Protein 2PBZ (pdb70)

Radius of gyration: 27.33 Å; Cα contacts (8 Å, |Δi|>4): 2029; chains: 3; bounding box: 67×71×73 Å

B-factor: mean 56.46, std 13.82, range [22.7, 109.76]

Organism: Thermococcus kodakarensis (strain ATCC BAA-918 / JCM 12380 / KOD1) (NCBI:txid69014)

Nearest PDB structures (foldseek):
  2pbz-assembly1_C  TM=1.003E+00  e=3.660E-62  Thermococcus kodakarensis KOD1
  2r85-assembly1_A  TM=8.811E-01  e=2.709E-27  Pyrococcus furiosus
  2r86-assembly1_A  TM=8.759E-01  e=2.406E-27  Pyrococcus furiosus
  2r84-assembly1_A  TM=8.822E-01  e=6.594E-27  Pyrococcus furiosus
  2r86-assembly2_B-3  TM=8.878E-01  e=1.605E-26  Pyrococcus furiosus

Structure (mmCIF, N/CA/C/O backbone):
data_2PBZ
#
_entry.id   2PBZ
#
_cell.length_a   63.342
_cell.length_b   87.400
_cell.length_c   175.907
_cell.angle_alpha   90.00
_cell.angle_beta   90.00
_cell.angle_gamma   90.00
#
_symmetry.space_group_name_H-M   'P 21 21 21'
#
loop_
_entity.id
_entity.type
_entity.pdbx_description
1 polymer 'Hypothetical protein'
2 non-polymer "ADENOSINE-5'-TRIPHOSPHATE"
3 water water
#
loop_
_atom_site.group_PDB
_atom_site.id
_atom_site.type_symbol
_atom_site.label_atom_id
_atom_site.label_alt_id
_atom_site.label_comp_id
_atom_site.label_asym_id
_atom_site.label_entity_id
_atom_site.label_seq_id
_atom_site.pdbx_PDB_ins_code
_atom_site.Cartn_x
_atom_site.Cartn_y
_atom_site.Cartn_z
_atom_site.occupancy
_atom_site.B_iso_or_equiv
_atom_site.auth_seq_id
_atom_site.auth_comp_id
_atom_site.auth_asym_id
_atom_site.auth_atom_id
_atom_site.pdbx_PDB_model_num
ATOM 1 N N . ILE A 1 4 ? 26.586 60.138 50.145 1.00 40.79 4 ILE A N 1
ATOM 2 C CA . ILE A 1 4 ? 26.631 58.655 50.129 1.00 39.88 4 ILE A CA 1
ATOM 3 C C . ILE A 1 4 ? 27.942 58.030 49.641 1.00 41.70 4 ILE A C 1
ATOM 4 O O . ILE A 1 4 ? 28.486 57.165 50.319 1.00 42.31 4 ILE A O 1
ATOM 9 N N . VAL A 1 5 ? 28.453 58.429 48.477 1.00 41.75 5 VAL A N 1
ATOM 10 C CA . VAL A 1 5 ? 29.697 57.829 47.978 1.00 41.51 5 VAL A CA 1
ATOM 11 C C . VAL A 1 5 ? 30.901 58.739 48.084 1.00 40.64 5 VAL A C 1
ATOM 12 O O . VAL A 1 5 ? 30.957 59.782 47.438 1.00 42.08 5 VAL A O 1
ATOM 16 N N . SER A 1 6 ? 31.874 58.318 48.884 1.00 40.06 6 SER A N 1
ATOM 17 C CA . SER A 1 6 ? 33.092 59.085 49.114 1.00 39.70 6 SER A CA 1
ATOM 18 C C . SER A 1 6 ? 34.367 58.237 49.071 1.00 38.97 6 SER A C 1
ATOM 19 O O . SER A 1 6 ? 34.321 57.029 49.229 1.00 36.85 6 SER A O 1
ATOM 22 N N . THR A 1 7 ? 35.505 58.887 48.860 1.00 38.66 7 THR A N 1
ATOM 23 C CA . THR A 1 7 ? 36.787 58.196 48.796 1.00 38.94 7 THR A CA 1
ATOM 24 C C . THR A 1 7 ? 37.957 59.172 48.703 1.00 37.82 7 THR A C 1
ATOM 25 O O . THR A 1 7 ? 37.767 60.353 48.453 1.00 39.33 7 THR A O 1
ATOM 29 N N . ILE A 1 8 ? 39.169 58.675 48.910 1.00 36.04 8 ILE A N 1
ATOM 30 C CA . ILE A 1 8 ? 40.351 59.521 48.853 1.00 35.69 8 ILE A CA 1
ATOM 31 C C . ILE A 1 8 ? 40.658 59.969 47.422 1.00 36.20 8 ILE A C 1
ATOM 32 O O . ILE A 1 8 ? 40.450 59.227 46.472 1.00 36.70 8 ILE A O 1
ATOM 37 N N . ALA A 1 9 ? 41.153 61.192 47.281 1.00 36.84 9 ALA A N 1
ATOM 38 C CA . ALA A 1 9 ? 41.484 61.745 45.976 1.00 38.57 9 ALA A CA 1
ATOM 39 C C . ALA A 1 9 ? 42.850 61.318 45.458 1.00 40.23 9 ALA A C 1
ATOM 40 O O . ALA A 1 9 ? 43.869 61.932 45.770 1.00 40.26 9 ALA A O 1
ATOM 42 N N . SER A 1 10 ? 42.856 60.258 44.655 1.00 42.86 10 SER A N 1
ATOM 43 C CA . SER A 1 10 ? 44.071 59.715 44.064 1.00 44.12 10 SER A CA 1
ATOM 44 C C . SER A 1 10 ? 43.741 58.333 43.543 1.00 44.62 10 SER A C 1
ATOM 45 O O . SER A 1 10 ? 42.608 57.865 43.678 1.00 44.33 10 SER A O 1
ATOM 48 N N . HIS A 1 11 ? 44.744 57.688 42.952 1.00 44.70 11 HIS A N 1
ATOM 49 C CA . HIS A 1 11 ? 44.603 56.349 42.388 1.00 43.77 11 HIS A CA 1
ATOM 50 C C . HIS A 1 11 ? 43.522 56.223 41.300 1.00 42.51 11 HIS A C 1
ATOM 51 O O . HIS A 1 11 ? 43.826 56.204 40.110 1.00 44.26 11 HIS A O 1
ATOM 58 N N . SER A 1 12 ? 42.267 56.126 41.713 1.00 40.95 12 SER A N 1
ATOM 59 C CA . SER A 1 12 ? 41.174 55.978 40.766 1.00 39.45 12 SER A CA 1
ATOM 60 C C . SER A 1 12 ? 39.882 56.612 41.258 1.00 38.00 12 SER A C 1
ATOM 61 O O . SER A 1 12 ? 38.804 56.112 40.967 1.00 38.29 12 SER A O 1
ATOM 64 N N . SER A 1 13 ? 39.999 57.709 42.002 1.00 35.57 13 SER A N 1
ATOM 65 C CA . SER A 1 13 ? 38.839 58.397 42.534 1.00 33.96 13 SER A CA 1
ATOM 66 C C . SER A 1 13 ? 38.026 59.089 41.461 1.00 34.72 13 SER A C 1
ATOM 67 O O . SER A 1 13 ? 36.833 59.327 41.651 1.00 35.32 13 SER A O 1
ATOM 70 N N . LEU A 1 14 ? 38.664 59.406 40.337 1.00 34.69 14 LEU A N 1
ATOM 71 C CA . LEU A 1 14 ? 37.983 60.073 39.231 1.00 35.31 14 LEU A CA 1
ATOM 72 C C . LEU A 1 14 ? 36.988 59.122 38.620 1.00 36.23 14 LEU A C 1
ATOM 73 O O . LEU A 1 14 ? 35.819 59.451 38.416 1.00 37.71 14 LEU A O 1
ATOM 78 N N . GLN A 1 15 ? 37.479 57.928 38.321 1.00 36.13 15 GLN A N 1
ATOM 79 C CA . GLN A 1 15 ? 36.676 56.866 37.748 1.00 34.16 15 GLN A CA 1
ATOM 80 C C . GLN A 1 15 ? 35.551 56.534 38.729 1.00 33.49 15 GLN A C 1
ATOM 81 O O . GLN A 1 15 ? 34.386 56.439 38.354 1.00 32.45 15 GLN A O 1
ATOM 87 N N . ILE A 1 16 ? 35.921 56.368 39.991 1.00 32.75 16 ILE A N 1
ATOM 88 C CA . ILE A 1 16 ? 34.971 56.046 41.048 1.00 33.69 16 ILE A CA 1
ATOM 89 C C . ILE A 1 16 ? 33.849 57.072 41.199 1.00 34.90 16 ILE A C 1
ATOM 90 O O . ILE A 1 16 ? 32.673 56.707 41.155 1.00 35.24 16 ILE A O 1
ATOM 95 N N . LEU A 1 17 ? 34.210 58.348 41.371 1.00 35.91 17 LEU A N 1
ATOM 96 C CA . LEU A 1 17 ? 33.211 59.411 41.530 1.00 36.29 17 LEU A CA 1
ATOM 97 C C . LEU A 1 17 ? 32.343 59.625 40.290 1.00 36.54 17 LEU A C 1
ATOM 98 O O . LEU A 1 17 ? 31.145 59.828 40.403 1.00 38.76 17 LEU A O 1
ATOM 103 N N . LEU A 1 18 ? 32.940 59.572 39.106 1.00 35.84 18 LEU A N 1
ATOM 104 C CA . LEU A 1 18 ? 32.177 59.757 37.885 1.00 36.05 18 LEU A CA 1
ATOM 105 C C . LEU A 1 18 ? 31.147 58.644 37.778 1.00 36.87 18 LEU A C 1
ATOM 106 O O . LEU A 1 18 ? 30.004 58.882 37.412 1.00 38.48 18 LEU A O 1
ATOM 111 N N . GLY A 1 19 ? 31.555 57.426 38.104 1.00 37.64 19 GLY A N 1
ATOM 112 C CA . GLY A 1 19 ? 30.643 56.298 38.035 1.00 38.03 19 GLY A CA 1
ATOM 113 C C . GLY A 1 19 ? 29.520 56.401 39.050 1.00 39.34 19 GLY A C 1
ATOM 114 O O . GLY A 1 19 ? 28.407 55.959 38.801 1.00 39.86 19 GLY A O 1
ATOM 115 N N . ALA A 1 20 ? 29.808 56.983 40.202 1.00 39.57 20 ALA A N 1
ATOM 116 C CA . ALA A 1 20 ? 28.801 57.143 41.234 1.00 40.16 20 ALA A CA 1
ATOM 117 C C . ALA A 1 20 ? 27.798 58.220 40.828 1.00 41.69 20 ALA A C 1
ATOM 118 O O . ALA A 1 20 ? 26.589 58.017 40.909 1.00 42.95 20 ALA A O 1
ATOM 120 N N . LYS A 1 21 ? 28.303 59.366 40.382 1.00 43.60 21 LYS A N 1
ATOM 121 C CA . LYS A 1 21 ? 27.447 60.461 39.962 1.00 45.24 21 LYS A CA 1
ATOM 122 C C . LYS A 1 21 ? 26.647 59.994 38.753 1.00 45.63 21 LYS A C 1
ATOM 123 O O . LYS A 1 21 ? 25.583 60.526 38.458 1.00 46.63 21 LYS A O 1
ATOM 129 N N . LYS A 1 22 ? 27.163 58.985 38.056 1.00 46.46 22 LYS A N 1
ATOM 130 C CA . LYS A 1 22 ? 26.496 58.442 36.873 1.00 45.99 22 LYS A CA 1
ATOM 131 C C . LYS A 1 22 ? 25.335 57.544 37.275 1.00 46.60 22 LYS A C 1
ATOM 132 O O . LYS A 1 22 ? 24.324 57.471 36.578 1.00 47.30 22 LYS A O 1
ATOM 138 N N . GLU A 1 23 ? 25.485 56.860 38.402 1.00 46.93 23 GLU A N 1
ATOM 139 C CA . GLU A 1 23 ? 24.442 55.975 38.899 1.00 48.25 23 GLU A CA 1
ATOM 140 C C . GLU A 1 23 ? 23.468 56.730 39.790 1.00 48.95 23 GLU A C 1
ATOM 141 O O . GLU A 1 23 ? 22.633 56.132 40.466 1.00 49.17 23 GLU A O 1
ATOM 147 N N . GLY A 1 24 ? 23.594 58.053 39.788 1.00 49.80 24 GLY A N 1
ATOM 148 C CA . GLY A 1 24 ? 22.704 58.883 40.580 1.00 50.24 24 GLY A CA 1
ATOM 149 C C . GLY A 1 24 ? 23.075 59.115 42.030 1.00 51.03 24 GLY A C 1
ATOM 150 O O . GLY A 1 24 ? 22.333 59.787 42.754 1.00 51.67 24 GLY A O 1
ATOM 151 N N . PHE A 1 25 ? 24.203 58.565 42.469 1.00 51.20 25 PHE A N 1
ATOM 152 C CA . PHE A 1 25 ? 24.640 58.755 43.848 1.00 51.12 25 PHE A CA 1
ATOM 153 C C . PHE A 1 25 ? 25.237 60.123 44.066 1.00 50.84 25 PHE A C 1
ATOM 154 O O . PHE A 1 25 ? 25.612 60.807 43.117 1.00 50.56 25 PHE A O 1
ATOM 162 N N . LYS A 1 26 ? 25.327 60.517 45.328 1.00 51.25 26 LYS A N 1
ATOM 163 C CA . LYS A 1 26 ? 25.896 61.805 45.682 1.00 51.55 26 LYS A CA 1
ATOM 164 C C . LYS A 1 26 ? 27.377 61.556 45.872 1.00 50.88 26 LYS A C 1
ATOM 165 O O . LYS A 1 26 ? 27.775 60.450 46.212 1.00 51.87 26 LYS A O 1
ATOM 171 N N . THR A 1 27 ? 28.181 62.593 45.687 1.00 49.65 27 THR A N 1
ATOM 172 C CA . THR A 1 27 ? 29.633 62.476 45.758 1.00 46.64 27 THR A CA 1
ATOM 173 C C . THR A 1 27 ? 30.360 63.288 46.827 1.00 43.90 27 THR A C 1
ATOM 174 O O . THR A 1 27 ? 30.056 64.462 47.035 1.00 44.45 27 THR A O 1
ATOM 178 N N . ARG A 1 28 ? 31.330 62.647 47.484 1.00 41.42 28 ARG A N 1
ATOM 179 C CA . ARG A 1 28 ? 32.172 63.290 48.491 1.00 39.73 28 ARG A CA 1
ATOM 180 C C . ARG A 1 28 ? 33.622 62.855 48.340 1.00 39.58 28 ARG A C 1
ATOM 181 O O . ARG A 1 28 ? 33.935 61.670 48.413 1.00 39.82 28 ARG A O 1
ATOM 189 N N . LEU A 1 29 ? 34.513 63.823 48.164 1.00 38.56 29 LEU A N 1
ATOM 190 C CA . LEU A 1 29 ? 35.922 63.532 47.994 1.00 37.96 29 LEU A CA 1
ATOM 191 C C . LEU A 1 29 ? 36.784 64.151 49.079 1.00 38.31 29 LEU A C 1
ATOM 192 O O . LEU A 1 29 ? 36.639 65.325 49.381 1.00 39.17 29 LEU A O 1
ATOM 197 N N . TYR A 1 30 ? 37.671 63.352 49.664 1.00 39.01 30 TYR A N 1
ATOM 198 C CA . TYR A 1 30 ? 38.598 63.831 50.682 1.00 39.73 30 TYR A CA 1
ATOM 199 C C . TYR A 1 30 ? 39.888 64.107 49.922 1.00 40.82 30 TYR A C 1
ATOM 200 O O . TYR A 1 30 ? 40.460 63.197 49.334 1.00 40.54 30 TYR A O 1
ATOM 209 N N . VAL A 1 31 ? 40.349 65.354 49.936 1.00 41.48 31 VAL A N 1
ATOM 210 C CA . VAL A 1 31 ? 41.546 65.735 49.199 1.00 41.24 31 VAL A CA 1
ATOM 211 C C . VAL A 1 31 ? 42.434 66.664 50.021 1.00 41.51 31 VAL A C 1
ATOM 212 O O . VAL A 1 31 ? 41.963 67.345 50.927 1.00 42.15 31 VAL A O 1
ATOM 216 N N . SER A 1 32 ? 43.724 66.700 49.696 1.00 42.65 32 SER A N 1
ATOM 217 C CA . SER A 1 32 ? 44.651 67.565 50.409 1.00 43.64 32 SER A CA 1
ATOM 218 C C . SER A 1 32 ? 44.672 68.956 49.783 1.00 45.24 32 SER A C 1
ATOM 219 O O . SER A 1 32 ? 44.225 69.155 48.650 1.00 44.22 32 SER A O 1
ATOM 222 N N . PRO A 1 33 ? 45.192 69.943 50.520 1.00 46.70 33 PRO A N 1
ATOM 223 C CA . PRO A 1 33 ? 45.238 71.300 49.978 1.00 46.75 33 PRO A CA 1
ATOM 224 C C . PRO A 1 33 ? 46.008 71.419 48.663 1.00 47.02 33 PRO A C 1
ATOM 225 O O . PRO A 1 33 ? 45.569 72.111 47.749 1.00 47.51 33 PRO A O 1
ATOM 229 N N . LYS A 1 34 ? 47.134 70.722 48.556 1.00 47.48 34 LYS A N 1
ATOM 230 C CA . LYS A 1 34 ? 47.939 70.784 47.339 1.00 46.56 34 LYS A CA 1
ATOM 231 C C . LYS A 1 34 ? 47.240 70.226 46.100 1.00 46.49 34 LYS A C 1
ATOM 232 O O . LYS A 1 34 ? 47.395 70.766 45.005 1.00 46.83 34 LYS A O 1
ATOM 238 N N . ARG A 1 35 ? 46.459 69.161 46.274 1.00 44.60 35 ARG A N 1
ATOM 239 C CA . ARG A 1 35 ? 45.769 68.541 45.150 1.00 42.22 35 ARG A CA 1
ATOM 240 C C . ARG A 1 35 ? 44.351 69.032 44.881 1.00 41.51 35 ARG A C 1
ATOM 241 O O . ARG A 1 35 ? 43.803 68.739 43.829 1.00 39.68 35 ARG A O 1
ATOM 249 N N . ARG A 1 36 ? 43.755 69.787 45.801 1.00 40.67 36 ARG A N 1
ATOM 250 C CA . ARG A 1 36 ? 42.380 70.229 45.591 1.00 40.22 36 ARG A CA 1
ATOM 251 C C . ARG A 1 36 ? 42.062 71.178 44.436 1.00 39.41 36 ARG A C 1
ATOM 252 O O . ARG A 1 36 ? 40.946 71.168 43.932 1.00 39.41 36 ARG A O 1
ATOM 260 N N . PRO A 1 37 ? 43.015 72.022 44.015 1.00 38.29 37 PRO A N 1
ATOM 261 C CA . PRO A 1 37 ? 42.681 72.922 42.901 1.00 36.94 37 PRO A CA 1
ATOM 262 C C . PRO A 1 37 ? 42.106 72.137 41.718 1.00 36.88 37 PRO A C 1
ATOM 263 O O . PRO A 1 37 ? 41.038 72.443 41.192 1.00 35.43 37 PRO A O 1
ATOM 267 N N . PHE A 1 38 ? 42.826 71.097 41.320 1.00 36.68 38 PHE A N 1
ATOM 268 C CA . PHE A 1 38 ? 42.394 70.249 40.222 1.00 36.65 38 PHE A CA 1
ATOM 269 C C . PHE A 1 38 ? 41.027 69.587 40.432 1.00 36.40 38 PHE A C 1
ATOM 270 O O . PHE A 1 38 ? 40.147 69.676 39.578 1.00 37.76 38 PHE A O 1
ATOM 278 N N . TYR A 1 39 ? 40.865 68.907 41.561 1.00 35.03 39 TYR A N 1
ATOM 279 C CA . TYR A 1 39 ? 39.620 68.224 41.852 1.00 34.49 39 TYR A CA 1
ATOM 280 C C . TYR A 1 39 ? 38.418 69.131 42.114 1.00 33.89 39 TYR A C 1
ATOM 281 O O . TYR A 1 39 ? 37.283 68.746 41.852 1.00 33.85 39 TYR A O 1
ATOM 290 N N . SER A 1 40 ? 38.645 70.334 42.624 1.00 34.44 40 SER A N 1
ATOM 291 C CA . SER A 1 40 ? 37.521 71.218 42.887 1.00 34.60 40 SER A CA 1
ATOM 292 C C . SER A 1 40 ? 36.935 71.758 41.593 1.00 33.64 40 SER A C 1
ATOM 293 O O . SER A 1 40 ? 35.795 72.201 41.558 1.00 34.26 40 SER A O 1
ATOM 296 N N . SER A 1 41 ? 37.711 71.708 40.522 1.00 32.19 41 SER A N 1
ATOM 297 C CA . SER A 1 41 ? 37.245 72.199 39.229 1.00 32.57 41 SER A CA 1
ATOM 298 C C . SER A 1 41 ? 36.427 71.138 38.500 1.00 33.36 41 SER A C 1
ATOM 299 O O . SER A 1 41 ? 35.918 71.379 37.410 1.00 34.37 41 SER A O 1
ATOM 302 N N . LEU A 1 42 ? 36.297 69.965 39.113 1.00 33.31 42 LEU A N 1
ATOM 303 C CA . LEU A 1 42 ? 35.549 68.869 38.501 1.00 33.24 42 LEU A CA 1
ATOM 304 C C . LEU A 1 42 ? 34.075 68.814 38.909 1.00 34.19 42 LEU A C 1
ATOM 305 O O . LEU A 1 42 ? 33.740 68.731 40.083 1.00 35.32 42 LEU A O 1
ATOM 310 N N . PRO A 1 43 ? 33.174 68.844 37.929 1.00 35.64 43 PRO A N 1
ATOM 311 C CA . PRO A 1 43 ? 31.736 68.800 38.178 1.00 38.72 43 PRO A CA 1
ATOM 312 C C . PRO A 1 43 ? 31.237 67.488 38.768 1.00 41.36 43 PRO A C 1
ATOM 313 O O . PRO A 1 43 ? 30.050 67.322 38.988 1.00 42.48 43 PRO A O 1
ATOM 317 N N . ILE A 1 44 ? 32.127 66.544 39.022 1.00 44.31 44 ILE A N 1
ATOM 318 C CA . ILE A 1 44 ? 31.678 65.261 39.552 1.00 45.61 44 ILE A CA 1
ATOM 319 C C . ILE A 1 44 ? 31.734 65.165 41.070 1.00 46.28 44 ILE A C 1
ATOM 320 O O . ILE A 1 44 ? 31.299 64.161 41.649 1.00 46.94 44 ILE A O 1
ATOM 325 N N . VAL A 1 45 ? 32.266 66.197 41.715 1.00 46.01 45 VAL A N 1
ATOM 326 C CA . VAL A 1 45 ? 32.358 66.196 43.168 1.00 46.09 45 VAL A CA 1
ATOM 327 C C . VAL A 1 45 ? 31.338 67.139 43.811 1.00 47.62 45 VAL A C 1
ATOM 328 O O . VAL A 1 45 ? 31.284 68.332 43.488 1.00 48.50 45 VAL A O 1
ATOM 332 N N . ASP A 1 46 ? 30.534 66.601 44.724 1.00 48.55 46 ASP A N 1
ATOM 333 C CA . ASP A 1 46 ? 29.541 67.403 45.414 1.00 50.54 46 ASP A CA 1
ATOM 334 C C . ASP A 1 46 ? 30.128 67.959 46.712 1.00 51.91 46 ASP A C 1
ATOM 335 O O . ASP A 1 46 ? 30.259 69.172 46.870 1.00 55.49 46 ASP A O 1
ATOM 340 N N . ASP A 1 47 ? 30.496 67.085 47.635 1.00 51.63 47 ASP A N 1
ATOM 341 C CA . ASP A 1 47 ? 31.089 67.536 48.891 1.00 51.31 47 ASP A CA 1
ATOM 342 C C . ASP A 1 47 ? 32.590 67.309 48.847 1.00 50.18 47 ASP A C 1
ATOM 343 O O . ASP A 1 47 ? 33.031 66.193 48.692 1.00 52.33 47 ASP A O 1
ATOM 348 N N . LEU A 1 48 ? 33.370 68.374 48.983 1.00 48.92 48 LEU A N 1
ATOM 349 C CA . LEU A 1 48 ? 34.822 68.267 48.941 1.00 47.14 48 LEU A CA 1
ATOM 350 C C . LEU A 1 48 ? 35.450 68.552 50.297 1.00 45.74 48 LEU A C 1
ATOM 351 O O . LEU A 1 48 ? 35.538 69.697 50.727 1.00 46.99 48 LEU A O 1
ATOM 356 N N . VAL A 1 49 ? 35.903 67.495 50.957 1.00 44.01 49 VAL A N 1
ATOM 357 C CA . VAL A 1 49 ? 36.514 67.585 52.274 1.00 41.68 49 VAL A CA 1
ATOM 358 C C . VAL A 1 49 ? 38.027 67.721 52.202 1.00 41.84 49 VAL A C 1
ATOM 359 O O . VAL A 1 49 ? 38.733 66.735 52.037 1.00 43.02 49 VAL A O 1
ATOM 363 N N . VAL A 1 50 ? 38.528 68.941 52.340 1.00 42.77 50 VAL A N 1
ATOM 364 C CA . VAL A 1 50 ? 39.971 69.169 52.296 1.00 42.90 50 VAL A CA 1
ATOM 365 C C . VAL A 1 50 ? 40.595 68.805 53.631 1.00 43.31 50 VAL A C 1
ATOM 366 O O . VAL A 1 50 ? 40.006 69.080 54.670 1.00 43.89 50 VAL A O 1
ATOM 370 N N . ALA A 1 51 ? 41.783 68.204 53.602 1.00 44.10 51 ALA A N 1
ATOM 371 C CA . ALA A 1 51 ? 42.469 67.809 54.825 1.00 46.44 51 ALA A CA 1
ATOM 372 C C . ALA A 1 51 ? 43.955 67.508 54.632 1.00 48.62 51 ALA A C 1
ATOM 373 O O . ALA A 1 51 ? 44.365 67.022 53.586 1.00 49.65 51 ALA A O 1
ATOM 375 N N . GLU A 1 52 ? 44.757 67.798 55.651 1.00 51.01 52 GLU A N 1
ATOM 376 C CA . GLU A 1 52 ? 46.188 67.527 55.594 1.00 54.80 52 GLU A CA 1
ATOM 377 C C . GLU A 1 52 ? 46.389 66.006 55.521 1.00 56.12 52 GLU A C 1
ATOM 378 O O . GLU A 1 52 ? 47.164 65.508 54.705 1.00 56.45 52 GLU A O 1
ATOM 384 N N . GLU A 1 53 ? 45.678 65.289 56.391 1.00 57.33 53 GLU A N 1
ATOM 385 C CA . GLU A 1 53 ? 45.733 63.831 56.481 1.00 58.73 53 GLU A CA 1
ATOM 386 C C . GLU A 1 53 ? 44.358 63.273 56.115 1.00 57.75 53 GLU A C 1
ATOM 387 O O . GLU A 1 53 ? 43.347 63.940 56.332 1.00 56.88 53 GLU A O 1
ATOM 401 N N . THR A 1 55 ? 43.196 60.481 57.427 1.00 56.96 55 THR A N 1
ATOM 402 C CA . THR A 1 55 ? 42.801 59.648 58.548 1.00 57.09 55 THR A CA 1
ATOM 403 C C . THR A 1 55 ? 41.391 59.910 59.076 1.00 57.07 55 THR A C 1
ATOM 404 O O . THR A 1 55 ? 40.986 59.312 60.064 1.00 58.32 55 THR A O 1
ATOM 408 N N . SER A 1 56 ? 40.636 60.786 58.427 1.00 56.58 56 SER A N 1
ATOM 409 C CA . SER A 1 56 ? 39.278 61.086 58.870 1.00 56.01 56 SER A CA 1
ATOM 410 C C . SER A 1 56 ? 38.288 60.000 58.447 1.00 55.93 56 SER A C 1
ATOM 411 O O . SER A 1 56 ? 37.154 60.297 58.100 1.00 54.95 56 SER A O 1
ATOM 414 N N . ILE A 1 57 ? 38.730 58.744 58.481 1.00 57.75 57 ILE A N 1
ATOM 415 C CA . ILE A 1 57 ? 37.890 57.590 58.114 1.00 58.04 57 ILE A CA 1
ATOM 416 C C . ILE A 1 57 ? 36.768 57.246 59.111 1.00 58.49 57 ILE A C 1
ATOM 417 O O . ILE A 1 57 ? 36.589 56.079 59.505 1.00 57.59 57 ILE A O 1
ATOM 422 N N . LEU A 1 58 ? 36.033 58.279 59.516 1.00 57.84 58 LEU A N 1
ATOM 423 C CA . LEU A 1 58 ? 34.903 58.124 60.406 1.00 57.83 58 LEU A CA 1
ATOM 424 C C . LEU A 1 58 ? 33.732 58.504 59.518 1.00 57.73 58 LEU A C 1
ATOM 425 O O . LEU A 1 58 ? 32.605 58.640 59.971 1.00 59.12 58 LEU A O 1
ATOM 430 N N . ASN A 1 59 ? 34.027 58.663 58.235 1.00 57.56 59 ASN A N 1
ATOM 431 C CA . ASN A 1 59 ? 33.024 59.037 57.248 1.00 58.38 59 ASN A CA 1
ATOM 432 C C . ASN A 1 59 ? 31.763 58.232 57.451 1.00 58.53 59 ASN A C 1
ATOM 433 O O . ASN A 1 59 ? 31.704 57.071 57.094 1.00 60.99 59 ASN A O 1
ATOM 438 N N . ASP A 1 60 ? 30.754 58.841 58.039 1.00 60.26 60 ASP A N 1
ATOM 439 C CA . ASP A 1 60 ? 29.518 58.124 58.273 1.00 62.30 60 ASP A CA 1
ATOM 440 C C . ASP A 1 60 ? 28.730 58.106 56.991 1.00 61.52 60 ASP A C 1
ATOM 441 O O . ASP A 1 60 ? 29.292 57.938 55.906 1.00 58.49 60 ASP A O 1
ATOM 446 N N . ASP A 1 61 ? 27.417 58.262 57.153 1.00 62.53 61 ASP A N 1
ATOM 447 C CA . ASP A 1 61 ? 26.473 58.338 56.047 1.00 63.15 61 ASP A CA 1
ATOM 448 C C . ASP A 1 61 ? 26.844 57.493 54.839 1.00 63.24 61 ASP A C 1
ATOM 449 O O . ASP A 1 61 ? 26.200 56.477 54.554 1.00 63.97 61 ASP A O 1
ATOM 454 N N . GLY A 1 62 ? 27.890 57.914 54.137 1.00 62.47 62 GLY A N 1
ATOM 455 C CA . GLY A 1 62 ? 28.305 57.204 52.946 1.00 61.03 62 GLY A CA 1
ATOM 456 C C . GLY A 1 62 ? 29.148 55.939 53.025 1.00 59.09 62 GLY A C 1
ATOM 457 O O . GLY A 1 62 ? 29.583 55.497 54.097 1.00 57.78 62 GLY A O 1
ATOM 458 N N . ILE A 1 63 ? 29.357 55.364 51.837 1.00 56.69 63 ILE A N 1
ATOM 459 C CA . ILE A 1 63 ? 30.149 54.161 51.635 1.00 54.04 63 ILE A CA 1
ATOM 460 C C . ILE A 1 63 ? 31.522 54.619 51.160 1.00 52.49 63 ILE A C 1
ATOM 461 O O . ILE A 1 63 ? 31.629 55.310 50.148 1.00 52.55 63 ILE A O 1
ATOM 466 N N . VAL A 1 64 ? 32.567 54.218 51.874 1.00 50.60 64 VAL A N 1
ATOM 467 C CA . VAL A 1 64 ? 33.928 54.641 51.547 1.00 50.06 64 VAL A CA 1
ATOM 468 C C . VAL A 1 64 ? 34.602 54.189 50.248 1.00 50.18 64 VAL A C 1
ATOM 469 O O . VAL A 1 64 ? 35.410 54.937 49.700 1.00 53.05 64 VAL A O 1
ATOM 473 N N . VAL A 1 65 ? 34.314 52.999 49.741 1.00 47.78 65 VAL A N 1
ATOM 474 C CA . VAL A 1 65 ? 34.963 52.572 48.486 1.00 45.41 65 VAL A CA 1
ATOM 475 C C . VAL A 1 65 ? 36.495 52.774 48.439 1.00 42.36 65 VAL A C 1
ATOM 476 O O . VAL A 1 65 ? 36.977 53.823 48.017 1.00 41.72 65 VAL A O 1
ATOM 480 N N . PRO A 1 66 ? 37.272 51.741 48.818 1.00 39.87 66 PRO A N 1
ATOM 481 C CA . PRO A 1 66 ? 38.737 51.809 48.826 1.00 38.55 66 PRO A CA 1
ATOM 482 C C . PRO A 1 66 ? 39.431 51.625 47.465 1.00 37.03 66 PRO A C 1
ATOM 483 O O . PRO A 1 66 ? 38.818 51.188 46.496 1.00 36.04 66 PRO A O 1
ATOM 487 N N . HIS A 1 67 ? 40.713 51.977 47.415 1.00 36.51 67 HIS A N 1
ATOM 488 C CA . HIS A 1 67 ? 41.531 51.845 46.213 1.00 36.01 67 HIS A CA 1
ATOM 489 C C . HIS A 1 67 ? 42.995 51.661 46.610 1.00 36.96 67 HIS A C 1
ATOM 490 O O . HIS A 1 67 ? 43.296 51.500 47.785 1.00 37.91 67 HIS A O 1
ATOM 497 N N . GLY A 1 68 ? 43.907 51.691 45.643 1.00 37.46 68 GLY A N 1
ATOM 498 C CA . GLY A 1 68 ? 45.313 51.460 45.943 1.00 37.67 68 GLY A CA 1
ATOM 499 C C . GLY A 1 68 ? 46.098 52.444 46.789 1.00 39.24 68 GLY A C 1
ATOM 500 O O . GLY A 1 68 ? 47.305 52.312 46.903 1.00 41.88 68 GLY A O 1
ATOM 501 N N . SER A 1 69 ? 45.443 53.424 47.393 1.00 40.92 69 SER A N 1
ATOM 502 C CA . SER A 1 69 ? 46.164 54.406 48.205 1.00 42.05 69 SER A CA 1
ATOM 503 C C . SER A 1 69 ? 45.817 54.290 49.672 1.00 42.89 69 SER A C 1
ATOM 504 O O . SER A 1 69 ? 46.575 54.741 50.530 1.00 44.00 69 SER A O 1
ATOM 507 N N . PHE A 1 70 ? 44.674 53.673 49.954 1.00 43.26 70 PHE A N 1
ATOM 508 C CA . PHE A 1 70 ? 44.197 53.529 51.324 1.00 44.60 70 PHE A CA 1
ATOM 509 C C . PHE A 1 70 ? 45.157 52.996 52.377 1.00 46.44 70 PHE A C 1
ATOM 510 O O . PHE A 1 70 ? 45.164 53.475 53.499 1.00 46.97 70 PHE A O 1
ATOM 518 N N . VAL A 1 71 ? 45.969 52.012 52.032 1.00 48.37 71 VAL A N 1
ATOM 519 C CA . VAL A 1 71 ? 46.899 51.483 53.020 1.00 50.50 71 VAL A CA 1
ATOM 520 C C . VAL A 1 71 ? 48.096 52.419 53.160 1.00 51.63 71 VAL A C 1
ATOM 521 O O . VAL A 1 71 ? 48.686 52.549 54.239 1.00 51.36 71 VAL A O 1
ATOM 525 N N . ALA A 1 72 ? 48.443 53.079 52.065 1.00 52.76 72 ALA A N 1
ATOM 526 C CA . ALA A 1 72 ? 49.567 53.991 52.076 1.00 55.73 72 ALA A CA 1
ATOM 527 C C . ALA A 1 72 ? 49.180 55.284 52.811 1.00 57.38 72 ALA A C 1
ATOM 528 O O . ALA A 1 72 ? 50.045 56.018 53.289 1.00 56.94 72 ALA A O 1
ATOM 530 N N . TYR A 1 73 ? 47.878 55.546 52.904 1.00 59.74 73 TYR A N 1
ATOM 531 C CA . TYR A 1 73 ? 47.361 56.742 53.584 1.00 61.76 73 TYR A CA 1
ATOM 532 C C . TYR A 1 73 ? 46.846 56.370 54.968 1.00 62.05 73 TYR A C 1
ATOM 533 O O . TYR A 1 73 ? 46.755 57.212 55.863 1.00 63.22 73 TYR A O 1
ATOM 542 N N . LEU A 1 74 ? 46.489 55.104 55.129 1.00 62.36 74 LEU A N 1
ATOM 543 C CA . LEU A 1 74 ? 45.962 54.615 56.392 1.00 63.09 74 LEU A CA 1
ATOM 544 C C . LEU A 1 74 ? 46.464 53.183 56.574 1.00 64.35 74 LEU A C 1
ATOM 545 O O . LEU A 1 74 ? 46.457 52.384 55.623 1.00 64.99 74 LEU A O 1
ATOM 550 N N . GLY A 1 75 ? 46.898 52.839 57.779 1.00 64.63 75 GLY A N 1
ATOM 551 C CA . GLY A 1 75 ? 47.369 51.480 57.970 1.00 64.48 75 GLY A CA 1
ATOM 552 C C . GLY A 1 75 ? 46.272 50.459 57.717 1.00 64.06 75 GLY A C 1
ATOM 553 O O . GLY A 1 75 ? 45.099 50.808 57.569 1.00 63.09 75 GLY A O 1
ATOM 554 N N . ILE A 1 76 ? 46.660 49.188 57.676 1.00 64.60 76 ILE A N 1
ATOM 555 C CA . ILE A 1 76 ? 45.712 48.094 57.471 1.00 64.78 76 ILE A CA 1
ATOM 556 C C . ILE A 1 76 ? 44.846 47.918 58.724 1.00 65.20 76 ILE A C 1
ATOM 557 O O . ILE A 1 76 ? 43.658 47.561 58.636 1.00 63.91 76 ILE A O 1
ATOM 562 N N . GLU A 1 77 ? 45.459 48.167 59.882 1.00 65.34 77 GLU A N 1
ATOM 563 C CA . GLU A 1 77 ? 44.807 48.067 61.188 1.00 66.76 77 GLU A CA 1
ATOM 564 C C . GLU A 1 77 ? 43.623 49.020 61.284 1.00 66.35 77 GLU A C 1
ATOM 565 O O . GLU A 1 77 ? 42.482 48.618 61.572 1.00 66.78 77 GLU A O 1
ATOM 571 N N . ALA A 1 78 ? 43.926 50.297 61.065 1.00 65.42 78 ALA A N 1
ATOM 572 C CA . ALA A 1 78 ? 42.937 51.352 61.138 1.00 64.39 78 ALA A CA 1
ATOM 573 C C . ALA A 1 78 ? 41.715 51.060 60.281 1.00 63.79 78 ALA A C 1
ATOM 574 O O . ALA A 1 78 ? 40.574 51.236 60.722 1.00 64.56 78 ALA A O 1
ATOM 576 N N . ILE A 1 79 ? 41.961 50.581 59.068 1.00 62.96 79 ILE A N 1
ATOM 577 C CA . ILE A 1 79 ? 40.889 50.278 58.115 1.00 62.38 79 ILE A CA 1
ATOM 578 C C . ILE A 1 79 ? 39.996 49.121 58.557 1.00 62.98 79 ILE A C 1
ATOM 579 O O . ILE A 1 79 ? 38.759 49.212 58.482 1.00 61.95 79 ILE A O 1
ATOM 584 N N . GLU A 1 80 ? 40.613 48.027 59.005 1.00 63.87 80 GLU A N 1
ATOM 585 C CA . GLU A 1 80 ? 39.836 46.877 59.450 1.00 64.35 80 GLU A CA 1
ATOM 586 C C . GLU A 1 80 ? 39.013 47.200 60.685 1.00 64.26 80 GLU A C 1
ATOM 587 O O . GLU A 1 80 ? 37.975 46.577 60.913 1.00 65.20 80 GLU A O 1
ATOM 593 N N . LYS A 1 81 ? 39.460 48.179 61.467 1.00 63.36 81 LYS A N 1
ATOM 594 C CA . LYS A 1 81 ? 38.731 48.576 62.665 1.00 63.06 81 LYS A CA 1
ATOM 595 C C . LYS A 1 81 ? 38.045 49.925 62.449 1.00 63.04 81 LYS A C 1
ATOM 596 O O . LYS A 1 81 ? 37.495 50.508 63.393 1.00 63.88 81 LYS A O 1
ATOM 602 N N . ALA A 1 82 ? 38.089 50.424 61.211 1.00 61.80 82 ALA A N 1
ATOM 603 C CA . ALA A 1 82 ? 37.468 51.702 60.879 1.00 59.58 82 ALA A CA 1
ATOM 604 C C . ALA A 1 82 ? 35.962 51.695 61.158 1.00 58.72 82 ALA A C 1
ATOM 605 O O . ALA A 1 82 ? 35.309 50.652 61.115 1.00 57.83 82 ALA A O 1
ATOM 607 N N . LYS A 1 83 ? 35.429 52.884 61.421 1.00 58.20 83 LYS A N 1
ATOM 608 C CA . LYS A 1 83 ? 34.019 53.063 61.722 1.00 58.66 83 LYS A CA 1
ATOM 609 C C . LYS A 1 83 ? 33.157 53.207 60.467 1.00 58.80 83 LYS A C 1
ATOM 610 O O . LYS A 1 83 ? 31.997 52.783 60.447 1.00 59.23 83 LYS A O 1
ATOM 616 N N . ALA A 1 84 ? 33.729 53.809 59.427 1.00 58.35 84 ALA A N 1
ATOM 617 C CA . ALA A 1 84 ? 33.022 54.050 58.169 1.00 57.08 84 ALA A CA 1
ATOM 618 C C . ALA A 1 84 ? 32.412 52.790 57.541 1.00 56.90 84 ALA A C 1
ATOM 619 O O . ALA A 1 84 ? 32.853 51.679 57.790 1.00 55.12 84 ALA A O 1
ATOM 621 N N . ARG A 1 85 ? 31.407 52.993 56.700 1.00 57.76 85 ARG A N 1
ATOM 622 C CA . ARG A 1 85 ? 30.690 51.904 56.044 1.00 57.59 85 ARG A CA 1
ATOM 623 C C . ARG A 1 85 ? 31.461 50.949 55.106 1.00 56.25 85 ARG A C 1
ATOM 624 O O . ARG A 1 85 ? 31.292 49.745 55.239 1.00 58.25 85 ARG A O 1
ATOM 632 N N . PHE A 1 86 ? 32.266 51.465 54.164 1.00 52.90 86 PHE A N 1
ATOM 633 C CA . PHE A 1 86 ? 33.098 50.655 53.222 1.00 49.21 86 PHE A CA 1
ATOM 634 C C . PHE A 1 86 ? 32.490 49.676 52.229 1.00 48.01 86 PHE A C 1
ATOM 635 O O . PHE A 1 86 ? 31.805 48.733 52.608 1.00 48.01 86 PHE A O 1
ATOM 643 N N . PHE A 1 87 ? 32.806 49.868 50.951 1.00 47.91 87 PHE A N 1
ATOM 644 C CA . PHE A 1 87 ? 32.303 48.985 49.892 1.00 47.90 87 PHE A CA 1
ATOM 645 C C . PHE A 1 87 ? 33.083 47.665 49.754 1.00 49.34 87 PHE A C 1
ATOM 646 O O . PHE A 1 87 ? 34.301 47.656 49.858 1.00 48.87 87 PHE A O 1
ATOM 654 N N . GLY A 1 88 ? 32.358 46.565 49.527 1.00 50.91 88 GLY A N 1
ATOM 655 C CA . GLY A 1 88 ? 32.951 45.244 49.324 1.00 52.26 88 GLY A CA 1
ATOM 656 C C . GLY A 1 88 ? 33.995 44.698 50.287 1.00 53.29 88 GLY A C 1
ATOM 657 O O . GLY A 1 88 ? 35.174 45.041 50.208 1.00 55.12 88 GLY A O 1
ATOM 658 N N . ASN A 1 89 ? 33.574 43.792 51.158 1.00 53.99 89 ASN A N 1
ATOM 659 C CA . ASN A 1 89 ? 34.459 43.202 52.159 1.00 54.72 89 ASN A CA 1
ATOM 660 C C . ASN A 1 89 ? 35.288 44.331 52.740 1.00 55.19 89 ASN A C 1
ATOM 661 O O . ASN A 1 89 ? 34.789 45.458 52.838 1.00 57.66 89 ASN A O 1
ATOM 666 N N . ARG A 1 90 ? 36.529 44.051 53.114 1.00 53.97 90 ARG A N 1
ATOM 667 C CA . ARG A 1 90 ? 37.380 45.073 53.710 1.00 54.45 90 ARG A CA 1
ATOM 668 C C . ARG A 1 90 ? 38.527 44.360 54.375 1.00 54.01 90 ARG A C 1
ATOM 669 O O . ARG A 1 90 ? 39.606 44.916 54.570 1.00 53.36 90 ARG A O 1
ATOM 677 N N . ARG A 1 91 ? 38.279 43.108 54.737 1.00 54.33 91 ARG A N 1
ATOM 678 C CA . ARG A 1 91 ? 39.313 42.310 55.357 1.00 54.99 91 ARG A CA 1
ATOM 679 C C . ARG A 1 91 ? 40.182 41.774 54.232 1.00 54.84 91 ARG A C 1
ATOM 680 O O . ARG A 1 91 ? 41.326 41.365 54.452 1.00 55.48 91 ARG A O 1
ATOM 688 N N . PHE A 1 92 ? 39.624 41.807 53.024 1.00 53.76 92 PHE A N 1
ATOM 689 C CA . PHE A 1 92 ? 40.299 41.350 51.814 1.00 52.56 92 PHE A CA 1
ATOM 690 C C . PHE A 1 92 ? 41.436 42.279 51.392 1.00 50.88 92 PHE A C 1
ATOM 691 O O . PHE A 1 92 ? 42.485 41.831 50.955 1.00 50.34 92 PHE A O 1
ATOM 699 N N . LEU A 1 93 ? 41.218 43.577 51.539 1.00 49.77 93 LEU A N 1
ATOM 700 C CA . LEU A 1 93 ? 42.205 44.569 51.162 1.00 49.94 93 LEU A CA 1
ATOM 701 C C . LEU A 1 93 ? 43.649 44.260 51.554 1.00 51.21 93 LEU A C 1
ATOM 702 O O . LEU A 1 93 ? 44.577 44.693 50.872 1.00 53.29 93 LEU A O 1
ATOM 707 N N . LYS A 1 94 ? 43.855 43.508 52.633 1.00 50.82 94 LYS A N 1
ATOM 708 C CA . LYS A 1 94 ? 45.219 43.211 53.085 1.00 51.16 94 LYS A CA 1
ATOM 709 C C . LYS A 1 94 ? 45.892 42.059 52.343 1.00 50.55 94 LYS A C 1
ATOM 710 O O . LYS A 1 94 ? 47.107 41.897 52.403 1.00 48.80 94 LYS A O 1
ATOM 716 N N . TRP A 1 95 ? 45.093 41.272 51.638 1.00 51.49 95 TRP A N 1
ATOM 717 C CA . TRP A 1 95 ? 45.601 40.115 50.918 1.00 53.23 95 TRP A CA 1
ATOM 718 C C . TRP A 1 95 ? 46.542 40.370 49.757 1.00 53.28 95 TRP A C 1
ATOM 719 O O . TRP A 1 95 ? 47.152 39.431 49.247 1.00 53.08 95 TRP A O 1
ATOM 730 N N . GLU A 1 96 ? 46.670 41.628 49.339 1.00 53.82 96 GLU A N 1
ATOM 731 C CA . GLU A 1 96 ? 47.564 41.954 48.242 1.00 54.23 96 GLU A CA 1
ATOM 732 C C . GLU A 1 96 ? 48.803 42.619 48.826 1.00 54.51 96 GLU A C 1
ATOM 733 O O . GLU A 1 96 ? 49.764 42.922 48.111 1.00 55.31 96 GLU A O 1
ATOM 739 N N . THR A 1 97 ? 48.788 42.812 50.140 1.00 54.83 97 THR A N 1
ATOM 740 C CA . THR A 1 97 ? 49.878 43.491 50.830 1.00 55.93 97 THR A CA 1
ATOM 741 C C . THR A 1 97 ? 51.171 42.726 51.111 1.00 55.07 97 THR A C 1
ATOM 742 O O . THR A 1 97 ? 52.232 43.338 51.220 1.00 55.50 97 THR A O 1
ATOM 746 N N . THR A 1 98 ? 51.094 41.405 51.235 1.00 54.85 98 THR A N 1
ATOM 747 C CA . THR A 1 98 ? 52.288 40.598 51.500 1.00 54.41 98 THR A CA 1
ATOM 748 C C . THR A 1 98 ? 52.384 39.363 50.610 1.00 55.67 98 THR A C 1
ATOM 749 O O . THR A 1 98 ? 51.377 38.875 50.066 1.00 56.23 98 THR A O 1
ATOM 753 N N . PHE A 1 99 ? 53.607 38.854 50.478 1.00 56.13 99 PHE A N 1
ATOM 754 C CA . PHE A 1 99 ? 53.867 37.645 49.702 1.00 56.12 99 PHE A CA 1
ATOM 755 C C . PHE A 1 99 ? 53.091 36.485 50.326 1.00 56.94 99 PHE A C 1
ATOM 756 O O . PHE A 1 99 ? 52.444 35.700 49.626 1.00 57.04 99 PHE A O 1
ATOM 764 N N . GLU A 1 100 ? 53.174 36.389 51.650 1.00 57.34 100 GLU A N 1
ATOM 765 C CA . GLU A 1 100 ? 52.506 35.327 52.394 1.00 58.97 100 GLU A CA 1
ATOM 766 C C . GLU A 1 100 ? 51.047 35.186 51.992 1.00 58.73 100 GLU A C 1
ATOM 767 O O . GLU A 1 100 ? 50.601 34.104 51.637 1.00 59.65 100 GLU A O 1
ATOM 773 N N . LEU A 1 101 ? 50.307 36.285 52.045 1.00 57.95 101 LEU A N 1
ATOM 774 C CA . LEU A 1 101 ? 48.899 36.258 51.689 1.00 58.10 101 LEU A CA 1
ATOM 775 C C . LEU A 1 101 ? 48.690 36.055 50.197 1.00 58.09 101 LEU A C 1
ATOM 776 O O . LEU A 1 101 ? 47.813 35.305 49.768 1.00 57.83 101 LEU A O 1
ATOM 781 N N . GLN A 1 102 ? 49.505 36.736 49.406 1.00 58.37 102 GLN A N 1
ATOM 782 C CA . GLN A 1 102 ? 49.399 36.634 47.962 1.00 58.63 102 GLN A CA 1
ATOM 783 C C . GLN A 1 102 ? 49.591 35.194 47.515 1.00 58.04 102 GLN A C 1
ATOM 784 O O . GLN A 1 102 ? 48.799 34.672 46.737 1.00 57.49 102 GLN A O 1
ATOM 790 N N . ASP A 1 103 ? 50.635 34.551 48.024 1.00 58.66 103 ASP A N 1
ATOM 791 C CA . ASP A 1 103 ? 50.933 33.160 47.681 1.00 59.49 103 ASP A CA 1
ATOM 792 C C . ASP A 1 103 ? 49.828 32.233 48.150 1.00 59.18 103 ASP A C 1
ATOM 793 O O . ASP A 1 103 ? 49.298 31.449 47.364 1.00 58.82 103 ASP A O 1
ATOM 798 N N . LYS A 1 104 ? 49.493 32.328 49.434 1.00 58.60 104 LYS A N 1
ATOM 799 C CA . LYS A 1 104 ? 48.469 31.495 50.035 1.00 58.23 104 LYS A CA 1
ATOM 800 C C . LYS A 1 104 ? 47.242 31.432 49.145 1.00 58.44 104 LYS A C 1
ATOM 801 O O . LYS A 1 104 ? 46.782 30.355 48.780 1.00 59.38 104 LYS A O 1
ATOM 807 N N . ALA A 1 105 ? 46.734 32.593 48.760 1.00 58.26 105 ALA A N 1
ATOM 808 C CA . ALA A 1 105 ? 45.548 32.658 47.906 1.00 58.34 105 ALA A CA 1
ATOM 809 C C . ALA A 1 105 ? 45.779 32.071 46.514 1.00 58.25 105 ALA A C 1
ATOM 810 O O . ALA A 1 105 ? 44.989 31.254 46.043 1.00 58.55 105 ALA A O 1
ATOM 812 N N . LEU A 1 106 ? 46.851 32.503 45.851 1.00 58.20 106 LEU A N 1
ATOM 813 C CA . LEU A 1 106 ? 47.163 32.015 44.514 1.00 57.93 106 LEU A CA 1
ATOM 814 C C . LEU A 1 106 ? 47.378 30.493 44.514 1.00 58.69 106 LEU A C 1
ATOM 815 O O . LEU A 1 106 ? 46.931 29.791 43.599 1.00 57.13 106 LEU A O 1
ATOM 820 N N . GLU A 1 107 ? 48.045 29.983 45.545 1.00 59.36 107 GLU A N 1
ATOM 821 C CA . GLU A 1 107 ? 48.268 28.547 45.639 1.00 61.35 107 GLU A CA 1
ATOM 822 C C . GLU A 1 107 ? 46.910 27.891 45.872 1.00 61.47 107 GLU A C 1
ATOM 823 O O . GLU A 1 107 ? 46.555 26.923 45.204 1.00 61.38 107 GLU A O 1
ATOM 829 N N . GLY A 1 108 ? 46.144 28.456 46.805 1.00 61.48 108 GLY A N 1
ATOM 830 C CA . GLY A 1 108 ? 44.834 27.926 47.124 1.00 60.29 108 GLY A CA 1
ATOM 831 C C . GLY A 1 108 ? 43.890 27.882 45.944 1.00 60.15 108 GLY A C 1
ATOM 832 O O . GLY A 1 108 ? 42.959 27.081 45.928 1.00 59.95 108 GLY A O 1
ATOM 833 N N . ALA A 1 109 ? 44.112 28.743 44.954 1.00 60.91 109 ALA A N 1
ATOM 834 C CA . ALA A 1 109 ? 43.243 28.766 43.775 1.00 61.73 109 ALA A CA 1
ATOM 835 C C . ALA A 1 109 ? 43.805 27.914 42.643 1.00 62.14 109 ALA A C 1
ATOM 836 O O . ALA A 1 109 ? 43.148 27.730 41.618 1.00 61.49 109 ALA A O 1
ATOM 838 N N . GLY A 1 110 ? 45.020 27.400 42.835 1.00 62.36 110 GLY A N 1
ATOM 839 C CA . GLY A 1 110 ? 45.641 26.568 41.817 1.00 62.23 110 GLY A CA 1
ATOM 840 C C . GLY A 1 110 ? 46.214 27.362 40.659 1.00 62.01 110 GLY A C 1
ATOM 841 O O . GLY A 1 110 ? 46.537 26.802 39.617 1.00 61.97 110 GLY A O 1
ATOM 842 N N . ILE A 1 111 ? 46.353 28.668 40.846 1.00 62.03 111 ILE A N 1
ATOM 843 C CA . ILE A 1 111 ? 46.883 29.537 39.804 1.00 62.11 111 ILE A CA 1
ATOM 844 C C . ILE A 1 111 ? 48.408 29.455 39.737 1.00 62.24 111 ILE A C 1
ATOM 845 O O . ILE A 1 111 ? 49.095 29.551 40.755 1.00 61.98 111 ILE A O 1
ATOM 850 N N . PRO A 1 112 ? 48.952 29.262 38.526 1.00 62.43 112 PRO A N 1
ATOM 851 C CA . PRO A 1 112 ? 50.403 29.169 38.346 1.00 62.48 112 PRO A CA 1
ATOM 852 C C . PRO A 1 112 ? 51.058 30.487 38.709 1.00 63.36 112 PRO A C 1
ATOM 853 O O . PRO A 1 112 ? 50.606 31.534 38.270 1.00 62.92 112 PRO A O 1
ATOM 857 N N . ARG A 1 113 ? 52.117 30.452 39.512 1.00 64.51 113 ARG A N 1
ATOM 858 C CA . ARG A 1 113 ? 52.784 31.692 39.859 1.00 65.99 113 ARG A CA 1
ATOM 859 C C . ARG A 1 113 ? 54.245 31.682 39.406 1.00 66.65 113 ARG A C 1
ATOM 860 O O . ARG A 1 113 ? 54.811 30.629 39.125 1.00 66.95 113 ARG A O 1
ATOM 868 N N . VAL A 1 114 ? 54.847 32.857 39.284 1.00 67.36 114 VAL A N 1
ATOM 869 C CA . VAL A 1 114 ? 56.246 32.904 38.891 1.00 68.30 114 VAL A CA 1
ATOM 870 C C . VAL A 1 114 ? 57.006 32.235 40.017 1.00 69.61 114 VAL A C 1
ATOM 871 O O . VAL A 1 114 ? 56.688 32.438 41.189 1.00 70.79 114 VAL A O 1
ATOM 875 N N . GLU A 1 115 ? 57.996 31.422 39.661 1.00 70.95 115 GLU A N 1
ATOM 876 C CA . GLU A 1 115 ? 58.798 30.706 40.643 1.00 71.48 115 GLU A CA 1
ATOM 877 C C . GLU A 1 115 ? 59.719 31.662 41.405 1.00 70.67 115 GLU A C 1
ATOM 878 O O . GLU A 1 115 ? 60.218 32.651 40.852 1.00 69.32 115 GLU A O 1
ATOM 884 N N . VAL A 1 116 ? 59.923 31.355 42.684 1.00 71.03 116 VAL A N 1
ATOM 885 C CA . VAL A 1 116 ? 60.794 32.142 43.561 1.00 70.56 116 VAL A CA 1
ATOM 886 C C . VAL A 1 116 ? 62.211 31.588 43.450 1.00 70.07 116 VAL A C 1
ATOM 887 O O . VAL A 1 116 ? 62.413 30.385 43.255 1.00 70.46 116 VAL A O 1
ATOM 891 N N . VAL A 1 117 ? 63.200 32.462 43.565 1.00 69.81 117 VAL A N 1
ATOM 892 C CA . VAL A 1 117 ? 64.580 32.021 43.442 1.00 69.51 117 VAL A CA 1
ATOM 893 C C . VAL A 1 117 ? 65.461 32.495 44.572 1.00 70.30 117 VAL A C 1
ATOM 894 O O . VAL A 1 117 ? 65.600 33.697 44.805 1.00 70.55 117 VAL A O 1
ATOM 898 N N . GLU A 1 118 ? 66.044 31.542 45.284 1.00 70.97 118 GLU A N 1
ATOM 899 C CA . GLU A 1 118 ? 66.950 31.871 46.364 1.00 71.55 118 GLU A CA 1
ATOM 900 C C . GLU A 1 118 ? 68.324 31.663 45.734 1.00 71.83 118 GLU A C 1
ATOM 901 O O . GLU A 1 118 ? 68.542 30.666 45.045 1.00 71.39 118 GLU A O 1
ATOM 907 N N . PRO A 1 119 ? 69.255 32.612 45.938 1.00 72.80 119 PRO A N 1
ATOM 908 C CA . PRO A 1 119 ? 70.634 32.586 45.417 1.00 74.06 119 PRO A CA 1
ATOM 909 C C . PRO A 1 119 ? 71.161 31.198 44.980 1.00 75.73 119 PRO A C 1
ATOM 910 O O . PRO A 1 119 ? 71.880 30.503 45.721 1.00 75.11 119 PRO A O 1
ATOM 914 N N . GLU A 1 120 ? 70.773 30.818 43.764 1.00 77.93 120 GLU A N 1
ATOM 915 C CA . GLU A 1 120 ? 71.146 29.562 43.128 1.00 79.97 120 GLU A CA 1
ATOM 916 C C . GLU A 1 120 ? 70.944 29.830 41.645 1.00 81.58 120 GLU A C 1
ATOM 917 O O . GLU A 1 120 ? 70.363 29.018 40.922 1.00 81.07 120 GLU A O 1
ATOM 923 N N . ASP A 1 121 ? 71.434 30.997 41.230 1.00 83.91 121 ASP A N 1
ATOM 924 C CA . ASP A 1 121 ? 71.369 31.521 39.864 1.00 87.25 121 ASP A CA 1
ATOM 925 C C . ASP A 1 121 ? 71.881 30.636 38.710 1.00 88.88 121 ASP A C 1
ATOM 926 O O . ASP A 1 121 ? 71.731 29.403 38.685 1.00 90.20 121 ASP A O 1
ATOM 931 N N . ALA A 1 122 ? 72.499 31.321 37.751 1.00 89.55 122 ALA A N 1
ATOM 932 C CA . ALA A 1 122 ? 73.083 30.705 36.580 1.00 90.82 122 ALA A CA 1
ATOM 933 C C . ALA A 1 122 ? 73.995 31.781 35.964 1.00 91.79 122 ALA A C 1
ATOM 934 O O . ALA A 1 122 ? 74.150 31.888 34.727 1.00 91.57 122 ALA A O 1
ATOM 936 N N . LYS A 1 123 ? 74.573 32.575 36.866 1.00 92.51 123 LYS A N 1
ATOM 937 C CA . LYS A 1 123 ? 75.501 33.658 36.549 1.00 93.62 123 LYS A CA 1
ATOM 938 C C . LYS A 1 123 ? 76.391 33.353 35.337 1.00 93.84 123 LYS A C 1
ATOM 939 O O . LYS A 1 123 ? 77.097 32.337 35.319 1.00 94.88 123 LYS A O 1
ATOM 945 N N . PRO A 1 124 ? 76.388 34.235 34.319 1.00 93.37 124 PRO A N 1
ATOM 946 C CA . PRO A 1 124 ? 75.615 35.480 34.234 1.00 92.34 124 PRO A CA 1
ATOM 947 C C . PRO A 1 124 ? 74.525 35.313 33.171 1.00 91.64 124 PRO A C 1
ATOM 948 O O . PRO A 1 124 ? 74.014 34.206 32.955 1.00 90.73 124 PRO A O 1
ATOM 952 N N . ASP A 1 125 ? 74.209 36.412 32.489 1.00 91.15 125 ASP A N 1
ATOM 953 C CA . ASP A 1 125 ? 73.189 36.404 31.437 1.00 90.76 125 ASP A CA 1
ATOM 954 C C . ASP A 1 125 ? 71.899 35.743 31.947 1.00 89.00 125 ASP A C 1
ATOM 955 O O . ASP A 1 125 ? 70.945 35.518 31.183 1.00 89.93 125 ASP A O 1
ATOM 960 N N . GLU A 1 126 ? 71.886 35.415 33.237 1.00 85.97 126 GLU A N 1
ATOM 961 C CA . GLU A 1 126 ? 70.713 34.843 33.876 1.00 81.87 126 GLU A CA 1
ATOM 962 C C . GLU A 1 126 ? 70.282 35.954 34.825 1.00 80.00 126 GLU A C 1
ATOM 963 O O . GLU A 1 126 ? 70.697 35.988 35.991 1.00 80.32 126 GLU A O 1
ATOM 969 N N . LEU A 1 127 ? 69.494 36.895 34.309 1.00 76.95 127 LEU A N 1
ATOM 970 C CA . LEU A 1 127 ? 69.009 37.991 35.134 1.00 73.80 127 LEU A CA 1
ATOM 971 C C . LEU A 1 127 ? 67.767 37.581 35.905 1.00 70.78 127 LEU A C 1
ATOM 972 O O . LEU A 1 127 ? 67.077 36.622 35.544 1.00 69.80 127 LEU A O 1
ATOM 977 N N . TYR A 1 128 ? 67.497 38.308 36.981 1.00 67.95 128 TYR A N 1
ATOM 978 C CA . TYR A 1 128 ? 66.339 38.020 37.814 1.00 65.04 128 TYR A CA 1
ATOM 979 C C . TYR A 1 128 ? 65.630 39.308 38.224 1.00 64.09 128 TYR A C 1
ATOM 980 O O . TYR A 1 128 ? 66.205 40.393 38.159 1.00 64.08 128 TYR A O 1
ATOM 989 N N . PHE A 1 129 ? 64.377 39.173 38.642 1.00 62.74 129 PHE A N 1
ATOM 990 C CA . PHE A 1 129 ? 63.586 40.310 39.077 1.00 61.62 129 PHE A CA 1
ATOM 991 C C . PHE A 1 129 ? 63.546 40.285 40.604 1.00 61.54 129 PHE A C 1
ATOM 992 O O . PHE A 1 129 ? 63.381 39.227 41.198 1.00 61.22 129 PHE A O 1
ATOM 1000 N N . VAL A 1 130 ? 63.719 41.446 41.227 1.00 62.25 130 VAL A N 1
ATOM 1001 C CA . VAL A 1 130 ? 63.666 41.567 42.685 1.00 63.80 130 VAL A CA 1
ATOM 1002 C C . VAL A 1 130 ? 62.397 42.358 43.025 1.00 65.45 130 VAL A C 1
ATOM 1003 O O . VAL A 1 130 ? 62.285 43.530 42.660 1.00 65.73 130 VAL A O 1
ATOM 1007 N N . ARG A 1 131 ? 61.448 41.726 43.709 1.00 67.63 131 ARG A N 1
ATOM 1008 C CA . ARG A 1 131 ? 60.194 42.388 44.059 1.00 69.96 131 ARG A CA 1
ATOM 1009 C C . ARG A 1 131 ? 60.226 43.067 45.419 1.00 71.19 131 ARG A C 1
ATOM 1010 O O . ARG A 1 131 ? 61.072 42.751 46.245 1.00 71.94 131 ARG A O 1
ATOM 1018 N N . ILE A 1 132 ? 59.291 43.998 45.631 1.00 73.21 132 ILE A N 1
ATOM 1019 C CA . ILE A 1 132 ? 59.155 44.780 46.879 1.00 74.02 132 ILE A CA 1
ATOM 1020 C C . ILE A 1 132 ? 60.489 45.312 47.395 1.00 75.12 132 ILE A C 1
ATOM 1021 O O . ILE A 1 132 ? 61.176 46.080 46.708 1.00 75.95 132 ILE A O 1
ATOM 1026 N N . GLU A 1 145 ? 61.388 48.021 42.639 1.00 70.14 145 GLU A N 1
ATOM 1027 C CA . GLU A 1 145 ? 61.677 46.702 42.084 1.00 71.35 145 GLU A CA 1
ATOM 1028 C C . GLU A 1 145 ? 63.124 46.716 41.586 1.00 72.13 145 GLU A C 1
ATOM 1029 O O . GLU A 1 145 ? 64.027 47.088 42.330 1.00 72.77 145 GLU A O 1
ATOM 1035 N N . GLY A 1 146 ? 63.350 46.331 40.337 1.00 73.13 146 GLY A N 1
ATOM 1036 C CA . GLY A 1 146 ? 64.708 46.311 39.824 1.00 75.97 146 GLY A CA 1
ATOM 1037 C C . GLY A 1 146 ? 65.164 44.903 39.471 1.00 78.03 146 GLY A C 1
ATOM 1038 O O . GLY A 1 146 ? 64.763 43.933 40.136 1.00 78.31 146 GLY A O 1
ATOM 1039 N N . SER A 1 147 ? 65.990 44.775 38.428 1.00 80.12 147 SER A N 1
ATOM 1040 C CA . SER A 1 147 ? 66.483 43.461 37.998 1.00 82.65 147 SER A CA 1
ATOM 1041 C C . SER A 1 147 ? 68.009 43.429 37.875 1.00 84.54 147 SER A C 1
ATOM 1042 O O . SER A 1 147 ? 68.606 44.316 37.253 1.00 84.84 147 SER A O 1
ATOM 1045 N N . GLU A 1 148 ? 68.630 42.409 38.473 1.00 86.92 148 GLU A N 1
ATOM 1046 C CA . GLU A 1 148 ? 70.091 42.247 38.458 1.00 88.98 148 GLU A CA 1
ATOM 1047 C C . GLU A 1 148 ? 70.530 41.004 37.667 1.00 89.90 148 GLU A C 1
ATOM 1048 O O . GLU A 1 148 ? 69.707 40.152 37.309 1.00 88.85 148 GLU A O 1
ATOM 1054 N N . LEU A 1 149 ? 71.833 40.913 37.404 1.00 91.96 149 LEU A N 1
ATOM 1055 C CA . LEU A 1 149 ? 72.414 39.809 36.632 1.00 93.89 149 LEU A CA 1
ATOM 1056 C C . LEU A 1 149 ? 73.105 38.769 37.532 1.00 94.81 149 LEU A C 1
ATOM 1057 O O . LEU A 1 149 ? 72.661 38.501 38.658 1.00 93.92 149 LEU A O 1
ATOM 1062 N N . GLU A 1 150 ? 74.206 38.204 37.023 1.00 96.70 150 GLU A N 1
ATOM 1063 C CA . GLU A 1 150 ? 74.985 37.194 37.751 1.00 98.01 150 GLU A CA 1
ATOM 1064 C C . GLU A 1 150 ? 75.241 37.597 39.220 1.00 98.71 150 GLU A C 1
ATOM 1065 O O . GLU A 1 150 ? 74.588 37.063 40.121 1.00 98.94 150 GLU A O 1
ATOM 1071 N N . GLU A 1 151 ? 76.158 38.545 39.446 1.00 99.47 151 GLU A N 1
ATOM 1072 C CA . GLU A 1 151 ? 76.504 39.026 40.784 1.00 100.53 151 GLU A CA 1
ATOM 1073 C C . GLU A 1 151 ? 75.492 38.666 41.871 1.00 101.44 151 GLU A C 1
ATOM 1074 O O . GLU A 1 151 ? 75.762 37.761 42.677 1.00 101.53 151 GLU A O 1
ATOM 1080 N N . ARG A 1 152 ? 74.345 39.363 41.906 1.00 101.84 152 ARG A N 1
ATOM 1081 C CA . ARG A 1 152 ? 73.304 39.072 42.898 1.00 101.78 152 ARG A CA 1
ATOM 1082 C C . ARG A 1 152 ? 73.723 39.545 44.302 1.00 101.56 152 ARG A C 1
ATOM 1083 O O . ARG A 1 152 ? 72.912 39.509 45.235 1.00 101.90 152 ARG A O 1
ATOM 1091 N N . LEU A 1 153 ? 74.980 39.988 44.445 1.00 100.83 153 LEU A N 1
ATOM 1092 C CA . LEU A 1 153 ? 75.512 40.459 45.740 1.00 99.40 153 LEU A CA 1
ATOM 1093 C C . LEU A 1 153 ? 74.588 41.413 46.506 1.00 98.62 153 LEU A C 1
ATOM 1094 O O . LEU A 1 153 ? 73.867 41.001 47.430 1.00 97.66 153 LEU A O 1
ATOM 1099 N N . SER A 1 154 ? 74.660 42.688 46.132 1.00 98.03 154 SER A N 1
ATOM 1100 C CA . SER A 1 154 ? 73.851 43.755 46.716 1.00 97.88 154 SER A CA 1
ATOM 1101 C C . SER A 1 154 ? 72.530 43.237 47.286 1.00 98.14 154 SER A C 1
ATOM 1102 O O . SER A 1 154 ? 71.466 43.463 46.683 1.00 97.86 154 SER A O 1
ATOM 1105 N N . PRO A 1 159 ? 62.785 43.813 52.909 1.00 67.60 159 PRO A N 1
ATOM 1106 C CA . PRO A 1 159 ? 61.773 42.782 52.661 1.00 68.83 159 PRO A CA 1
ATOM 1107 C C . PRO A 1 159 ? 61.573 42.614 51.148 1.00 69.94 159 PRO A C 1
ATOM 1108 O O . PRO A 1 159 ? 61.047 43.517 50.468 1.00 70.84 159 PRO A O 1
ATOM 1112 N N . TYR A 1 160 ? 61.999 41.463 50.622 1.00 69.77 160 TYR A N 1
ATOM 1113 C CA . TYR A 1 160 ? 61.919 41.221 49.187 1.00 69.17 160 TYR A CA 1
ATOM 1114 C C . TYR A 1 160 ? 61.889 39.741 48.825 1.00 68.63 160 TYR A C 1
ATOM 1115 O O . TYR A 1 160 ? 61.878 38.859 49.695 1.00 68.75 160 TYR A O 1
ATOM 1124 N N . ARG A 1 161 ? 61.913 39.489 47.518 1.00 66.98 161 ARG A N 1
ATOM 1125 C CA . ARG A 1 161 ? 61.875 38.144 46.965 1.00 65.39 161 ARG A CA 1
ATOM 1126 C C . ARG A 1 161 ? 62.529 38.240 45.590 1.00 64.69 161 ARG A C 1
ATOM 1127 O O . ARG A 1 161 ? 62.484 39.294 44.957 1.00 64.09 161 ARG A O 1
ATOM 1135 N N . VAL A 1 162 ? 63.141 37.145 45.138 1.00 64.55 162 VAL A N 1
ATOM 1136 C CA . VAL A 1 162 ? 63.816 37.108 43.844 1.00 63.72 162 VAL A CA 1
ATOM 1137 C C . VAL A 1 162 ? 63.060 36.181 42.923 1.00 63.84 162 VAL A C 1
ATOM 1138 O O . VAL A 1 162 ? 62.775 35.038 43.281 1.00 63.58 162 VAL A O 1
ATOM 1142 N N . GLU A 1 163 ? 62.735 36.664 41.728 1.00 65.26 163 GLU A N 1
ATOM 1143 C CA . GLU A 1 163 ? 61.973 35.850 40.791 1.00 66.30 163 GLU A CA 1
ATOM 1144 C C . GLU A 1 163 ? 62.673 35.693 39.464 1.00 66.52 163 GLU A C 1
ATOM 1145 O O . GLU A 1 163 ? 63.502 36.522 39.082 1.00 66.53 163 GLU A O 1
ATOM 1151 N N . ARG A 1 164 ? 62.337 34.605 38.775 1.00 67.37 164 ARG A N 1
ATOM 1152 C CA . ARG A 1 164 ? 62.893 34.292 37.464 1.00 68.02 164 ARG A CA 1
ATOM 1153 C C . ARG A 1 164 ? 62.492 35.438 36.544 1.00 67.60 164 ARG A C 1
ATOM 1154 O O . ARG A 1 164 ? 61.341 35.869 36.560 1.00 67.83 164 ARG A O 1
ATOM 1162 N N . PHE A 1 165 ? 63.434 35.951 35.761 1.00 67.30 165 PHE A N 1
ATOM 1163 C CA . PHE A 1 165 ? 63.112 37.035 34.849 1.00 66.40 165 PHE A CA 1
ATOM 1164 C C . PHE A 1 165 ? 62.279 36.486 33.696 1.00 66.36 165 PHE A C 1
ATOM 1165 O O . PHE A 1 165 ? 62.650 35.482 33.074 1.00 65.65 165 PHE A O 1
ATOM 1173 N N . ILE A 1 166 ? 61.164 37.140 33.397 1.00 65.44 166 ILE A N 1
ATOM 1174 C CA . ILE A 1 166 ? 60.311 36.687 32.306 1.00 65.64 166 ILE A CA 1
ATOM 1175 C C . ILE A 1 166 ? 59.993 37.838 31.364 1.00 65.42 166 ILE A C 1
ATOM 1176 O O . ILE A 1 166 ? 59.380 38.828 31.768 1.00 66.66 166 ILE A O 1
ATOM 1181 N N . PRO A 1 167 ? 60.419 37.736 30.094 1.00 65.10 167 PRO A N 1
ATOM 1182 C CA . PRO A 1 167 ? 60.126 38.824 29.153 1.00 64.77 167 PRO A CA 1
ATOM 1183 C C . PRO A 1 167 ? 58.850 38.469 28.411 1.00 63.89 167 PRO A C 1
ATOM 1184 O O . PRO A 1 167 ? 58.657 37.310 28.052 1.00 64.90 167 PRO A O 1
ATOM 1188 N N . GLY A 1 168 ? 57.946 39.419 28.213 1.00 62.74 168 GLY A N 1
ATOM 1189 C CA . GLY A 1 168 ? 56.759 39.048 27.465 1.00 62.34 168 GLY A CA 1
ATOM 1190 C C . GLY A 1 168 ? 55.423 39.530 27.966 1.00 61.24 168 GLY A C 1
ATOM 1191 O O . GLY A 1 168 ? 54.731 38.823 28.684 1.00 62.75 168 GLY A O 1
ATOM 1192 N N . VAL A 1 169 ? 55.056 40.733 27.551 1.00 60.29 169 VAL A N 1
ATOM 1193 C CA . VAL A 1 169 ? 53.799 41.350 27.916 1.00 58.50 169 VAL A CA 1
ATOM 1194 C C . VAL A 1 169 ? 53.207 40.986 29.276 1.00 57.25 169 VAL A C 1
ATOM 1195 O O . VAL A 1 169 ? 52.946 39.813 29.607 1.00 56.41 169 VAL A O 1
ATOM 1199 N N . TYR A 1 170 ? 52.991 42.033 30.062 1.00 55.40 170 TYR A N 1
ATOM 1200 C CA . TYR A 1 170 ? 52.412 41.905 31.380 1.00 52.93 170 TYR A CA 1
ATOM 1201 C C . TYR A 1 170 ? 50.977 42.385 31.308 1.00 51.95 170 TYR A C 1
ATOM 1202 O O . TYR A 1 170 ? 50.692 43.529 30.951 1.00 50.85 170 TYR A O 1
ATOM 1211 N N . LEU A 1 171 ? 50.080 41.463 31.636 1.00 50.73 171 LEU A N 1
ATOM 1212 C CA . LEU A 1 171 ? 48.654 41.700 31.578 1.00 49.25 171 LEU A CA 1
ATOM 1213 C C . LEU A 1 171 ? 47.996 41.779 32.935 1.00 46.81 171 LEU A C 1
ATOM 1214 O O . LEU A 1 171 ? 48.254 40.975 33.821 1.00 46.18 171 LEU A O 1
ATOM 1219 N N . TYR A 1 172 ? 47.122 42.758 33.075 1.00 45.05 172 TYR A N 1
ATOM 1220 C CA . TYR A 1 172 ? 46.423 42.969 34.322 1.00 44.09 172 TYR A CA 1
ATOM 1221 C C . TYR A 1 172 ? 44.931 42.771 34.081 1.00 44.78 172 TYR A C 1
ATOM 1222 O O . TYR A 1 172 ? 44.254 43.625 33.515 1.00 45.11 172 TYR A O 1
ATOM 1231 N N . VAL A 1 173 ? 44.431 41.618 34.510 1.00 44.21 173 VAL A N 1
ATOM 1232 C CA . VAL A 1 173 ? 43.036 41.273 34.313 1.00 43.40 173 VAL A CA 1
ATOM 1233 C C . VAL A 1 173 ? 42.151 41.792 35.422 1.00 43.22 173 VAL A C 1
ATOM 1234 O O . VAL A 1 173 ? 42.391 41.546 36.592 1.00 44.63 173 VAL A O 1
ATOM 1238 N N . HIS A 1 174 ? 41.108 42.499 35.039 1.00 42.00 174 HIS A N 1
ATOM 1239 C CA . HIS A 1 174 ? 40.182 43.080 35.991 1.00 42.03 174 HIS A CA 1
ATOM 1240 C C . HIS A 1 174 ? 38.899 42.257 36.113 1.00 41.02 174 HIS A C 1
ATOM 1241 O O . HIS A 1 174 ? 38.283 41.890 35.106 1.00 40.57 174 HIS A O 1
ATOM 1248 N N . PHE A 1 175 ? 38.500 41.978 37.350 1.00 39.34 175 PHE A N 1
ATOM 1249 C CA . PHE A 1 175 ? 37.284 41.203 37.615 1.00 38.98 175 PHE A CA 1
ATOM 1250 C C . PHE A 1 175 ? 36.356 41.915 38.576 1.00 40.06 175 PHE A C 1
ATOM 1251 O O . PHE A 1 175 ? 36.763 42.799 39.332 1.00 39.68 175 PHE A O 1
ATOM 1259 N N . PHE A 1 176 ? 35.102 41.501 38.559 1.00 41.08 176 PHE A N 1
ATOM 1260 C CA . PHE A 1 176 ? 34.129 42.065 39.474 1.00 41.42 176 PHE A CA 1
ATOM 1261 C C . PHE A 1 176 ? 33.168 40.962 39.841 1.00 41.42 176 PHE A C 1
ATOM 1262 O O . PHE A 1 176 ? 32.310 40.608 39.043 1.00 40.80 176 PHE A O 1
ATOM 1270 N N . TYR A 1 177 ? 33.320 40.386 41.027 1.00 42.29 177 TYR A N 1
ATOM 1271 C CA . TYR A 1 177 ? 32.378 39.356 41.418 1.00 42.97 177 TYR A CA 1
ATOM 1272 C C . TYR A 1 177 ? 31.216 40.080 42.073 1.00 42.51 177 TYR A C 1
ATOM 1273 O O . TYR A 1 177 ? 31.421 40.866 42.978 1.00 42.11 177 TYR A O 1
ATOM 1282 N N . SER A 1 178 ? 29.994 39.826 41.636 1.00 43.18 178 SER A N 1
ATOM 1283 C CA . SER A 1 178 ? 28.880 40.534 42.230 1.00 44.40 178 SER A CA 1
ATOM 1284 C C . SER A 1 178 ? 27.940 39.639 42.994 1.00 46.45 178 SER A C 1
ATOM 1285 O O . SER A 1 178 ? 27.456 38.644 42.459 1.00 48.06 178 SER A O 1
ATOM 1288 N N . PRO A 1 179 ? 27.689 39.960 44.274 1.00 47.23 179 PRO A N 1
ATOM 1289 C CA . PRO A 1 179 ? 26.773 39.139 45.074 1.00 46.80 179 PRO A CA 1
ATOM 1290 C C . PRO A 1 179 ? 25.359 39.377 44.585 1.00 47.43 179 PRO A C 1
ATOM 1291 O O . PRO A 1 179 ? 24.586 38.450 44.401 1.00 47.96 179 PRO A O 1
ATOM 1295 N N . ILE A 1 180 ? 25.028 40.634 44.341 1.00 49.21 180 ILE A N 1
ATOM 1296 C CA . ILE A 1 180 ? 23.690 40.966 43.860 1.00 50.90 180 ILE A CA 1
ATOM 1297 C C . ILE A 1 180 ? 23.282 40.172 42.636 1.00 51.58 180 ILE A C 1
ATOM 1298 O O . ILE A 1 180 ? 22.093 39.911 42.442 1.00 52.61 180 ILE A O 1
ATOM 1303 N N . LEU A 1 181 ? 24.262 39.794 41.810 1.00 51.56 181 LEU A N 1
ATOM 1304 C CA . LEU A 1 181 ? 23.985 39.032 40.585 1.00 50.58 181 LEU A CA 1
ATOM 1305 C C . LEU A 1 181 ? 24.572 37.623 40.659 1.00 50.31 181 LEU A C 1
ATOM 1306 O O . LEU A 1 181 ? 24.300 36.770 39.819 1.00 49.53 181 LEU A O 1
ATOM 1311 N N . GLU A 1 182 ? 25.382 37.390 41.680 1.00 50.21 182 GLU A N 1
ATOM 1312 C CA . GLU A 1 182 ? 25.999 36.094 41.896 1.00 51.80 182 GLU A CA 1
ATOM 1313 C C . GLU A 1 182 ? 26.747 35.612 40.667 1.00 51.87 182 GLU A C 1
ATOM 1314 O O . GLU A 1 182 ? 26.573 34.469 40.230 1.00 52.19 182 GLU A O 1
ATOM 1320 N N . ARG A 1 183 ? 27.574 36.487 40.099 1.00 50.37 183 ARG A N 1
ATOM 1321 C CA . ARG A 1 183 ? 28.362 36.120 38.932 1.00 46.64 183 ARG A CA 1
ATOM 1322 C C . ARG A 1 183 ? 29.693 36.838 38.912 1.00 45.79 183 ARG A C 1
ATOM 1323 O O . ARG A 1 183 ? 29.847 37.896 39.506 1.00 47.45 183 ARG A O 1
ATOM 1331 N N . LEU A 1 184 ? 30.654 36.231 38.230 1.00 45.26 184 LEU A N 1
ATOM 1332 C CA . LEU A 1 184 ? 31.990 36.775 38.077 1.00 44.15 184 LEU A CA 1
ATOM 1333 C C . LEU A 1 184 ? 32.058 37.444 36.714 1.00 43.92 184 LEU A C 1
ATOM 1334 O O . LEU A 1 184 ? 31.771 36.812 35.699 1.00 43.49 184 LEU A O 1
ATOM 1339 N N . GLU A 1 185 ? 32.440 38.719 36.697 1.00 43.00 185 GLU A N 1
ATOM 1340 C CA . GLU A 1 185 ? 32.543 39.475 35.452 1.00 42.70 185 GLU A CA 1
ATOM 1341 C C . GLU A 1 185 ? 33.994 39.816 35.110 1.00 40.48 185 GLU A C 1
ATOM 1342 O O . GLU A 1 185 ? 34.704 40.390 35.926 1.00 40.34 185 GLU A O 1
ATOM 1348 N N . LEU A 1 186 ? 34.420 39.433 33.908 1.00 39.43 186 LEU A N 1
ATOM 1349 C CA . LEU A 1 186 ? 35.769 39.713 33.399 1.00 39.49 186 LEU A CA 1
ATOM 1350 C C . LEU A 1 186 ? 35.529 41.006 32.618 1.00 38.47 186 LEU A C 1
ATOM 1351 O O . LEU A 1 186 ? 34.991 40.981 31.513 1.00 37.04 186 LEU A O 1
ATOM 1356 N N . LEU A 1 187 ? 35.923 42.132 33.204 1.00 37.92 187 LEU A N 1
ATOM 1357 C CA . LEU A 1 187 ? 35.666 43.429 32.603 1.00 38.33 187 LEU A CA 1
ATOM 1358 C C . LEU A 1 187 ? 36.765 44.179 31.871 1.00 38.77 187 LEU A C 1
ATOM 1359 O O . LEU A 1 187 ? 36.536 45.256 31.358 1.00 40.01 187 LEU A O 1
ATOM 1364 N N . GLY A 1 188 ? 37.956 43.626 31.804 1.00 40.13 188 GLY A N 1
ATOM 1365 C CA . GLY A 1 188 ? 38.992 44.324 31.081 1.00 40.31 188 GLY A CA 1
ATOM 1366 C C . GLY A 1 188 ? 40.371 43.756 31.275 1.00 41.38 188 GLY A C 1
ATOM 1367 O O . GLY A 1 188 ? 40.616 42.953 32.174 1.00 42.99 188 GLY A O 1
ATOM 1368 N N . VAL A 1 189 ? 41.269 44.164 30.394 1.00 40.68 189 VAL A N 1
ATOM 1369 C CA . VAL A 1 189 ? 42.653 43.748 30.476 1.00 40.82 189 VAL A CA 1
ATOM 1370 C C . VAL A 1 189 ? 43.478 44.995 30.216 1.00 40.97 189 VAL A C 1
ATOM 1371 O O . VAL A 1 189 ? 43.365 45.652 29.188 1.00 38.36 189 VAL A O 1
ATOM 1375 N N . ASP A 1 190 ? 44.322 45.287 31.184 1.00 41.39 190 ASP A N 1
ATOM 1376 C CA . ASP A 1 190 ? 45.164 46.440 31.169 1.00 41.62 190 ASP A CA 1
ATOM 1377 C C . ASP A 1 190 ? 46.609 46.070 30.878 1.00 42.41 190 ASP A C 1
ATOM 1378 O O . ASP A 1 190 ? 47.018 44.928 31.018 1.00 41.98 190 ASP A O 1
ATOM 1383 N N . GLU A 1 191 ? 47.368 47.070 30.460 1.00 44.47 191 GLU A N 1
ATOM 1384 C CA . GLU A 1 191 ? 48.790 46.945 30.180 1.00 45.86 191 GLU A CA 1
ATOM 1385 C C . GLU A 1 191 ? 49.409 48.216 30.763 1.00 44.62 191 GLU A C 1
ATOM 1386 O O . GLU A 1 191 ? 48.963 49.312 30.435 1.00 43.91 191 GLU A O 1
ATOM 1392 N N . ARG A 1 192 ? 50.404 48.075 31.637 1.00 43.38 192 ARG A N 1
ATOM 1393 C CA . ARG A 1 192 ? 51.037 49.231 32.271 1.00 43.57 192 ARG A CA 1
ATOM 1394 C C . ARG A 1 192 ? 51.983 50.026 31.365 1.00 44.75 192 ARG A C 1
ATOM 1395 O O . ARG A 1 192 ? 52.644 49.473 30.472 1.00 46.74 192 ARG A O 1
ATOM 1403 N N . VAL A 1 193 ? 52.023 51.336 31.590 1.00 45.01 193 VAL A N 1
ATOM 1404 C CA . VAL A 1 193 ? 52.937 52.216 30.874 1.00 46.33 193 VAL A CA 1
ATOM 1405 C C . VAL A 1 193 ? 53.988 52.520 31.936 1.00 47.57 193 VAL A C 1
ATOM 1406 O O . VAL A 1 193 ? 53.724 53.223 32.902 1.00 46.17 193 VAL A O 1
ATOM 1410 N N . LEU A 1 194 ? 55.169 51.939 31.760 1.00 50.47 194 LEU A N 1
ATOM 1411 C CA . LEU A 1 194 ? 56.276 52.104 32.694 1.00 52.14 194 LEU A CA 1
ATOM 1412 C C . LEU A 1 194 ? 57.298 53.095 32.193 1.00 53.87 194 LEU A C 1
ATOM 1413 O O . LEU A 1 194 ? 57.312 53.432 31.004 1.00 54.97 194 LEU A O 1
ATOM 1418 N N . ILE A 1 195 ? 58.156 53.571 33.091 1.00 55.97 195 ILE A N 1
ATOM 1419 C CA . ILE A 1 195 ? 59.151 54.523 32.662 1.00 59.10 195 ILE A CA 1
ATOM 1420 C C . ILE A 1 195 ? 60.224 53.703 31.988 1.00 60.10 195 ILE A C 1
ATOM 1421 O O . ILE A 1 195 ? 61.120 54.228 31.335 1.00 59.74 195 ILE A O 1
ATOM 1426 N N . ALA A 1 196 ? 60.094 52.389 32.129 1.00 62.32 196 ALA A N 1
ATOM 1427 C CA . ALA A 1 196 ? 61.052 51.489 31.519 1.00 64.38 196 ALA A CA 1
ATOM 1428 C C . ALA A 1 196 ? 60.961 51.500 29.993 1.00 67.00 196 ALA A C 1
ATOM 1429 O O . ALA A 1 196 ? 61.484 50.610 29.351 1.00 68.30 196 ALA A O 1
ATOM 1431 N N . ASP A 1 197 ? 60.277 52.504 29.420 1.00 69.99 197 ASP A N 1
ATOM 1432 C CA . ASP A 1 197 ? 60.188 52.693 27.971 1.00 71.97 197 ASP A CA 1
ATOM 1433 C C . ASP A 1 197 ? 61.360 53.547 27.509 1.00 72.24 197 ASP A C 1
ATOM 1434 O O . ASP A 1 197 ? 62.465 53.422 28.042 1.00 72.79 197 ASP A O 1
ATOM 1439 N N . GLY A 1 198 ? 61.168 54.423 26.537 1.00 72.44 198 GLY A N 1
ATOM 1440 C CA . GLY A 1 198 ? 62.324 55.192 26.096 1.00 70.32 198 GLY A CA 1
ATOM 1441 C C . GLY A 1 198 ? 63.450 54.203 25.826 1.00 68.47 198 GLY A C 1
ATOM 1442 O O . GLY A 1 198 ? 64.542 54.616 25.457 1.00 68.44 198 GLY A O 1
ATOM 1443 N N . ASN A 1 199 ? 63.202 52.904 26.046 1.00 66.65 199 ASN A N 1
ATOM 1444 C CA . ASN A 1 199 ? 64.171 51.861 25.740 1.00 64.56 199 ASN A CA 1
ATOM 1445 C C . ASN A 1 199 ? 63.546 51.186 24.572 1.00 62.94 199 ASN A C 1
ATOM 1446 O O . ASN A 1 199 ? 64.219 50.516 23.804 1.00 64.13 199 ASN A O 1
ATOM 1451 N N . ALA A 1 200 ? 62.237 51.356 24.451 1.00 60.52 200 ALA A N 1
ATOM 1452 C CA . ALA A 1 200 ? 61.515 50.763 23.346 1.00 59.20 200 ALA A CA 1
ATOM 1453 C C . ALA A 1 200 ? 62.043 51.387 22.060 1.00 59.27 200 ALA A C 1
ATOM 1454 O O . ALA A 1 200 ? 62.306 50.692 21.078 1.00 58.76 200 ALA A O 1
ATOM 1456 N N . ARG A 1 201 ? 62.194 52.712 22.092 1.00 58.37 201 ARG A N 1
ATOM 1457 C CA . ARG A 1 201 ? 62.690 53.470 20.951 1.00 58.01 201 ARG A CA 1
ATOM 1458 C C . ARG A 1 201 ? 64.172 53.161 20.761 1.00 59.03 201 ARG A C 1
ATOM 1459 O O . ARG A 1 201 ? 64.622 52.856 19.660 1.00 60.01 201 ARG A O 1
ATOM 1467 N N . TRP A 1 202 ? 64.926 53.264 21.850 1.00 59.95 202 TRP A N 1
ATOM 1468 C CA . TRP A 1 202 ? 66.350 52.980 21.835 1.00 60.81 202 TRP A CA 1
ATOM 1469 C C . TRP A 1 202 ? 66.784 52.570 23.226 1.00 60.75 202 TRP A C 1
ATOM 1470 O O . TRP A 1 202 ? 66.835 53.393 24.136 1.00 60.07 202 TRP A O 1
ATOM 1481 N N . PRO A 1 203 ? 67.116 51.283 23.406 1.00 61.53 203 PRO A N 1
ATOM 1482 C CA . PRO A 1 203 ? 67.550 50.754 24.703 1.00 62.10 203 PRO A CA 1
ATOM 1483 C C . PRO A 1 203 ? 68.854 51.395 25.178 1.00 63.29 203 PRO A C 1
ATOM 1484 O O . PRO A 1 203 ? 69.789 51.577 24.394 1.00 64.30 203 PRO A O 1
ATOM 1488 N N . VAL A 1 204 ? 68.907 51.754 26.456 1.00 63.48 204 VAL A N 1
ATOM 1489 C CA . VAL A 1 204 ? 70.094 52.383 27.025 1.00 63.72 204 VAL A CA 1
ATOM 1490 C C . VAL A 1 204 ? 70.609 51.633 28.254 1.00 64.21 204 VAL A C 1
ATOM 1491 O O . VAL A 1 204 ? 71.700 51.055 28.240 1.00 64.25 204 VAL A O 1
ATOM 1495 N N . LYS A 1 205 ? 69.816 51.659 29.321 1.00 64.89 205 LYS A N 1
ATOM 1496 C CA . LYS A 1 205 ? 70.160 50.989 30.574 1.00 64.91 205 LYS A CA 1
ATOM 1497 C C . LYS A 1 205 ? 68.902 50.571 31.330 1.00 63.25 205 LYS A C 1
ATOM 1498 O O . LYS A 1 205 ? 67.810 51.085 31.072 1.00 63.43 205 LYS A O 1
ATOM 1504 N N . PRO A 1 206 ? 69.043 49.631 32.283 1.00 61.42 206 PRO A N 1
ATOM 1505 C CA . PRO A 1 206 ? 67.861 49.207 33.037 1.00 58.90 206 PRO A CA 1
ATOM 1506 C C . PRO A 1 206 ? 67.177 50.404 33.715 1.00 56.50 206 PRO A C 1
ATOM 1507 O O . PRO A 1 206 ? 67.812 51.143 34.474 1.00 57.01 206 PRO A O 1
ATOM 1511 N N . LEU A 1 207 ? 65.890 50.588 33.418 1.00 54.13 207 LEU A N 1
ATOM 1512 C CA . LEU A 1 207 ? 65.085 51.676 33.972 1.00 52.68 207 LEU A CA 1
ATOM 1513 C C . LEU A 1 207 ? 64.124 51.175 35.045 1.00 51.48 207 LEU A C 1
ATOM 1514 O O . LEU A 1 207 ? 63.878 49.975 35.167 1.00 51.28 207 LEU A O 1
ATOM 1519 N N . PRO A 1 208 ? 63.577 52.102 35.849 1.00 50.96 208 PRO A N 1
ATOM 1520 C CA . PRO A 1 208 ? 62.625 51.790 36.925 1.00 50.43 208 PRO A CA 1
ATOM 1521 C C . PRO A 1 208 ? 61.297 51.275 36.359 1.00 50.31 208 PRO A C 1
ATOM 1522 O O . PRO A 1 208 ? 60.874 51.682 35.264 1.00 50.32 208 PRO A O 1
ATOM 1526 N N . TYR A 1 209 ? 60.628 50.397 37.097 1.00 49.52 209 TYR A N 1
ATOM 1527 C CA . TYR A 1 209 ? 59.364 49.864 36.619 1.00 49.24 209 TYR A CA 1
ATOM 1528 C C . TYR A 1 209 ? 58.143 50.565 37.177 1.00 49.55 209 TYR A C 1
ATOM 1529 O O . TYR A 1 209 ? 57.052 50.000 37.201 1.00 50.71 209 TYR A O 1
ATOM 1538 N N . THR A 1 210 ? 58.332 51.799 37.626 1.00 49.03 210 THR A N 1
ATOM 1539 C CA . THR A 1 210 ? 57.240 52.609 38.167 1.00 49.06 210 THR A CA 1
ATOM 1540 C C . THR A 1 210 ? 56.192 52.912 37.084 1.00 48.16 210 THR A C 1
ATOM 1541 O O . THR A 1 210 ? 56.532 53.358 35.988 1.00 46.66 210 THR A O 1
ATOM 1545 N N . ILE A 1 211 ? 54.918 52.685 37.392 1.00 48.76 211 ILE A N 1
ATOM 1546 C CA . ILE A 1 211 ? 53.882 52.952 36.398 1.00 48.49 211 ILE A CA 1
ATOM 1547 C C . ILE A 1 211 ? 53.597 54.447 36.267 1.00 47.39 211 ILE A C 1
ATOM 1548 O O . ILE A 1 211 ? 53.599 55.195 37.250 1.00 47.57 211 ILE A O 1
ATOM 1553 N N . VAL A 1 212 ? 53.353 54.865 35.031 1.00 46.10 212 VAL A N 1
ATOM 1554 C CA . VAL A 1 212 ? 53.051 56.247 34.728 1.00 44.20 212 VAL A CA 1
ATOM 1555 C C . VAL A 1 212 ? 51.576 56.295 34.319 1.00 44.22 212 VAL A C 1
ATOM 1556 O O . VAL A 1 212 ? 50.871 57.262 34.592 1.00 45.47 212 VAL A O 1
ATOM 1560 N N . GLY A 1 213 ? 51.126 55.230 33.661 1.00 44.06 213 GLY A N 1
ATOM 1561 C CA . GLY A 1 213 ? 49.752 55.150 33.191 1.00 42.10 213 GLY A CA 1
ATOM 1562 C C . GLY A 1 213 ? 49.324 53.743 32.812 1.00 41.81 213 GLY A C 1
ATOM 1563 O O . GLY A 1 213 ? 49.995 52.763 33.138 1.00 39.76 213 GLY A O 1
ATOM 1564 N N . ASN A 1 214 ? 48.205 53.646 32.107 1.00 41.43 214 ASN A N 1
ATOM 1565 C CA . ASN A 1 214 ? 47.672 52.359 31.716 1.00 41.95 214 ASN A CA 1
ATOM 1566 C C . ASN A 1 214 ? 47.087 52.396 30.306 1.00 43.34 214 ASN A C 1
ATOM 1567 O O . ASN A 1 214 ? 46.489 53.390 29.910 1.00 42.94 214 ASN A O 1
ATOM 1572 N N . ARG A 1 215 ? 47.261 51.301 29.563 1.00 44.32 215 ARG A N 1
ATOM 1573 C CA . ARG A 1 215 ? 46.726 51.168 28.203 1.00 44.83 215 ARG A CA 1
ATOM 1574 C C . ARG A 1 215 ? 45.677 50.056 28.167 1.00 44.56 215 ARG A C 1
ATOM 1575 O O . ARG A 1 215 ? 45.951 48.930 28.594 1.00 43.63 215 ARG A O 1
ATOM 1583 N N . ALA A 1 216 ? 44.492 50.351 27.648 1.00 44.26 216 ALA A N 1
ATOM 1584 C CA . ALA A 1 216 ? 43.468 49.321 27.534 1.00 44.85 216 ALA A CA 1
ATOM 1585 C C . ALA A 1 216 ? 43.896 48.427 26.369 1.00 46.02 216 ALA A C 1
ATOM 1586 O O . ALA A 1 216 ? 44.300 48.923 25.312 1.00 45.80 216 ALA A O 1
ATOM 1588 N N . ILE A 1 217 ? 43.822 47.113 26.562 1.00 46.77 217 ILE A N 1
ATOM 1589 C CA . ILE A 1 217 ? 44.214 46.168 25.524 1.00 47.20 217 ILE A CA 1
ATOM 1590 C C . ILE A 1 217 ? 43.168 45.086 25.285 1.00 46.97 217 ILE A C 1
ATOM 1591 O O . ILE A 1 217 ? 42.642 44.501 26.229 1.00 48.21 217 ILE A O 1
ATOM 1596 N N . ALA A 1 218 ? 42.849 44.839 24.023 1.00 47.18 218 ALA A N 1
ATOM 1597 C CA . ALA A 1 218 ? 41.888 43.799 23.680 1.00 47.92 218 ALA A CA 1
ATOM 1598 C C . ALA A 1 218 ? 42.664 42.490 23.544 1.00 49.59 218 ALA A C 1
ATOM 1599 O O . ALA A 1 218 ? 43.341 42.242 22.545 1.00 50.81 218 ALA A O 1
ATOM 1601 N N . LEU A 1 219 ? 42.564 41.660 24.571 1.00 50.36 219 LEU A N 1
ATOM 1602 C CA . LEU A 1 219 ? 43.250 40.380 24.610 1.00 49.88 219 LEU A CA 1
ATOM 1603 C C . LEU A 1 219 ? 42.753 39.401 23.548 1.00 50.63 219 LEU A C 1
ATOM 1604 O O . LEU A 1 219 ? 41.572 39.416 23.176 1.00 51.47 219 LEU A O 1
ATOM 1609 N N . ARG A 1 220 ? 43.653 38.550 23.054 1.00 50.82 220 ARG A N 1
ATOM 1610 C CA . ARG A 1 220 ? 43.272 37.538 22.066 1.00 50.03 220 ARG A CA 1
ATOM 1611 C C . ARG A 1 220 ? 42.185 36.717 22.764 1.00 49.01 220 ARG A C 1
ATOM 1612 O O . ARG A 1 220 ? 42.400 36.211 23.861 1.00 48.28 220 ARG A O 1
ATOM 1620 N N . GLU A 1 221 ? 41.019 36.618 22.134 1.00 49.10 221 GLU A N 1
ATOM 1621 C CA . GLU A 1 221 ? 39.874 35.907 22.693 1.00 49.45 221 GLU A CA 1
ATOM 1622 C C . GLU A 1 221 ? 40.092 34.465 23.166 1.00 49.72 221 GLU A C 1
ATOM 1623 O O . GLU A 1 221 ? 39.417 34.008 24.094 1.00 50.99 221 GLU A O 1
ATOM 1629 N N . SER A 1 222 ? 41.021 33.748 22.546 1.00 49.49 222 SER A N 1
ATOM 1630 C CA . SER A 1 222 ? 41.274 32.361 22.934 1.00 49.41 222 SER A CA 1
ATOM 1631 C C . SER A 1 222 ? 41.887 32.212 24.329 1.00 48.25 222 SER A C 1
ATOM 1632 O O . SER A 1 222 ? 41.949 31.105 24.855 1.00 49.52 222 SER A O 1
ATOM 1635 N N . LEU A 1 223 ? 42.334 33.316 24.919 1.00 47.26 223 LEU A N 1
ATOM 1636 C CA . LEU A 1 223 ? 42.971 33.303 26.240 1.00 46.85 223 LEU A CA 1
ATOM 1637 C C . LEU A 1 223 ? 42.041 33.649 27.402 1.00 45.83 223 LEU A C 1
ATOM 1638 O O . LEU A 1 223 ? 42.339 33.346 28.555 1.00 45.06 223 LEU A O 1
ATOM 1643 N N . LEU A 1 224 ? 40.925 34.295 27.096 1.00 45.16 224 LEU A N 1
ATOM 1644 C CA . LEU A 1 224 ? 39.984 34.710 28.118 1.00 45.27 224 LEU A CA 1
ATOM 1645 C C . LEU A 1 224 ? 39.387 33.593 28.958 1.00 47.13 224 LEU A C 1
ATOM 1646 O O . LEU A 1 224 ? 39.314 33.717 30.182 1.00 49.33 224 LEU A O 1
ATOM 1651 N N . PRO A 1 225 ? 38.936 32.495 28.325 1.00 47.94 225 PRO A N 1
ATOM 1652 C CA . PRO A 1 225 ? 38.348 31.384 29.081 1.00 48.31 225 PRO A CA 1
ATOM 1653 C C . PRO A 1 225 ? 39.248 30.929 30.231 1.00 48.97 225 PRO A C 1
ATOM 1654 O O . PRO A 1 225 ? 38.808 30.720 31.354 1.00 49.67 225 PRO A O 1
ATOM 1658 N N . GLN A 1 226 ? 40.525 30.790 29.926 1.00 50.12 226 GLN A N 1
ATOM 1659 C CA . GLN A 1 226 ? 41.514 30.350 30.896 1.00 50.27 226 GLN A CA 1
ATOM 1660 C C . GLN A 1 226 ? 41.576 31.303 32.092 1.00 49.41 226 GLN A C 1
ATOM 1661 O O . GLN A 1 226 ? 41.679 30.880 33.247 1.00 48.09 226 GLN A O 1
ATOM 1667 N N . LEU A 1 227 ? 41.522 32.599 31.803 1.00 48.64 227 LEU A N 1
ATOM 1668 C CA . LEU A 1 227 ? 41.592 33.605 32.854 1.00 48.44 227 LEU A CA 1
ATOM 1669 C C . LEU A 1 227 ? 40.341 33.565 33.716 1.00 49.00 227 LEU A C 1
ATOM 1670 O O . LEU A 1 227 ? 40.397 33.726 34.932 1.00 46.99 227 LEU A O 1
ATOM 1675 N N . TYR A 1 228 ? 39.208 33.337 33.064 1.00 49.61 228 TYR A N 1
ATOM 1676 C CA . TYR A 1 228 ? 37.934 33.253 33.747 1.00 50.24 228 TYR A CA 1
ATOM 1677 C C . TYR A 1 228 ? 37.971 32.118 34.745 1.00 49.65 228 TYR A C 1
ATOM 1678 O O . TYR A 1 228 ? 37.496 32.265 35.868 1.00 50.19 228 TYR A O 1
ATOM 1687 N N . ASP A 1 229 ? 38.533 30.986 34.317 1.00 49.35 229 ASP A N 1
ATOM 1688 C CA . ASP A 1 229 ? 38.659 29.811 35.163 1.00 48.85 229 ASP A CA 1
ATOM 1689 C C . ASP A 1 229 ? 39.490 30.144 36.387 1.00 48.93 229 ASP A C 1
ATOM 1690 O O . ASP A 1 229 ? 39.116 29.802 37.504 1.00 49.46 229 ASP A O 1
ATOM 1695 N N . TYR A 1 230 ? 40.625 30.799 36.170 1.00 48.51 230 TYR A N 1
ATOM 1696 C CA . TYR A 1 230 ? 41.490 31.183 37.275 1.00 48.39 230 TYR A CA 1
ATOM 1697 C C . TYR A 1 230 ? 40.728 32.119 38.199 1.00 48.12 230 TYR A C 1
ATOM 1698 O O . TYR A 1 230 ? 40.841 32.023 39.416 1.00 47.89 230 TYR A O 1
ATOM 1707 N N . GLY A 1 231 ? 39.950 33.021 37.608 1.00 48.14 231 GLY A N 1
ATOM 1708 C CA . GLY A 1 231 ? 39.170 33.971 38.387 1.00 49.34 231 GLY A CA 1
ATOM 1709 C C . GLY A 1 231 ? 38.131 33.291 39.261 1.00 51.08 231 GLY A C 1
ATOM 1710 O O . GLY A 1 231 ? 37.999 33.602 40.453 1.00 51.14 231 GLY A O 1
ATOM 1711 N N . LEU A 1 232 ? 37.390 32.362 38.662 1.00 51.15 232 LEU A N 1
ATOM 1712 C CA . LEU A 1 232 ? 36.373 31.611 39.381 1.00 50.68 232 LEU A CA 1
ATOM 1713 C C . LEU A 1 232 ? 36.999 30.916 40.568 1.00 50.07 232 LEU A C 1
ATOM 1714 O O . LEU A 1 232 ? 36.471 30.958 41.678 1.00 51.67 232 LEU A O 1
ATOM 1719 N N . ALA A 1 233 ? 38.138 30.281 40.325 1.00 48.66 233 ALA A N 1
ATOM 1720 C CA . ALA A 1 233 ? 38.836 29.560 41.370 1.00 47.98 233 ALA A CA 1
ATOM 1721 C C . ALA A 1 233 ? 39.263 30.508 42.469 1.00 47.63 233 ALA A C 1
ATOM 1722 O O . ALA A 1 233 ? 39.194 30.177 43.647 1.00 47.69 233 ALA A O 1
ATOM 1724 N N . PHE A 1 234 ? 39.702 31.701 42.084 1.00 47.38 234 PHE A N 1
ATOM 1725 C CA . PHE A 1 234 ? 40.150 32.681 43.067 1.00 46.16 234 PHE A CA 1
ATOM 1726 C C . PHE A 1 234 ? 39.005 33.054 44.009 1.00 46.44 234 PHE A C 1
ATOM 1727 O O . PHE A 1 234 ? 39.193 33.157 45.217 1.00 46.26 234 PHE A O 1
ATOM 1735 N N . VAL A 1 235 ? 37.828 33.277 43.434 1.00 46.37 235 VAL A N 1
ATOM 1736 C CA . VAL A 1 235 ? 36.666 33.632 44.208 1.00 47.16 235 VAL A CA 1
ATOM 1737 C C . VAL A 1 235 ? 36.339 32.533 45.206 1.00 47.97 235 VAL A C 1
ATOM 1738 O O . VAL A 1 235 ? 36.099 32.814 46.380 1.00 49.54 235 VAL A O 1
ATOM 1742 N N . ARG A 1 236 ? 36.350 31.285 44.743 1.00 49.00 236 ARG A N 1
ATOM 1743 C CA . ARG A 1 236 ? 36.043 30.145 45.604 1.00 49.03 236 ARG A CA 1
ATOM 1744 C C . ARG A 1 236 ? 36.929 30.089 46.826 1.00 48.09 236 ARG A C 1
ATOM 1745 O O . ARG A 1 236 ? 36.433 30.089 47.942 1.00 48.19 236 ARG A O 1
ATOM 1753 N N . THR A 1 237 ? 38.241 30.059 46.630 1.00 48.83 237 THR A N 1
ATOM 1754 C CA . THR A 1 237 ? 39.137 29.974 47.775 1.00 50.94 237 THR A CA 1
ATOM 1755 C C . THR A 1 237 ? 39.130 31.199 48.674 1.00 52.23 237 THR A C 1
ATOM 1756 O O . THR A 1 237 ? 39.411 31.095 49.870 1.00 53.58 237 THR A O 1
ATOM 1768 N N . ARG A 1 239 ? 36.510 32.861 49.294 1.00 57.02 239 ARG A N 1
ATOM 1769 C CA . ARG A 1 239 ? 35.257 32.735 50.025 1.00 59.25 239 ARG A CA 1
ATOM 1770 C C . ARG A 1 239 ? 35.520 31.891 51.294 1.00 60.45 239 ARG A C 1
ATOM 1771 O O . ARG A 1 239 ? 34.762 31.953 52.264 1.00 61.55 239 ARG A O 1
ATOM 1779 N N . GLU A 1 240 ? 36.613 31.124 51.268 1.00 61.04 240 GLU A N 1
ATOM 1780 C CA . GLU A 1 240 ? 37.038 30.277 52.386 1.00 61.88 240 GLU A CA 1
ATOM 1781 C C . GLU A 1 240 ? 38.073 31.000 53.224 1.00 60.64 240 GLU A C 1
ATOM 1782 O O . GLU A 1 240 ? 37.844 31.315 54.390 1.00 60.22 240 GLU A O 1
ATOM 1788 N N . LEU A 1 241 ? 39.218 31.248 52.601 1.00 60.25 241 LEU A N 1
ATOM 1789 C CA . LEU A 1 241 ? 40.345 31.914 53.235 1.00 62.12 241 LEU A CA 1
ATOM 1790 C C . LEU A 1 241 ? 40.017 33.221 53.967 1.00 62.68 241 LEU A C 1
ATOM 1791 O O . LEU A 1 241 ? 40.728 33.614 54.899 1.00 62.23 241 LEU A O 1
ATOM 1796 N N . GLU A 1 242 ? 38.959 33.905 53.533 1.00 62.72 242 GLU A N 1
ATOM 1797 C CA . GLU A 1 242 ? 38.556 35.155 54.174 1.00 63.26 242 GLU A CA 1
ATOM 1798 C C . GLU A 1 242 ? 37.040 35.257 54.106 1.00 63.90 242 GLU A C 1
ATOM 1799 O O . GLU A 1 242 ? 36.484 35.984 53.272 1.00 63.06 242 GLU A O 1
ATOM 1805 N N . PRO A 1 243 ? 36.355 34.555 55.030 1.00 64.34 243 PRO A N 1
ATOM 1806 C CA . PRO A 1 243 ? 34.901 34.469 55.177 1.00 63.80 243 PRO A CA 1
ATOM 1807 C C . PRO A 1 243 ? 34.030 34.907 53.996 1.00 62.07 243 PRO A C 1
ATOM 1808 O O . PRO A 1 243 ? 33.706 34.058 53.160 1.00 63.78 243 PRO A O 1
ATOM 1812 N N . PRO A 1 244 ? 33.648 36.201 53.877 1.00 58.02 244 PRO A N 1
ATOM 1813 C CA . PRO A 1 244 ? 32.813 36.433 52.690 1.00 55.85 244 PRO A CA 1
ATOM 1814 C C . PRO A 1 244 ? 33.609 36.369 51.370 1.00 55.31 244 PRO A C 1
ATOM 1815 O O . PRO A 1 244 ? 33.082 35.945 50.344 1.00 53.32 244 PRO A O 1
ATOM 1819 N N . GLY A 1 245 ? 34.870 36.796 51.413 1.00 54.55 245 GLY A N 1
ATOM 1820 C CA . GLY A 1 245 ? 35.767 36.741 50.258 1.00 54.78 245 GLY A CA 1
ATOM 1821 C C . GLY A 1 245 ? 35.495 37.332 48.872 1.00 53.92 245 GLY A C 1
ATOM 1822 O O . GLY A 1 245 ? 34.828 36.719 48.029 1.00 54.37 245 GLY A O 1
ATOM 1823 N N . VAL A 1 246 ? 36.062 38.507 48.624 1.00 52.06 246 VAL A N 1
ATOM 1824 C CA . VAL A 1 246 ? 35.939 39.200 47.338 1.00 51.53 246 VAL A CA 1
ATOM 1825 C C . VAL A 1 246 ? 34.528 39.595 46.977 1.00 51.05 246 VAL A C 1
ATOM 1826 O O . VAL A 1 246 ? 33.764 38.772 46.448 1.00 51.81 246 VAL A O 1
ATOM 1830 N N . ILE A 1 247 ? 34.184 40.854 47.231 1.00 49.88 247 ILE A N 1
ATOM 1831 C CA . ILE A 1 247 ? 32.849 41.315 46.918 1.00 50.12 247 ILE A CA 1
ATOM 1832 C C . ILE A 1 247 ? 32.764 42.209 45.697 1.00 50.53 247 ILE A C 1
ATOM 1833 O O . ILE A 1 247 ? 31.813 42.119 44.935 1.00 51.89 247 ILE A O 1
ATOM 1838 N N . GLY A 1 248 ? 33.741 43.070 45.477 1.00 49.26 248 GLY A N 1
ATOM 1839 C CA . GLY A 1 248 ? 33.624 43.904 44.296 1.00 48.93 248 GLY A CA 1
ATOM 1840 C C . GLY A 1 248 ? 34.696 43.648 43.261 1.00 47.41 248 GLY A C 1
ATOM 1841 O O . GLY A 1 248 ? 34.753 42.581 42.660 1.00 46.69 248 GLY A O 1
ATOM 1842 N N . PRO A 1 249 ? 35.558 44.646 43.021 1.00 47.01 249 PRO A N 1
ATOM 1843 C CA . PRO A 1 249 ? 36.636 44.496 42.042 1.00 46.14 249 PRO A CA 1
ATOM 1844 C C . PRO A 1 249 ? 37.887 43.822 42.608 1.00 44.36 249 PRO A C 1
ATOM 1845 O O . PRO A 1 249 ? 38.167 43.891 43.801 1.00 44.77 249 PRO A O 1
ATOM 1849 N N . PHE A 1 250 ? 38.629 43.159 41.738 1.00 42.51 250 PHE A N 1
ATOM 1850 C CA . PHE A 1 250 ? 39.888 42.551 42.130 1.00 40.90 250 PHE A CA 1
ATOM 1851 C C . PHE A 1 250 ? 40.607 42.285 40.826 1.00 40.52 250 PHE A C 1
ATOM 1852 O O . PHE A 1 250 ? 39.989 42.294 39.764 1.00 39.05 250 PHE A O 1
ATOM 1860 N N . ALA A 1 251 ? 41.914 42.087 40.893 1.00 40.54 251 ALA A N 1
ATOM 1861 C CA . ALA A 1 251 ? 42.669 41.835 39.681 1.00 41.17 251 ALA A CA 1
ATOM 1862 C C . ALA A 1 251 ? 43.782 40.831 39.875 1.00 41.53 251 ALA A C 1
ATOM 1863 O O . ALA A 1 251 ? 44.411 40.765 40.933 1.00 42.21 251 ALA A O 1
ATOM 1865 N N . LEU A 1 252 ? 44.010 40.042 38.838 1.00 40.49 252 LEU A N 1
ATOM 1866 C CA . LEU A 1 252 ? 45.076 39.063 38.854 1.00 40.34 252 LEU A CA 1
ATOM 1867 C C . LEU A 1 252 ? 46.139 39.619 37.911 1.00 40.07 252 LEU A C 1
ATOM 1868 O O . LEU A 1 252 ? 45.827 40.108 36.829 1.00 39.93 252 LEU A O 1
ATOM 1873 N N . HIS A 1 253 ? 47.390 39.589 38.339 1.00 39.43 253 HIS A N 1
ATOM 1874 C CA . HIS A 1 253 ? 48.476 40.103 37.520 1.00 40.53 253 HIS A CA 1
ATOM 1875 C C . HIS A 1 253 ? 49.276 38.947 36.914 1.00 41.62 253 HIS A C 1
ATOM 1876 O O . HIS A 1 253 ? 49.666 38.014 37.609 1.00 41.91 253 HIS A O 1
ATOM 1883 N N . PHE A 1 254 ? 49.517 39.009 35.612 1.00 42.09 254 PHE A N 1
ATOM 1884 C CA . PHE A 1 254 ? 50.235 37.931 34.948 1.00 44.55 254 PHE A CA 1
ATOM 1885 C C . PHE A 1 254 ? 51.371 38.340 34.058 1.00 44.92 254 PHE A C 1
ATOM 1886 O O . PHE A 1 254 ? 51.458 39.469 33.599 1.00 46.34 254 PHE A O 1
ATOM 1894 N N . ALA A 1 255 ? 52.214 37.361 33.782 1.00 44.90 255 ALA A N 1
ATOM 1895 C CA . ALA A 1 255 ? 53.349 37.520 32.900 1.00 47.40 255 ALA A CA 1
ATOM 1896 C C . ALA A 1 255 ? 53.030 36.497 31.821 1.00 49.51 255 ALA A C 1
ATOM 1897 O O . ALA A 1 255 ? 52.927 35.304 32.117 1.00 50.80 255 ALA A O 1
ATOM 1899 N N . TYR A 1 256 ? 52.832 36.939 30.584 1.00 51.11 256 TYR A N 1
ATOM 1900 C CA . TYR A 1 256 ? 52.529 35.975 29.539 1.00 52.97 256 TYR A CA 1
ATOM 1901 C C . TYR A 1 256 ? 53.801 35.546 28.803 1.00 54.70 256 TYR A C 1
ATOM 1902 O O . TYR A 1 256 ? 54.403 36.318 28.051 1.00 55.73 256 TYR A O 1
ATOM 1911 N N . ASP A 1 257 ? 54.191 34.301 29.062 1.00 56.45 257 ASP A N 1
ATOM 1912 C CA . ASP A 1 257 ? 55.387 33.639 28.508 1.00 57.05 257 ASP A CA 1
ATOM 1913 C C . ASP A 1 257 ? 54.878 33.011 27.237 1.00 56.59 257 ASP A C 1
ATOM 1914 O O . ASP A 1 257 ? 55.570 32.873 26.246 1.00 56.28 257 ASP A O 1
ATOM 1919 N N . GLY A 1 258 ? 53.617 32.626 27.339 1.00 57.19 258 GLY A N 1
ATOM 1920 C CA . GLY A 1 258 ? 52.908 31.934 26.292 1.00 56.32 258 GLY A CA 1
ATOM 1921 C C . GLY A 1 258 ? 52.268 30.855 27.132 1.00 55.80 258 GLY A C 1
ATOM 1922 O O . GLY A 1 258 ? 51.728 29.884 26.609 1.00 54.86 258 GLY A O 1
ATOM 1923 N N . SER A 1 259 ? 52.340 31.037 28.457 1.00 55.87 259 SER A N 1
ATOM 1924 C CA . SER A 1 259 ? 51.786 30.063 29.397 1.00 55.71 259 SER A CA 1
ATOM 1925 C C . SER A 1 259 ? 51.348 30.585 30.772 1.00 57.21 259 SER A C 1
ATOM 1926 O O . SER A 1 259 ? 51.299 29.793 31.727 1.00 58.33 259 SER A O 1
ATOM 1929 N N . PHE A 1 260 ? 51.066 31.885 30.893 1.00 56.72 260 PHE A N 1
ATOM 1930 C CA . PHE A 1 260 ? 50.590 32.473 32.166 1.00 57.11 260 PHE A CA 1
ATOM 1931 C C . PHE A 1 260 ? 51.209 32.044 33.501 1.00 57.15 260 PHE A C 1
ATOM 1932 O O . PHE A 1 260 ? 51.115 30.887 33.916 1.00 56.50 260 PHE A O 1
ATOM 1940 N N . LYS A 1 261 ? 51.799 33.018 34.183 1.00 56.67 261 LYS A N 1
ATOM 1941 C CA . LYS A 1 261 ? 52.405 32.828 35.495 1.00 56.59 261 LYS A CA 1
ATOM 1942 C C . LYS A 1 261 ? 51.895 34.035 36.282 1.00 55.11 261 LYS A C 1
ATOM 1943 O O . LYS A 1 261 ? 52.041 35.173 35.830 1.00 56.52 261 LYS A O 1
ATOM 1949 N N . ALA A 1 262 ? 51.289 33.808 37.441 1.00 52.69 262 ALA A N 1
ATOM 1950 C CA . ALA A 1 262 ? 50.790 34.916 38.251 1.00 49.36 262 ALA A CA 1
ATOM 1951 C C . ALA A 1 262 ? 51.947 35.597 38.987 1.00 48.01 262 ALA A C 1
ATOM 1952 O O . ALA A 1 262 ? 52.856 34.932 39.496 1.00 47.47 262 ALA A O 1
ATOM 1954 N N . I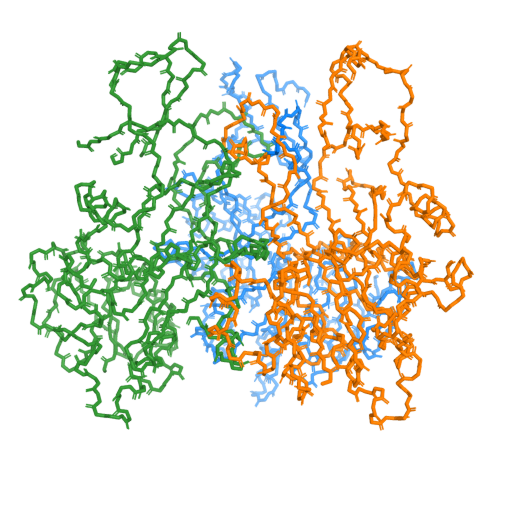LE A 1 263 ? 51.918 36.924 39.022 1.00 46.06 263 ILE A N 1
ATOM 1955 C CA . ILE A 1 263 ? 52.961 37.681 39.693 1.00 45.02 263 ILE A CA 1
ATOM 1956 C C . ILE A 1 263 ? 52.364 38.453 40.859 1.00 44.79 263 ILE A C 1
ATOM 1957 O O . ILE A 1 263 ? 53.087 38.920 41.731 1.00 44.73 263 ILE A O 1
ATOM 1962 N N . GLY A 1 264 ? 51.042 38.587 40.863 1.00 44.58 264 GLY A N 1
ATOM 1963 C CA . GLY A 1 264 ? 50.379 39.298 41.937 1.00 43.75 264 GLY A CA 1
ATOM 1964 C C . GLY A 1 264 ? 48.878 39.446 41.795 1.00 43.26 264 GLY A C 1
ATOM 1965 O O . GLY A 1 264 ? 48.262 38.849 40.918 1.00 41.28 264 GLY A O 1
ATOM 1966 N N . ILE A 1 265 ? 48.286 40.247 42.675 1.00 43.53 265 ILE A N 1
ATOM 1967 C CA . ILE A 1 265 ? 46.846 40.476 42.661 1.00 43.66 265 ILE A CA 1
ATOM 1968 C C . ILE A 1 265 ? 46.501 41.874 43.147 1.00 43.53 265 ILE A C 1
ATOM 1969 O O . ILE A 1 265 ? 47.344 42.598 43.664 1.00 42.91 265 ILE A O 1
ATOM 1974 N N . ALA A 1 266 ? 45.244 42.244 42.965 1.00 43.60 266 ALA A N 1
ATOM 1975 C CA . ALA A 1 266 ? 44.752 43.533 43.417 1.00 43.44 266 ALA A CA 1
ATOM 1976 C C . ALA A 1 266 ? 43.554 43.161 44.261 1.00 43.27 266 ALA A C 1
ATOM 1977 O O . ALA A 1 266 ? 42.610 42.555 43.765 1.00 43.72 266 ALA A O 1
ATOM 1979 N N . SER A 1 267 ? 43.596 43.490 45.541 1.00 43.05 267 SER A N 1
ATOM 1980 C CA . SER A 1 267 ? 42.482 43.149 46.405 1.00 42.95 267 SER A CA 1
ATOM 1981 C C . SER A 1 267 ? 41.429 44.240 46.395 1.00 42.46 267 SER A C 1
ATOM 1982 O O . SER A 1 267 ? 40.549 44.255 47.239 1.00 42.88 267 SER A O 1
ATOM 1985 N N . ARG A 1 268 ? 41.525 45.136 45.416 1.00 42.58 268 ARG A N 1
ATOM 1986 C CA . ARG A 1 268 ? 40.585 46.251 45.244 1.00 41.80 268 ARG A CA 1
ATOM 1987 C C . ARG A 1 268 ? 40.679 46.773 43.816 1.00 41.04 268 ARG A C 1
ATOM 1988 O O . ARG A 1 268 ? 41.415 46.212 43.016 1.00 41.01 268 ARG A O 1
ATOM 1996 N N . ILE A 1 269 ? 39.935 47.826 43.491 1.00 39.51 269 ILE A N 1
ATOM 1997 C CA . ILE A 1 269 ? 39.978 48.385 42.142 1.00 37.59 269 ILE A CA 1
ATOM 1998 C C . ILE A 1 269 ? 41.430 48.656 41.785 1.00 37.59 269 ILE A C 1
ATOM 1999 O O . ILE A 1 269 ? 42.106 49.468 42.398 1.00 36.50 269 ILE A O 1
ATOM 2004 N N . ASP A 1 270 ? 41.893 47.945 40.770 1.00 38.57 270 ASP A N 1
ATOM 2005 C CA . ASP A 1 270 ? 43.272 47.977 40.323 1.00 40.40 270 ASP A CA 1
ATOM 2006 C C . ASP A 1 270 ? 43.954 49.260 39.840 1.00 41.55 270 ASP A C 1
ATOM 2007 O O . ASP A 1 270 ? 45.113 49.521 40.205 1.00 43.01 270 ASP A O 1
ATOM 2012 N N . GLY A 1 271 ? 43.280 50.059 39.026 1.00 40.02 271 GLY A N 1
ATOM 2013 C CA . GLY A 1 271 ? 43.931 51.267 38.549 1.00 40.68 271 GLY A CA 1
ATOM 2014 C C . GLY A 1 271 ? 44.080 51.196 37.040 1.00 42.80 271 GLY A C 1
ATOM 2015 O O . GLY A 1 271 ? 43.954 52.205 36.336 1.00 42.75 271 GLY A O 1
ATOM 2016 N N . GLY A 1 272 ? 44.364 49.990 36.546 1.00 42.15 272 GLY A N 1
ATOM 2017 C CA . GLY A 1 272 ? 44.467 49.779 35.118 1.00 40.06 272 GLY A CA 1
ATOM 2018 C C . GLY A 1 272 ? 43.039 49.814 34.613 1.00 39.70 272 GLY A C 1
ATOM 2019 O O . GLY A 1 272 ? 42.774 49.681 33.419 1.00 38.30 272 GLY A O 1
ATOM 2020 N N . SER A 1 273 ? 42.107 49.977 35.553 1.00 39.46 273 SER A N 1
ATOM 2021 C CA . SER A 1 273 ? 40.691 50.065 35.211 1.00 42.48 273 SER A CA 1
ATOM 2022 C C . SER A 1 273 ? 40.306 51.489 34.795 1.00 43.69 273 SER A C 1
ATOM 2023 O O . SER A 1 273 ? 39.169 51.734 34.398 1.00 44.28 273 SER A O 1
ATOM 2026 N N . ASN A 1 274 ? 41.258 52.419 34.892 1.00 43.84 274 ASN A N 1
ATOM 2027 C CA . ASN A 1 274 ? 41.020 53.798 34.473 1.00 43.46 274 ASN A CA 1
ATOM 2028 C C . ASN A 1 274 ? 41.054 53.830 32.936 1.00 42.96 274 ASN A C 1
ATOM 2029 O O . ASN A 1 274 ? 40.552 54.768 32.313 1.00 42.16 274 ASN A O 1
ATOM 2034 N N . ALA A 1 275 ? 41.655 52.810 32.333 1.00 41.86 275 ALA A N 1
ATOM 2035 C CA . ALA A 1 275 ? 41.732 52.741 30.883 1.00 43.00 275 ALA A CA 1
ATOM 2036 C C . ALA A 1 275 ? 40.335 52.435 30.352 1.00 43.82 275 ALA A C 1
ATOM 2037 O O . ALA A 1 275 ? 39.493 51.930 31.095 1.00 44.53 275 ALA A O 1
ATOM 2039 N N . ASP A 1 276 ? 40.105 52.737 29.071 1.00 44.01 276 ASP A N 1
ATOM 2040 C CA . ASP A 1 276 ? 38.812 52.537 28.423 1.00 44.53 276 ASP A CA 1
ATOM 2041 C C . ASP A 1 276 ? 38.564 51.098 27.926 1.00 46.09 276 ASP A C 1
ATOM 2042 O O . ASP A 1 276 ? 38.868 50.757 26.776 1.00 46.22 276 ASP A O 1
ATOM 2047 N N . HIS A 1 277 ? 38.002 50.266 28.803 1.00 46.47 277 HIS A N 1
ATOM 2048 C CA . HIS A 1 277 ? 37.702 48.873 28.479 1.00 47.11 277 HIS A CA 1
ATOM 2049 C C . HIS A 1 277 ? 36.244 48.739 28.062 1.00 48.88 277 HIS A C 1
ATOM 2050 O O . HIS A 1 277 ? 35.411 49.537 28.487 1.00 50.34 277 HIS A O 1
ATOM 2057 N N . TRP A 1 278 ? 35.939 47.756 27.210 1.00 50.55 278 TRP A N 1
ATOM 2058 C CA . TRP A 1 278 ? 34.548 47.496 26.846 1.00 52.63 278 TRP A CA 1
ATOM 2059 C C . TRP A 1 278 ? 34.250 46.207 27.633 1.00 53.10 278 TRP A C 1
ATOM 2060 O O . TRP A 1 278 ? 34.285 46.257 28.863 1.00 56.52 278 TRP A O 1
ATOM 2071 N N . TYR A 1 279 ? 33.989 45.066 27.007 1.00 51.35 279 TYR A N 1
ATOM 2072 C CA . TYR A 1 279 ? 33.740 43.850 27.813 1.00 50.94 279 TYR A CA 1
ATOM 2073 C C . TYR A 1 279 ? 32.480 43.927 28.682 1.00 49.76 279 TYR A C 1
ATOM 2074 O O . TYR A 1 279 ? 31.612 43.072 28.581 1.00 50.17 279 TYR A O 1
ATOM 2083 N N . SER A 1 280 ? 32.387 44.927 29.555 1.00 47.82 280 SER A N 1
ATOM 2084 C CA . SER A 1 280 ? 31.208 45.086 30.380 1.00 47.30 280 SER A CA 1
ATOM 2085 C C . SER A 1 280 ? 29.959 45.062 29.490 1.00 48.78 280 SER A C 1
ATOM 2086 O O . SER A 1 280 ? 28.851 44.736 29.938 1.00 49.36 280 SER A O 1
ATOM 2089 N N . GLU A 1 281 ? 30.149 45.420 28.223 1.00 48.94 281 GLU A N 1
ATOM 2090 C CA . GLU A 1 281 ? 29.068 45.433 27.238 1.00 48.20 281 GLU A CA 1
ATOM 2091 C C . GLU A 1 281 ? 28.565 44.010 26.988 1.00 48.31 281 GLU A C 1
ATOM 2092 O O . GLU A 1 281 ? 27.522 43.805 26.377 1.00 49.54 281 GLU A O 1
ATOM 2098 N N . LEU A 1 282 ? 29.320 43.028 27.458 1.00 47.29 282 LEU A N 1
ATOM 2099 C CA . LEU A 1 282 ? 28.939 41.638 27.299 1.00 46.65 282 LEU A CA 1
ATOM 2100 C C . LEU A 1 282 ? 27.888 41.284 28.352 1.00 47.86 282 LEU A C 1
ATOM 2101 O O . LEU A 1 282 ? 27.039 40.419 28.131 1.00 48.31 282 LEU A O 1
ATOM 2106 N N . TYR A 1 283 ? 27.935 41.962 29.496 1.00 48.75 283 TYR A N 1
ATOM 2107 C CA . TYR A 1 283 ? 26.975 41.703 30.558 1.00 49.06 283 TYR A CA 1
ATOM 2108 C C . TYR A 1 283 ? 25.908 42.767 30.536 1.00 50.43 283 TYR A C 1
ATOM 2109 O O . TYR A 1 283 ? 24.788 42.545 31.005 1.00 52.34 283 TYR A O 1
ATOM 2118 N N . TRP A 1 284 ? 26.263 43.930 30.000 1.00 50.66 284 TRP A N 1
ATOM 2119 C CA . TRP A 1 284 ? 25.341 45.053 29.904 1.00 49.95 284 TRP A CA 1
ATOM 2120 C C . TRP A 1 284 ? 25.227 45.584 28.495 1.00 50.57 284 TRP A C 1
ATOM 2121 O O . TRP A 1 284 ? 26.081 45.339 27.658 1.00 52.07 284 TRP A O 1
ATOM 2132 N N . GLY A 1 285 ? 24.166 46.309 28.208 1.00 50.95 285 GLY A N 1
ATOM 2133 C CA . GLY A 1 285 ? 24.046 46.822 26.862 1.00 52.26 285 GLY A CA 1
ATOM 2134 C C . GLY A 1 285 ? 25.031 47.950 26.659 1.00 52.68 285 GLY A C 1
ATOM 2135 O O . GLY A 1 285 ? 25.532 48.186 25.563 1.00 54.18 285 GLY A O 1
ATOM 2136 N N . GLU A 1 286 ? 25.328 48.631 27.755 1.00 52.91 286 GLU A N 1
ATOM 2137 C CA . GLU A 1 286 ? 26.207 49.782 27.758 1.00 51.36 286 GLU A CA 1
ATOM 2138 C C . GLU A 1 286 ? 27.622 49.475 28.224 1.00 49.92 286 GLU A C 1
ATOM 2139 O O . GLU A 1 286 ? 27.866 48.470 28.888 1.00 49.05 286 GLU A O 1
ATOM 2145 N N . ARG A 1 287 ? 28.546 50.369 27.875 1.00 49.82 287 ARG A N 1
ATOM 2146 C CA . ARG A 1 287 ? 29.959 50.234 28.227 1.00 48.89 287 ARG A CA 1
ATOM 2147 C C . ARG A 1 287 ? 30.153 50.091 29.724 1.00 48.07 287 ARG A C 1
ATOM 2148 O O . ARG A 1 287 ? 30.344 48.981 30.220 1.00 48.31 287 ARG A O 1
ATOM 2156 N N . LEU A 1 288 ? 30.152 51.208 30.442 1.00 45.77 288 LEU A N 1
ATOM 2157 C CA . LEU A 1 288 ? 30.270 51.141 31.894 1.00 45.66 288 LEU A CA 1
ATOM 2158 C C . LEU A 1 288 ? 31.651 50.734 32.452 1.00 45.23 288 LEU A C 1
ATOM 2159 O O . LEU A 1 288 ? 32.083 49.595 32.296 1.00 46.12 288 LEU A O 1
ATOM 2164 N N . SER A 1 289 ? 32.331 51.673 33.115 1.00 44.33 289 SER A N 1
ATOM 2165 C CA . SER A 1 289 ? 33.651 51.408 33.701 1.00 43.68 289 SER A CA 1
ATOM 2166 C C . SER A 1 289 ? 33.569 50.631 35.019 1.00 43.71 289 SER A C 1
ATOM 2167 O O . SER A 1 289 ? 32.483 50.354 35.527 1.00 44.05 289 SER A O 1
ATOM 2178 N N . GLY A 1 291 ? 34.546 51.705 37.935 1.00 40.99 291 GLY A N 1
ATOM 2179 C CA . GLY A 1 291 ? 34.095 52.603 38.973 1.00 37.26 291 GLY A CA 1
ATOM 2180 C C . GLY A 1 291 ? 32.592 52.714 38.896 1.00 36.98 291 GLY A C 1
ATOM 2181 O O . GLY A 1 291 ? 31.917 52.864 39.909 1.00 35.98 291 GLY A O 1
ATOM 2182 N N . ARG A 1 292 ? 32.059 52.637 37.679 1.00 37.30 292 ARG A N 1
ATOM 2183 C CA . ARG A 1 292 ? 30.622 52.720 37.507 1.00 39.17 292 ARG A CA 1
ATOM 2184 C C . ARG A 1 292 ? 29.982 51.389 37.879 1.00 40.46 292 ARG A C 1
ATOM 2185 O O . ARG A 1 292 ? 28.834 51.346 38.321 1.00 42.11 292 ARG A O 1
ATOM 2193 N N . ARG A 1 293 ? 30.738 50.306 37.713 1.00 40.78 293 ARG A N 1
ATOM 2194 C CA . ARG A 1 293 ? 30.242 48.975 38.029 1.00 40.79 293 ARG A CA 1
ATOM 2195 C C . ARG A 1 293 ? 30.034 48.858 39.529 1.00 39.81 293 ARG A C 1
ATOM 2196 O O . ARG A 1 293 ? 29.029 48.313 39.984 1.00 41.26 293 ARG A O 1
ATOM 2204 N N . ILE A 1 294 ? 30.999 49.364 40.287 1.00 38.36 294 ILE A N 1
ATOM 2205 C CA . ILE A 1 294 ? 30.909 49.362 41.733 1.00 38.50 294 ILE A CA 1
ATOM 2206 C C . ILE A 1 294 ? 29.661 50.142 42.175 1.00 39.06 294 ILE A C 1
ATOM 2207 O O . ILE A 1 294 ? 28.941 49.719 43.067 1.00 38.04 294 ILE A O 1
ATOM 2212 N N . ALA A 1 295 ? 29.411 51.278 41.528 1.00 40.04 295 ALA A N 1
ATOM 2213 C CA . ALA A 1 295 ? 28.265 52.113 41.855 1.00 41.05 295 ALA A CA 1
ATOM 2214 C C . ALA A 1 295 ? 26.965 51.464 41.467 1.00 42.03 295 ALA A C 1
ATOM 2215 O O . ALA A 1 295 ? 25.966 51.625 42.168 1.00 43.50 295 ALA A O 1
ATOM 2217 N N . ARG A 1 296 ? 26.958 50.738 40.351 1.00 42.70 296 ARG A N 1
ATOM 2218 C CA . ARG A 1 296 ? 25.722 50.090 39.931 1.00 44.13 296 ARG A CA 1
ATOM 2219 C C . ARG A 1 296 ? 25.404 48.942 40.871 1.00 45.33 296 ARG A C 1
ATOM 2220 O O . ARG A 1 296 ? 24.238 48.598 41.076 1.00 45.16 296 ARG A O 1
ATOM 2228 N N . GLU A 1 297 ? 26.455 48.364 41.443 1.00 46.27 297 GLU A N 1
ATOM 2229 C CA . GLU A 1 297 ? 26.306 47.265 42.375 1.00 48.74 297 GLU A CA 1
ATOM 2230 C C . GLU A 1 297 ? 25.615 47.827 43.606 1.00 49.56 297 GLU A C 1
ATOM 2231 O O . GLU A 1 297 ? 24.738 47.203 44.192 1.00 50.52 297 GLU A O 1
ATOM 2237 N N . LEU A 1 298 ? 26.027 49.026 43.979 1.00 49.97 298 LEU A N 1
ATOM 2238 C CA . LEU A 1 298 ? 25.476 49.711 45.123 1.00 50.92 298 LEU A CA 1
ATOM 2239 C C . LEU A 1 298 ? 24.004 50.020 44.875 1.00 51.18 298 LEU A C 1
ATOM 2240 O O . LEU A 1 298 ? 23.144 49.683 45.685 1.00 51.43 298 LEU A O 1
ATOM 2245 N N . ARG A 1 299 ? 23.706 50.642 43.743 1.00 52.38 299 ARG A N 1
ATOM 2246 C CA . ARG A 1 299 ? 22.327 50.999 43.423 1.00 53.55 299 ARG A CA 1
ATOM 2247 C C . ARG A 1 299 ? 21.419 49.775 43.349 1.00 55.01 299 ARG A C 1
ATOM 2248 O O . ARG A 1 299 ? 20.258 49.831 43.746 1.00 55.41 299 ARG A O 1
ATOM 2256 N N . LEU A 1 300 ? 21.941 48.672 42.821 1.00 55.74 300 LEU A N 1
ATOM 2257 C CA . LEU A 1 300 ? 21.148 47.463 42.722 1.00 56.93 300 LEU A CA 1
ATOM 2258 C C . LEU A 1 300 ? 20.821 46.954 44.110 1.00 58.29 300 LEU A C 1
ATOM 2259 O O . LEU A 1 300 ? 19.715 46.505 44.363 1.00 59.61 300 LEU A O 1
ATOM 2264 N N . ALA A 1 301 ? 21.795 47.021 45.006 1.00 59.52 301 ALA A N 1
ATOM 2265 C CA . ALA A 1 301 ? 21.584 46.577 46.368 1.00 61.46 301 ALA A CA 1
ATOM 2266 C C . ALA A 1 301 ? 20.527 47.454 47.058 1.00 63.55 301 ALA A C 1
ATOM 2267 O O . ALA A 1 301 ? 19.660 46.952 47.768 1.00 64.63 301 ALA A O 1
ATOM 2269 N N . GLU A 1 302 ? 20.598 48.761 46.834 1.00 64.85 302 GLU A N 1
ATOM 2270 C CA . GLU A 1 302 ? 19.649 49.700 47.419 1.00 66.32 302 GLU A CA 1
ATOM 2271 C C . GLU A 1 302 ? 18.221 49.328 47.062 1.00 66.60 302 GLU A C 1
ATOM 2272 O O . GLU A 1 302 ? 17.360 49.162 47.939 1.00 66.57 302 GLU A O 1
ATOM 2278 N N . GLU A 1 303 ? 17.982 49.208 45.762 1.00 66.66 303 GLU A N 1
ATOM 2279 C CA . GLU A 1 303 ? 16.668 48.908 45.258 1.00 67.69 303 GLU A CA 1
ATOM 2280 C C . GLU A 1 303 ? 16.149 47.547 45.685 1.00 68.49 303 GLU A C 1
ATOM 2281 O O . GLU A 1 303 ? 14.988 47.226 45.426 1.00 68.97 303 GLU A O 1
ATOM 2287 N N . GLU A 1 304 ? 16.983 46.751 46.348 1.00 69.09 304 GLU A N 1
ATOM 2288 C CA . GLU A 1 304 ? 16.550 45.416 46.768 1.00 70.78 304 GLU A CA 1
ATOM 2289 C C . GLU A 1 304 ? 16.786 45.144 48.257 1.00 71.94 304 GLU A C 1
ATOM 2290 O O . GLU A 1 304 ? 16.751 44.000 48.723 1.00 72.09 304 GLU A O 1
ATOM 2296 N N . ASP A 1 305 ? 17.022 46.212 49.002 1.00 73.00 305 ASP A N 1
ATOM 2297 C CA . ASP A 1 305 ? 17.242 46.101 50.431 1.00 73.41 305 ASP A CA 1
ATOM 2298 C C . ASP A 1 305 ? 18.404 45.166 50.755 1.00 72.64 305 ASP A C 1
ATOM 2299 O O . ASP A 1 305 ? 18.598 44.795 51.917 1.00 72.22 305 ASP A O 1
ATOM 2304 N N . ARG A 1 306 ? 19.169 44.768 49.738 1.00 72.28 306 ARG A N 1
ATOM 2305 C CA . ARG A 1 306 ? 20.329 43.911 49.981 1.00 72.13 306 ARG A CA 1
ATOM 2306 C C . ARG A 1 306 ? 21.250 44.884 50.708 1.00 71.76 306 ARG A C 1
ATOM 2307 O O . ARG A 1 306 ? 21.069 45.149 51.891 1.00 73.32 306 ARG A O 1
ATOM 2315 N N . LEU A 1 307 ? 22.218 45.439 49.993 1.00 70.17 307 LEU A N 1
ATOM 2316 C CA . LEU A 1 307 ? 23.136 46.429 50.555 1.00 67.93 307 LEU A CA 1
ATOM 2317 C C . LEU A 1 307 ? 23.934 45.984 51.775 1.00 66.55 307 LEU A C 1
ATOM 2318 O O . LEU A 1 307 ? 24.839 46.689 52.231 1.00 65.54 307 LEU A O 1
ATOM 2323 N N . GLU A 1 308 ? 23.613 44.822 52.322 1.00 66.11 308 GLU A N 1
ATOM 2324 C CA . GLU A 1 308 ? 24.376 44.354 53.476 1.00 65.59 308 GLU A CA 1
ATOM 2325 C C . GLU A 1 308 ? 25.380 43.376 52.905 1.00 62.71 308 GLU A C 1
ATOM 2326 O O . GLU A 1 308 ? 26.488 43.220 53.417 1.00 61.69 308 GLU A O 1
ATOM 2332 N N . GLU A 1 309 ? 24.969 42.740 51.813 1.00 59.78 309 GLU A N 1
ATOM 2333 C CA . GLU A 1 309 ? 25.789 41.757 51.125 1.00 57.57 309 GLU A CA 1
ATOM 2334 C C . GLU A 1 309 ? 26.988 42.366 50.392 1.00 56.20 309 GLU A C 1
ATOM 2335 O O . GLU A 1 309 ? 27.902 41.637 49.997 1.00 54.93 309 GLU A O 1
ATOM 2341 N N . VAL A 1 310 ? 26.988 43.691 50.201 1.00 54.82 310 VAL A N 1
ATOM 2342 C CA . VAL A 1 310 ? 28.091 44.342 49.496 1.00 51.64 310 VAL A CA 1
ATOM 2343 C C . VAL A 1 310 ? 28.903 45.343 50.305 1.00 50.17 310 VAL A C 1
ATOM 2344 O O . VAL A 1 310 ? 29.803 45.979 49.755 1.00 49.78 310 VAL A O 1
ATOM 2348 N N . VAL A 1 311 ? 28.612 45.500 51.592 1.00 48.68 311 VAL A N 1
ATOM 2349 C CA . VAL A 1 311 ? 29.377 46.459 52.379 1.00 48.48 311 VAL A CA 1
ATOM 2350 C C . VAL A 1 311 ? 30.018 45.859 53.611 1.00 47.94 311 VAL A C 1
ATOM 2351 O O . VAL A 1 311 ? 29.889 44.681 53.870 1.00 48.25 311 VAL A O 1
ATOM 2355 N N . THR A 1 312 ? 30.706 46.700 54.368 1.00 48.33 312 THR A N 1
ATOM 2356 C CA . THR A 1 312 ? 31.389 46.265 55.570 1.00 48.94 312 THR A CA 1
ATOM 2357 C C . THR A 1 312 ? 31.511 47.367 56.627 1.00 49.61 312 THR A C 1
ATOM 2358 O O . THR A 1 312 ? 32.400 48.242 56.467 1.00 49.03 312 THR A O 1
ATOM 2362 N N . ILE B 1 4 ? 29.397 76.546 7.619 1.00 53.27 4 ILE B N 1
ATOM 2363 C CA . ILE B 1 4 ? 29.916 77.201 8.853 1.00 54.80 4 ILE B CA 1
ATOM 2364 C C . ILE B 1 4 ? 31.267 76.670 9.347 1.00 55.84 4 ILE B C 1
ATOM 2365 O O . ILE B 1 4 ? 32.162 77.460 9.628 1.00 58.09 4 ILE B O 1
ATOM 2370 N N . VAL B 1 5 ? 31.434 75.353 9.473 1.00 55.46 5 VAL B N 1
ATOM 2371 C CA . VAL B 1 5 ? 32.719 74.823 9.953 1.00 53.86 5 VAL B CA 1
ATOM 2372 C C . VAL B 1 5 ? 33.550 74.187 8.855 1.00 52.71 5 VAL B C 1
ATOM 2373 O O . VAL B 1 5 ? 33.152 73.194 8.255 1.00 52.31 5 VAL B O 1
ATOM 2377 N N . SER B 1 6 ? 34.729 74.749 8.626 1.00 51.69 6 SER B N 1
ATOM 2378 C CA . SER B 1 6 ? 35.617 74.261 7.578 1.00 51.10 6 SER B CA 1
ATOM 2379 C C . SER B 1 6 ? 37.078 74.215 8.024 1.00 50.77 6 SER B C 1
ATOM 2380 O O . SER B 1 6 ? 37.454 74.867 8.982 1.00 49.86 6 SER B O 1
ATOM 2383 N N . THR B 1 7 ? 37.898 73.438 7.321 1.00 51.01 7 THR B N 1
ATOM 2384 C CA . THR B 1 7 ? 39.316 73.324 7.661 1.00 51.48 7 THR B CA 1
ATOM 2385 C C . THR B 1 7 ? 40.060 72.476 6.627 1.00 50.80 7 THR B C 1
ATOM 2386 O O . THR B 1 7 ? 39.445 71.799 5.807 1.00 51.37 7 THR B O 1
ATOM 2390 N N . ILE B 1 8 ? 41.387 72.506 6.674 1.00 50.08 8 ILE B N 1
ATOM 2391 C CA . ILE B 1 8 ? 42.200 71.738 5.734 1.00 50.47 8 ILE B CA 1
ATOM 2392 C C . ILE B 1 8 ? 42.132 70.233 5.988 1.00 50.87 8 ILE B C 1
ATOM 2393 O O . ILE B 1 8 ? 42.074 69.787 7.127 1.00 52.40 8 ILE B O 1
ATOM 2398 N N . ALA B 1 9 ? 42.147 69.452 4.919 1.00 50.38 9 ALA B N 1
ATOM 2399 C CA . ALA B 1 9 ? 42.075 68.005 5.043 1.00 51.59 9 ALA B CA 1
ATOM 2400 C C . ALA B 1 9 ? 43.409 67.364 5.375 1.00 52.62 9 ALA B C 1
ATOM 2401 O O . ALA B 1 9 ? 44.214 67.119 4.495 1.00 53.61 9 ALA B O 1
ATOM 2403 N N . SER B 1 10 ? 43.627 67.085 6.655 1.00 54.06 10 SER B N 1
ATOM 2404 C CA . SER B 1 10 ? 44.860 66.459 7.132 1.00 54.98 10 SER B CA 1
ATOM 2405 C C . SER B 1 10 ? 44.937 66.694 8.632 1.00 54.69 10 SER B C 1
ATOM 2406 O O . SER B 1 10 ? 44.051 67.323 9.209 1.00 54.41 10 SER B O 1
ATOM 2409 N N . HIS B 1 11 ? 46.008 66.194 9.242 1.00 54.46 11 HIS B N 1
ATOM 2410 C CA . HIS B 1 11 ? 46.245 66.328 10.680 1.00 53.90 11 HIS B CA 1
ATOM 2411 C C . HIS B 1 11 ? 45.107 65.771 11.561 1.00 52.91 11 HIS B C 1
ATOM 2412 O O . HIS B 1 11 ? 45.194 64.653 12.070 1.00 52.77 11 HIS B O 1
ATOM 2419 N N . SER B 1 12 ? 44.050 66.556 11.737 1.00 50.95 12 SER B N 1
ATOM 2420 C CA . SER B 1 12 ? 42.936 66.134 12.576 1.00 49.60 12 SER B CA 1
ATOM 2421 C C . SER B 1 12 ? 41.598 66.667 12.088 1.00 48.04 12 SER B C 1
ATOM 2422 O O . SER B 1 12 ? 40.726 66.970 12.892 1.00 45.94 12 SER B O 1
ATOM 2425 N N . SER B 1 13 ? 41.441 66.767 10.769 1.00 46.90 13 SER B N 1
ATOM 2426 C CA . SER B 1 13 ? 40.213 67.276 10.183 1.00 45.30 13 SER B CA 1
ATOM 2427 C C . SER B 1 13 ? 39.054 66.295 10.308 1.00 43.32 13 SER B C 1
ATOM 2428 O O . SER B 1 13 ? 37.890 66.693 10.255 1.00 42.51 13 SER B O 1
ATOM 2431 N N . LEU B 1 14 ? 39.379 65.016 10.462 1.00 42.60 14 LEU B N 1
ATOM 2432 C CA . LEU B 1 14 ? 38.362 63.976 10.601 1.00 43.44 14 LEU B CA 1
ATOM 2433 C C . LEU B 1 14 ? 37.663 64.151 11.931 1.00 43.64 14 LEU B C 1
ATOM 2434 O O . LEU B 1 14 ? 36.436 64.174 12.010 1.00 45.56 14 LEU B O 1
ATOM 2439 N N . GLN B 1 15 ? 38.473 64.281 12.971 1.00 43.03 15 GLN B N 1
ATOM 2440 C CA . GLN B 1 15 ? 37.994 64.485 14.321 1.00 41.52 15 GLN B CA 1
ATOM 2441 C C . GLN B 1 15 ? 37.201 65.784 14.358 1.00 41.06 15 GLN B C 1
ATOM 2442 O O . GLN B 1 15 ? 36.087 65.827 14.868 1.00 40.98 15 GLN B O 1
ATOM 2448 N N . ILE B 1 16 ? 37.792 66.833 13.798 1.00 40.55 16 ILE B N 1
ATOM 2449 C CA . ILE B 1 16 ? 37.174 68.147 13.744 1.00 41.90 16 ILE B 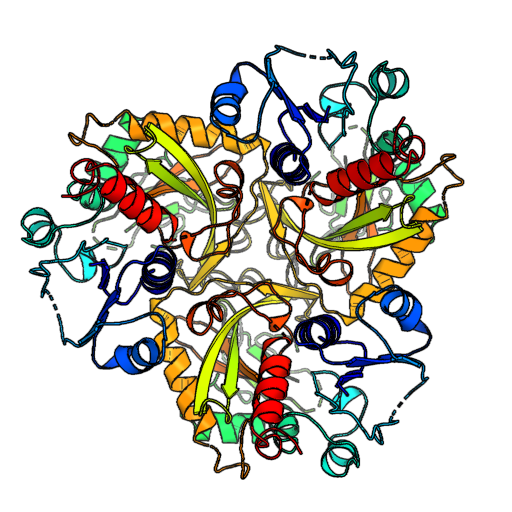CA 1
ATOM 2450 C C . ILE B 1 16 ? 35.799 68.153 13.049 1.00 43.42 16 ILE B C 1
ATOM 2451 O O . ILE B 1 16 ? 34.809 68.605 13.622 1.00 43.81 16 ILE B O 1
ATOM 2456 N N . LEU B 1 17 ? 35.740 67.649 11.819 1.00 44.74 17 LEU B N 1
ATOM 2457 C CA . LEU B 1 17 ? 34.487 67.629 11.066 1.00 45.40 17 LEU B CA 1
ATOM 2458 C C . LEU B 1 17 ? 33.421 66.735 11.693 1.00 46.08 17 LEU B C 1
ATOM 2459 O O . LEU B 1 17 ? 32.244 67.105 11.743 1.00 44.53 17 LEU B O 1
ATOM 2464 N N . LEU B 1 18 ? 33.824 65.562 12.179 1.00 46.93 18 LEU B N 1
ATOM 2465 C CA . LEU B 1 18 ? 32.870 64.660 12.814 1.00 46.08 18 LEU B CA 1
ATOM 2466 C C . LEU B 1 18 ? 32.273 65.343 14.035 1.00 47.15 18 LEU B C 1
ATOM 2467 O O . LEU B 1 18 ? 31.078 65.255 14.274 1.00 48.14 18 LEU B O 1
ATOM 2472 N N . GLY B 1 19 ? 33.107 66.040 14.798 1.00 48.07 19 GLY B N 1
ATOM 2473 C CA . GLY B 1 19 ? 32.615 66.728 15.975 1.00 48.28 19 GLY B CA 1
ATOM 2474 C C . GLY B 1 19 ? 31.694 67.886 15.635 1.00 50.22 19 GLY B C 1
ATOM 2475 O O . GLY B 1 19 ? 30.767 68.195 16.389 1.00 50.66 19 GLY B O 1
ATOM 2476 N N . ALA B 1 20 ? 31.946 68.543 14.508 1.00 51.31 20 ALA B N 1
ATOM 2477 C CA . ALA B 1 20 ? 31.103 69.654 14.090 1.00 53.38 20 ALA B CA 1
ATOM 2478 C C . ALA B 1 20 ? 29.747 69.126 13.610 1.00 55.09 20 ALA B C 1
ATOM 2479 O O . ALA B 1 20 ? 28.694 69.629 14.005 1.00 56.28 20 ALA B O 1
ATOM 2481 N N . LYS B 1 21 ? 29.773 68.109 12.759 1.00 55.65 21 LYS B N 1
ATOM 2482 C CA . LYS B 1 21 ? 28.547 67.523 12.242 1.00 57.47 21 LYS B CA 1
ATOM 2483 C C . LYS B 1 21 ? 27.775 66.905 13.413 1.00 57.96 21 LYS B C 1
ATOM 2484 O O . LYS B 1 21 ? 26.564 66.682 13.330 1.00 59.45 21 LYS B O 1
ATOM 2490 N N . LYS B 1 22 ? 28.481 66.621 14.502 1.00 57.41 22 LYS B N 1
ATOM 2491 C CA . LYS B 1 22 ? 27.860 66.028 15.680 1.00 56.09 22 LYS B CA 1
ATOM 2492 C C . LYS B 1 22 ? 27.145 67.101 16.483 1.00 56.41 22 LYS B C 1
ATOM 2493 O O . LYS B 1 22 ? 26.128 66.833 17.114 1.00 56.59 22 LYS B O 1
ATOM 2499 N N . GLU B 1 23 ? 27.683 68.314 16.465 1.00 56.71 23 GLU B N 1
ATOM 2500 C CA . GLU B 1 23 ? 27.082 69.417 17.198 1.00 57.73 23 GLU B CA 1
ATOM 2501 C C . GLU B 1 23 ? 26.047 70.123 16.346 1.00 58.79 23 GLU B C 1
ATOM 2502 O O . GLU B 1 23 ? 25.536 71.178 16.731 1.00 59.17 23 GLU B O 1
ATOM 2508 N N . GLY B 1 24 ? 25.747 69.534 15.188 1.00 59.47 24 GLY B N 1
ATOM 2509 C CA . GLY B 1 24 ? 24.752 70.094 14.292 1.00 59.20 24 GLY B CA 1
ATOM 2510 C C . GLY B 1 24 ? 25.234 71.128 13.293 1.00 60.40 24 GLY B C 1
ATOM 2511 O O . GLY B 1 24 ? 24.432 71.652 12.520 1.00 60.42 24 GLY B O 1
ATOM 2512 N N . PHE B 1 25 ? 26.528 71.436 13.294 1.00 60.78 25 PHE B N 1
ATOM 2513 C CA . PHE B 1 25 ? 27.067 72.411 12.350 1.00 60.93 25 PHE B CA 1
ATOM 2514 C C . PHE B 1 25 ? 27.194 71.838 10.952 1.00 60.84 25 PHE B C 1
ATOM 2515 O O . PHE B 1 25 ? 27.163 70.627 10.766 1.00 61.53 25 PHE B O 1
ATOM 2523 N N . LYS B 1 26 ? 27.344 72.719 9.972 1.00 61.15 26 LYS B N 1
ATOM 2524 C CA . LYS B 1 26 ? 27.508 72.298 8.593 1.00 61.82 26 LYS B CA 1
ATOM 2525 C C . LYS B 1 26 ? 29.000 72.119 8.373 1.00 61.44 26 LYS B C 1
ATOM 2526 O O . LYS B 1 26 ? 29.801 72.768 9.035 1.00 61.66 26 LYS B O 1
ATOM 2532 N N . THR B 1 27 ? 29.361 71.276 7.414 1.00 61.07 27 THR B N 1
ATOM 2533 C CA . THR B 1 27 ? 30.758 70.947 7.151 1.00 61.04 27 THR B CA 1
ATOM 2534 C C . THR B 1 27 ? 31.342 71.273 5.782 1.00 60.83 27 THR B C 1
ATOM 2535 O O . THR B 1 27 ? 30.736 70.978 4.758 1.00 61.30 27 THR B O 1
ATOM 2539 N N . ARG B 1 28 ? 32.548 71.839 5.781 1.00 60.55 28 ARG B N 1
ATOM 2540 C CA . ARG B 1 28 ? 33.269 72.171 4.551 1.00 60.28 28 ARG B CA 1
ATOM 2541 C C . ARG B 1 28 ? 34.740 71.819 4.674 1.00 59.10 28 ARG B C 1
ATOM 2542 O O . ARG B 1 28 ? 35.437 72.331 5.533 1.00 58.23 28 ARG B O 1
ATOM 2550 N N . LEU B 1 29 ? 35.218 70.978 3.773 1.00 58.82 29 LEU B N 1
ATOM 2551 C CA . LEU B 1 29 ? 36.604 70.555 3.793 1.00 57.76 29 LEU B CA 1
ATOM 2552 C C . LEU B 1 29 ? 37.377 70.949 2.540 1.00 57.54 29 LEU B C 1
ATOM 2553 O O . LEU B 1 29 ? 36.929 70.705 1.430 1.00 57.81 29 LEU B O 1
ATOM 2558 N N . TYR B 1 30 ? 38.543 71.551 2.727 1.00 57.11 30 TYR B N 1
ATOM 2559 C CA . TYR B 1 30 ? 39.401 71.940 1.614 1.00 56.69 30 TYR B CA 1
ATOM 2560 C C . TYR B 1 30 ? 40.382 70.790 1.473 1.00 57.20 30 TYR B C 1
ATOM 2561 O O . TYR B 1 30 ? 41.130 70.506 2.403 1.00 58.99 30 TYR B O 1
ATOM 2570 N N . VAL B 1 31 ? 40.384 70.126 0.322 1.00 57.00 31 VAL B N 1
ATOM 2571 C CA . VAL B 1 31 ? 41.268 68.982 0.107 1.00 56.48 31 VAL B CA 1
ATOM 2572 C C . VAL B 1 31 ? 41.918 69.013 -1.283 1.00 56.89 31 VAL B C 1
ATOM 2573 O O . VAL B 1 31 ? 41.394 69.636 -2.210 1.00 55.99 31 VAL B O 1
ATOM 2577 N N . SER B 1 32 ? 43.051 68.334 -1.431 1.00 56.64 32 SER B N 1
ATOM 2578 C CA . SER B 1 32 ? 43.722 68.310 -2.719 1.00 58.48 32 SER B CA 1
ATOM 2579 C C . SER B 1 32 ? 43.189 67.171 -3.575 1.00 60.40 32 SER B C 1
ATOM 2580 O O . SER B 1 32 ? 42.553 66.243 -3.079 1.00 60.31 32 SER B O 1
ATOM 2583 N N . PRO B 1 33 ? 43.439 67.233 -4.889 1.00 62.60 33 PRO B N 1
ATOM 2584 C CA . PRO B 1 33 ? 42.955 66.168 -5.771 1.00 63.45 33 PRO B CA 1
ATOM 2585 C C . PRO B 1 33 ? 43.445 64.770 -5.371 1.00 64.32 33 PRO B C 1
ATOM 2586 O O . PRO B 1 33 ? 42.678 63.806 -5.405 1.00 64.87 33 PRO B O 1
ATOM 2590 N N . LYS B 1 34 ? 44.711 64.664 -4.979 1.00 64.90 34 LYS B N 1
ATOM 2591 C CA . LYS B 1 34 ? 45.261 63.374 -4.599 1.00 65.39 34 LYS B CA 1
ATOM 2592 C C . LYS B 1 34 ? 44.601 62.764 -3.366 1.00 65.32 34 LYS B C 1
ATOM 2593 O O . LYS B 1 34 ? 44.386 61.561 -3.310 1.00 65.06 34 LYS B O 1
ATOM 2599 N N . ARG B 1 35 ? 44.275 63.591 -2.385 1.00 65.83 35 ARG B N 1
ATOM 2600 C CA . ARG B 1 35 ? 43.658 63.088 -1.161 1.00 66.52 35 ARG B CA 1
ATOM 2601 C C . ARG B 1 35 ? 42.130 63.068 -1.133 1.00 66.34 35 ARG B C 1
ATOM 2602 O O . ARG B 1 35 ? 41.553 62.467 -0.234 1.00 66.89 35 ARG B O 1
ATOM 2610 N N . ARG B 1 36 ? 41.462 63.706 -2.093 1.00 65.72 36 ARG B N 1
ATOM 2611 C CA . ARG B 1 36 ? 39.999 63.752 -2.050 1.00 65.04 36 ARG B CA 1
ATOM 2612 C C . ARG B 1 36 ? 39.216 62.451 -2.197 1.00 63.06 36 ARG B C 1
ATOM 2613 O O . ARG B 1 36 ? 38.101 62.349 -1.683 1.00 63.46 36 ARG B O 1
ATOM 2621 N N . PRO B 1 37 ? 39.760 61.449 -2.905 1.00 61.36 37 PRO B N 1
ATOM 2622 C CA . PRO B 1 37 ? 38.986 60.205 -3.027 1.00 60.20 37 PRO B CA 1
ATOM 2623 C C . PRO B 1 37 ? 38.538 59.715 -1.657 1.00 59.45 37 PRO B C 1
ATOM 2624 O O . PRO B 1 37 ? 37.353 59.437 -1.424 1.00 59.88 37 PRO B O 1
ATOM 2628 N N . PHE B 1 38 ? 39.498 59.632 -0.745 1.00 58.04 38 PHE B N 1
ATOM 2629 C CA . PHE B 1 38 ? 39.216 59.173 0.608 1.00 56.60 38 PHE B CA 1
ATOM 2630 C C . PHE B 1 38 ? 38.190 60.019 1.357 1.00 56.36 38 PHE B C 1
ATOM 2631 O O . PHE B 1 38 ? 37.186 59.497 1.866 1.00 55.90 38 PHE B O 1
ATOM 2639 N N . TYR B 1 39 ? 38.447 61.321 1.437 1.00 56.03 39 TYR B N 1
ATOM 2640 C CA . TYR B 1 39 ? 37.544 62.222 2.140 1.00 55.97 39 TYR B CA 1
ATOM 2641 C C . TYR B 1 39 ? 36.159 62.387 1.481 1.00 57.75 39 TYR B C 1
ATOM 2642 O O . TYR B 1 39 ? 35.164 62.603 2.175 1.00 59.72 39 TYR B O 1
ATOM 2651 N N . SER B 1 40 ? 36.070 62.288 0.157 1.00 57.66 40 SER B N 1
ATOM 2652 C CA . SER B 1 40 ? 34.761 62.441 -0.470 1.00 56.47 40 SER B CA 1
ATOM 2653 C C . SER B 1 40 ? 33.845 61.252 -0.156 1.00 55.54 40 SER B C 1
ATOM 2654 O O . SER B 1 40 ? 32.629 61.354 -0.280 1.00 55.46 40 SER B O 1
ATOM 2657 N N . SER B 1 41 ? 34.427 60.136 0.274 1.00 54.80 41 SER B N 1
ATOM 2658 C CA . SER B 1 41 ? 33.633 58.967 0.608 1.00 55.45 41 SER B CA 1
ATOM 2659 C C . SER B 1 41 ? 33.103 59.050 2.040 1.00 55.66 41 SER B C 1
ATOM 2660 O O . SER B 1 41 ? 32.366 58.174 2.488 1.00 55.66 41 SER B O 1
ATOM 2663 N N . LEU B 1 42 ? 33.477 60.104 2.756 1.00 56.10 42 LEU B N 1
ATOM 2664 C CA . LEU B 1 42 ? 33.050 60.278 4.140 1.00 55.75 42 LEU B CA 1
ATOM 2665 C C . LEU B 1 42 ? 31.763 61.083 4.306 1.00 55.16 42 LEU B C 1
ATOM 2666 O O . LEU B 1 42 ? 31.672 62.222 3.863 1.00 55.74 42 LEU B O 1
ATOM 2671 N N . PRO B 1 43 ? 30.757 60.505 4.970 1.00 54.12 43 PRO B N 1
ATOM 2672 C CA . PRO B 1 43 ? 29.473 61.165 5.202 1.00 54.72 43 PRO B CA 1
ATOM 2673 C C . PRO B 1 43 ? 29.552 62.378 6.130 1.00 55.65 43 PRO B C 1
ATOM 2674 O O . PRO B 1 43 ? 28.534 63.001 6.424 1.00 55.47 43 PRO B O 1
ATOM 2678 N N . ILE B 1 44 ? 30.741 62.733 6.596 1.00 56.48 44 ILE B N 1
ATOM 2679 C CA . ILE B 1 44 ? 30.830 63.873 7.499 1.00 57.03 44 ILE B CA 1
ATOM 2680 C C . ILE B 1 44 ? 31.131 65.185 6.797 1.00 58.35 44 ILE B C 1
ATOM 2681 O O . ILE B 1 44 ? 31.125 66.251 7.422 1.00 57.84 44 ILE B O 1
ATOM 2686 N N . VAL B 1 45 ? 31.391 65.117 5.494 1.00 60.31 45 VAL B N 1
ATOM 2687 C CA . VAL B 1 45 ? 31.689 66.333 4.735 1.00 61.95 45 VAL B CA 1
ATOM 2688 C C . VAL B 1 45 ? 30.521 66.772 3.858 1.00 63.84 45 VAL B C 1
ATOM 2689 O O . VAL B 1 45 ? 30.029 65.999 3.036 1.00 63.59 45 VAL B O 1
ATOM 2693 N N . ASP B 1 46 ? 30.086 68.013 4.037 1.00 65.79 46 ASP B N 1
ATOM 2694 C CA . ASP B 1 46 ? 28.993 68.546 3.242 1.00 68.17 46 ASP B CA 1
ATOM 2695 C C . ASP B 1 46 ? 29.554 69.235 1.989 1.00 68.43 46 ASP B C 1
ATOM 2696 O O . ASP B 1 46 ? 29.303 68.781 0.868 1.00 68.39 46 ASP B O 1
ATOM 2701 N N . ASP B 1 47 ? 30.317 70.311 2.177 1.00 68.06 47 ASP B N 1
ATOM 2702 C CA . ASP B 1 47 ? 30.907 71.018 1.046 1.00 67.63 47 ASP B CA 1
ATOM 2703 C C . ASP B 1 47 ? 32.386 70.668 0.940 1.00 67.07 47 ASP B C 1
ATOM 2704 O O . ASP B 1 47 ? 33.161 70.938 1.850 1.00 66.93 47 ASP B O 1
ATOM 2709 N N . LEU B 1 48 ? 32.773 70.055 -0.172 1.00 65.64 48 LEU B N 1
ATOM 2710 C CA . LEU B 1 48 ? 34.160 69.653 -0.390 1.00 64.53 48 LEU B CA 1
ATOM 2711 C C . LEU B 1 48 ? 34.836 70.501 -1.477 1.00 63.94 48 LEU B C 1
ATOM 2712 O O . LEU B 1 48 ? 34.581 70.332 -2.674 1.00 64.38 48 LEU B O 1
ATOM 2717 N N . VAL B 1 49 ? 35.704 71.405 -1.033 1.00 62.81 49 VAL B N 1
ATOM 2718 C CA . VAL B 1 49 ? 36.435 72.319 -1.892 1.00 60.96 49 VAL B CA 1
ATOM 2719 C C . VAL B 1 49 ? 37.795 71.762 -2.292 1.00 61.56 49 VAL B C 1
ATOM 2720 O O . VAL B 1 49 ? 38.760 71.869 -1.528 1.00 61.14 49 VAL B O 1
ATOM 2724 N N . VAL B 1 50 ? 37.880 71.184 -3.489 1.00 62.58 50 VAL B N 1
ATOM 2725 C CA . VAL B 1 50 ? 39.139 70.617 -3.986 1.00 64.32 50 VAL B CA 1
ATOM 2726 C C . VAL B 1 50 ? 40.058 71.724 -4.479 1.00 66.87 50 VAL B C 1
ATOM 2727 O O . VAL B 1 50 ? 39.592 72.674 -5.103 1.00 68.26 50 VAL B O 1
ATOM 2731 N N . ALA B 1 51 ? 41.357 71.603 -4.212 1.00 69.75 51 ALA B N 1
ATOM 2732 C CA . ALA B 1 51 ? 42.312 72.629 -4.628 1.00 72.29 51 ALA B CA 1
ATOM 2733 C C . ALA B 1 51 ? 43.766 72.161 -4.616 1.00 74.27 51 ALA B C 1
ATOM 2734 O O . ALA B 1 51 ? 44.164 71.332 -3.791 1.00 75.09 51 ALA B O 1
ATOM 2736 N N . GLU B 1 52 ? 44.560 72.690 -5.540 1.00 76.47 52 GLU B N 1
ATOM 2737 C CA . GLU B 1 52 ? 45.972 72.331 -5.616 1.00 79.03 52 GLU B CA 1
ATOM 2738 C C . GLU B 1 52 ? 46.679 72.865 -4.354 1.00 79.75 52 GLU B C 1
ATOM 2739 O O . GLU B 1 52 ? 47.487 72.171 -3.738 1.00 79.44 52 GLU B O 1
ATOM 2745 N N . GLU B 1 53 ? 46.363 74.111 -4.004 1.00 80.70 53 GLU B N 1
ATOM 2746 C CA . GLU B 1 53 ? 46.921 74.810 -2.842 1.00 82.08 53 GLU B CA 1
ATOM 2747 C C . GLU B 1 53 ? 45.770 75.154 -1.899 1.00 82.42 53 GLU B C 1
ATOM 2748 O O . GLU B 1 53 ? 44.635 75.360 -2.355 1.00 82.60 53 GLU B O 1
ATOM 2762 N N . THR B 1 55 ? 45.815 77.801 0.031 1.00 81.25 55 THR B N 1
ATOM 2763 C CA . THR B 1 55 ? 45.899 79.234 0.251 1.00 80.11 55 THR B CA 1
ATOM 2764 C C . THR B 1 55 ? 44.559 79.983 0.102 1.00 79.33 55 THR B C 1
ATOM 2765 O O . THR B 1 55 ? 44.513 81.201 0.260 1.00 79.13 55 THR B O 1
ATOM 2769 N N . SER B 1 56 ? 43.474 79.268 -0.186 1.00 78.60 56 SER B N 1
ATOM 2770 C CA . SER B 1 56 ? 42.168 79.913 -0.338 1.00 79.16 56 SER B CA 1
ATOM 2771 C C . SER B 1 56 ? 41.552 80.339 1.006 1.00 80.01 56 SER B C 1
ATOM 2772 O O . SER B 1 56 ? 40.332 80.263 1.190 1.00 79.48 56 SER B O 1
ATOM 2775 N N . ILE B 1 57 ? 42.395 80.792 1.936 1.00 80.90 57 ILE B N 1
ATOM 2776 C CA . ILE B 1 57 ? 41.935 81.207 3.271 1.00 81.26 57 ILE B CA 1
ATOM 2777 C C . ILE B 1 57 ? 41.145 82.511 3.317 1.00 81.50 57 ILE B C 1
ATOM 2778 O O . ILE B 1 57 ? 41.400 83.394 4.157 1.00 80.93 57 ILE B O 1
ATOM 2783 N N . LEU B 1 58 ? 40.186 82.623 2.403 1.00 82.03 58 LEU B N 1
ATOM 2784 C CA . LEU B 1 58 ? 39.320 83.793 2.335 1.00 82.52 58 LEU B CA 1
ATOM 2785 C C . LEU B 1 58 ? 37.960 83.220 2.715 1.00 82.46 58 LEU B C 1
ATOM 2786 O O . LEU B 1 58 ? 36.917 83.884 2.607 1.00 82.82 58 LEU B O 1
ATOM 2791 N N . ASN B 1 59 ? 37.994 81.962 3.151 1.00 81.93 59 ASN B N 1
ATOM 2792 C CA . ASN B 1 59 ? 36.786 81.245 3.550 1.00 80.81 59 ASN B CA 1
ATOM 2793 C C . ASN B 1 59 ? 35.929 82.143 4.414 1.00 80.53 59 ASN B C 1
ATOM 2794 O O . ASN B 1 59 ? 36.219 82.370 5.575 1.00 80.95 59 ASN B O 1
ATOM 2799 N N . ASP B 1 60 ? 34.872 82.680 3.839 1.00 80.55 60 ASP B N 1
ATOM 2800 C CA . ASP B 1 60 ? 34.014 83.570 4.602 1.00 80.50 60 ASP B CA 1
ATOM 2801 C C . ASP B 1 60 ? 33.089 82.742 5.461 1.00 79.83 60 ASP B C 1
ATOM 2802 O O . ASP B 1 60 ? 33.507 81.769 6.084 1.00 78.91 60 ASP B O 1
ATOM 2807 N N . ASP B 1 61 ? 31.830 83.171 5.491 1.00 79.51 61 ASP B N 1
ATOM 2808 C CA . ASP B 1 61 ? 30.769 82.480 6.195 1.00 79.38 61 ASP B CA 1
ATOM 2809 C C . ASP B 1 61 ? 31.216 81.694 7.438 1.00 78.62 61 ASP B C 1
ATOM 2810 O O . ASP B 1 61 ? 30.897 82.067 8.574 1.00 79.28 61 ASP B O 1
ATOM 2815 N N . GLY B 1 62 ? 31.949 80.606 7.209 1.00 76.90 62 GLY B N 1
ATOM 2816 C CA . GLY B 1 62 ? 32.396 79.769 8.300 1.00 73.08 62 GLY B CA 1
ATOM 2817 C C . GLY B 1 62 ? 33.610 80.143 9.129 1.00 70.17 62 GLY B C 1
ATOM 2818 O O . GLY B 1 62 ? 34.313 81.129 8.876 1.00 69.11 62 GLY B O 1
ATOM 2819 N N . ILE B 1 63 ? 33.820 79.316 10.153 1.00 67.85 63 ILE B N 1
ATOM 2820 C CA . ILE B 1 63 ? 34.925 79.421 11.087 1.00 64.67 63 ILE B CA 1
ATOM 2821 C C . ILE B 1 63 ? 35.970 78.404 10.644 1.00 62.48 63 ILE B C 1
ATOM 2822 O O . ILE B 1 63 ? 35.678 77.211 10.546 1.00 61.06 63 ILE B O 1
ATOM 2827 N N . VAL B 1 64 ? 37.188 78.883 10.388 1.00 60.65 64 VAL B N 1
ATOM 2828 C CA . VAL B 1 64 ? 38.269 78.023 9.896 1.00 58.22 64 VAL B CA 1
ATOM 2829 C C . VAL B 1 64 ? 38.847 76.918 10.783 1.00 56.55 64 VAL B C 1
ATOM 2830 O O . VAL B 1 64 ? 39.259 75.893 10.249 1.00 58.38 64 VAL B O 1
ATOM 2834 N N . VAL B 1 65 ? 38.914 77.087 12.099 1.00 52.80 65 VAL B N 1
ATOM 2835 C CA . VAL B 1 65 ? 39.460 76.005 12.943 1.00 50.77 65 VAL B CA 1
ATOM 2836 C C . VAL B 1 65 ? 40.800 75.416 12.465 1.00 48.87 65 VAL B C 1
ATOM 2837 O O . VAL B 1 65 ? 40.830 74.426 11.718 1.00 46.57 65 VAL B O 1
ATOM 2841 N N . PRO B 1 66 ? 41.924 75.974 12.950 1.00 47.06 66 PRO B N 1
ATOM 2842 C CA . PRO B 1 66 ? 43.269 75.518 12.570 1.00 46.19 66 PRO B CA 1
ATOM 2843 C C . PRO B 1 66 ? 43.768 74.227 13.231 1.00 46.12 66 PRO B C 1
ATOM 2844 O O . PRO B 1 66 ? 43.190 73.756 14.189 1.00 47.34 66 PRO B O 1
ATOM 2848 N N . HIS B 1 67 ? 44.848 73.668 12.693 1.00 45.94 67 HIS B N 1
ATOM 2849 C CA . HIS B 1 67 ? 45.469 72.451 13.223 1.00 46.04 67 HIS B CA 1
ATOM 2850 C C . HIS B 1 67 ? 46.954 72.454 12.854 1.00 46.40 67 HIS B C 1
ATOM 2851 O O . HIS B 1 67 ? 47.452 73.438 12.325 1.00 46.21 67 HIS B O 1
ATOM 2858 N N . GLY B 1 68 ? 47.652 71.357 13.123 1.00 46.94 68 GLY B N 1
ATOM 2859 C CA . GLY B 1 68 ? 49.077 71.298 12.858 1.00 47.50 68 GLY B CA 1
ATOM 2860 C C . GLY B 1 68 ? 49.601 71.334 11.437 1.00 49.75 68 GLY B C 1
ATOM 2861 O O . GLY B 1 68 ? 50.787 71.084 11.219 1.00 50.35 68 GLY B O 1
ATOM 2862 N N . SER B 1 69 ? 48.753 71.637 10.460 1.00 51.33 69 SER B N 1
ATOM 2863 C CA . SER B 1 69 ? 49.210 71.681 9.069 1.00 50.86 69 SER B CA 1
ATOM 2864 C C . SER B 1 69 ? 49.153 73.088 8.517 1.00 51.79 69 SER B C 1
ATOM 2865 O O . SER B 1 69 ? 49.834 73.408 7.548 1.00 53.00 69 SER B O 1
ATOM 2868 N N . PHE B 1 70 ? 48.341 73.928 9.141 1.00 52.37 70 PHE B N 1
ATOM 2869 C CA . PHE B 1 70 ? 48.165 75.298 8.683 1.00 53.16 70 PHE B CA 1
ATOM 2870 C C . PHE B 1 70 ? 49.394 76.141 8.391 1.00 54.28 70 PHE B C 1
ATOM 2871 O O . PHE B 1 70 ? 49.412 76.894 7.422 1.00 55.86 70 PHE B O 1
ATOM 2879 N N . VAL B 1 71 ? 50.425 76.030 9.206 1.00 56.00 71 VAL B N 1
ATOM 2880 C CA . VAL B 1 71 ? 51.611 76.829 8.954 1.00 57.99 71 VAL B CA 1
ATOM 2881 C C . VAL B 1 71 ? 52.437 76.201 7.839 1.00 58.88 71 VAL B C 1
ATOM 2882 O O . VAL B 1 71 ? 53.101 76.892 7.069 1.00 58.86 71 VAL B O 1
ATOM 2886 N N . ALA B 1 72 ? 52.382 74.879 7.759 1.00 60.27 72 ALA B N 1
ATOM 2887 C CA . ALA B 1 72 ? 53.104 74.154 6.737 1.00 61.53 72 ALA B CA 1
ATOM 2888 C C . ALA B 1 72 ? 52.398 74.330 5.386 1.00 63.34 72 ALA B C 1
ATOM 2889 O O . ALA B 1 72 ? 53.001 74.138 4.335 1.00 65.61 72 ALA B O 1
ATOM 2891 N N . TYR B 1 73 ? 51.123 74.693 5.413 1.00 65.21 73 TYR B N 1
ATOM 2892 C CA . TYR B 1 73 ? 50.359 74.916 4.186 1.00 67.57 73 TYR B CA 1
ATOM 2893 C C . TYR B 1 73 ? 50.214 76.412 3.915 1.00 67.26 73 TYR B C 1
ATOM 2894 O O . TYR B 1 73 ? 49.959 76.840 2.788 1.00 68.09 73 TYR B O 1
ATOM 2903 N N . LEU B 1 74 ? 50.346 77.206 4.967 1.00 66.67 74 LEU B N 1
ATOM 2904 C CA . LEU B 1 74 ? 50.198 78.644 4.853 1.00 66.99 74 LEU B CA 1
ATOM 2905 C C . LEU B 1 74 ? 51.169 79.258 5.838 1.00 67.36 74 LEU B C 1
ATOM 2906 O O . LEU B 1 74 ? 51.301 78.774 6.962 1.00 68.62 74 LEU B O 1
ATOM 2911 N N . GLY B 1 75 ? 51.849 80.326 5.444 1.00 67.72 75 GLY B N 1
ATOM 2912 C CA . GLY B 1 75 ? 52.789 80.940 6.369 1.00 67.29 75 GLY B CA 1
ATOM 2913 C C . GLY B 1 75 ? 52.094 81.467 7.611 1.00 66.77 75 GLY B C 1
ATOM 2914 O O . GLY B 1 75 ? 50.869 81.499 7.683 1.00 66.89 75 GLY B O 1
ATOM 2915 N N . ILE B 1 76 ? 52.873 81.862 8.604 1.00 65.96 76 ILE B N 1
ATOM 2916 C CA . ILE B 1 76 ? 52.317 82.424 9.826 1.00 66.16 76 ILE B CA 1
ATOM 2917 C C . ILE B 1 76 ? 51.762 83.819 9.534 1.00 66.78 76 ILE B C 1
ATOM 2918 O O . ILE B 1 76 ? 50.769 84.232 10.140 1.00 67.71 76 ILE B O 1
ATOM 2923 N N . GLU B 1 77 ? 52.419 84.531 8.611 1.00 67.23 77 GLU B N 1
ATOM 2924 C CA . GLU B 1 77 ? 52.031 85.885 8.184 1.00 66.80 77 GLU B CA 1
ATOM 2925 C C . GLU B 1 77 ? 50.629 85.898 7.597 1.00 65.11 77 GLU B C 1
ATOM 2926 O O . GLU B 1 77 ? 49.748 86.638 8.055 1.00 63.08 77 GLU B O 1
ATOM 2932 N N . ALA B 1 78 ? 50.455 85.081 6.562 1.00 64.23 78 ALA B N 1
ATOM 2933 C CA . ALA B 1 78 ? 49.189 84.981 5.865 1.00 65.16 78 ALA B CA 1
ATOM 2934 C C . ALA B 1 78 ? 48.010 84.740 6.808 1.00 65.39 78 ALA B C 1
ATOM 2935 O O . ALA B 1 78 ? 46.958 85.379 6.693 1.00 65.84 78 ALA B O 1
ATOM 2937 N N . ILE B 1 79 ? 48.211 83.829 7.756 1.00 65.33 79 ILE B N 1
ATOM 2938 C CA . ILE B 1 79 ? 47.184 83.464 8.726 1.00 65.60 79 ILE B CA 1
ATOM 2939 C C . ILE B 1 79 ? 46.809 84.602 9.667 1.00 66.11 79 ILE B C 1
ATOM 2940 O O . ILE B 1 79 ? 45.614 84.850 9.896 1.00 65.84 79 ILE B O 1
ATOM 2945 N N . GLU B 1 80 ? 47.809 85.284 10.219 1.00 66.63 80 GLU B N 1
ATOM 2946 C CA . GLU B 1 80 ? 47.538 86.381 11.139 1.00 68.35 80 GLU B CA 1
ATOM 2947 C C . GLU B 1 80 ? 46.861 87.550 10.454 1.00 69.80 80 GLU B C 1
ATOM 2948 O O . GLU B 1 80 ? 46.184 88.347 11.107 1.00 70.16 80 GLU B O 1
ATOM 2954 N N . LYS B 1 81 ? 47.029 87.650 9.140 1.00 71.76 81 LYS B N 1
ATOM 2955 C CA . LYS B 1 81 ? 46.409 88.731 8.387 1.00 73.67 81 LYS B CA 1
ATOM 2956 C C . LYS B 1 81 ? 45.294 88.165 7.516 1.00 73.58 81 LYS B C 1
ATOM 2957 O O . LYS B 1 81 ? 44.716 88.890 6.709 1.00 74.87 81 LYS B O 1
ATOM 2963 N N . ALA B 1 82 ? 44.995 86.876 7.679 1.00 73.19 82 ALA B N 1
ATOM 2964 C CA . ALA B 1 82 ? 43.942 86.221 6.891 1.00 72.41 82 ALA B CA 1
ATOM 2965 C C . ALA B 1 82 ? 42.594 86.891 7.101 1.00 71.82 82 ALA B C 1
ATOM 2966 O O . ALA B 1 82 ? 42.333 87.504 8.149 1.00 71.42 82 ALA B O 1
ATOM 2968 N N . LYS B 1 83 ? 41.739 86.740 6.092 1.00 72.06 83 LYS B N 1
ATOM 2969 C CA . LYS B 1 83 ? 40.418 87.342 6.103 1.00 72.79 83 LYS B CA 1
ATOM 2970 C C . LYS B 1 83 ? 39.375 86.462 6.805 1.00 72.43 83 LYS B C 1
ATOM 2971 O O . LYS B 1 83 ? 38.446 86.969 7.453 1.00 71.90 83 LYS B O 1
ATOM 2977 N N . ALA B 1 84 ? 39.547 85.149 6.681 1.00 71.89 84 ALA B N 1
ATOM 2978 C CA . ALA B 1 84 ? 38.629 84.174 7.273 1.00 71.37 84 ALA B CA 1
ATOM 2979 C C . ALA B 1 84 ? 38.377 84.363 8.783 1.00 71.52 84 ALA B C 1
ATOM 2980 O O . ALA B 1 84 ? 39.185 84.961 9.504 1.00 71.18 84 ALA B O 1
ATOM 2982 N N . ARG B 1 85 ? 37.250 83.836 9.250 1.00 71.72 85 ARG B N 1
ATOM 2983 C CA . ARG B 1 85 ? 36.836 83.964 10.647 1.00 71.79 85 ARG B CA 1
ATOM 2984 C C . ARG B 1 85 ? 37.741 83.356 11.752 1.00 70.78 85 ARG B C 1
ATOM 2985 O O . ARG B 1 85 ? 38.023 84.044 12.731 1.00 71.61 85 ARG B O 1
ATOM 2993 N N . PHE B 1 86 ? 38.165 82.095 11.610 1.00 67.89 86 PHE B N 1
ATOM 2994 C CA . PHE B 1 86 ? 39.065 81.405 12.573 1.00 65.46 86 PHE B CA 1
ATOM 2995 C C . PHE B 1 86 ? 38.679 81.154 14.030 1.00 64.10 86 PHE B C 1
ATOM 2996 O O . PHE B 1 86 ? 38.402 82.080 14.781 1.00 63.49 86 PHE B O 1
ATOM 3004 N N . PHE B 1 87 ? 38.737 79.891 14.441 1.00 62.39 87 PHE B N 1
ATOM 3005 C CA . PHE B 1 87 ? 38.411 79.519 15.814 1.00 60.44 87 PHE B CA 1
ATOM 3006 C C . PHE B 1 87 ? 39.560 79.721 16.814 1.00 59.82 87 PHE B C 1
ATOM 3007 O O . PHE B 1 87 ? 40.702 79.392 16.534 1.00 58.23 87 PHE B O 1
ATOM 3015 N N . GLY B 1 88 ? 39.224 80.263 17.981 1.00 60.39 88 GLY B N 1
ATOM 3016 C CA . GLY B 1 88 ? 40.175 80.477 19.071 1.00 61.08 88 GLY B CA 1
ATOM 3017 C C . GLY B 1 88 ? 41.472 81.222 18.832 1.00 61.69 88 GLY B C 1
ATOM 3018 O O . GLY B 1 88 ? 42.450 80.635 18.366 1.00 63.92 88 GLY B O 1
ATOM 3019 N N . ASN B 1 89 ? 41.499 82.497 19.210 1.00 61.27 89 ASN B N 1
ATOM 3020 C CA . ASN B 1 89 ? 42.661 83.347 19.030 1.00 61.03 89 ASN B CA 1
ATOM 3021 C C . ASN B 1 89 ? 43.147 83.107 17.620 1.00 60.76 89 ASN B C 1
ATOM 3022 O O . ASN B 1 89 ? 42.333 82.828 16.737 1.00 62.52 89 ASN B O 1
ATOM 3027 N N . ARG B 1 90 ? 44.452 83.195 17.393 1.00 58.54 90 ARG B N 1
ATOM 3028 C CA . ARG B 1 90 ? 44.993 82.999 16.052 1.00 57.13 90 ARG B CA 1
ATOM 3029 C C . ARG B 1 90 ? 46.403 83.521 16.064 1.00 54.51 90 ARG B C 1
ATOM 3030 O O . ARG B 1 90 ? 47.240 83.095 15.283 1.00 53.88 90 ARG B O 1
ATOM 3038 N N . ARG B 1 91 ? 46.655 84.455 16.966 1.00 52.26 91 ARG B N 1
ATOM 3039 C CA . ARG B 1 91 ? 47.977 85.017 17.121 1.00 50.72 91 ARG B CA 1
ATOM 3040 C C . ARG B 1 91 ? 48.786 84.043 17.955 1.00 48.74 91 ARG B C 1
ATOM 3041 O O . ARG B 1 91 ? 50.008 84.078 17.962 1.00 50.30 91 ARG B O 1
ATOM 3049 N N . PHE B 1 92 ? 48.076 83.152 18.635 1.00 46.44 92 PHE B N 1
ATOM 3050 C CA . PHE B 1 92 ? 48.677 82.130 19.480 1.00 43.11 92 PHE B CA 1
ATOM 3051 C C . PHE B 1 92 ? 49.375 81.035 18.647 1.00 41.89 92 PHE B C 1
ATOM 3052 O O . PHE B 1 92 ? 50.462 80.561 18.994 1.00 41.97 92 PHE B O 1
ATOM 3060 N N . LEU B 1 93 ? 48.748 80.649 17.546 1.00 39.77 93 LEU B N 1
ATOM 3061 C CA . LEU B 1 93 ? 49.287 79.616 16.686 1.00 39.09 93 LEU B CA 1
ATOM 3062 C C . LEU B 1 93 ? 50.806 79.640 16.444 1.00 38.56 93 LEU B C 1
ATOM 3063 O O . LEU B 1 93 ? 51.419 78.600 16.238 1.00 38.03 93 LEU B O 1
ATOM 3068 N N . LYS B 1 94 ? 51.415 80.821 16.471 1.00 39.66 94 LYS B N 1
ATOM 3069 C CA . LYS B 1 94 ? 52.855 80.943 16.216 1.00 38.71 94 LYS B CA 1
ATOM 3070 C C . LYS B 1 94 ? 53.738 80.630 17.412 1.00 38.73 94 LYS B C 1
ATOM 3071 O O . LYS B 1 94 ? 54.941 80.430 17.266 1.00 38.33 94 LYS B O 1
ATOM 3077 N N . TRP B 1 95 ? 53.137 80.580 18.590 1.00 38.48 95 TRP B N 1
ATOM 3078 C CA . TRP B 1 95 ? 53.883 80.329 19.802 1.00 38.18 95 TRP B CA 1
ATOM 3079 C C . TRP B 1 95 ? 54.505 78.952 19.964 1.00 40.81 95 TRP B C 1
ATOM 3080 O O . TRP B 1 95 ? 55.326 78.743 20.861 1.00 41.21 95 TRP B O 1
ATOM 3091 N N . GLU B 1 96 ? 54.126 78.013 19.107 1.00 42.01 96 GLU B N 1
ATOM 3092 C CA . GLU B 1 96 ? 54.697 76.682 19.177 1.00 44.41 96 GLU B CA 1
ATOM 3093 C C . GLU B 1 96 ? 55.712 76.530 18.048 1.00 45.69 96 GLU B C 1
ATOM 3094 O O . GLU B 1 96 ? 56.383 75.502 17.936 1.00 46.51 96 GLU B O 1
ATOM 3100 N N . THR B 1 97 ? 55.837 77.570 17.228 1.00 47.42 97 THR B N 1
ATOM 3101 C CA . THR B 1 97 ? 56.733 77.542 16.070 1.00 48.03 97 THR B CA 1
ATOM 3102 C C . THR B 1 97 ? 58.237 77.732 16.292 1.00 48.36 97 THR B C 1
ATOM 3103 O O . THR B 1 97 ? 59.034 77.220 15.514 1.00 48.76 97 THR B O 1
ATOM 3107 N N . THR B 1 98 ? 58.631 78.448 17.345 1.00 48.08 98 THR B N 1
ATOM 3108 C CA . THR B 1 98 ? 60.045 78.677 17.627 1.00 48.44 98 THR B CA 1
ATOM 3109 C C . THR B 1 98 ? 60.412 78.418 19.084 1.00 49.58 98 THR B C 1
ATOM 3110 O O . THR B 1 98 ? 59.557 78.461 19.974 1.00 49.73 98 THR B O 1
ATOM 3114 N N . PHE B 1 99 ? 61.697 78.163 19.314 1.00 49.67 99 PHE B N 1
ATOM 3115 C CA . PHE B 1 99 ? 62.218 77.930 20.658 1.00 48.98 99 PHE B CA 1
ATOM 3116 C C . PHE B 1 99 ? 61.978 79.181 21.497 1.00 48.91 99 PHE B C 1
ATOM 3117 O O . PHE B 1 99 ? 61.549 79.098 22.643 1.00 47.36 99 PHE B O 1
ATOM 3125 N N . GLU B 1 100 ? 62.273 80.335 20.900 1.00 50.00 100 GLU B N 1
ATOM 3126 C CA . GLU B 1 100 ? 62.131 81.633 21.552 1.00 50.81 100 GLU B CA 1
ATOM 3127 C C . GLU B 1 100 ? 60.772 81.790 22.197 1.00 49.32 100 GLU B C 1
ATOM 3128 O O . GLU B 1 100 ? 60.685 82.102 23.375 1.00 47.67 100 GLU B O 1
ATOM 3134 N N . LEU B 1 101 ? 59.714 81.573 21.416 1.00 48.70 101 LEU B N 1
ATOM 3135 C CA . LEU B 1 101 ? 58.350 81.696 21.918 1.00 48.38 101 LEU B CA 1
ATOM 3136 C C . LEU B 1 101 ? 58.003 80.564 22.875 1.00 48.54 101 LEU B C 1
ATOM 3137 O O . LEU B 1 101 ? 57.396 80.780 23.919 1.00 48.51 101 LEU B O 1
ATOM 3142 N N . GLN B 1 102 ? 58.409 79.354 22.519 1.00 49.12 102 GLN B N 1
ATOM 3143 C CA . GLN B 1 102 ? 58.140 78.202 23.354 1.00 49.42 102 GLN B CA 1
ATOM 3144 C C . GLN B 1 102 ? 58.755 78.373 24.734 1.00 49.70 102 GLN B C 1
ATOM 3145 O O . GLN B 1 102 ? 58.105 78.104 25.742 1.00 50.57 102 GLN B O 1
ATOM 3151 N N . ASP B 1 103 ? 60.006 78.821 24.780 1.00 50.64 103 ASP B N 1
ATOM 3152 C CA . ASP B 1 103 ? 60.702 79.036 26.052 1.00 50.38 103 ASP B CA 1
ATOM 3153 C C . ASP B 1 103 ? 60.060 80.156 26.837 1.00 49.86 103 ASP B C 1
ATOM 3154 O O . ASP B 1 103 ? 59.713 79.986 27.997 1.00 50.28 103 ASP B O 1
ATOM 3159 N N . LYS B 1 104 ? 59.899 81.298 26.185 1.00 49.56 104 LYS B N 1
ATOM 3160 C CA . LYS B 1 104 ? 59.318 82.463 26.816 1.00 50.14 104 LYS B CA 1
ATOM 3161 C C . LYS B 1 104 ? 58.053 82.094 27.599 1.00 49.92 104 LYS B C 1
ATOM 3162 O O . LYS B 1 104 ? 57.942 82.418 28.778 1.00 50.89 104 LYS B O 1
ATOM 3168 N N . ALA B 1 105 ? 57.121 81.411 26.943 1.00 48.53 105 ALA B N 1
ATOM 3169 C CA . ALA B 1 105 ? 55.881 81.000 27.570 1.00 47.35 105 ALA B CA 1
ATOM 3170 C C . ALA B 1 105 ? 56.094 79.996 28.706 1.00 47.30 105 ALA B C 1
ATOM 3171 O O . ALA B 1 105 ? 55.595 80.179 29.812 1.00 47.74 105 ALA B O 1
ATOM 3173 N N . LEU B 1 106 ? 56.817 78.921 28.429 1.00 46.93 106 LEU B N 1
ATOM 3174 C CA . LEU B 1 106 ? 57.067 77.911 29.450 1.00 46.44 106 LEU B CA 1
ATOM 3175 C C . LEU B 1 106 ? 57.794 78.498 30.661 1.00 46.82 106 LEU B C 1
ATOM 3176 O O . LEU B 1 106 ? 57.523 78.125 31.803 1.00 46.67 106 LEU B O 1
ATOM 3181 N N . GLU B 1 107 ? 58.720 79.417 30.418 1.00 47.38 107 GLU B N 1
ATOM 3182 C CA . GLU B 1 107 ? 59.450 80.041 31.510 1.00 49.14 107 GLU B CA 1
ATOM 3183 C C . GLU B 1 107 ? 58.467 80.928 32.257 1.00 49.14 107 GLU B C 1
ATOM 3184 O O . GLU B 1 107 ? 58.404 80.892 33.478 1.00 49.10 107 GLU B O 1
ATOM 3190 N N . GLY B 1 108 ? 57.684 81.693 31.497 1.00 49.56 108 GLY B N 1
ATOM 3191 C CA . GLY B 1 108 ? 56.690 82.585 32.069 1.00 49.90 108 GLY B CA 1
ATOM 3192 C C . GLY B 1 108 ? 55.628 81.889 32.904 1.00 50.83 108 GLY B C 1
ATOM 3193 O O . GLY B 1 108 ? 55.010 82.509 33.776 1.00 51.42 108 GLY B O 1
ATOM 3194 N N . ALA B 1 109 ? 55.406 80.604 32.641 1.00 50.10 109 ALA B N 1
ATOM 3195 C CA . ALA B 1 109 ? 54.422 79.836 33.384 1.00 48.22 109 ALA B CA 1
ATOM 3196 C C . ALA B 1 109 ? 55.052 79.066 34.543 1.00 46.97 109 ALA B C 1
ATOM 3197 O O . ALA B 1 109 ? 54.339 78.461 35.340 1.00 46.80 109 ALA B O 1
ATOM 3199 N N . GLY B 1 110 ? 56.379 79.088 34.636 1.00 45.22 110 GLY B N 1
ATOM 3200 C CA . GLY B 1 110 ? 57.056 78.382 35.709 1.00 45.32 110 GLY B CA 1
ATOM 3201 C C . GLY B 1 110 ? 57.184 76.885 35.461 1.00 47.39 110 GLY B C 1
ATOM 3202 O O . GLY B 1 110 ? 57.573 76.127 36.345 1.00 48.52 110 GLY B O 1
ATOM 3203 N N . ILE B 1 111 ? 56.873 76.452 34.247 1.00 48.31 111 ILE B N 1
ATOM 3204 C CA . ILE B 1 111 ? 56.945 75.036 33.906 1.00 47.95 111 ILE B CA 1
ATOM 3205 C C . ILE B 1 111 ? 58.386 74.552 33.682 1.00 48.75 111 ILE B C 1
ATOM 3206 O O . ILE B 1 111 ? 59.163 75.154 32.949 1.00 48.87 111 ILE B O 1
ATOM 3211 N N . PRO B 1 112 ? 58.761 73.451 34.330 1.00 49.58 112 PRO B N 1
ATOM 3212 C CA . PRO B 1 112 ? 60.117 72.925 34.179 1.00 51.10 112 PRO B CA 1
ATOM 3213 C C . PRO B 1 112 ? 60.357 72.460 32.754 1.00 53.49 112 PRO B C 1
ATOM 3214 O O . PRO B 1 112 ? 59.536 71.740 32.179 1.00 53.19 112 PRO B O 1
ATOM 3218 N N . ARG B 1 113 ? 61.482 72.857 32.172 1.00 55.75 113 ARG B N 1
ATOM 3219 C CA . ARG B 1 113 ? 61.760 72.429 30.806 1.00 57.24 113 ARG B CA 1
ATOM 3220 C C . ARG B 1 113 ? 63.058 71.629 30.718 1.00 57.12 113 ARG B C 1
ATOM 3221 O O . ARG B 1 113 ? 63.901 71.681 31.619 1.00 54.79 113 ARG B O 1
ATOM 3229 N N . VAL B 1 114 ? 63.200 70.849 29.649 1.00 58.28 114 VAL B N 1
ATOM 3230 C CA . VAL B 1 114 ? 64.414 70.069 29.480 1.00 59.53 114 VAL B CA 1
ATOM 3231 C C . VAL B 1 114 ? 65.508 71.081 29.316 1.00 60.19 114 VAL B C 1
ATOM 3232 O O . VAL B 1 114 ? 65.326 72.061 28.608 1.00 59.92 114 VAL B O 1
ATOM 3236 N N . GLU B 1 115 ? 66.640 70.841 29.967 1.00 61.99 115 GLU B N 1
ATOM 3237 C CA . GLU B 1 115 ? 67.769 71.761 29.895 1.00 64.09 115 GLU B CA 1
ATOM 3238 C C . GLU B 1 115 ? 68.427 71.749 28.513 1.00 64.26 115 GLU B C 1
ATOM 3239 O O . GLU B 1 115 ? 68.501 70.708 27.853 1.00 64.59 115 GLU B O 1
ATOM 3245 N N . VAL B 1 116 ? 68.900 72.916 28.087 1.00 64.56 116 VAL B N 1
ATOM 3246 C CA . VAL B 1 116 ? 69.581 73.066 26.806 1.00 64.97 116 VAL B CA 1
ATOM 3247 C C . VAL B 1 116 ? 71.078 72.796 27.012 1.00 66.58 116 VAL B C 1
ATOM 3248 O O . VAL B 1 116 ? 71.659 73.136 28.064 1.00 66.17 116 VAL B O 1
ATOM 3252 N N . VAL B 1 117 ? 71.706 72.187 26.014 1.00 67.84 117 VAL B N 1
ATOM 3253 C CA . VAL B 1 117 ? 73.125 71.878 26.131 1.00 69.79 117 VAL B CA 1
ATOM 3254 C C . VAL B 1 117 ? 73.963 72.391 24.984 1.00 71.97 117 VAL B C 1
ATOM 3255 O O . VAL B 1 117 ? 73.744 72.023 23.828 1.00 72.62 117 VAL B O 1
ATOM 3259 N N . GLU B 1 118 ? 74.924 73.248 25.309 1.00 74.48 118 GLU B N 1
ATOM 3260 C CA . GLU B 1 118 ? 75.826 73.777 24.296 1.00 77.12 118 GLU B CA 1
ATOM 3261 C C . GLU B 1 118 ? 77.075 72.918 24.474 1.00 77.62 118 GLU B C 1
ATOM 3262 O O . GLU B 1 118 ? 77.474 72.646 25.598 1.00 77.59 118 GLU B O 1
ATOM 3268 N N . PRO B 1 119 ? 77.674 72.449 23.369 1.00 78.76 119 PRO B N 1
ATOM 3269 C CA . PRO B 1 119 ? 78.880 71.609 23.336 1.00 79.63 119 PRO B CA 1
ATOM 3270 C C . PRO B 1 119 ? 79.786 71.619 24.592 1.00 80.51 119 PRO B C 1
ATOM 3271 O O . PRO B 1 119 ? 80.851 72.261 24.620 1.00 80.13 119 PRO B O 1
ATOM 3275 N N . GLU B 1 120 ? 79.336 70.896 25.622 1.00 81.20 120 GLU B N 1
ATOM 3276 C CA . GLU B 1 120 ? 80.044 70.759 26.898 1.00 81.54 120 GLU B CA 1
ATOM 3277 C C . GLU B 1 120 ? 79.550 69.426 27.458 1.00 82.51 120 GLU B C 1
ATOM 3278 O O . GLU B 1 120 ? 79.191 69.312 28.636 1.00 82.00 120 GLU B O 1
ATOM 3284 N N . ASP B 1 121 ? 79.538 68.433 26.569 1.00 83.72 121 ASP B N 1
ATOM 3285 C CA . ASP B 1 121 ? 79.091 67.062 26.818 1.00 85.02 121 ASP B CA 1
ATOM 3286 C C . ASP B 1 121 ? 79.698 66.324 28.014 1.00 86.43 121 ASP B C 1
ATOM 3287 O O . ASP B 1 121 ? 79.999 66.901 29.075 1.00 86.83 121 ASP B O 1
ATOM 3292 N N . ALA B 1 122 ? 79.874 65.020 27.792 1.00 87.16 122 ALA B N 1
ATOM 3293 C CA . ALA B 1 122 ? 80.441 64.102 28.763 1.00 88.51 122 ALA B CA 1
ATOM 3294 C C . ALA B 1 122 ? 80.837 62.847 27.977 1.00 89.49 122 ALA B C 1
ATOM 3295 O O . ALA B 1 122 ? 80.762 61.705 28.471 1.00 89.59 122 ALA B O 1
ATOM 3297 N N . LYS B 1 123 ? 81.252 63.102 26.740 1.00 89.80 123 LYS B N 1
ATOM 3298 C CA . LYS B 1 123 ? 81.704 62.091 25.787 1.00 90.70 123 LYS B CA 1
ATOM 3299 C C . LYS B 1 123 ? 82.442 60.939 26.471 1.00 90.69 123 LYS B C 1
ATOM 3300 O O . LYS B 1 123 ? 83.428 61.168 27.183 1.00 90.76 123 LYS B O 1
ATOM 3306 N N . PRO B 1 124 ? 81.997 59.684 26.241 1.00 90.52 124 PRO B N 1
ATOM 3307 C CA . PRO B 1 124 ? 80.858 59.299 25.407 1.00 90.12 124 PRO B CA 1
ATOM 3308 C C . PRO B 1 124 ? 79.735 58.789 26.300 1.00 89.65 124 PRO B C 1
ATOM 3309 O O . PRO B 1 124 ? 79.586 59.235 27.440 1.00 89.72 124 PRO B O 1
ATOM 3313 N N . ASP B 1 125 ? 78.970 57.823 25.792 1.00 88.92 125 ASP B N 1
ATOM 3314 C CA . ASP B 1 125 ? 77.862 57.248 26.550 1.00 88.06 125 ASP B CA 1
ATOM 3315 C C . ASP B 1 125 ? 76.969 58.354 27.133 1.00 86.57 125 ASP B C 1
ATOM 3316 O O . ASP B 1 125 ? 76.051 58.097 27.929 1.00 87.15 125 ASP B O 1
ATOM 3321 N N . GLU B 1 126 ? 77.264 59.593 26.750 1.00 83.96 126 GLU B N 1
ATOM 3322 C CA . GLU B 1 126 ? 76.470 60.738 27.167 1.00 81.08 126 GLU B CA 1
ATOM 3323 C C . GLU B 1 126 ? 75.815 61.202 25.865 1.00 78.49 126 GLU B C 1
ATOM 3324 O O . GLU B 1 126 ? 76.324 62.093 25.181 1.00 77.37 126 GLU B O 1
ATOM 3330 N N . LEU B 1 127 ? 74.706 60.565 25.509 1.00 75.15 127 LEU B N 1
ATOM 3331 C CA . LEU B 1 127 ? 74.010 60.934 24.291 1.00 72.19 127 LEU B CA 1
ATOM 3332 C C . LEU B 1 127 ? 73.108 62.128 24.525 1.00 70.00 127 LEU B C 1
ATOM 3333 O O . LEU B 1 127 ? 72.722 62.417 25.660 1.00 69.61 127 LEU B O 1
ATOM 3338 N N . TYR B 1 128 ? 72.787 62.825 23.437 1.00 67.55 128 TYR B N 1
ATOM 3339 C CA . TYR B 1 128 ? 71.931 63.997 23.493 1.00 65.50 128 TYR B CA 1
ATOM 3340 C C . TYR B 1 128 ? 70.907 63.997 22.361 1.00 64.18 128 TYR B C 1
ATOM 3341 O O . TYR B 1 128 ? 71.071 63.308 21.354 1.00 64.69 128 TYR B O 1
ATOM 3350 N N . PHE B 1 129 ? 69.843 64.765 22.544 1.00 62.19 129 PHE B N 1
ATOM 3351 C CA . PHE B 1 129 ? 68.785 64.873 21.557 1.00 59.92 129 PHE B CA 1
ATOM 3352 C C . PHE B 1 129 ? 68.982 66.201 20.831 1.00 59.42 129 PHE B C 1
ATOM 3353 O O . PHE B 1 129 ? 69.271 67.215 21.462 1.00 59.28 129 PHE B O 1
ATOM 3361 N N . VAL B 1 130 ? 68.833 66.188 19.512 1.00 59.21 130 VAL B N 1
ATOM 3362 C CA . VAL B 1 130 ? 68.967 67.397 18.705 1.00 60.18 130 VAL B CA 1
ATOM 3363 C C . VAL B 1 130 ? 67.588 67.732 18.160 1.00 60.23 130 VAL B C 1
ATOM 3364 O O . VAL B 1 130 ? 67.037 66.959 17.390 1.00 59.97 130 VAL B O 1
ATOM 3368 N N . ARG B 1 131 ? 67.035 68.880 18.546 1.00 61.38 131 ARG B N 1
ATOM 3369 C CA . ARG B 1 131 ? 65.696 69.249 18.087 1.00 63.37 131 ARG B CA 1
ATOM 3370 C C . ARG B 1 131 ? 65.688 70.135 16.843 1.00 63.53 131 ARG B C 1
ATOM 3371 O O . ARG B 1 131 ? 66.675 70.787 16.534 1.00 62.54 131 ARG B O 1
ATOM 3379 N N . ILE B 1 132 ? 64.550 70.145 16.145 1.00 64.32 132 ILE B N 1
ATOM 3380 C CA . ILE B 1 132 ? 64.351 70.919 14.915 1.00 64.50 132 ILE B CA 1
ATOM 3381 C C . ILE B 1 132 ? 65.482 70.746 13.906 1.00 64.70 132 ILE B C 1
ATOM 3382 O O . ILE B 1 132 ? 65.772 69.637 13.464 1.00 65.24 132 ILE B O 1
ATOM 3387 N N . GLU B 1 145 ? 64.680 65.287 13.839 1.00 66.72 145 GLU B N 1
ATOM 3388 C CA . GLU B 1 145 ? 65.317 65.271 15.157 1.00 66.74 145 GLU B CA 1
ATOM 3389 C C . GLU B 1 145 ? 66.582 64.422 15.074 1.00 66.65 145 GLU B C 1
ATOM 3390 O O . GLU B 1 145 ? 67.409 64.645 14.202 1.00 66.60 145 GLU B O 1
ATOM 3396 N N . GLY B 1 146 ? 66.729 63.444 15.959 1.00 66.81 146 GLY B N 1
ATOM 3397 C CA . GLY B 1 146 ? 67.922 62.615 15.940 1.00 68.18 146 GLY B CA 1
ATOM 3398 C C . GLY B 1 146 ? 68.769 62.785 17.198 1.00 68.80 146 GLY B C 1
ATOM 3399 O O . GLY B 1 146 ? 68.843 63.881 17.765 1.00 67.35 146 GLY B O 1
ATOM 3400 N N . SER B 1 147 ? 69.416 61.704 17.636 1.00 69.62 147 SER B N 1
ATOM 3401 C CA . SER B 1 147 ? 70.249 61.753 18.833 1.00 71.24 147 SER B CA 1
ATOM 3402 C C . SER B 1 147 ? 71.675 61.227 18.597 1.00 72.54 147 SER B C 1
ATOM 3403 O O . SER B 1 147 ? 71.859 60.139 18.066 1.00 73.09 147 SER B O 1
ATOM 3406 N N . GLU B 1 148 ? 72.679 62.008 19.006 1.00 74.61 148 GLU B N 1
ATOM 3407 C CA . GLU B 1 148 ? 74.099 61.646 18.834 1.00 76.15 148 GLU B CA 1
ATOM 3408 C C . GLU B 1 148 ? 74.814 61.377 20.176 1.00 76.70 148 GLU B C 1
ATOM 3409 O O . GLU B 1 148 ? 74.292 61.692 21.249 1.00 75.98 148 GLU B O 1
ATOM 3415 N N . LEU B 1 149 ? 76.007 60.793 20.101 1.00 78.17 149 LEU B N 1
ATOM 3416 C CA . LEU B 1 149 ? 76.799 60.437 21.283 1.00 79.53 149 LEU B CA 1
ATOM 3417 C C . LEU B 1 149 ? 77.929 61.435 21.526 1.00 80.10 149 LEU B C 1
ATOM 3418 O O . LEU B 1 149 ? 77.785 62.624 21.256 1.00 79.17 149 LEU B O 1
ATOM 3423 N N . GLU B 1 150 ? 79.055 60.931 22.034 1.00 81.32 150 GLU B N 1
ATOM 3424 C CA . GLU B 1 150 ? 80.237 61.758 22.327 1.00 81.79 150 GLU B CA 1
ATOM 3425 C C . GLU B 1 150 ? 80.563 62.770 21.210 1.00 81.36 150 GLU B C 1
ATOM 3426 O O . GLU B 1 150 ? 80.282 63.962 21.367 1.00 80.93 150 GLU B O 1
ATOM 3432 N N . GLU B 1 151 ? 81.131 62.292 20.097 1.00 80.98 151 GLU B N 1
ATOM 3433 C CA . GLU B 1 151 ? 81.489 63.131 18.948 1.00 81.03 151 GLU B CA 1
ATOM 3434 C C . GLU B 1 151 ? 80.823 64.499 18.942 1.00 81.16 151 GLU B C 1
ATOM 3435 O O . GLU B 1 151 ? 81.481 65.501 19.280 1.00 81.33 151 GLU B O 1
ATOM 3441 N N . ARG B 1 152 ? 79.537 64.554 18.566 1.00 80.25 152 ARG B N 1
ATOM 3442 C CA . ARG B 1 152 ? 78.798 65.819 18.551 1.00 79.72 152 ARG B CA 1
ATOM 3443 C C . ARG B 1 152 ? 79.223 66.687 17.360 1.00 79.16 152 ARG B C 1
ATOM 3444 O O . ARG B 1 152 ? 78.603 67.715 17.088 1.00 78.36 152 ARG B O 1
ATOM 3452 N N . LEU B 1 153 ? 80.275 66.261 16.648 1.00 78.63 153 LEU B N 1
ATOM 3453 C CA . LEU B 1 153 ? 80.818 67.013 15.499 1.00 77.02 153 LEU B CA 1
ATOM 3454 C C . LEU B 1 153 ? 79.768 67.537 14.532 1.00 75.85 153 LEU B C 1
ATOM 3455 O O . LEU B 1 153 ? 79.392 68.712 14.586 1.00 74.48 153 LEU B O 1
ATOM 3460 N N . SER B 1 154 ? 79.338 66.649 13.635 1.00 74.92 154 SER B N 1
ATOM 3461 C CA . SER B 1 154 ? 78.325 66.926 12.632 1.00 73.69 154 SER B CA 1
ATOM 3462 C C . SER B 1 154 ? 77.374 68.028 13.075 1.00 72.96 154 SER B C 1
ATOM 3463 O O . SER B 1 154 ? 76.237 67.745 13.467 1.00 70.55 154 SER B O 1
ATOM 3466 N N . PRO B 1 159 ? 68.964 75.453 11.912 1.00 63.70 159 PRO B N 1
ATOM 3467 C CA . PRO B 1 159 ? 68.308 75.963 13.130 1.00 64.58 159 PRO B CA 1
ATOM 3468 C C . PRO B 1 159 ? 67.949 74.791 14.069 1.00 65.20 159 PRO B C 1
ATOM 3469 O O . PRO B 1 159 ? 67.061 73.982 13.765 1.00 65.58 159 PRO B O 1
ATOM 3473 N N . TYR B 1 160 ? 68.638 74.709 15.206 1.00 65.09 160 TYR B N 1
ATOM 3474 C CA . TYR B 1 160 ? 68.430 73.603 16.129 1.00 65.01 160 TYR B CA 1
ATOM 3475 C C . TYR B 1 160 ? 68.845 73.939 17.543 1.00 64.62 160 TYR B C 1
ATOM 3476 O O . TYR B 1 160 ? 69.261 75.054 17.823 1.00 65.12 160 TYR B O 1
ATOM 3485 N N . ARG B 1 161 ? 68.773 72.933 18.411 1.00 63.90 161 ARG B N 1
ATOM 3486 C CA . ARG B 1 161 ? 69.105 73.060 19.830 1.00 63.29 161 ARG B CA 1
ATOM 3487 C C . ARG B 1 161 ? 69.473 71.660 20.314 1.00 62.12 161 ARG B C 1
ATOM 3488 O O . ARG B 1 161 ? 68.974 70.669 19.765 1.00 62.04 161 ARG B O 1
ATOM 3496 N N . VAL B 1 162 ? 70.344 71.578 21.319 1.00 60.63 162 VAL B N 1
ATOM 3497 C CA . VAL B 1 162 ? 70.778 70.295 21.848 1.00 60.27 162 VAL B CA 1
ATOM 3498 C C . VAL B 1 162 ? 70.229 70.109 23.260 1.00 61.32 162 VAL B C 1
ATOM 3499 O O . VAL B 1 162 ? 70.376 70.988 24.109 1.00 61.32 162 VAL B O 1
ATOM 3503 N N . GLU B 1 163 ? 69.607 68.963 23.517 1.00 61.64 163 GLU B N 1
ATOM 3504 C CA . GLU B 1 163 ? 69.030 68.737 24.822 1.00 61.24 163 GLU B CA 1
ATOM 3505 C C . GLU B 1 163 ? 69.540 67.472 25.466 1.00 61.49 163 GLU B C 1
ATOM 3506 O O . GLU B 1 163 ? 69.983 66.549 24.791 1.00 60.55 163 GLU B O 1
ATOM 3512 N N . ARG B 1 164 ? 69.490 67.457 26.791 1.00 62.86 164 ARG B N 1
ATOM 3513 C CA . ARG B 1 164 ? 69.911 66.306 27.575 1.00 64.32 164 ARG B CA 1
ATOM 3514 C C . ARG B 1 164 ? 69.013 65.128 27.167 1.00 64.19 164 ARG B C 1
ATOM 3515 O O . ARG B 1 164 ? 67.794 65.265 27.074 1.00 63.94 164 ARG B O 1
ATOM 3523 N N . PHE B 1 165 ? 69.605 63.972 26.902 1.00 63.70 165 PHE B N 1
ATOM 3524 C CA . PHE B 1 165 ? 68.799 62.834 26.525 1.00 63.06 165 PHE B CA 1
ATOM 3525 C C . PHE B 1 165 ? 68.056 62.342 27.752 1.00 62.70 165 PHE B C 1
ATOM 3526 O O . PHE B 1 165 ? 68.668 62.138 28.802 1.00 63.02 165 PHE B O 1
ATOM 3534 N N . ILE B 1 166 ? 66.750 62.131 27.624 1.00 61.10 166 ILE B N 1
ATOM 3535 C CA . ILE B 1 166 ? 65.953 61.633 28.747 1.00 58.79 166 ILE B CA 1
ATOM 3536 C C . ILE B 1 166 ? 65.119 60.434 28.313 1.00 58.19 166 ILE B C 1
ATOM 3537 O O . ILE B 1 166 ? 64.282 60.550 27.418 1.00 57.70 166 ILE B O 1
ATOM 3542 N N . PRO B 1 167 ? 65.352 59.256 28.922 1.00 57.30 167 PRO B N 1
ATOM 3543 C CA . PRO B 1 167 ? 64.576 58.066 28.550 1.00 55.34 167 PRO B CA 1
ATOM 3544 C C . PRO B 1 167 ? 63.393 57.972 29.508 1.00 55.39 167 PRO B C 1
ATOM 3545 O O . PRO B 1 167 ? 63.538 58.240 30.704 1.00 54.28 167 PRO B O 1
ATOM 3549 N N . GLY B 1 168 ? 62.213 57.634 29.013 1.00 55.28 168 GLY B N 1
ATOM 3550 C CA . GLY B 1 168 ? 61.112 57.525 29.950 1.00 54.87 168 GLY B CA 1
ATOM 3551 C C . GLY B 1 168 ? 59.787 58.139 29.569 1.00 53.77 168 GLY B C 1
ATOM 3552 O O . GLY B 1 168 ? 59.502 59.281 29.916 1.00 54.77 168 GLY B O 1
ATOM 3553 N N . VAL B 1 169 ? 58.968 57.350 28.892 1.00 52.95 169 VAL B N 1
ATOM 3554 C CA . VAL B 1 169 ? 57.648 57.752 28.454 1.00 51.64 169 VAL B CA 1
ATOM 3555 C C . VAL B 1 169 ? 57.419 59.240 28.209 1.00 50.52 169 VAL B C 1
ATOM 3556 O O . VAL B 1 169 ? 57.620 60.080 29.091 1.00 51.05 169 VAL B O 1
ATOM 3560 N N . TYR B 1 170 ? 56.979 59.538 26.986 1.00 48.36 170 TYR B N 1
ATOM 3561 C CA . TYR B 1 170 ? 56.685 60.902 26.563 1.00 46.00 170 TYR B CA 1
ATOM 3562 C C . TYR B 1 170 ? 55.177 61.069 26.511 1.00 45.04 170 TYR B C 1
ATOM 3563 O O . TYR B 1 170 ? 54.467 60.369 25.783 1.00 45.35 170 TYR B O 1
ATOM 3572 N N . LEU B 1 171 ? 54.703 62.004 27.323 1.00 43.40 171 LEU B N 1
ATOM 3573 C CA . LEU B 1 171 ? 53.288 62.263 27.464 1.00 41.58 171 LEU B CA 1
ATOM 3574 C C . LEU B 1 171 ? 52.853 63.571 26.858 1.00 40.83 171 LEU B C 1
ATOM 3575 O O . LEU B 1 171 ? 53.497 64.601 27.014 1.00 41.28 171 LEU B O 1
ATOM 3580 N N . TYR B 1 172 ? 51.734 63.523 26.165 1.00 40.56 172 TYR B N 1
ATOM 3581 C CA . TYR B 1 172 ? 51.207 64.714 25.515 1.00 41.18 172 TYR B CA 1
ATOM 3582 C C . TYR B 1 172 ? 49.847 65.033 26.131 1.00 40.77 172 TYR B C 1
ATOM 3583 O O . TYR B 1 172 ? 48.842 64.390 25.829 1.00 42.29 172 TYR B O 1
ATOM 3592 N N . VAL B 1 173 ? 49.843 66.026 27.015 1.00 38.88 173 VAL B N 1
ATOM 3593 C CA . VAL B 1 173 ? 48.635 66.429 27.712 1.00 37.22 173 VAL B CA 1
ATOM 3594 C C . VAL B 1 173 ? 47.804 67.417 26.915 1.00 36.58 173 VAL B C 1
ATOM 3595 O O . VAL B 1 173 ? 48.290 68.461 26.493 1.00 36.90 173 VAL B O 1
ATOM 3599 N N . HIS B 1 174 ? 46.537 67.081 26.726 1.00 33.78 174 HIS B N 1
ATOM 3600 C CA . HIS B 1 174 ? 45.622 67.921 25.966 1.00 31.77 174 HIS B CA 1
ATOM 3601 C C . HIS B 1 174 ? 44.729 68.746 26.888 1.00 31.14 174 HIS B C 1
ATOM 3602 O O . HIS B 1 174 ? 44.165 68.219 27.846 1.00 32.84 174 HIS B O 1
ATOM 3609 N N . PHE B 1 175 ? 44.617 70.039 26.591 1.00 28.11 175 PHE B N 1
ATOM 3610 C CA . PHE B 1 175 ? 43.801 70.967 27.371 1.00 26.39 175 PHE B CA 1
ATOM 3611 C C . PHE B 1 175 ? 42.842 71.754 26.496 1.00 28.30 175 PHE B C 1
ATOM 3612 O O . PHE B 1 175 ? 43.027 71.885 25.293 1.00 26.89 175 PHE B O 1
ATOM 3620 N N . PHE B 1 176 ? 41.812 72.293 27.122 1.00 30.24 176 PHE B N 1
ATOM 3621 C CA . PHE B 1 176 ? 40.853 73.111 26.420 1.00 31.39 176 PHE B CA 1
ATOM 3622 C C . PHE B 1 176 ? 40.376 74.172 27.384 1.00 32.34 176 PHE B C 1
ATOM 3623 O O . PHE B 1 176 ? 39.583 73.895 28.273 1.00 33.34 176 PHE B O 1
ATOM 3631 N N . TYR B 1 177 ? 40.881 75.384 27.243 1.00 32.78 177 TYR B N 1
ATOM 3632 C CA . TYR B 1 177 ? 40.409 76.434 28.115 1.00 34.33 177 TYR B CA 1
ATOM 3633 C C . TYR B 1 177 ? 39.191 77.009 27.428 1.00 35.18 177 TYR B C 1
ATOM 3634 O O . TYR B 1 177 ? 39.255 77.352 26.268 1.00 35.42 177 TYR B O 1
ATOM 3643 N N . SER B 1 178 ? 38.072 77.120 28.129 1.00 37.11 178 SER B N 1
ATOM 3644 C CA . SER B 1 178 ? 36.892 77.655 27.477 1.00 39.10 178 SER B CA 1
ATOM 3645 C C . SER B 1 178 ? 36.430 78.971 28.056 1.00 40.60 178 SER B C 1
ATOM 3646 O O . SER B 1 178 ? 36.227 79.088 29.253 1.00 41.64 178 SER B O 1
ATOM 3649 N N . PRO B 1 179 ? 36.309 79.998 27.211 1.00 41.84 179 PRO B N 1
ATOM 3650 C CA . PRO B 1 179 ? 35.849 81.299 27.695 1.00 41.69 179 PRO B CA 1
ATOM 3651 C C . PRO B 1 179 ? 34.370 81.193 28.054 1.00 42.73 179 PRO B C 1
ATOM 3652 O O . PRO B 1 179 ? 33.934 81.689 29.090 1.00 44.38 179 PRO B O 1
ATOM 3656 N N . ILE B 1 180 ? 33.602 80.521 27.204 1.00 42.12 180 ILE B N 1
ATOM 3657 C CA . ILE B 1 180 ? 32.176 80.375 27.455 1.00 41.63 180 ILE B CA 1
ATOM 3658 C C . ILE B 1 180 ? 31.878 79.795 28.821 1.00 42.98 180 ILE B C 1
ATOM 3659 O O . ILE B 1 180 ? 30.850 80.112 29.407 1.00 46.17 180 ILE B O 1
ATOM 3664 N N . LEU B 1 181 ? 32.768 78.949 29.328 1.00 42.02 181 LEU B N 1
ATOM 3665 C CA . LEU B 1 181 ? 32.571 78.322 30.635 1.00 42.94 181 LEU B CA 1
ATOM 3666 C C . LEU B 1 181 ? 33.595 78.814 31.644 1.00 42.78 181 LEU B C 1
ATOM 3667 O O . LEU B 1 181 ? 33.503 78.522 32.834 1.00 42.12 181 LEU B O 1
ATOM 3672 N N . GLU B 1 182 ? 34.574 79.556 31.157 1.00 42.66 182 GLU B N 1
ATOM 3673 C CA . GLU B 1 182 ? 35.608 80.105 32.011 1.00 44.10 182 GLU B CA 1
ATOM 3674 C C . GLU B 1 182 ? 36.303 79.052 32.850 1.00 42.31 182 GLU B C 1
ATOM 3675 O O . GLU B 1 182 ? 36.494 79.238 34.054 1.00 42.24 182 GLU B O 1
ATOM 3681 N N . ARG B 1 183 ? 36.673 77.942 32.214 1.00 39.71 183 ARG B N 1
ATOM 3682 C CA . ARG B 1 183 ? 37.375 76.887 32.922 1.00 37.98 183 ARG B CA 1
ATOM 3683 C C . ARG B 1 183 ? 38.382 76.171 32.029 1.00 36.18 183 ARG B C 1
ATOM 3684 O O . ARG B 1 183 ? 38.252 76.164 30.810 1.00 34.97 183 ARG B O 1
ATOM 3692 N N . LEU B 1 184 ? 39.391 75.591 32.667 1.00 35.29 184 LEU B N 1
ATOM 3693 C CA . LEU B 1 184 ? 40.429 74.823 32.004 1.00 34.20 184 LEU B CA 1
ATOM 3694 C C . LEU B 1 184 ? 40.063 73.345 32.127 1.00 34.75 184 LEU B C 1
ATOM 3695 O O . LEU B 1 184 ? 39.850 72.841 33.234 1.00 36.99 184 LEU B O 1
ATOM 3700 N N . GLU B 1 185 ? 39.983 72.658 30.994 1.00 34.67 185 GLU B N 1
ATOM 3701 C CA . GLU B 1 185 ? 39.645 71.240 30.976 1.00 32.99 185 GLU B CA 1
ATOM 3702 C C . GLU B 1 185 ? 40.842 70.389 30.536 1.00 32.84 185 GLU B C 1
ATOM 3703 O O . GLU B 1 185 ? 41.436 70.629 29.491 1.00 32.28 185 GLU B O 1
ATOM 3709 N N . LEU B 1 186 ? 41.198 69.407 31.357 1.00 33.58 186 LEU B N 1
ATOM 3710 C CA . LEU B 1 186 ? 42.273 68.459 31.065 1.00 34.57 186 LEU B CA 1
ATOM 3711 C C . LEU B 1 186 ? 41.498 67.297 30.433 1.00 35.56 186 LEU B C 1
ATOM 3712 O O . LEU B 1 186 ? 40.845 66.520 31.123 1.00 35.36 186 LEU B O 1
ATOM 3717 N N . LEU B 1 187 ? 41.566 67.197 29.113 1.00 36.74 187 LEU B N 1
ATOM 3718 C CA . LEU B 1 187 ? 40.791 66.198 28.391 1.00 38.23 187 LEU B CA 1
ATOM 3719 C C . LEU B 1 187 ? 41.444 64.939 27.883 1.00 39.35 187 LEU B C 1
ATOM 3720 O O . LEU B 1 187 ? 40.780 64.120 27.274 1.00 40.74 187 LEU B O 1
ATOM 3725 N N . GLY B 1 188 ? 42.731 64.760 28.128 1.00 39.54 188 GLY B N 1
ATOM 3726 C CA . GLY B 1 188 ? 43.353 63.539 27.668 1.00 38.40 188 GLY B CA 1
ATOM 3727 C C . GLY B 1 188 ? 44.851 63.558 27.740 1.00 39.32 188 GLY B C 1
ATOM 3728 O O . GLY B 1 188 ? 45.471 64.598 27.928 1.00 39.22 188 GLY B O 1
ATOM 3729 N N . VAL B 1 189 ? 45.434 62.377 27.620 1.00 41.28 189 VAL B N 1
ATOM 3730 C CA . VAL B 1 189 ? 46.872 62.237 27.615 1.00 42.24 189 VAL B CA 1
ATOM 3731 C C . VAL B 1 189 ? 47.185 61.237 26.520 1.00 43.87 189 VAL B C 1
ATOM 3732 O O . VAL B 1 189 ? 46.711 60.102 26.501 1.00 42.46 189 VAL B O 1
ATOM 3736 N N . ASP B 1 190 ? 48.011 61.697 25.604 1.00 46.24 190 ASP B N 1
ATOM 3737 C CA . ASP B 1 190 ? 48.410 60.925 24.459 1.00 47.95 190 ASP B CA 1
ATOM 3738 C C . ASP B 1 190 ? 49.833 60.400 24.596 1.00 47.20 190 ASP B C 1
ATOM 3739 O O . ASP B 1 190 ? 50.615 60.887 25.398 1.00 46.87 190 ASP B O 1
ATOM 3744 N N . GLU B 1 191 ? 50.139 59.388 23.797 1.00 48.41 191 GLU B N 1
ATOM 3745 C CA . GLU B 1 191 ? 51.452 58.765 23.725 1.00 48.39 191 GLU B CA 1
ATOM 3746 C C . GLU B 1 191 ? 51.690 58.527 22.228 1.00 47.63 191 GLU B C 1
ATOM 3747 O O . GLU B 1 191 ? 50.864 57.894 21.574 1.00 45.88 191 GLU B O 1
ATOM 3753 N N . ARG B 1 192 ? 52.799 59.044 21.692 1.00 46.80 192 ARG B N 1
ATOM 3754 C CA . ARG B 1 192 ? 53.098 58.901 20.265 1.00 47.74 192 ARG B CA 1
ATOM 3755 C C . ARG B 1 192 ? 53.573 57.519 19.845 1.00 49.16 192 ARG B C 1
ATOM 3756 O O . ARG B 1 192 ? 54.256 56.821 20.597 1.00 49.22 192 ARG B O 1
ATOM 3764 N N . VAL B 1 193 ? 53.193 57.124 18.633 1.00 50.24 193 VAL B N 1
ATOM 3765 C CA . VAL B 1 193 ? 53.655 55.860 18.070 1.00 52.23 193 VAL B CA 1
ATOM 3766 C C . VAL B 1 193 ? 54.694 56.329 17.057 1.00 53.45 193 VAL B C 1
ATOM 3767 O O . VAL B 1 193 ? 54.356 56.954 16.048 1.00 53.02 193 VAL B O 1
ATOM 3771 N N . LEU B 1 194 ? 55.959 56.071 17.362 1.00 54.59 194 LEU B N 1
ATOM 3772 C CA . LEU B 1 194 ? 57.062 56.477 16.501 1.00 55.30 194 LEU B CA 1
ATOM 3773 C C . LEU B 1 194 ? 57.603 55.327 15.683 1.00 56.74 194 LEU B C 1
ATOM 3774 O O . LEU B 1 194 ? 57.321 54.163 15.983 1.00 57.05 194 LEU B O 1
ATOM 3779 N N . ILE B 1 195 ? 58.379 55.641 14.648 1.00 58.96 195 ILE B N 1
ATOM 3780 C CA . ILE B 1 195 ? 58.915 54.575 13.843 1.00 61.40 195 ILE B CA 1
ATOM 3781 C C . ILE B 1 195 ? 60.079 54.036 14.625 1.00 62.79 195 ILE B C 1
ATOM 3782 O O . ILE B 1 195 ? 60.619 52.980 14.322 1.00 62.44 195 ILE B O 1
ATOM 3787 N N . ALA B 1 196 ? 60.429 54.766 15.680 1.00 65.32 196 ALA B N 1
ATOM 3788 C CA . ALA B 1 196 ? 61.521 54.351 16.538 1.00 68.59 196 ALA B CA 1
ATOM 3789 C C . ALA B 1 196 ? 61.209 53.065 17.311 1.00 70.45 196 ALA B C 1
ATOM 3790 O O . ALA B 1 196 ? 61.897 52.746 18.273 1.00 70.45 196 ALA B O 1
ATOM 3792 N N . ASP B 1 197 ? 60.161 52.340 16.903 1.00 73.46 197 ASP B N 1
ATOM 3793 C CA . ASP B 1 197 ? 59.817 51.043 17.502 1.00 75.79 197 ASP B CA 1
ATOM 3794 C C . ASP B 1 197 ? 60.546 49.943 16.755 1.00 75.42 197 ASP B C 1
ATOM 3795 O O . ASP B 1 197 ? 61.691 50.139 16.323 1.00 75.97 197 ASP B O 1
ATOM 3800 N N . GLY B 1 198 ? 59.922 48.792 16.575 1.00 74.36 198 GLY B N 1
ATOM 3801 C CA . GLY B 1 198 ? 60.659 47.745 15.897 1.00 72.91 198 GLY B CA 1
ATOM 3802 C C . GLY B 1 198 ? 61.997 47.590 16.603 1.00 71.68 198 GLY B C 1
ATOM 3803 O O . GLY B 1 198 ? 62.809 46.768 16.187 1.00 72.36 198 GLY B O 1
ATOM 3804 N N . ASN B 1 199 ? 62.259 48.416 17.628 1.00 69.72 199 ASN B N 1
ATOM 3805 C CA . ASN B 1 199 ? 63.473 48.295 18.422 1.00 67.17 199 ASN B CA 1
ATOM 3806 C C . ASN B 1 199 ? 62.929 47.768 19.717 1.00 66.01 199 ASN B C 1
ATOM 3807 O O . ASN B 1 199 ? 63.653 47.201 20.523 1.00 66.50 199 ASN B O 1
ATOM 3812 N N . ALA B 1 200 ? 61.635 47.979 19.918 1.00 64.54 200 ALA B N 1
ATOM 3813 C CA . ALA B 1 200 ? 60.996 47.523 21.135 1.00 63.65 200 ALA B CA 1
ATOM 3814 C C . ALA B 1 200 ? 61.084 46.012 21.138 1.00 62.93 200 ALA B C 1
ATOM 3815 O O . ALA B 1 200 ? 61.428 45.392 22.143 1.00 63.29 200 ALA B O 1
ATOM 3817 N N . ARG B 1 201 ? 60.779 45.429 19.985 1.00 62.69 201 ARG B N 1
ATOM 3818 C CA . ARG B 1 201 ? 60.814 43.983 19.814 1.00 62.32 201 ARG B CA 1
ATOM 3819 C C . ARG B 1 201 ? 62.263 43.528 19.838 1.00 62.66 201 ARG B C 1
ATOM 3820 O O . ARG B 1 201 ? 62.619 42.603 20.556 1.00 62.35 201 ARG B O 1
ATOM 3828 N N . TRP B 1 202 ? 63.090 44.185 19.033 1.00 64.09 202 TRP B N 1
ATOM 3829 C CA . TRP B 1 202 ? 64.515 43.877 18.956 1.00 64.74 202 TRP B CA 1
ATOM 3830 C C . TRP B 1 202 ? 65.270 45.125 18.514 1.00 64.61 202 TRP B C 1
ATOM 3831 O O . TRP B 1 202 ? 65.162 45.566 17.354 1.00 64.08 202 TRP B O 1
ATOM 3842 N N . PRO B 1 203 ? 66.035 45.727 19.438 1.00 64.28 203 PRO B N 1
ATOM 3843 C CA . PRO B 1 203 ? 66.808 46.933 19.133 1.00 64.59 203 PRO B CA 1
ATOM 3844 C C . PRO B 1 203 ? 67.877 46.681 18.055 1.00 65.92 203 PRO B C 1
ATOM 3845 O O . PRO B 1 203 ? 68.537 45.641 18.050 1.00 66.13 203 PRO B O 1
ATOM 3849 N N . VAL B 1 204 ? 68.023 47.623 17.124 1.00 66.64 204 VAL B N 1
ATOM 3850 C CA . VAL B 1 204 ? 68.994 47.483 16.042 1.00 66.52 204 VAL B CA 1
ATOM 3851 C C . VAL B 1 204 ? 69.896 48.695 15.940 1.00 66.35 204 VAL B C 1
ATOM 3852 O O . VAL B 1 204 ? 71.100 48.599 16.168 1.00 66.09 204 VAL B O 1
ATOM 3856 N N . LYS B 1 205 ? 69.305 49.829 15.574 1.00 67.04 205 LYS B N 1
ATOM 3857 C CA . LYS B 1 205 ? 70.030 51.092 15.428 1.00 67.57 205 LYS B CA 1
ATOM 3858 C C . LYS B 1 205 ? 69.099 52.280 15.683 1.00 67.46 205 LYS B C 1
ATOM 3859 O O . LYS B 1 205 ? 67.863 52.144 15.645 1.00 67.86 205 LYS B O 1
ATOM 3865 N N . PRO B 1 206 ? 69.680 53.466 15.954 1.00 66.74 206 PRO B N 1
ATOM 3866 C CA . PRO B 1 206 ? 68.840 54.640 16.199 1.00 64.85 206 PRO B CA 1
ATOM 3867 C C . PRO B 1 206 ? 67.896 54.883 15.011 1.00 63.08 206 PRO B C 1
ATOM 3868 O O . PRO B 1 206 ? 68.339 55.004 13.867 1.00 63.48 206 PRO B O 1
ATOM 3872 N N . LEU B 1 207 ? 66.597 54.927 15.291 1.00 60.55 207 LEU B N 1
ATOM 3873 C CA . LEU B 1 207 ? 65.580 55.162 14.264 1.00 58.41 207 LEU B CA 1
ATOM 3874 C C . LEU B 1 207 ? 65.018 56.570 14.374 1.00 56.73 207 LEU B C 1
ATOM 3875 O O . LEU B 1 207 ? 65.209 57.247 15.388 1.00 56.81 207 LEU B O 1
ATOM 3880 N N . PRO B 1 208 ? 64.313 57.031 13.325 1.00 55.21 208 PRO B N 1
ATOM 3881 C CA . PRO B 1 208 ? 63.692 58.365 13.255 1.00 54.17 208 PRO B CA 1
ATOM 3882 C C . PRO B 1 208 ? 62.532 58.488 14.244 1.00 53.16 208 PRO B C 1
ATOM 3883 O O . PRO B 1 208 ? 61.814 57.512 14.512 1.00 53.07 208 PRO B O 1
ATOM 3887 N N . TYR B 1 209 ? 62.340 59.682 14.780 1.00 52.05 209 TYR B N 1
ATOM 3888 C CA . TYR B 1 209 ? 61.272 59.875 15.737 1.00 51.57 209 TYR B CA 1
ATOM 3889 C C . TYR B 1 209 ? 59.992 60.423 15.128 1.00 52.06 209 TYR B C 1
ATOM 3890 O O . TYR B 1 209 ? 59.180 61.054 15.818 1.00 51.70 209 TYR B O 1
ATOM 3899 N N . THR B 1 210 ? 59.809 60.178 13.836 1.00 52.04 210 THR B N 1
ATOM 3900 C CA . THR B 1 210 ? 58.611 60.630 13.134 1.00 52.31 210 THR B CA 1
ATOM 3901 C C . THR B 1 210 ? 57.360 59.899 13.652 1.00 52.55 210 THR B C 1
ATOM 3902 O O . THR B 1 210 ? 57.346 58.654 13.750 1.00 52.30 210 THR B O 1
ATOM 3906 N N . ILE B 1 211 ? 56.302 60.644 13.960 1.00 51.50 211 ILE B N 1
ATOM 3907 C CA . ILE B 1 211 ? 55.113 59.978 14.474 1.00 52.74 211 ILE B CA 1
ATOM 3908 C C . ILE B 1 211 ? 54.323 59.293 13.366 1.00 51.79 211 ILE B C 1
ATOM 3909 O O . ILE B 1 211 ? 54.215 59.799 12.248 1.00 52.14 211 ILE B O 1
ATOM 3914 N N . VAL B 1 212 ? 53.773 58.131 13.692 1.00 50.96 212 VAL B N 1
ATOM 3915 C CA . VAL B 1 212 ? 52.983 57.361 12.751 1.00 50.15 212 VAL B CA 1
ATOM 3916 C C . VAL B 1 212 ? 51.541 57.433 13.227 1.00 49.02 212 VAL B C 1
ATOM 3917 O O . VAL B 1 212 ? 50.610 57.481 12.427 1.00 49.78 212 VAL B O 1
ATOM 3921 N N . GLY B 1 213 ? 51.373 57.446 14.545 1.00 47.96 213 GLY B N 1
ATOM 3922 C CA . GLY B 1 213 ? 50.050 57.497 15.135 1.00 46.58 213 GLY B CA 1
ATOM 3923 C C . GLY B 1 213 ? 50.083 57.898 16.599 1.00 45.96 213 GLY B C 1
ATOM 3924 O O . GLY B 1 213 ? 51.105 58.360 17.099 1.00 45.86 213 GLY B O 1
ATOM 3925 N N . ASN B 1 214 ? 48.963 57.697 17.288 1.00 45.21 214 ASN B N 1
ATOM 3926 C CA . ASN B 1 214 ? 48.844 58.073 18.690 1.00 44.79 214 ASN B CA 1
ATOM 3927 C C . ASN B 1 214 ? 48.070 57.028 19.502 1.00 45.11 214 ASN B C 1
ATOM 3928 O O . ASN B 1 214 ? 47.103 56.438 19.017 1.00 44.47 214 ASN B O 1
ATOM 3933 N N . ARG B 1 215 ? 48.507 56.808 20.741 1.00 46.30 215 ARG B N 1
ATOM 3934 C CA . ARG B 1 215 ? 47.847 55.869 21.650 1.00 46.61 215 ARG B CA 1
ATOM 3935 C C . ARG B 1 215 ? 47.214 56.625 22.828 1.00 46.06 215 ARG B C 1
ATOM 3936 O O . ARG B 1 215 ? 47.897 57.393 23.507 1.00 45.23 215 ARG B O 1
ATOM 3944 N N . ALA B 1 216 ? 45.925 56.408 23.085 1.00 45.28 216 ALA B N 1
ATOM 3945 C CA . ALA B 1 216 ? 45.292 57.047 24.242 1.00 44.99 216 ALA B CA 1
ATOM 3946 C C . ALA B 1 216 ? 45.819 56.317 25.478 1.00 44.11 216 ALA B C 1
ATOM 3947 O O . ALA B 1 216 ? 45.871 55.088 25.500 1.00 43.25 216 ALA B O 1
ATOM 3949 N N . ILE B 1 217 ? 46.224 57.070 26.494 1.00 44.43 217 ILE B N 1
ATOM 3950 C CA . ILE B 1 217 ? 46.769 56.476 27.718 1.00 45.51 217 ILE B CA 1
ATOM 3951 C C . ILE B 1 217 ? 46.131 57.061 28.973 1.00 45.60 217 ILE B C 1
ATOM 3952 O O . ILE B 1 217 ? 45.966 58.277 29.083 1.00 45.97 217 ILE B O 1
ATOM 3957 N N . ALA B 1 218 ? 45.757 56.187 29.905 1.00 45.25 218 ALA B N 1
ATOM 3958 C CA . ALA B 1 218 ? 45.139 56.619 31.145 1.00 44.65 218 ALA B CA 1
ATOM 3959 C C . ALA B 1 218 ? 46.262 56.826 32.134 1.00 45.59 218 ALA B C 1
ATOM 3960 O O . ALA B 1 218 ? 46.817 55.873 32.678 1.00 47.76 218 ALA B O 1
ATOM 3962 N N . LEU B 1 219 ? 46.598 58.089 32.353 1.00 45.32 219 LEU B N 1
ATOM 3963 C CA . LEU B 1 219 ? 47.672 58.474 33.258 1.00 43.52 219 LEU B CA 1
ATOM 3964 C C . LEU B 1 219 ? 47.381 58.137 34.718 1.00 43.41 219 LEU B C 1
ATOM 3965 O O . LEU B 1 219 ? 46.229 58.178 35.150 1.00 43.86 219 LEU B O 1
ATOM 3970 N N . ARG B 1 220 ? 48.423 57.803 35.473 1.00 42.22 220 ARG B N 1
ATOM 3971 C CA . ARG B 1 220 ? 48.270 57.507 36.895 1.00 41.98 220 ARG B CA 1
ATOM 3972 C C . ARG B 1 220 ? 47.659 58.780 37.505 1.00 42.24 220 ARG B C 1
ATOM 3973 O O . ARG B 1 220 ? 48.231 59.868 37.391 1.00 38.73 220 ARG B O 1
ATOM 3981 N N . GLU B 1 221 ? 46.498 58.633 38.142 1.00 42.42 221 GLU B N 1
ATOM 3982 C CA . GLU B 1 221 ? 45.760 59.755 38.718 1.00 42.90 221 GLU B CA 1
ATOM 3983 C C . GLU B 1 221 ? 46.529 60.729 39.608 1.00 43.58 221 GLU B C 1
ATOM 3984 O O . GLU B 1 221 ? 46.230 61.931 39.615 1.00 44.18 221 GLU B O 1
ATOM 3990 N N . SER B 1 222 ? 47.509 60.228 40.355 1.00 42.71 222 SER B N 1
ATOM 3991 C CA . SER B 1 222 ? 48.288 61.081 41.242 1.00 41.42 222 SER B CA 1
ATOM 3992 C C . SER B 1 222 ? 49.130 62.154 40.522 1.00 42.36 222 SER B C 1
ATOM 3993 O O . SER B 1 222 ? 49.665 63.061 41.156 1.00 41.64 222 SER B O 1
ATOM 3996 N N . LEU B 1 223 ? 49.239 62.058 39.201 1.00 43.24 223 LEU B N 1
ATOM 3997 C CA . LEU B 1 223 ? 50.029 63.014 38.422 1.00 42.92 223 LEU B CA 1
ATOM 3998 C C . LEU B 1 223 ? 49.202 64.118 37.780 1.00 41.54 223 LEU B C 1
ATOM 3999 O O . LEU B 1 223 ? 49.735 65.160 37.428 1.00 41.81 223 LEU B O 1
ATOM 4004 N N . LEU B 1 224 ? 47.905 63.893 37.624 1.00 40.64 224 LEU B N 1
ATOM 4005 C CA . LEU B 1 224 ? 47.054 64.876 36.971 1.00 40.72 224 LEU B CA 1
ATOM 4006 C C . LEU B 1 224 ? 46.993 66.257 37.619 1.00 41.69 224 LEU B C 1
ATOM 4007 O O . LEU B 1 224 ? 47.063 67.273 36.928 1.00 42.63 224 LEU B O 1
ATOM 4012 N N . PRO B 1 225 ? 46.850 66.316 38.955 1.00 42.01 225 PRO B N 1
ATOM 4013 C CA . PRO B 1 225 ? 46.782 67.615 39.636 1.00 41.85 225 PRO B CA 1
ATOM 4014 C C . PRO B 1 225 ? 47.949 68.531 39.256 1.00 41.92 225 PRO B C 1
ATOM 4015 O O . PRO B 1 225 ? 47.772 69.708 38.977 1.00 43.61 225 PRO B O 1
ATOM 4019 N N . GLN B 1 226 ? 49.144 67.963 39.257 1.00 41.86 226 GLN B N 1
ATOM 4020 C CA . GLN B 1 226 ? 50.358 68.675 38.913 1.00 41.70 226 GLN B CA 1
ATOM 4021 C C . GLN B 1 226 ? 50.274 69.270 37.502 1.00 39.50 226 GLN B C 1
ATOM 4022 O O . GLN B 1 226 ? 50.668 70.402 37.271 1.00 39.50 226 GLN B O 1
ATOM 4028 N N . LEU B 1 227 ? 49.760 68.485 36.564 1.00 37.60 227 LEU B N 1
ATOM 4029 C CA . LEU B 1 227 ? 49.640 68.913 35.181 1.00 34.84 227 LEU B CA 1
ATOM 4030 C C . LEU B 1 227 ? 48.613 70.010 35.042 1.00 34.22 227 LEU B C 1
ATOM 4031 O O . LEU B 1 227 ? 48.785 70.931 34.253 1.00 35.73 227 LEU B O 1
ATOM 4036 N N . TYR B 1 228 ? 47.543 69.898 35.815 1.00 33.06 228 TYR B N 1
ATOM 4037 C CA . TYR B 1 228 ? 46.482 70.892 35.818 1.00 31.66 228 TYR B CA 1
ATOM 4038 C C . TYR B 1 228 ? 47.046 72.233 36.275 1.00 31.23 228 TYR B C 1
ATOM 4039 O O . TYR B 1 228 ? 46.699 73.279 35.723 1.00 31.45 228 TYR B O 1
ATOM 4048 N N . ASP B 1 229 ? 47.898 72.191 37.298 1.00 31.72 229 ASP B N 1
ATOM 4049 C CA . ASP B 1 229 ? 48.527 73.392 37.837 1.00 32.35 229 ASP B CA 1
ATOM 4050 C C . ASP B 1 229 ? 49.381 74.048 36.763 1.00 33.23 229 ASP B C 1
ATOM 4051 O O . ASP B 1 229 ? 49.326 75.259 36.562 1.00 32.54 229 ASP B O 1
ATOM 4056 N N . TYR B 1 230 ? 50.176 73.237 36.078 1.00 34.30 230 TYR B N 1
ATOM 4057 C CA . TYR B 1 230 ? 51.007 73.744 35.009 1.00 34.99 230 TYR B CA 1
ATOM 4058 C C . TYR B 1 230 ? 50.111 74.365 33.937 1.00 36.34 230 TYR B C 1
ATOM 4059 O O . TYR B 1 230 ? 50.413 75.438 33.420 1.00 37.77 230 TYR B O 1
ATOM 4068 N N . GLY B 1 231 ? 49.012 73.684 33.616 1.00 34.45 231 GLY B N 1
ATOM 4069 C CA . GLY B 1 231 ? 48.080 74.181 32.618 1.00 33.35 231 GLY B CA 1
ATOM 4070 C C . GLY B 1 231 ? 47.469 75.523 32.986 1.00 33.93 231 GLY B C 1
ATOM 4071 O O . GLY B 1 231 ? 47.393 76.430 32.162 1.00 32.40 231 GLY B O 1
ATOM 4072 N N . LEU B 1 232 ? 47.016 75.637 34.231 1.00 35.41 232 LEU B N 1
ATOM 4073 C CA . LEU B 1 232 ? 46.429 76.864 34.727 1.00 37.85 232 LEU B CA 1
ATOM 4074 C C . LEU B 1 232 ? 47.437 78.000 34.592 1.00 38.09 232 LEU B C 1
ATOM 4075 O O . LEU B 1 232 ? 47.111 79.093 34.115 1.00 39.52 232 LEU B O 1
ATOM 4080 N N . ALA B 1 233 ? 48.666 77.733 35.020 1.00 37.22 233 ALA B N 1
ATOM 4081 C CA . ALA B 1 233 ? 49.722 78.721 34.937 1.00 36.00 233 ALA B CA 1
ATOM 4082 C C . ALA B 1 233 ? 49.966 79.128 33.496 1.00 36.20 233 ALA B C 1
ATOM 4083 O O . ALA B 1 233 ? 50.188 80.287 33.215 1.00 37.03 233 ALA B O 1
ATOM 4085 N N . PHE B 1 234 ? 49.914 78.169 32.581 1.00 37.13 234 PHE B N 1
ATOM 4086 C CA . PHE B 1 234 ? 50.140 78.462 31.178 1.00 35.79 234 PHE B CA 1
ATOM 4087 C C . PHE B 1 234 ? 49.100 79.433 30.663 1.00 35.31 234 PHE B C 1
ATOM 4088 O O . PHE B 1 234 ? 49.425 80.375 29.967 1.00 37.50 234 PHE B O 1
ATOM 4096 N N . VAL B 1 235 ? 47.847 79.191 31.005 1.00 37.15 235 VAL B N 1
ATOM 4097 C CA . VAL B 1 235 ? 46.754 80.044 30.565 1.00 40.00 235 VAL B CA 1
ATOM 4098 C C . VAL B 1 235 ? 46.939 81.473 31.068 1.00 42.47 235 VAL B C 1
ATOM 4099 O O . VAL B 1 235 ? 46.739 82.423 30.323 1.00 42.90 235 VAL B O 1
ATOM 4103 N N . ARG B 1 236 ? 47.337 81.614 32.328 1.00 44.30 236 ARG B N 1
ATOM 4104 C CA . ARG B 1 236 ? 47.541 82.924 32.920 1.00 46.75 236 ARG B CA 1
ATOM 4105 C C . ARG B 1 236 ? 48.574 83.727 32.161 1.00 46.82 236 ARG B C 1
ATOM 4106 O O . ARG B 1 236 ? 48.285 84.834 31.713 1.00 46.40 236 ARG B O 1
ATOM 4114 N N . THR B 1 237 ? 49.777 83.181 32.005 1.00 46.37 237 THR B N 1
ATOM 4115 C CA . THR B 1 237 ? 50.811 83.924 31.300 1.00 48.40 237 THR B CA 1
ATOM 4116 C C . THR B 1 237 ? 50.521 84.170 29.823 1.00 48.69 237 THR B C 1
ATOM 4117 O O . THR B 1 237 ? 50.991 85.152 29.262 1.00 49.29 237 THR B O 1
ATOM 4129 N N . ARG B 1 239 ? 47.633 84.782 28.700 1.00 54.75 239 ARG B N 1
ATOM 4130 C CA . ARG B 1 239 ? 46.609 85.820 28.694 1.00 56.72 239 ARG B CA 1
ATOM 4131 C C . ARG B 1 239 ? 47.338 87.192 28.692 1.00 57.25 239 ARG B C 1
ATOM 4132 O O . ARG B 1 239 ? 46.793 88.218 28.265 1.00 56.99 239 ARG B O 1
ATOM 4140 N N . GLU B 1 240 ? 48.586 87.179 29.154 1.00 57.91 240 GLU B N 1
ATOM 4141 C CA . GLU B 1 240 ? 49.440 88.360 29.210 1.00 58.23 240 GLU B CA 1
ATOM 4142 C C . GLU B 1 240 ? 50.276 88.462 27.941 1.00 57.57 240 GLU B C 1
ATOM 4143 O O . GLU B 1 240 ? 50.126 89.389 27.152 1.00 57.07 240 GLU B O 1
ATOM 4149 N N . LEU B 1 241 ? 51.165 87.486 27.780 1.00 56.82 241 LEU B N 1
ATOM 4150 C CA . LEU B 1 241 ? 52.085 87.394 26.657 1.00 55.63 241 LEU B CA 1
ATOM 4151 C C . LEU B 1 241 ? 51.444 87.541 25.281 1.00 56.26 241 LEU B C 1
ATOM 4152 O O . LEU B 1 241 ? 52.102 87.966 24.338 1.00 56.92 241 LEU B O 1
ATOM 4157 N N . GLU B 1 242 ? 50.172 87.191 25.156 1.00 56.05 242 GLU B N 1
ATOM 4158 C CA . GLU B 1 242 ? 49.487 87.325 23.878 1.00 56.29 242 GLU B CA 1
ATOM 4159 C C . GLU B 1 242 ? 48.029 87.665 24.166 1.00 58.46 242 GLU B C 1
ATOM 4160 O O . GLU B 1 242 ? 47.149 86.804 24.092 1.00 58.72 242 GLU B O 1
ATOM 4166 N N . PRO B 1 243 ? 47.756 88.958 24.440 1.00 60.46 243 PRO B N 1
ATOM 4167 C CA . PRO B 1 243 ? 46.455 89.530 24.765 1.00 60.24 243 PRO B CA 1
ATOM 4168 C C . PRO B 1 243 ? 45.336 88.569 25.173 1.00 60.58 243 PRO B C 1
ATOM 4169 O O . PRO B 1 243 ? 45.234 88.245 26.357 1.00 62.69 243 PRO B O 1
ATOM 4173 N N . PRO B 1 244 ? 44.504 88.072 24.240 1.00 59.12 244 PRO B N 1
ATOM 4174 C CA . PRO B 1 244 ? 43.484 87.176 24.816 1.00 58.13 244 PRO B CA 1
ATOM 4175 C C . PRO B 1 244 ? 44.050 85.855 25.370 1.00 58.17 244 PRO B C 1
ATOM 4176 O O . PRO B 1 244 ? 43.563 85.339 26.378 1.00 57.91 244 PRO B O 1
ATOM 4180 N N . GLY B 1 245 ? 45.073 85.322 24.708 1.00 57.54 245 GLY B N 1
ATOM 4181 C CA . GLY B 1 245 ? 45.753 84.115 25.161 1.00 55.73 245 GLY B CA 1
ATOM 4182 C C . GLY B 1 245 ? 45.124 82.750 25.404 1.00 54.72 245 GLY B C 1
ATOM 4183 O O . GLY B 1 245 ? 44.640 82.464 26.507 1.00 56.40 245 GLY B O 1
ATOM 4184 N N . VAL B 1 246 ? 45.180 81.886 24.393 1.00 52.12 246 VAL B N 1
ATOM 4185 C CA . VAL B 1 246 ? 44.666 80.509 24.484 1.00 50.40 246 VAL B CA 1
ATOM 4186 C C . VAL B 1 246 ? 43.157 80.432 24.628 1.00 49.45 246 VAL B C 1
ATOM 4187 O O . VAL B 1 246 ? 42.631 80.547 25.730 1.00 50.31 246 VAL B O 1
ATOM 4191 N N . ILE B 1 247 ? 42.457 80.218 23.522 1.00 48.05 247 ILE B N 1
ATOM 4192 C CA . ILE B 1 247 ? 41.021 80.153 23.588 1.00 46.84 247 ILE B CA 1
ATOM 4193 C C . ILE B 1 247 ? 40.461 78.754 23.463 1.00 47.21 247 ILE B C 1
ATOM 4194 O O . ILE B 1 247 ? 39.461 78.430 24.115 1.00 52.23 247 ILE B O 1
ATOM 4199 N N . GLY B 1 248 ? 41.063 77.900 22.658 1.00 43.77 248 GLY B N 1
ATOM 4200 C CA . GLY B 1 248 ? 40.486 76.564 22.580 1.00 40.92 248 GLY B CA 1
ATOM 4201 C C . GLY B 1 248 ? 41.421 75.484 23.074 1.00 37.73 248 GLY B C 1
ATOM 4202 O O . GLY B 1 248 ? 41.772 75.435 24.250 1.00 36.83 248 GLY B O 1
ATOM 4203 N N . PRO B 1 249 ? 41.839 74.593 22.169 1.00 35.50 249 PRO B N 1
ATOM 4204 C CA . PRO B 1 249 ? 42.751 73.513 22.532 1.00 34.88 249 PRO B CA 1
ATOM 4205 C C . PRO B 1 249 ? 44.228 73.923 22.543 1.00 33.79 249 PRO B C 1
ATOM 4206 O O . PRO B 1 249 ? 44.644 74.848 21.837 1.00 32.86 249 PRO B O 1
ATOM 4210 N N . PHE B 1 250 ? 45.010 73.225 23.357 1.00 30.50 250 PHE B N 1
ATOM 4211 C CA . PHE B 1 250 ? 46.444 73.447 23.427 1.00 28.81 250 PHE B CA 1
ATOM 4212 C C . PHE B 1 250 ? 47.020 72.261 24.162 1.00 29.72 250 PHE B C 1
ATOM 4213 O O . PHE B 1 250 ? 46.317 71.560 24.870 1.00 29.04 250 PHE B O 1
ATOM 4221 N N . ALA B 1 251 ? 48.303 72.014 23.972 1.00 31.19 251 ALA B N 1
ATOM 4222 C CA . ALA B 1 251 ? 48.908 70.878 24.622 1.00 32.79 251 ALA B CA 1
ATOM 4223 C C . ALA B 1 251 ? 50.298 71.151 25.134 1.00 33.47 251 ALA B C 1
ATOM 4224 O O . ALA B 1 251 ? 51.054 71.902 24.546 1.00 35.85 251 ALA B O 1
ATOM 4226 N N . LEU B 1 252 ? 50.620 70.539 26.260 1.00 33.76 252 LEU B N 1
ATOM 4227 C CA . LEU B 1 252 ? 51.941 70.673 26.828 1.00 34.79 252 LEU B CA 1
ATOM 4228 C C . LEU B 1 252 ? 52.596 69.325 26.592 1.00 35.99 252 LEU B C 1
ATOM 4229 O O . LEU B 1 252 ? 51.974 68.280 26.789 1.00 36.86 252 LEU B O 1
ATOM 4234 N N . HIS B 1 253 ? 53.838 69.339 26.137 1.00 36.89 253 HIS B N 1
ATOM 4235 C CA . HIS B 1 253 ? 54.539 68.097 25.880 1.00 38.58 253 HIS B CA 1
ATOM 4236 C C . HIS B 1 253 ? 55.568 67.848 26.979 1.00 40.04 253 HIS B C 1
ATOM 4237 O O . HIS B 1 253 ? 56.316 68.748 27.352 1.00 40.42 253 HIS B O 1
ATOM 4244 N N . PHE B 1 254 ? 55.591 66.628 27.506 1.00 40.88 254 PHE B N 1
ATOM 4245 C CA . PHE B 1 254 ? 56.517 66.300 28.581 1.00 43.01 254 PHE B CA 1
ATOM 4246 C C . PHE B 1 254 ? 57.311 65.019 28.438 1.00 44.86 254 PHE B C 1
ATOM 4247 O O . PHE B 1 254 ? 56.938 64.097 27.724 1.00 45.01 254 PHE B O 1
ATOM 4255 N N . ALA B 1 255 ? 58.400 64.976 29.190 1.00 46.60 255 ALA B N 1
ATOM 4256 C CA . ALA B 1 255 ? 59.268 63.814 29.269 1.00 48.24 255 ALA B CA 1
ATOM 4257 C C . ALA B 1 255 ? 59.156 63.416 30.745 1.00 48.72 255 ALA B C 1
ATOM 4258 O O . ALA B 1 255 ? 59.488 64.206 31.639 1.00 49.14 255 ALA B O 1
ATOM 4260 N N . TYR B 1 256 ? 58.657 62.222 31.020 1.00 49.64 256 TYR B N 1
ATOM 4261 C CA . TYR B 1 256 ? 58.538 61.837 32.408 1.00 52.42 256 TYR B CA 1
ATOM 4262 C C . TYR B 1 256 ? 59.757 61.018 32.839 1.00 54.75 256 TYR B C 1
ATOM 4263 O O . TYR B 1 256 ? 59.972 59.888 32.406 1.00 54.21 256 TYR B O 1
ATOM 4272 N N . ASP B 1 257 ? 60.560 61.655 33.684 1.00 57.91 257 ASP B N 1
ATOM 4273 C CA . ASP B 1 257 ? 61.805 61.128 34.244 1.00 59.94 257 ASP B CA 1
ATOM 4274 C C . ASP B 1 257 ? 61.361 60.459 35.528 1.00 61.34 257 ASP B C 1
ATOM 4275 O O . ASP B 1 257 ? 61.942 59.478 36.006 1.00 61.14 257 ASP B O 1
ATOM 4280 N N . GLY B 1 258 ? 60.309 61.063 36.071 1.00 61.96 258 GLY B N 1
ATOM 4281 C CA . GLY B 1 258 ? 59.735 60.696 37.341 1.00 60.22 258 GLY B CA 1
ATOM 4282 C C . GLY B 1 258 ? 59.652 62.078 37.960 1.00 59.45 258 GLY B C 1
ATOM 4283 O O . GLY B 1 258 ? 59.430 62.211 39.158 1.00 59.63 258 GLY B O 1
ATOM 4284 N N . SER B 1 259 ? 59.844 63.110 37.123 1.00 58.73 259 SER B N 1
ATOM 4285 C CA . SER B 1 259 ? 59.795 64.492 37.581 1.00 58.19 259 SER B CA 1
ATOM 4286 C C . SER B 1 259 ? 59.401 65.558 36.561 1.00 57.77 259 SER B C 1
ATOM 4287 O O . SER B 1 259 ? 59.724 66.730 36.770 1.00 59.81 259 SER B O 1
ATOM 4290 N N . PHE B 1 260 ? 58.738 65.187 35.469 1.00 55.69 260 PHE B N 1
ATOM 4291 C CA . PHE B 1 260 ? 58.280 66.174 34.469 1.00 54.40 260 PHE B CA 1
ATOM 4292 C C . PHE B 1 260 ? 59.202 67.321 34.030 1.00 53.94 260 PHE B C 1
ATOM 4293 O O . PHE B 1 260 ? 59.578 68.193 34.815 1.00 53.77 260 PHE B O 1
ATOM 4301 N N . LYS B 1 261 ? 59.522 67.318 32.740 1.00 53.29 261 LYS B N 1
ATOM 4302 C CA . LYS B 1 261 ? 60.345 68.344 32.114 1.00 51.99 261 LYS B CA 1
ATOM 4303 C C . LYS B 1 261 ? 59.586 68.640 30.823 1.00 50.61 261 LYS B C 1
ATOM 4304 O O . LYS B 1 261 ? 59.259 67.722 30.081 1.00 51.34 261 LYS B O 1
ATOM 4310 N N . ALA B 1 262 ? 59.290 69.906 30.563 1.00 49.02 262 ALA B N 1
ATOM 4311 C CA . ALA B 1 262 ? 58.571 70.271 29.350 1.00 47.06 262 ALA B CA 1
ATOM 4312 C C . ALA B 1 262 ? 59.533 70.286 28.162 1.00 46.44 262 ALA B C 1
ATOM 4313 O O . ALA B 1 262 ? 60.658 70.785 28.261 1.00 46.31 262 ALA B O 1
ATOM 4315 N N . ILE B 1 263 ? 59.087 69.723 27.044 1.00 44.26 263 ILE B N 1
ATOM 4316 C CA . ILE B 1 263 ? 59.894 69.663 25.838 1.00 40.01 263 ILE B CA 1
ATOM 4317 C C . ILE B 1 263 ? 59.251 70.515 24.757 1.00 40.29 263 ILE B C 1
ATOM 4318 O O . ILE B 1 263 ? 59.903 70.848 23.775 1.00 40.67 263 ILE B O 1
ATOM 4323 N N . GLY B 1 264 ? 57.975 70.861 24.940 1.00 39.78 264 GLY B N 1
ATOM 4324 C CA . GLY B 1 264 ? 57.278 71.662 23.941 1.00 38.35 264 GLY B CA 1
ATOM 4325 C C . GLY B 1 264 ? 55.808 71.923 24.214 1.00 36.96 264 GLY B C 1
ATOM 4326 O O . GLY B 1 264 ? 55.317 71.638 25.294 1.00 36.54 264 GLY B O 1
ATOM 4327 N N . ILE B 1 265 ? 55.109 72.477 23.230 1.00 36.06 265 ILE B N 1
ATOM 4328 C CA . ILE B 1 265 ? 53.695 72.788 23.358 1.00 35.06 265 ILE B CA 1
ATOM 4329 C C . ILE B 1 265 ? 52.983 72.701 22.022 1.00 36.12 265 ILE B C 1
ATOM 4330 O O . ILE B 1 265 ? 53.603 72.586 20.978 1.00 37.70 265 ILE B O 1
ATOM 4335 N N . ALA B 1 266 ? 51.664 72.756 22.069 1.00 37.20 266 ALA B N 1
ATOM 4336 C CA . ALA B 1 266 ? 50.856 72.728 20.870 1.00 38.41 266 ALA B CA 1
ATOM 4337 C C . ALA B 1 266 ? 49.982 73.954 21.031 1.00 40.39 266 ALA B C 1
ATOM 4338 O O . ALA B 1 266 ? 49.239 74.063 21.998 1.00 41.71 266 ALA B O 1
ATOM 4340 N N . SER B 1 267 ? 50.096 74.896 20.109 1.00 40.95 267 SER B N 1
ATOM 4341 C CA . SER B 1 267 ? 49.292 76.095 20.200 1.00 41.86 267 SER B CA 1
ATOM 4342 C C . SER B 1 267 ? 47.945 75.920 19.501 1.00 42.38 267 SER B C 1
ATOM 4343 O O . SER B 1 267 ? 47.271 76.893 19.183 1.00 43.57 267 SER B O 1
ATOM 4346 N N . ARG B 1 268 ? 47.566 74.668 19.269 1.00 42.04 268 ARG B N 1
ATOM 4347 C CA . ARG B 1 268 ? 46.306 74.322 18.609 1.00 42.02 268 ARG B CA 1
ATOM 4348 C C . ARG B 1 268 ? 46.008 72.857 18.859 1.00 41.18 268 ARG B C 1
ATOM 4349 O O . ARG B 1 268 ? 46.764 72.209 19.559 1.00 40.98 268 ARG B O 1
ATOM 4357 N N . ILE B 1 269 ? 44.917 72.339 18.297 1.00 40.78 269 ILE B N 1
ATOM 4358 C CA . ILE B 1 269 ? 44.570 70.937 18.498 1.00 39.69 269 ILE B CA 1
ATOM 4359 C C . ILE B 1 269 ? 45.779 70.092 18.134 1.00 40.04 269 ILE B C 1
ATOM 4360 O O . ILE B 1 269 ? 46.236 70.070 16.999 1.00 39.66 269 ILE B O 1
ATOM 4365 N N . ASP B 1 270 ? 46.292 69.398 19.135 1.00 42.36 270 ASP B N 1
ATOM 4366 C CA . ASP B 1 270 ? 47.498 68.601 19.020 1.00 43.41 270 ASP B CA 1
ATOM 4367 C C . ASP B 1 270 ? 47.630 67.442 18.039 1.00 44.74 270 ASP B C 1
ATOM 4368 O O . ASP B 1 270 ? 48.678 67.299 17.389 1.00 46.73 270 ASP B O 1
ATOM 4373 N N . GLY B 1 271 ? 46.610 66.603 17.927 1.00 44.02 271 GLY B N 1
ATOM 4374 C CA . GLY B 1 271 ? 46.727 65.475 17.014 1.00 43.24 271 GLY B CA 1
ATOM 4375 C C . GLY B 1 271 ? 46.655 64.185 17.807 1.00 43.30 271 GLY B C 1
ATOM 4376 O O . GLY B 1 271 ? 46.063 63.198 17.353 1.00 41.67 271 GLY B O 1
ATOM 4377 N N . GLY B 1 272 ? 47.275 64.192 18.989 1.00 42.01 272 GLY B N 1
ATOM 4378 C CA . GLY B 1 272 ? 47.223 63.038 19.861 1.00 42.88 272 GLY B CA 1
ATOM 4379 C C . GLY B 1 272 ? 45.797 62.997 20.396 1.00 43.78 272 GLY B C 1
ATOM 4380 O O . GLY B 1 272 ? 45.404 62.104 21.146 1.00 42.62 272 GLY B O 1
ATOM 4381 N N . SER B 1 273 ? 45.021 63.999 20.001 1.00 44.25 273 SER B N 1
ATOM 4382 C CA . SER B 1 273 ? 43.632 64.085 20.400 1.00 46.71 273 SER B CA 1
ATOM 4383 C C . SER B 1 273 ? 42.742 63.230 19.503 1.00 45.65 273 SER B C 1
ATOM 4384 O O . SER B 1 273 ? 41.543 63.124 19.744 1.00 46.67 273 SER B O 1
ATOM 4387 N N . ASN B 1 274 ? 43.329 62.625 18.473 1.00 44.92 274 ASN B N 1
ATOM 4388 C CA . ASN B 1 274 ? 42.568 61.742 17.575 1.00 44.98 274 ASN B CA 1
ATOM 4389 C C . ASN B 1 274 ? 42.358 60.409 18.309 1.00 45.87 274 ASN B C 1
ATOM 4390 O O . ASN B 1 274 ? 41.480 59.632 17.953 1.00 46.23 274 ASN B O 1
ATOM 4395 N N . ALA B 1 275 ? 43.177 60.146 19.323 1.00 46.39 275 ALA B N 1
ATOM 4396 C CA . ALA B 1 275 ? 43.057 58.923 20.092 1.00 46.39 275 ALA B CA 1
ATOM 4397 C C . ALA B 1 275 ? 41.786 59.021 20.928 1.00 47.52 275 ALA B C 1
ATOM 4398 O O . ALA B 1 275 ? 41.314 60.123 21.208 1.00 48.42 275 ALA B O 1
ATOM 4400 N N . ASP B 1 276 ? 41.246 57.868 21.327 1.00 47.90 276 ASP B N 1
ATOM 4401 C CA . ASP B 1 276 ? 40.014 57.792 22.118 1.00 47.24 276 ASP B CA 1
ATOM 4402 C C . ASP B 1 276 ? 40.199 58.075 23.630 1.00 46.49 276 ASP B C 1
ATOM 4403 O O . ASP B 1 276 ? 40.440 57.160 24.425 1.00 46.03 276 ASP B O 1
ATOM 4408 N N . HIS B 1 277 ? 40.085 59.347 24.015 1.00 45.11 277 HIS B N 1
ATOM 4409 C CA . HIS B 1 277 ? 40.232 59.748 25.423 1.00 44.56 277 HIS B CA 1
ATOM 4410 C C . HIS B 1 277 ? 38.857 59.877 26.063 1.00 43.42 277 HIS B C 1
ATOM 4411 O O . HIS B 1 277 ? 37.871 60.132 25.367 1.00 43.49 277 HIS B O 1
ATOM 4418 N N . TRP B 1 278 ? 38.784 59.671 27.377 1.00 42.19 278 TRP B N 1
ATOM 4419 C CA . TRP B 1 278 ? 37.522 59.862 28.093 1.00 41.98 278 TRP B CA 1
ATOM 4420 C C . TRP B 1 278 ? 37.766 61.189 28.842 1.00 41.71 278 TRP B C 1
ATOM 4421 O O . TRP B 1 278 ? 37.915 62.217 28.177 1.00 46.19 278 TRP B O 1
ATOM 4432 N N . TYR B 1 279 ? 37.853 61.215 30.163 1.00 38.67 279 TYR B N 1
ATOM 4433 C CA . TYR B 1 279 ? 38.136 62.497 30.844 1.00 37.92 279 TYR B CA 1
ATOM 4434 C C . TYR B 1 279 ? 37.084 63.571 30.617 1.00 36.59 279 TYR B C 1
ATOM 4435 O O . TYR B 1 279 ? 36.583 64.135 31.565 1.00 38.67 279 TYR B O 1
ATOM 4444 N N . SER B 1 280 ? 36.764 63.878 29.367 1.00 35.24 280 SER B N 1
ATOM 4445 C CA . SER B 1 280 ? 35.741 64.876 29.091 1.00 35.26 280 SER B CA 1
ATOM 4446 C C . SER B 1 280 ? 34.458 64.496 29.834 1.00 36.08 280 SER B C 1
ATOM 4447 O O . SER B 1 280 ? 33.602 65.340 30.123 1.00 36.72 280 SER B O 1
ATOM 4450 N N . GLU B 1 281 ? 34.344 63.208 30.143 1.00 36.10 281 GLU B N 1
ATOM 4451 C CA . GLU B 1 281 ? 33.195 62.671 30.854 1.00 36.32 281 GLU B CA 1
ATOM 4452 C C . GLU B 1 281 ? 33.151 63.234 32.256 1.00 36.23 281 GLU B C 1
ATOM 4453 O O . GLU B 1 281 ? 32.130 63.161 32.936 1.00 36.09 281 GLU B O 1
ATOM 4459 N N . LEU B 1 282 ? 34.268 63.800 32.688 1.00 36.34 282 LEU B N 1
ATOM 4460 C CA . LEU B 1 282 ? 34.352 64.407 34.007 1.00 36.20 282 LEU B CA 1
ATOM 4461 C C . LEU B 1 282 ? 33.645 65.772 34.002 1.00 36.39 282 LEU B C 1
ATOM 4462 O O . LEU B 1 282 ? 33.110 66.204 35.017 1.00 38.33 282 LEU B O 1
ATOM 4467 N N . TYR B 1 283 ? 33.629 66.436 32.852 1.00 36.50 283 TYR B N 1
ATOM 4468 C CA . TYR B 1 283 ? 32.977 67.733 32.750 1.00 37.11 283 TYR B CA 1
ATOM 4469 C C . TYR B 1 283 ? 31.618 67.574 32.107 1.00 39.01 283 TYR B C 1
ATOM 4470 O O . TYR B 1 283 ? 30.720 68.388 32.314 1.00 36.67 283 TYR B O 1
ATOM 4479 N N . TRP B 1 284 ? 31.480 66.515 31.320 1.00 41.86 284 TRP B N 1
ATOM 4480 C CA . TRP B 1 284 ? 30.233 66.230 30.630 1.00 45.79 284 TRP B CA 1
ATOM 4481 C C . TRP B 1 284 ? 29.725 64.837 30.914 1.00 48.75 284 TRP B C 1
ATOM 4482 O O . TRP B 1 284 ? 30.467 63.961 31.374 1.00 49.60 284 TRP B O 1
ATOM 4493 N N . GLY B 1 285 ? 28.457 64.602 30.654 1.00 49.46 285 GLY B N 1
ATOM 4494 C CA . GLY B 1 285 ? 27.977 63.266 30.941 1.00 52.58 285 GLY B CA 1
ATOM 4495 C C . GLY B 1 285 ? 28.506 62.300 29.902 1.00 53.21 285 GLY B C 1
ATOM 4496 O O . GLY B 1 285 ? 28.772 61.121 30.167 1.00 53.48 285 GLY B O 1
ATOM 4497 N N . GLU B 1 286 ? 28.672 62.845 28.706 1.00 52.99 286 GLU B N 1
ATOM 4498 C CA . GLU B 1 286 ? 29.116 62.099 27.549 1.00 52.50 286 GLU B CA 1
ATOM 4499 C C . GLU B 1 286 ? 30.613 62.233 27.248 1.00 51.94 286 GLU B C 1
ATOM 4500 O O . GLU B 1 286 ? 31.272 63.188 27.691 1.00 50.53 286 GLU B O 1
ATOM 4506 N N . ARG B 1 287 ? 31.124 61.269 26.475 1.00 51.17 287 ARG B N 1
ATOM 4507 C CA . ARG B 1 287 ? 32.531 61.203 26.101 1.00 50.79 287 ARG B CA 1
ATOM 4508 C C . ARG B 1 287 ? 32.986 62.485 25.442 1.00 50.81 287 ARG B C 1
ATOM 4509 O O . ARG B 1 287 ? 33.623 63.315 26.094 1.00 52.31 287 ARG B O 1
ATOM 4517 N N . LEU B 1 288 ? 32.716 62.629 24.146 1.00 48.30 288 LEU B N 1
ATOM 4518 C CA . LEU B 1 288 ? 33.074 63.858 23.462 1.00 47.66 288 LEU B CA 1
ATOM 4519 C C . LEU B 1 288 ? 34.579 64.124 23.213 1.00 46.42 288 LEU B C 1
ATOM 4520 O O . LEU B 1 288 ? 35.323 64.409 24.140 1.00 45.08 288 LEU B O 1
ATOM 4525 N N . SER B 1 289 ? 35.010 64.053 21.952 1.00 44.98 289 SER B N 1
ATOM 4526 C CA . SER B 1 289 ? 36.411 64.294 21.591 1.00 44.95 289 SER B CA 1
ATOM 4527 C C . SER B 1 289 ? 36.791 65.783 21.593 1.00 45.51 289 SER B C 1
ATOM 4528 O O . SER B 1 289 ? 35.944 66.666 21.799 1.00 45.03 289 SER B O 1
ATOM 4539 N N . GLY B 1 291 ? 37.794 67.521 19.027 1.00 41.25 291 GLY B N 1
ATOM 4540 C CA . GLY B 1 291 ? 37.229 68.154 17.858 1.00 40.24 291 GLY B CA 1
ATOM 4541 C C . GLY B 1 291 ? 35.770 68.461 18.127 1.00 40.40 291 GLY B C 1
ATOM 4542 O O . GLY B 1 291 ? 35.238 69.449 17.622 1.00 41.06 291 GLY B O 1
ATOM 4543 N N . ARG B 1 292 ? 35.116 67.617 18.928 1.00 40.15 292 ARG B N 1
ATOM 4544 C CA . ARG B 1 292 ? 33.715 67.847 19.253 1.00 37.84 292 ARG B CA 1
ATOM 4545 C C . ARG B 1 292 ? 33.602 68.911 20.342 1.00 36.85 292 ARG B C 1
ATOM 4546 O O . ARG B 1 292 ? 32.593 69.608 20.449 1.00 36.48 292 ARG B O 1
ATOM 4554 N N . ARG B 1 293 ? 34.650 69.029 21.150 1.00 35.66 293 ARG B N 1
ATOM 4555 C CA . ARG B 1 293 ? 34.673 70.012 22.218 1.00 34.58 293 ARG B CA 1
ATOM 4556 C C . ARG B 1 293 ? 34.736 71.399 21.602 1.00 35.69 293 ARG B C 1
ATOM 4557 O O . ARG B 1 293 ? 34.047 72.320 22.034 1.00 35.52 293 ARG B O 1
ATOM 4565 N N . ILE B 1 294 ? 35.580 71.537 20.587 1.00 36.79 294 ILE B N 1
ATOM 4566 C CA . ILE B 1 294 ? 35.716 72.802 19.889 1.00 38.07 294 ILE B CA 1
ATOM 4567 C C . ILE B 1 294 ? 34.352 73.202 19.306 1.00 39.62 294 ILE B C 1
ATOM 4568 O O . ILE B 1 294 ? 33.935 74.352 19.417 1.00 39.07 294 ILE B O 1
ATOM 4573 N N . ALA B 1 295 ? 33.655 72.241 18.709 1.00 40.54 295 ALA B N 1
ATOM 4574 C CA . ALA B 1 295 ? 32.356 72.501 18.110 1.00 42.53 295 ALA B CA 1
ATOM 4575 C C . ALA B 1 295 ? 31.304 72.832 19.137 1.00 45.04 295 ALA B C 1
ATOM 4576 O O . ALA B 1 295 ? 30.410 73.638 18.873 1.00 46.24 295 ALA B O 1
ATOM 4578 N N . ARG B 1 296 ? 31.384 72.203 20.307 1.00 46.40 296 ARG B N 1
ATOM 4579 C CA . ARG B 1 296 ? 30.404 72.485 21.338 1.00 47.52 296 ARG B CA 1
ATOM 4580 C C . ARG B 1 296 ? 30.644 73.861 21.916 1.00 48.64 296 ARG B C 1
ATOM 4581 O O . ARG B 1 296 ? 29.728 74.501 22.424 1.00 47.54 296 ARG B O 1
ATOM 4589 N N . GLU B 1 297 ? 31.894 74.300 21.847 1.00 50.65 297 GLU B N 1
ATOM 4590 C CA . GLU B 1 297 ? 32.273 75.613 22.342 1.00 51.44 297 GLU B CA 1
ATOM 4591 C C . GLU B 1 297 ? 31.647 76.637 21.404 1.00 51.46 297 GLU B C 1
ATOM 4592 O O . GLU B 1 297 ? 31.172 77.684 21.820 1.00 51.69 297 GLU B O 1
ATOM 4598 N N . LEU B 1 298 ? 31.642 76.290 20.128 1.00 51.03 298 LEU B N 1
ATOM 4599 C CA . LEU B 1 298 ? 31.087 77.136 19.099 1.00 51.21 298 LEU B CA 1
ATOM 4600 C C . LEU B 1 298 ? 29.575 77.217 19.285 1.00 52.68 298 LEU B C 1
ATOM 4601 O O . LEU B 1 298 ? 28.996 78.302 19.348 1.00 53.47 298 LEU B O 1
ATOM 4606 N N . ARG B 1 299 ? 28.934 76.065 19.398 1.00 54.47 299 ARG B N 1
ATOM 4607 C CA . ARG B 1 299 ? 27.490 76.046 19.559 1.00 56.60 299 ARG B CA 1
ATOM 4608 C C . ARG B 1 299 ? 27.028 76.786 20.805 1.00 56.65 299 ARG B C 1
ATOM 4609 O O . ARG B 1 299 ? 25.979 77.428 20.792 1.00 57.14 299 ARG B O 1
ATOM 4617 N N . LEU B 1 300 ? 27.799 76.685 21.882 1.00 57.54 300 LEU B N 1
ATOM 4618 C CA . LEU B 1 300 ? 27.438 77.349 23.120 1.00 58.48 300 LEU B CA 1
ATOM 4619 C C . LEU B 1 300 ? 27.517 78.855 22.936 1.00 59.71 300 LEU B C 1
ATOM 4620 O O . LEU B 1 300 ? 26.678 79.600 23.441 1.00 60.58 300 LEU B O 1
ATOM 4625 N N . ALA B 1 301 ? 28.538 79.305 22.215 1.00 59.60 301 ALA B N 1
ATOM 4626 C CA . ALA B 1 301 ? 28.709 80.720 21.972 1.00 58.76 301 ALA B CA 1
ATOM 4627 C C . ALA B 1 301 ? 27.543 81.246 21.121 1.00 59.10 301 ALA B C 1
ATOM 4628 O O . ALA B 1 301 ? 27.030 82.338 21.356 1.00 58.59 301 ALA B O 1
ATOM 4630 N N . GLU B 1 302 ? 27.120 80.452 20.146 1.00 60.27 302 GLU B N 1
ATOM 4631 C CA . GLU B 1 302 ? 26.018 80.831 19.266 1.00 61.86 302 GLU B CA 1
ATOM 4632 C C . GLU B 1 302 ? 24.773 81.115 20.071 1.00 62.25 302 GLU B C 1
ATOM 4633 O O . GLU B 1 302 ? 24.186 82.196 19.977 1.00 63.31 302 GLU B O 1
ATOM 4639 N N . GLU B 1 303 ? 24.374 80.122 20.854 1.00 61.81 303 GLU B N 1
ATOM 4640 C CA . GLU B 1 303 ? 23.171 80.200 21.656 1.00 62.15 303 GLU B CA 1
ATOM 4641 C C . GLU B 1 303 ? 23.212 81.286 22.712 1.00 62.66 303 GLU B C 1
ATOM 4642 O O . GLU B 1 303 ? 22.205 81.511 23.401 1.00 63.49 303 GLU B O 1
ATOM 4648 N N . GLU B 1 304 ? 24.350 81.971 22.844 1.00 61.98 304 GLU B N 1
ATOM 4649 C CA . GLU B 1 304 ? 24.469 83.023 23.855 1.00 61.84 304 GLU B CA 1
ATOM 4650 C C . GLU B 1 304 ? 24.960 84.354 23.285 1.00 61.61 304 GLU B C 1
ATOM 4651 O O . GLU B 1 304 ? 25.311 85.284 24.011 1.00 60.88 304 GLU B O 1
ATOM 4657 N N . ASP B 1 305 ? 24.966 84.443 21.967 1.00 62.71 305 ASP B N 1
ATOM 4658 C CA . ASP B 1 305 ? 25.414 85.658 21.295 1.00 64.08 305 ASP B CA 1
ATOM 4659 C C . ASP B 1 305 ? 26.867 85.996 21.649 1.00 64.36 305 ASP B C 1
ATOM 4660 O O . ASP B 1 305 ? 27.341 87.089 21.331 1.00 65.00 305 ASP B O 1
ATOM 4665 N N . ARG B 1 306 ? 27.562 85.083 22.335 1.00 64.06 306 ARG B N 1
ATOM 4666 C CA . ARG B 1 306 ? 28.967 85.305 22.669 1.00 63.00 306 ARG B CA 1
ATOM 4667 C C . ARG B 1 306 ? 29.595 85.224 21.290 1.00 62.74 306 ARG B C 1
ATOM 4668 O O . ARG B 1 306 ? 29.498 86.164 20.513 1.00 64.56 306 ARG B O 1
ATOM 4676 N N . LEU B 1 307 ? 30.209 84.093 20.975 1.00 62.18 307 LEU B N 1
ATOM 4677 C CA . LEU B 1 307 ? 30.812 83.871 19.658 1.00 62.08 307 LEU B CA 1
ATOM 4678 C C . LEU B 1 307 ? 31.897 84.858 19.245 1.00 62.49 307 LEU B C 1
ATOM 4679 O O . LEU B 1 307 ? 32.595 84.630 18.256 1.00 63.18 307 LEU B O 1
ATOM 4684 N N . GLU B 1 308 ? 32.048 85.953 19.988 1.00 62.70 308 GLU B N 1
ATOM 4685 C CA . GLU B 1 308 ? 33.098 86.911 19.664 1.00 61.75 308 GLU B CA 1
ATOM 4686 C C . GLU B 1 308 ? 34.268 86.530 20.550 1.00 59.49 308 GLU B C 1
ATOM 4687 O O . GLU B 1 308 ? 35.427 86.663 20.159 1.00 59.89 308 GLU B O 1
ATOM 4693 N N . GLU B 1 309 ? 33.940 86.021 21.734 1.00 56.78 309 GLU B N 1
ATOM 4694 C CA . GLU B 1 309 ? 34.942 85.616 22.705 1.00 54.67 309 GLU B CA 1
ATOM 4695 C C . GLU B 1 309 ? 35.731 84.380 22.290 1.00 53.36 309 GLU B C 1
ATOM 4696 O O . GLU B 1 309 ? 36.768 84.089 22.892 1.00 53.53 309 GLU B O 1
ATOM 4702 N N . VAL B 1 310 ? 35.251 83.643 21.288 1.00 51.16 310 VAL B N 1
ATOM 4703 C CA . VAL B 1 310 ? 35.964 82.439 20.855 1.00 50.17 310 VAL B CA 1
ATOM 4704 C C . VAL B 1 310 ? 36.518 82.462 19.432 1.00 50.36 310 VAL B C 1
ATOM 4705 O O . VAL B 1 310 ? 37.054 81.466 18.974 1.00 50.80 310 VAL B O 1
ATOM 4709 N N . VAL B 1 311 ? 36.391 83.574 18.718 1.00 50.53 311 VAL B N 1
ATOM 4710 C CA . VAL B 1 311 ? 36.899 83.606 17.354 1.00 49.83 311 VAL B CA 1
ATOM 4711 C C . VAL B 1 311 ? 37.878 84.731 17.096 1.00 48.93 311 VAL B C 1
ATOM 4712 O O . VAL B 1 311 ? 38.230 85.494 17.995 1.00 48.90 311 VAL B O 1
ATOM 4716 N N . THR B 1 312 ? 38.318 84.822 15.851 1.00 47.59 312 THR B N 1
ATOM 4717 C CA . THR B 1 312 ? 39.274 85.835 15.464 1.00 47.85 312 THR B CA 1
ATOM 4718 C C . THR B 1 312 ? 39.186 86.192 13.997 1.00 48.65 312 THR B C 1
ATOM 4719 O O . THR B 1 312 ? 39.679 85.386 13.181 1.00 49.42 312 THR B O 1
ATOM 4723 N N . ILE C 1 4 ? 19.405 32.954 14.288 1.00 47.69 4 ILE C N 1
ATOM 4724 C CA . ILE C 1 4 ? 19.907 33.557 13.026 1.00 49.58 4 ILE C CA 1
ATOM 4725 C C . ILE C 1 4 ? 21.423 33.752 12.937 1.00 51.23 4 ILE C C 1
ATOM 4726 O O . ILE C 1 4 ? 22.028 33.338 11.954 1.00 52.37 4 ILE C O 1
ATOM 4731 N N . VAL C 1 5 ? 22.046 34.379 13.932 1.00 51.54 5 VAL C N 1
ATOM 4732 C CA . VAL C 1 5 ? 23.499 34.599 13.874 1.00 50.88 5 VAL C CA 1
ATOM 4733 C C . VAL C 1 5 ? 24.288 33.702 14.800 1.00 50.53 5 VAL C C 1
ATOM 4734 O O . VAL C 1 5 ? 24.146 33.770 16.022 1.00 51.69 5 VAL C O 1
ATOM 4738 N N . SER C 1 6 ? 25.139 32.877 14.207 1.00 50.50 6 SER C N 1
ATOM 4739 C CA . SER C 1 6 ? 25.962 31.934 14.957 1.00 50.16 6 SER C CA 1
ATOM 4740 C C . SER C 1 6 ? 27.399 31.869 14.454 1.00 49.56 6 SER C C 1
ATOM 4741 O O . SER C 1 6 ? 27.681 32.240 13.316 1.00 48.72 6 SER C O 1
ATOM 4744 N N . THR C 1 7 ? 28.296 31.372 15.305 1.00 48.94 7 THR C N 1
ATOM 4745 C CA . THR C 1 7 ? 29.712 31.256 14.955 1.00 49.09 7 THR C CA 1
ATOM 4746 C C . THR C 1 7 ? 30.488 30.529 16.045 1.00 48.38 7 THR C C 1
ATOM 4747 O O . THR C 1 7 ? 29.983 30.342 17.149 1.00 49.39 7 THR C O 1
ATOM 4751 N N . ILE C 1 8 ? 31.715 30.123 15.726 1.00 48.09 8 ILE C N 1
ATOM 4752 C CA . ILE C 1 8 ? 32.558 29.392 16.666 1.00 48.66 8 ILE C CA 1
ATOM 4753 C C . ILE C 1 8 ? 33.041 30.293 17.794 1.00 49.01 8 ILE C C 1
ATOM 4754 O O . ILE C 1 8 ? 33.304 31.471 17.585 1.00 48.37 8 ILE C O 1
ATOM 4759 N N . ALA C 1 9 ? 33.161 29.719 18.984 1.00 48.94 9 ALA C N 1
ATOM 4760 C CA . ALA C 1 9 ? 33.591 30.466 20.150 1.00 49.83 9 ALA C CA 1
ATOM 4761 C C . ALA C 1 9 ? 35.102 30.604 20.267 1.00 51.03 9 ALA C C 1
ATOM 4762 O O . ALA C 1 9 ? 35.777 29.742 20.829 1.00 51.23 9 ALA C O 1
ATOM 4764 N N . SER C 1 10 ? 35.617 31.710 19.744 1.00 51.61 10 SER C N 1
ATOM 4765 C CA . SER C 1 10 ? 37.039 32.013 19.789 1.00 52.71 10 SER C CA 1
ATOM 4766 C C . SER C 1 10 ? 37.301 33.159 18.827 1.00 52.95 10 SER C C 1
ATOM 4767 O O . SER C 1 10 ? 36.383 33.640 18.159 1.00 53.45 10 SER C O 1
ATOM 4770 N N . HIS C 1 11 ? 38.560 33.586 18.766 1.00 52.41 11 HIS C N 1
ATOM 4771 C CA . HIS C 1 11 ? 38.987 34.653 17.867 1.00 50.78 11 HIS C CA 1
ATOM 4772 C C . HIS C 1 11 ? 38.283 35.988 18.103 1.00 50.12 11 HIS C C 1
ATOM 4773 O O . HIS C 1 11 ? 38.831 36.888 18.725 1.00 51.00 11 HIS C O 1
ATOM 4780 N N . SER C 1 12 ? 37.068 36.119 17.597 1.00 49.30 12 SER C N 1
ATOM 4781 C CA . SER C 1 12 ? 36.330 37.359 17.758 1.00 48.64 12 SER C CA 1
ATOM 4782 C C . SER C 1 12 ? 34.820 37.137 17.850 1.00 47.64 12 SER C C 1
ATOM 4783 O O . SER C 1 12 ? 34.037 37.973 17.387 1.00 47.67 12 SER C O 1
ATOM 4786 N N . SER C 1 13 ? 34.419 36.018 18.453 1.00 45.11 13 SER C N 1
ATOM 4787 C CA . SER C 1 13 ? 33.004 35.689 18.582 1.00 43.82 13 SER C CA 1
ATOM 4788 C C . SER C 1 13 ? 32.302 36.593 19.570 1.00 43.30 13 SER C C 1
ATOM 4789 O O . SER C 1 13 ? 31.100 36.787 19.483 1.00 45.05 13 SER C O 1
ATOM 4792 N N . LEU C 1 14 ? 33.051 37.155 20.506 1.00 42.90 14 LEU C N 1
ATOM 4793 C CA . LEU C 1 14 ? 32.467 38.061 21.494 1.00 41.09 14 LEU C CA 1
ATOM 4794 C C . LEU C 1 14 ? 31.988 39.309 20.794 1.00 41.50 14 LEU C C 1
ATOM 4795 O O . LEU C 1 14 ? 30.840 39.722 20.939 1.00 42.62 14 LEU C O 1
ATOM 4800 N N . GLN C 1 15 ? 32.888 39.889 20.018 1.00 40.95 15 GLN C N 1
ATOM 4801 C CA . GLN C 1 15 ? 32.609 41.086 19.258 1.00 41.38 15 GLN C CA 1
ATOM 4802 C C . GLN C 1 15 ? 31.456 40.795 18.309 1.00 42.48 15 GLN C C 1
ATOM 4803 O O . GLN C 1 15 ? 30.494 41.556 18.216 1.00 43.74 15 GLN C O 1
ATOM 4809 N N . ILE C 1 16 ? 31.564 39.684 17.598 1.00 43.16 16 ILE C N 1
ATOM 4810 C CA . ILE C 1 16 ? 30.544 39.287 16.650 1.00 44.96 16 ILE C CA 1
ATOM 4811 C C . ILE C 1 16 ? 29.153 39.141 17.266 1.00 46.31 16 ILE C C 1
ATOM 4812 O O . ILE C 1 16 ? 28.188 39.729 16.759 1.00 46.68 16 ILE C O 1
ATOM 4817 N N . LEU C 1 17 ? 29.047 38.361 18.346 1.00 45.42 17 LEU C N 1
ATOM 4818 C CA . LEU C 1 17 ? 27.755 38.127 18.992 1.00 45.59 17 LEU C CA 1
ATOM 4819 C C . LEU C 1 17 ? 27.157 39.370 19.636 1.00 46.28 17 LEU C C 1
ATOM 4820 O O . LEU C 1 17 ? 25.953 39.603 19.538 1.00 47.03 17 LEU C O 1
ATOM 4825 N N . LEU C 1 18 ? 27.995 40.165 20.298 1.00 46.62 18 LEU C N 1
ATOM 4826 C CA . LEU C 1 18 ? 27.513 41.387 20.934 1.00 44.62 18 LEU C CA 1
ATOM 4827 C C . LEU C 1 18 ? 26.944 42.301 19.853 1.00 44.92 18 LEU C C 1
ATOM 4828 O O . LEU C 1 18 ? 25.885 42.881 20.029 1.00 45.66 18 LEU C O 1
ATOM 4833 N N . GLY C 1 19 ? 27.640 42.406 18.726 1.00 44.80 19 GLY C N 1
ATOM 4834 C CA . GLY C 1 19 ? 27.162 43.250 17.651 1.00 47.26 19 GLY C CA 1
ATOM 4835 C C . GLY C 1 19 ? 25.849 42.765 17.055 1.00 48.88 19 GLY C C 1
ATOM 4836 O O . GLY C 1 19 ? 25.015 43.562 16.635 1.00 47.92 19 GLY C O 1
ATOM 4837 N N . ALA C 1 20 ? 25.668 41.451 17.014 1.00 51.47 20 ALA C N 1
ATOM 4838 C CA . ALA C 1 20 ? 24.452 40.863 16.458 1.00 53.35 20 ALA C CA 1
ATOM 4839 C C . ALA C 1 20 ? 23.293 41.102 17.421 1.00 54.99 20 ALA C C 1
ATOM 4840 O O . ALA C 1 20 ? 22.208 41.544 17.013 1.00 55.06 20 ALA C O 1
ATOM 4842 N N . LYS C 1 21 ? 23.525 40.818 18.700 1.00 56.99 21 LYS C N 1
ATOM 4843 C CA . LYS C 1 21 ? 22.501 41.032 19.709 1.00 59.87 21 LYS C CA 1
ATOM 4844 C C . LYS C 1 21 ? 22.176 42.529 19.751 1.00 60.00 21 LYS C C 1
ATOM 4845 O O . LYS C 1 21 ? 21.082 42.932 20.124 1.00 62.51 21 LYS C O 1
ATOM 4851 N N . LYS C 1 22 ? 23.127 43.349 19.334 1.00 59.87 22 LYS C N 1
ATOM 4852 C CA . LYS C 1 22 ? 22.960 44.800 19.330 1.00 59.18 22 LYS C CA 1
ATOM 4853 C C . LYS C 1 22 ? 22.083 45.246 18.166 1.00 59.06 22 LYS C C 1
ATOM 4854 O O . LYS C 1 22 ? 21.354 46.229 18.263 1.00 58.94 22 LYS C O 1
ATOM 4860 N N . GLU C 1 23 ? 22.157 44.513 17.062 1.00 59.80 23 GLU C N 1
ATOM 4861 C CA . GLU C 1 23 ? 21.363 44.835 15.878 1.00 60.29 23 GLU C CA 1
ATOM 4862 C C . GLU C 1 23 ? 20.032 44.098 15.913 1.00 61.20 23 GLU C C 1
ATOM 4863 O O . GLU C 1 23 ? 19.322 44.024 14.916 1.00 60.50 23 GLU C O 1
ATOM 4869 N N . GLY C 1 24 ? 19.710 43.535 17.070 1.00 62.61 24 GLY C N 1
ATOM 4870 C CA . GLY C 1 24 ? 18.449 42.849 17.227 1.00 62.84 24 GLY C CA 1
ATOM 4871 C C . GLY C 1 24 ? 18.395 41.409 16.778 1.00 63.59 24 GLY C C 1
ATOM 4872 O O . GLY C 1 24 ? 17.336 40.782 16.862 1.00 65.13 24 GLY C O 1
ATOM 4873 N N . PHE C 1 25 ? 19.509 40.872 16.294 1.00 62.81 25 PHE C N 1
ATOM 4874 C CA . PHE C 1 25 ? 19.530 39.484 15.856 1.00 61.34 25 PHE C CA 1
ATOM 4875 C C . PHE C 1 25 ? 19.596 38.521 17.028 1.00 60.26 25 PHE C C 1
ATOM 4876 O O . PHE C 1 25 ? 19.957 38.897 18.140 1.00 58.23 25 PHE C O 1
ATOM 4884 N N . LYS C 1 26 ? 19.243 37.270 16.766 1.00 60.60 26 LYS C N 1
ATOM 4885 C CA . LYS C 1 26 ? 19.286 36.248 17.791 1.00 60.86 26 LYS C CA 1
ATOM 4886 C C . LYS C 1 26 ? 20.693 35.688 17.734 1.00 60.12 26 LYS C C 1
ATOM 4887 O O . LYS C 1 26 ? 21.348 35.757 16.696 1.00 60.64 26 LYS C O 1
ATOM 4893 N N . THR C 1 27 ? 21.138 35.096 18.833 1.00 59.14 27 THR C N 1
ATOM 4894 C CA . THR C 1 27 ? 22.494 34.577 18.938 1.00 57.31 27 THR C CA 1
ATOM 4895 C C . THR C 1 27 ? 22.667 33.082 19.232 1.00 57.66 27 THR C C 1
ATOM 4896 O O . THR C 1 27 ? 21.982 32.521 20.106 1.00 57.11 27 THR C O 1
ATOM 4900 N N . ARG C 1 28 ? 23.600 32.457 18.502 1.00 57.05 28 ARG C N 1
ATOM 4901 C CA . ARG C 1 28 ? 23.942 31.046 18.691 1.00 57.48 28 ARG C CA 1
ATOM 4902 C C . ARG C 1 28 ? 25.446 30.835 18.626 1.00 56.57 28 ARG C C 1
ATOM 4903 O O . ARG C 1 28 ? 26.086 31.144 17.624 1.00 56.16 28 ARG C O 1
ATOM 4911 N N . LEU C 1 29 ? 26.001 30.273 19.694 1.00 55.71 29 LEU C N 1
ATOM 4912 C CA . LEU C 1 29 ? 27.431 30.027 19.765 1.00 54.46 29 LEU C CA 1
ATOM 4913 C C . LEU C 1 29 ? 27.761 28.551 19.923 1.00 53.83 29 LEU C C 1
ATOM 4914 O O . LEU C 1 29 ? 27.181 27.875 20.759 1.00 52.46 29 LEU C O 1
ATOM 4919 N N . TYR C 1 30 ? 28.686 28.067 19.095 1.00 53.56 30 TYR C N 1
ATOM 4920 C CA . TYR C 1 30 ? 29.162 26.694 19.156 1.00 53.18 30 TYR C CA 1
ATOM 4921 C C . TYR C 1 30 ? 30.444 26.789 19.977 1.00 52.72 30 TYR C C 1
ATOM 4922 O O . TYR C 1 30 ? 31.375 27.482 19.590 1.00 53.13 30 TYR C O 1
ATOM 4931 N N . VAL C 1 31 ? 30.493 26.093 21.099 1.00 53.30 31 VAL C N 1
ATOM 4932 C CA . VAL C 1 31 ? 31.649 26.120 21.976 1.00 54.91 31 VAL C CA 1
ATOM 4933 C C . VAL C 1 31 ? 31.977 24.712 22.499 1.00 56.33 31 VAL C C 1
ATOM 4934 O O . VAL C 1 31 ? 31.119 23.827 22.518 1.00 57.50 31 VAL C O 1
ATOM 4938 N N . SER C 1 32 ? 33.216 24.513 22.930 1.00 57.17 32 SER C N 1
ATOM 4939 C CA . SER C 1 32 ? 33.626 23.231 23.460 1.00 59.15 32 SER C CA 1
ATOM 4940 C C . SER C 1 32 ? 33.353 23.161 24.956 1.00 60.85 32 SER C C 1
ATOM 4941 O O . SER C 1 32 ? 33.140 24.179 25.621 1.00 60.46 32 SER C O 1
ATOM 4944 N N . PRO C 1 33 ? 33.360 21.952 25.512 1.00 62.77 33 PRO C N 1
ATOM 4945 C CA . PRO C 1 33 ? 33.097 21.839 26.947 1.00 63.74 33 PRO C CA 1
ATOM 4946 C C . PRO C 1 33 ? 34.065 22.611 27.824 1.00 63.90 33 PRO C C 1
ATOM 4947 O O . PRO C 1 33 ? 33.644 23.220 28.803 1.00 64.79 33 PRO C O 1
ATOM 4951 N N . LYS C 1 34 ? 35.348 22.607 27.469 1.00 64.37 34 LYS C N 1
ATOM 4952 C CA . LYS C 1 34 ? 36.357 23.298 28.285 1.00 64.70 34 LYS C CA 1
ATOM 4953 C C . LYS C 1 34 ? 36.202 24.820 28.315 1.00 63.35 34 LYS C C 1
ATOM 4954 O O . LYS C 1 34 ? 36.465 25.455 29.338 1.00 61.56 34 LYS C O 1
ATOM 4960 N N . ARG C 1 35 ? 35.756 25.385 27.197 1.00 62.63 35 ARG C N 1
ATOM 4961 C CA . ARG C 1 35 ? 35.583 26.828 27.087 1.00 62.74 35 ARG C CA 1
ATOM 4962 C C . ARG C 1 35 ? 34.182 27.368 27.398 1.00 62.05 35 ARG C C 1
ATOM 4963 O O . ARG C 1 35 ? 34.023 28.573 27.591 1.00 62.07 35 ARG C O 1
ATOM 4971 N N . ARG C 1 36 ? 33.171 26.503 27.466 1.00 61.30 36 ARG C N 1
ATOM 4972 C CA . ARG C 1 36 ? 31.812 26.981 27.723 1.00 60.06 36 ARG C CA 1
ATOM 4973 C C . ARG C 1 36 ? 31.515 27.662 29.064 1.00 58.42 36 ARG C C 1
ATOM 4974 O O . ARG C 1 36 ? 30.620 28.501 29.127 1.00 59.27 36 ARG C O 1
ATOM 4982 N N . PRO C 1 37 ? 32.229 27.309 30.149 1.00 55.93 37 PRO C N 1
ATOM 4983 C CA . PRO C 1 37 ? 31.916 27.992 31.413 1.00 54.35 37 PRO C CA 1
ATOM 4984 C C . PRO C 1 37 ? 31.889 29.517 31.230 1.00 54.05 37 PRO C C 1
ATOM 4985 O O . PRO C 1 37 ? 30.917 30.187 31.561 1.00 53.90 37 PRO C O 1
ATOM 4989 N N . PHE C 1 38 ? 32.965 30.040 30.664 1.00 53.82 38 PHE C N 1
ATOM 4990 C CA . PHE C 1 38 ? 33.094 31.461 30.423 1.00 52.65 38 PHE C CA 1
ATOM 4991 C C . PHE C 1 38 ? 32.005 32.026 29.534 1.00 51.86 38 PHE C C 1
ATOM 4992 O O . PHE C 1 38 ? 31.362 33.011 29.894 1.00 51.54 38 PHE C O 1
ATOM 5000 N N . TYR C 1 39 ? 31.806 31.407 28.373 1.00 51.92 39 TYR C N 1
ATOM 5001 C CA . TYR C 1 39 ? 30.812 31.887 27.423 1.00 52.28 39 TYR C CA 1
ATOM 5002 C C . TYR C 1 39 ? 29.359 31.719 27.842 1.00 52.71 39 TYR C C 1
ATOM 5003 O O . TYR C 1 39 ? 28.498 32.458 27.372 1.00 53.74 39 TYR C O 1
ATOM 5012 N N . SER C 1 40 ? 29.066 30.746 28.697 1.00 52.46 40 SER C N 1
ATOM 5013 C CA . SER C 1 40 ? 27.688 30.545 29.124 1.00 52.24 40 SER C CA 1
ATOM 5014 C C . SER C 1 40 ? 27.266 31.607 30.133 1.00 50.97 40 SER C C 1
ATOM 5015 O O . SER C 1 40 ? 26.079 31.849 30.334 1.00 51.28 40 SER C O 1
ATOM 5018 N N . SER C 1 41 ? 28.244 32.245 30.756 1.00 48.82 41 SER C N 1
ATOM 5019 C CA . SER C 1 41 ? 27.968 33.292 31.731 1.00 48.29 41 SER C CA 1
ATOM 5020 C C . SER C 1 41 ? 27.734 34.642 31.048 1.00 48.88 41 SER C C 1
ATOM 5021 O O . SER C 1 41 ? 27.469 35.642 31.718 1.00 49.62 41 SER C O 1
ATOM 5024 N N . LEU C 1 42 ? 27.819 34.665 29.721 1.00 48.68 42 LEU C N 1
ATOM 5025 C CA . LEU C 1 42 ? 27.633 35.887 28.958 1.00 49.49 42 LEU C CA 1
ATOM 5026 C C . LEU C 1 42 ? 26.208 36.081 28.458 1.00 50.62 42 LEU C C 1
ATOM 5027 O O . LEU C 1 42 ? 25.679 35.253 27.726 1.00 51.58 42 LEU C O 1
ATOM 5032 N N . PRO C 1 43 ? 25.574 37.198 28.841 1.00 51.82 43 PRO C N 1
ATOM 5033 C CA . PRO C 1 43 ? 24.203 37.527 28.442 1.00 52.94 43 PRO C CA 1
ATOM 5034 C C . PRO C 1 43 ? 24.017 37.757 26.948 1.00 55.12 43 PRO C C 1
ATOM 5035 O O . PRO C 1 43 ? 22.910 38.035 26.509 1.00 55.79 43 PRO C O 1
ATOM 5039 N N . ILE C 1 44 ? 25.082 37.656 26.161 1.00 57.17 44 ILE C N 1
ATOM 5040 C CA . ILE C 1 44 ? 24.945 37.903 24.726 1.00 59.26 44 ILE C CA 1
ATOM 5041 C C . ILE C 1 44 ? 24.667 36.660 23.892 1.00 60.40 44 ILE C C 1
ATOM 5042 O O . ILE C 1 44 ? 24.431 36.764 22.685 1.00 60.20 44 ILE C O 1
ATOM 5047 N N . VAL C 1 45 ? 24.690 35.491 24.530 1.00 61.83 45 VAL C N 1
ATOM 5048 C CA . VAL C 1 45 ? 24.437 34.229 23.822 1.00 63.68 45 VAL C CA 1
ATOM 5049 C C . VAL C 1 45 ? 23.058 33.636 24.127 1.00 63.80 45 VAL C C 1
ATOM 5050 O O . VAL C 1 45 ? 22.711 33.385 25.277 1.00 63.68 45 VAL C O 1
ATOM 5054 N N . ASP C 1 46 ? 22.274 33.404 23.089 1.00 64.31 46 ASP C N 1
ATOM 5055 C CA . ASP C 1 46 ? 20.950 32.840 23.287 1.00 65.30 46 ASP C CA 1
ATOM 5056 C C . ASP C 1 46 ? 21.012 31.297 23.218 1.00 65.76 46 ASP C C 1
ATOM 5057 O O . ASP C 1 46 ? 20.712 30.601 24.206 1.00 66.33 46 ASP C O 1
ATOM 5062 N N . ASP C 1 47 ? 21.404 30.761 22.067 1.00 65.04 47 ASP C N 1
ATOM 5063 C CA . ASP C 1 47 ? 21.510 29.315 21.930 1.00 64.99 47 ASP C CA 1
ATOM 5064 C C . ASP C 1 47 ? 22.985 28.918 22.010 1.00 64.84 47 ASP C C 1
ATOM 5065 O O . ASP C 1 47 ? 23.790 29.359 21.196 1.00 65.46 47 ASP C O 1
ATOM 5070 N N . LEU C 1 48 ? 23.337 28.084 22.987 1.00 63.91 48 LEU C N 1
ATOM 5071 C CA . LEU C 1 48 ? 24.722 27.662 23.164 1.00 62.83 48 LEU C CA 1
ATOM 5072 C C . LEU C 1 48 ? 24.909 26.191 22.850 1.00 63.85 48 LEU C C 1
ATOM 5073 O O . LEU C 1 48 ? 24.573 25.316 23.652 1.00 63.47 48 LEU C O 1
ATOM 5078 N N . VAL C 1 49 ? 25.480 25.928 21.681 1.00 65.53 49 VAL C N 1
ATOM 5079 C CA . VAL C 1 49 ? 25.706 24.567 21.210 1.00 66.40 49 VAL C CA 1
ATOM 5080 C C . VAL C 1 49 ? 27.069 24.030 21.610 1.00 67.40 49 VAL C C 1
ATOM 5081 O O . VAL C 1 49 ? 28.059 24.303 20.937 1.00 68.00 49 VAL C O 1
ATOM 5085 N N . VAL C 1 50 ? 27.116 23.253 22.693 1.00 69.11 50 VAL C N 1
ATOM 5086 C CA . VAL C 1 50 ? 28.379 22.667 23.153 1.00 70.40 50 VAL C CA 1
ATOM 5087 C C . VAL C 1 50 ? 28.736 21.471 22.278 1.00 71.99 50 VAL C C 1
ATOM 5088 O O . VAL C 1 50 ? 27.848 20.733 21.866 1.00 71.94 50 VAL C O 1
ATOM 5092 N N . ALA C 1 51 ? 30.029 21.290 22.002 1.00 73.83 51 ALA C N 1
ATOM 5093 C CA . ALA C 1 51 ? 30.493 20.185 21.172 1.00 75.59 51 ALA C CA 1
ATOM 5094 C C . ALA C 1 51 ? 32.004 19.946 21.260 1.00 76.78 51 ALA C C 1
ATOM 5095 O O . ALA C 1 51 ? 32.790 20.882 21.462 1.00 76.90 51 ALA C O 1
ATOM 5097 N N . GLU C 1 52 ? 32.408 18.687 21.100 1.00 77.92 52 GLU C N 1
ATOM 5098 C CA . GLU C 1 52 ? 33.823 18.343 21.140 1.00 79.43 52 GLU C CA 1
ATOM 5099 C C . GLU C 1 52 ? 34.511 18.977 19.920 1.00 79.74 52 GLU C C 1
ATOM 5100 O O . GLU C 1 52 ? 35.569 19.608 20.043 1.00 79.77 52 GLU C O 1
ATOM 5106 N N . GLU C 1 53 ? 33.886 18.790 18.754 1.00 79.85 53 GLU C N 1
ATOM 5107 C CA . GLU C 1 53 ? 34.369 19.291 17.458 1.00 80.21 53 GLU C CA 1
ATOM 5108 C C . GLU C 1 53 ? 33.359 20.305 16.919 1.00 79.51 53 GLU C C 1
ATOM 5109 O O . GLU C 1 53 ? 32.169 20.193 17.203 1.00 78.86 53 GLU C O 1
ATOM 5123 N N . THR C 1 55 ? 32.869 20.804 13.723 1.00 76.47 55 THR C N 1
ATOM 5124 C CA . THR C 1 55 ? 32.511 20.338 12.387 1.00 74.77 55 THR C CA 1
ATOM 5125 C C . THR C 1 55 ? 31.012 20.278 12.115 1.00 73.73 55 THR C C 1
ATOM 5126 O O . THR C 1 55 ? 30.596 19.827 11.056 1.00 73.31 55 THR C O 1
ATOM 5130 N N . SER C 1 56 ? 30.201 20.745 13.055 1.00 73.24 56 SER C N 1
ATOM 5131 C CA . SER C 1 56 ? 28.750 20.732 12.877 1.00 72.23 56 SER C CA 1
ATOM 5132 C C . SER C 1 56 ? 28.277 21.897 12.004 1.00 72.13 56 SER C C 1
ATOM 5133 O O . SER C 1 56 ? 27.229 22.484 12.260 1.00 70.67 56 SER C O 1
ATOM 5136 N N . ILE C 1 57 ? 29.061 22.219 10.977 1.00 73.28 57 ILE C N 1
ATOM 5137 C CA . ILE C 1 57 ? 28.746 23.307 10.037 1.00 74.25 57 ILE C CA 1
ATOM 5138 C C . ILE C 1 57 ? 27.601 23.008 9.056 1.00 74.57 57 ILE C C 1
ATOM 5139 O O . ILE C 1 57 ? 27.723 23.205 7.831 1.00 73.34 57 ILE C O 1
ATOM 5144 N N . LEU C 1 58 ? 26.501 22.512 9.614 1.00 75.23 58 LEU C N 1
ATOM 5145 C CA . LEU C 1 58 ? 25.303 22.224 8.850 1.00 75.75 58 LEU C CA 1
ATOM 5146 C C . LEU C 1 58 ? 24.305 23.240 9.387 1.00 76.42 58 LEU C C 1
ATOM 5147 O O . LEU C 1 58 ? 23.123 23.233 9.022 1.00 76.31 58 LEU C O 1
ATOM 5152 N N . ASN C 1 59 ? 24.809 24.112 10.266 1.00 77.14 59 ASN C N 1
ATOM 5153 C CA . ASN C 1 59 ? 24.005 25.157 10.889 1.00 77.07 59 ASN C CA 1
ATOM 5154 C C . ASN C 1 59 ? 23.066 25.777 9.875 1.00 77.53 59 ASN C C 1
ATOM 5155 O O . ASN C 1 59 ? 23.476 26.571 9.030 1.00 76.68 59 ASN C O 1
ATOM 5160 N N . ASP C 1 60 ? 21.799 25.393 9.941 1.00 78.90 60 ASP C N 1
ATOM 5161 C CA . ASP C 1 60 ? 20.826 25.930 9.002 1.00 80.38 60 ASP C CA 1
ATOM 5162 C C . ASP C 1 60 ? 20.400 27.275 9.524 1.00 79.98 60 ASP C C 1
ATOM 5163 O O . ASP C 1 60 ? 21.206 28.031 10.075 1.00 80.07 60 ASP C O 1
ATOM 5168 N N . ASP C 1 61 ? 19.118 27.557 9.332 1.00 80.02 61 ASP C N 1
ATOM 5169 C CA . ASP C 1 61 ? 18.491 28.785 9.799 1.00 79.53 61 ASP C CA 1
ATOM 5170 C C . ASP C 1 61 ? 19.390 30.005 9.726 1.00 78.51 61 ASP C C 1
ATOM 5171 O O . ASP C 1 61 ? 19.210 30.868 8.853 1.00 78.96 61 ASP C O 1
ATOM 5176 N N . GLY C 1 62 ? 20.362 30.060 10.634 1.00 76.75 62 GLY C N 1
ATOM 5177 C CA . GLY C 1 62 ? 21.266 31.195 10.695 1.00 74.21 62 GLY C CA 1
ATOM 5178 C C . GLY C 1 62 ? 22.417 31.363 9.706 1.00 71.91 62 GLY C C 1
ATOM 5179 O O . GLY C 1 62 ? 22.700 30.483 8.878 1.00 71.52 62 GLY C O 1
ATOM 5180 N N . ILE C 1 63 ? 23.065 32.530 9.823 1.00 68.88 63 ILE C N 1
ATOM 5181 C CA . ILE C 1 63 ? 24.215 32.925 9.018 1.00 65.93 63 ILE C CA 1
ATOM 5182 C C . ILE C 1 63 ? 25.453 32.646 9.868 1.00 63.43 63 ILE C C 1
ATOM 5183 O O . ILE C 1 63 ? 25.579 33.159 10.970 1.00 63.51 63 ILE C O 1
ATOM 5188 N N . VAL C 1 64 ? 26.375 31.848 9.346 1.00 60.88 64 VAL C N 1
ATOM 5189 C CA . VAL C 1 64 ? 27.561 31.456 10.110 1.00 58.32 64 VAL C CA 1
ATOM 5190 C C . VAL C 1 64 ? 28.626 32.487 10.472 1.00 56.65 64 VAL C C 1
ATOM 5191 O O . VAL C 1 64 ? 29.248 32.352 11.519 1.00 56.99 64 VAL C O 1
ATOM 5195 N N . VAL C 1 65 ? 28.865 33.497 9.643 1.00 53.83 65 VAL C N 1
ATOM 5196 C CA . VAL C 1 65 ? 29.886 34.507 9.992 1.00 50.78 65 VAL C CA 1
ATOM 5197 C C . VAL C 1 65 ? 31.232 33.914 10.448 1.00 49.31 65 VAL C C 1
ATOM 5198 O O . VAL C 1 65 ? 31.427 33.628 11.629 1.00 50.41 65 VAL C O 1
ATOM 5202 N N . PRO C 1 66 ? 32.191 33.759 9.522 1.00 47.23 66 PRO C N 1
ATOM 5203 C CA . PRO C 1 66 ? 33.513 33.198 9.828 1.00 46.32 66 PRO C CA 1
ATOM 5204 C C . PRO C 1 66 ? 34.545 34.162 10.461 1.00 45.73 66 PRO C C 1
ATOM 5205 O O . PRO C 1 66 ? 34.377 35.381 10.460 1.00 45.89 66 PRO C O 1
ATOM 5209 N N . HIS C 1 67 ? 35.618 33.597 11.001 1.00 44.47 67 HIS C N 1
ATOM 5210 C CA . HIS C 1 67 ? 36.683 34.386 11.611 1.00 44.80 67 HIS C CA 1
ATOM 5211 C C . HIS C 1 67 ? 37.988 33.610 11.496 1.00 45.70 67 HIS C C 1
ATOM 5212 O O . HIS C 1 67 ? 38.018 32.583 10.835 1.00 46.90 67 HIS C O 1
ATOM 5219 N N . GLY C 1 68 ? 39.058 34.089 12.134 1.00 46.43 68 GLY C N 1
ATOM 5220 C CA . GLY C 1 68 ? 40.357 33.425 12.035 1.00 47.28 68 GLY C CA 1
ATOM 5221 C C . GLY C 1 68 ? 40.560 32.015 12.592 1.00 48.84 68 GLY C C 1
ATOM 5222 O O . GLY C 1 68 ? 41.685 31.529 12.632 1.00 49.27 68 GLY C O 1
ATOM 5223 N N . SER C 1 69 ? 39.506 31.335 13.019 1.00 49.96 69 SER C N 1
ATOM 5224 C CA . SER C 1 69 ? 39.688 29.990 13.572 1.00 52.03 69 SER C CA 1
ATOM 5225 C C . SER C 1 69 ? 39.043 28.928 12.695 1.00 53.19 69 SER C C 1
ATOM 5226 O O . SER C 1 69 ? 39.363 27.753 12.795 1.00 52.48 69 SER C O 1
ATOM 5229 N N . PHE C 1 70 ? 38.142 29.359 11.825 1.00 55.16 70 PHE C N 1
ATOM 5230 C CA . PHE C 1 70 ? 37.416 28.443 10.962 1.00 57.36 70 PHE C CA 1
ATOM 5231 C C . PHE C 1 70 ? 38.218 27.435 10.160 1.00 58.84 70 PHE C C 1
ATOM 5232 O O . PHE C 1 70 ? 37.818 26.284 10.058 1.00 59.55 70 PHE C O 1
ATOM 5240 N N . VAL C 1 71 ? 39.341 27.842 9.589 1.00 60.30 71 VAL C N 1
ATOM 5241 C CA . VAL C 1 71 ? 40.140 26.903 8.823 1.00 61.50 71 VAL C CA 1
ATOM 5242 C C . VAL C 1 71 ? 40.910 25.968 9.752 1.00 62.77 71 VAL C C 1
ATOM 5243 O O . VAL C 1 71 ? 41.119 24.792 9.447 1.00 63.70 71 VAL C O 1
ATOM 5247 N N . ALA C 1 72 ? 41.315 26.490 10.900 1.00 64.41 72 ALA C N 1
ATOM 5248 C CA . ALA C 1 72 ? 42.054 25.691 11.868 1.00 66.50 72 ALA C CA 1
ATOM 5249 C C . ALA C 1 72 ? 41.111 24.693 12.555 1.00 68.41 72 ALA C C 1
ATOM 5250 O O . ALA C 1 72 ? 41.567 23.687 13.100 1.00 68.00 72 ALA C O 1
ATOM 5252 N N . TYR C 1 73 ? 39.804 24.976 12.528 1.00 71.08 73 TYR C N 1
ATOM 5253 C CA . TYR C 1 73 ? 38.795 24.094 13.139 1.00 73.27 73 TYR C CA 1
ATOM 5254 C C . TYR C 1 73 ? 38.109 23.264 12.054 1.00 74.11 73 TYR C C 1
ATOM 5255 O O . TYR C 1 73 ? 37.553 22.185 12.325 1.00 73.88 73 TYR C O 1
ATOM 5264 N N . LEU C 1 74 ? 38.123 23.799 10.835 1.00 74.51 74 LEU C N 1
ATOM 5265 C CA . LEU C 1 74 ? 37.507 23.135 9.689 1.00 75.25 74 LEU C CA 1
ATOM 5266 C C . LEU C 1 74 ? 38.380 23.397 8.451 1.00 76.30 74 LEU C C 1
ATOM 5267 O O . LEU C 1 74 ? 38.846 24.506 8.239 1.00 77.12 74 LEU C O 1
ATOM 5272 N N . GLY C 1 75 ? 38.603 22.380 7.635 1.00 77.76 75 GLY C N 1
ATOM 5273 C CA . GLY C 1 75 ? 39.421 22.583 6.458 1.00 78.39 75 GLY C CA 1
ATOM 5274 C C . GLY C 1 75 ? 38.770 23.569 5.508 1.00 79.02 75 GLY C C 1
ATOM 5275 O O . GLY C 1 75 ? 37.592 23.897 5.656 1.00 77.99 75 GLY C O 1
ATOM 5276 N N . ILE C 1 76 ? 39.543 24.040 4.534 1.00 79.94 76 ILE C N 1
ATOM 5277 C CA . ILE C 1 76 ? 39.063 25.003 3.541 1.00 80.63 76 ILE C CA 1
ATOM 5278 C C . ILE C 1 76 ? 38.031 24.340 2.618 1.00 80.60 76 ILE C C 1
ATOM 5279 O O . ILE C 1 76 ? 37.083 24.983 2.154 1.00 79.25 76 ILE C O 1
ATOM 5284 N N . GLU C 1 77 ? 38.240 23.048 2.366 1.00 81.79 77 GLU C N 1
ATOM 5285 C CA . GLU C 1 77 ? 37.372 22.235 1.508 1.00 82.99 77 GLU C CA 1
ATOM 5286 C C . GLU C 1 77 ? 35.955 22.169 2.079 1.00 82.66 77 GLU C C 1
ATOM 5287 O O . GLU C 1 77 ? 34.955 22.491 1.396 1.00 82.33 77 GLU C O 1
ATOM 5293 N N . ALA C 1 78 ? 35.884 21.727 3.337 1.00 81.50 78 ALA C N 1
ATOM 5294 C CA . ALA C 1 78 ? 34.627 21.576 4.045 1.00 79.59 78 ALA C CA 1
ATOM 5295 C C . ALA C 1 78 ? 33.808 22.849 4.026 1.00 78.29 78 ALA C C 1
ATOM 5296 O O . ALA C 1 78 ? 32.608 22.810 3.778 1.00 78.18 78 ALA C O 1
ATOM 5298 N N . ILE C 1 79 ? 34.471 23.980 4.253 1.00 77.21 79 ILE C N 1
ATOM 5299 C CA . ILE C 1 79 ? 33.806 25.285 4.281 1.00 76.49 79 ILE C CA 1
ATOM 5300 C C . ILE C 1 79 ? 33.245 25.721 2.932 1.00 76.79 79 ILE C C 1
ATOM 5301 O O . ILE C 1 79 ? 32.096 26.197 2.846 1.00 76.05 79 ILE C O 1
ATOM 5306 N N . GLU C 1 80 ? 34.044 25.583 1.875 1.00 77.34 80 GLU C N 1
ATOM 5307 C CA . GLU C 1 80 ? 33.581 25.974 0.547 1.00 77.00 80 GLU C CA 1
ATOM 5308 C C . GLU C 1 80 ? 32.432 25.073 0.076 1.00 76.88 80 GLU C C 1
ATOM 5309 O O . GLU C 1 80 ? 31.605 25.483 -0.741 1.00 75.99 80 GLU C O 1
ATOM 5315 N N . LYS C 1 81 ? 32.372 23.849 0.599 1.00 77.24 81 LYS C N 1
ATOM 5316 C CA . LYS C 1 81 ? 31.291 22.942 0.223 1.00 77.47 81 LYS C CA 1
ATOM 5317 C C . LYS C 1 81 ? 30.284 22.821 1.362 1.00 76.55 81 LYS C C 1
ATOM 5318 O O . LYS C 1 81 ? 29.384 21.991 1.308 1.00 76.38 81 LYS C O 1
ATOM 5324 N N . ALA C 1 82 ? 30.444 23.649 2.391 1.00 75.53 82 ALA C N 1
ATOM 5325 C CA . ALA C 1 82 ? 29.543 23.621 3.543 1.00 74.90 82 ALA C CA 1
ATOM 5326 C C . ALA C 1 82 ? 28.099 23.912 3.159 1.00 74.18 82 ALA C C 1
ATOM 5327 O O . ALA C 1 82 ? 27.821 24.628 2.197 1.00 74.04 82 ALA C O 1
ATOM 5329 N N . LYS C 1 83 ? 27.185 23.366 3.953 1.00 73.99 83 LYS C N 1
ATOM 5330 C CA . LYS C 1 83 ? 25.749 23.537 3.737 1.00 73.13 83 LYS C CA 1
ATOM 5331 C C . LYS C 1 83 ? 25.210 24.847 4.333 1.00 72.26 83 LYS C C 1
ATOM 5332 O O . LYS C 1 83 ? 24.318 25.477 3.759 1.00 71.84 83 LYS C O 1
ATOM 5338 N N . ALA C 1 84 ? 25.761 25.252 5.478 1.00 71.27 84 ALA C N 1
ATOM 5339 C CA . ALA C 1 84 ? 25.344 26.472 6.177 1.00 69.51 84 ALA C CA 1
ATOM 5340 C C . ALA C 1 84 ? 25.324 27.730 5.309 1.00 69.09 84 ALA C C 1
ATOM 5341 O O . ALA C 1 84 ? 26.012 27.835 4.293 1.00 68.98 84 ALA C O 1
ATOM 5343 N N . ARG C 1 85 ? 24.537 28.704 5.736 1.00 68.52 85 ARG C N 1
ATOM 5344 C CA . ARG C 1 85 ? 24.384 29.952 5.002 1.00 68.08 85 ARG C CA 1
ATOM 5345 C C . ARG C 1 85 ? 25.615 30.860 4.764 1.00 66.84 85 ARG C C 1
ATOM 5346 O O . ARG C 1 85 ? 25.796 31.320 3.642 1.00 67.71 85 ARG C O 1
ATOM 5354 N N . PHE C 1 86 ? 26.425 31.139 5.798 1.00 63.85 86 PHE C N 1
ATOM 5355 C CA . PHE C 1 86 ? 27.656 31.975 5.710 1.00 60.22 86 PHE C CA 1
ATOM 5356 C C . PHE C 1 86 ? 27.630 33.437 5.252 1.00 59.06 86 PHE C C 1
ATOM 5357 O O . PHE C 1 86 ? 27.215 33.745 4.132 1.00 57.96 86 PHE C O 1
ATOM 5365 N N . PHE C 1 87 ? 28.151 34.329 6.101 1.00 58.49 87 PHE C N 1
ATOM 5366 C CA . PHE C 1 87 ? 28.209 35.764 5.788 1.00 57.13 87 PHE C CA 1
ATOM 5367 C C . PHE C 1 87 ? 29.374 36.154 4.862 1.00 57.13 87 PHE C C 1
ATOM 5368 O O . PHE C 1 87 ? 30.467 35.638 4.991 1.00 56.72 87 PHE C O 1
ATOM 5376 N N . GLY C 1 88 ? 29.126 37.083 3.943 1.00 59.10 88 GLY C N 1
ATOM 5377 C CA . GLY C 1 88 ? 30.146 37.579 3.011 1.00 60.76 88 GLY C CA 1
ATOM 5378 C C . GLY C 1 88 ? 31.056 36.616 2.247 1.00 62.10 88 GLY C C 1
ATOM 5379 O O . GLY C 1 88 ? 32.048 36.102 2.799 1.00 62.25 88 GLY C O 1
ATOM 5380 N N . ASN C 1 89 ? 30.757 36.418 0.962 1.00 61.72 89 ASN C N 1
ATOM 5381 C CA . ASN C 1 89 ? 31.516 35.503 0.117 1.00 61.73 89 ASN C CA 1
ATOM 5382 C C . ASN C 1 89 ? 31.802 34.266 0.944 1.00 61.57 89 ASN C C 1
ATOM 5383 O O . ASN C 1 89 ? 30.996 33.925 1.807 1.00 63.94 89 ASN C O 1
ATOM 5388 N N . ARG C 1 90 ? 32.932 33.607 0.713 1.00 60.00 90 ARG C N 1
ATOM 5389 C CA . ARG C 1 90 ? 33.256 32.399 1.455 1.00 59.21 90 ARG C CA 1
ATOM 5390 C C . ARG C 1 90 ? 34.383 31.736 0.694 1.00 58.26 90 ARG C C 1
ATOM 5391 O O . ARG C 1 90 ? 35.162 30.943 1.240 1.00 56.66 90 ARG C O 1
ATOM 5399 N N . ARG C 1 91 ? 34.455 32.059 -0.589 1.00 58.29 91 ARG C N 1
ATOM 5400 C CA . ARG C 1 91 ? 35.507 31.501 -1.415 1.00 59.75 91 ARG C CA 1
ATOM 5401 C C . ARG C 1 91 ? 36.743 32.333 -1.180 1.00 58.69 91 ARG C C 1
ATOM 5402 O O . ARG C 1 91 ? 37.859 31.893 -1.436 1.00 58.97 91 ARG C O 1
ATOM 5410 N N . PHE C 1 92 ? 36.514 33.530 -0.655 1.00 57.46 92 PHE C N 1
ATOM 5411 C CA . PHE C 1 92 ? 37.565 34.484 -0.339 1.00 55.74 92 PHE C CA 1
ATOM 5412 C C . PHE C 1 92 ? 38.400 34.049 0.857 1.00 54.50 92 PHE C C 1
ATOM 5413 O O . PHE C 1 92 ? 39.606 34.255 0.889 1.00 54.88 92 PHE C O 1
ATOM 5421 N N . LEU C 1 93 ? 37.752 33.437 1.835 1.00 53.23 93 LEU C N 1
ATOM 5422 C CA . LEU C 1 93 ? 38.432 32.998 3.045 1.00 52.74 93 LEU C CA 1
ATOM 5423 C C . LEU C 1 93 ? 39.761 3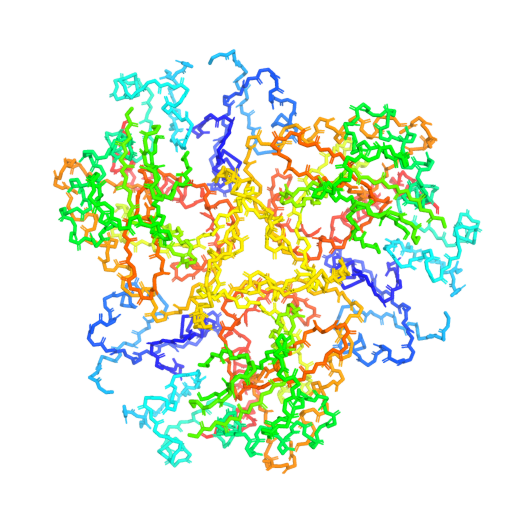2.286 2.835 1.00 52.28 93 LEU C C 1
ATOM 5424 O O . LEU C 1 93 ? 40.632 32.333 3.702 1.00 52.45 93 LEU C O 1
ATOM 5429 N N . LYS C 1 94 ? 39.936 31.633 1.694 1.00 52.61 94 LYS C N 1
ATOM 5430 C CA . LYS C 1 94 ? 41.185 30.898 1.457 1.00 53.18 94 LYS C CA 1
ATOM 5431 C C . LYS C 1 94 ? 42.341 31.772 0.955 1.00 53.23 94 LYS C C 1
ATOM 5432 O O . LYS C 1 94 ? 43.506 31.386 1.030 1.00 51.85 94 LYS C O 1
ATOM 5438 N N . TRP C 1 95 ? 42.009 32.958 0.467 1.00 54.11 95 TRP C N 1
ATOM 5439 C CA . TRP C 1 95 ? 43.008 33.864 -0.060 1.00 56.00 95 TRP C CA 1
ATOM 5440 C C . TRP C 1 95 ? 44.075 34.407 0.901 1.00 55.89 95 TRP C C 1
ATOM 5441 O O . TRP C 1 95 ? 45.037 35.049 0.470 1.00 56.72 95 TRP C O 1
ATOM 5452 N N . GLU C 1 96 ? 43.916 34.163 2.191 1.00 55.55 96 GLU C N 1
ATOM 5453 C CA . GLU C 1 96 ? 44.888 34.654 3.154 1.00 54.96 96 GLU C CA 1
ATOM 5454 C C . GLU C 1 96 ? 45.666 33.453 3.646 1.00 55.05 96 GLU C C 1
ATOM 5455 O O . GLU C 1 96 ? 46.605 33.593 4.426 1.00 54.52 96 GLU C O 1
ATOM 5461 N N . THR C 1 97 ? 45.276 32.276 3.169 1.00 55.10 97 THR C N 1
ATOM 5462 C CA . THR C 1 97 ? 45.901 31.032 3.594 1.00 55.67 97 THR C CA 1
ATOM 5463 C C . THR C 1 97 ? 47.276 30.660 3.027 1.00 55.18 97 THR C C 1
ATOM 5464 O O . THR C 1 97 ? 48.041 29.943 3.685 1.00 55.60 97 THR C O 1
ATOM 5468 N N . THR C 1 98 ? 47.594 31.132 1.821 1.00 53.99 98 THR C N 1
ATOM 5469 C CA . THR C 1 98 ? 48.883 30.816 1.194 1.00 51.99 98 THR C CA 1
ATOM 5470 C C . THR C 1 98 ? 49.567 32.033 0.584 1.00 51.85 98 THR C C 1
ATOM 5471 O O . THR C 1 98 ? 48.921 33.045 0.270 1.00 52.16 98 THR C O 1
ATOM 5475 N N . PHE C 1 99 ? 50.877 31.904 0.391 1.00 51.30 99 PHE C N 1
ATOM 5476 C CA . PHE C 1 99 ? 51.680 32.961 -0.209 1.00 51.81 99 PHE C CA 1
ATOM 5477 C C . PHE C 1 99 ? 51.181 33.196 -1.628 1.00 52.22 99 PHE C C 1
ATOM 5478 O O . PHE C 1 99 ? 50.979 34.333 -2.062 1.00 52.40 99 PHE C O 1
ATOM 5486 N N . GLU C 1 100 ? 50.972 32.100 -2.346 1.00 53.56 100 GLU C N 1
ATOM 5487 C CA . GLU C 1 100 ? 50.518 32.161 -3.729 1.00 55.01 100 GLU C CA 1
ATOM 5488 C C . GLU C 1 100 ? 49.319 33.071 -3.903 1.00 55.11 100 GLU C C 1
ATOM 5489 O O . GLU C 1 100 ? 49.327 33.970 -4.743 1.00 55.29 100 GLU C O 1
ATOM 5495 N N . LEU C 1 101 ? 48.284 32.834 -3.111 1.00 54.80 101 LEU C N 1
ATOM 5496 C CA . LEU C 1 101 ? 47.077 33.645 -3.181 1.00 54.65 101 LEU C CA 1
ATOM 5497 C C . LEU C 1 101 ? 47.306 35.052 -2.654 1.00 55.04 101 LEU C C 1
ATOM 5498 O O . LEU C 1 101 ? 46.844 36.030 -3.255 1.00 55.80 101 LEU C O 1
ATOM 5503 N N . GLN C 1 102 ? 48.023 35.151 -1.536 1.00 54.43 102 GLN C N 1
ATOM 5504 C CA . GLN C 1 102 ? 48.303 36.439 -0.930 1.00 54.76 102 GLN C CA 1
ATOM 5505 C C . GLN C 1 102 ? 49.032 37.338 -1.915 1.00 54.67 102 GLN C C 1
ATOM 5506 O O . GLN C 1 102 ? 48.634 38.477 -2.139 1.00 55.03 102 GLN C O 1
ATOM 5512 N N . ASP C 1 103 ? 50.093 36.813 -2.518 1.00 54.50 103 ASP C N 1
ATOM 5513 C CA . ASP C 1 103 ? 50.875 37.565 -3.498 1.00 54.68 103 ASP C CA 1
ATOM 5514 C C . ASP C 1 103 ? 50.040 37.955 -4.697 1.00 55.13 103 ASP C C 1
ATOM 5515 O O . ASP C 1 103 ? 49.973 39.134 -5.057 1.00 55.40 103 ASP C O 1
ATOM 5520 N N . LYS C 1 104 ? 49.408 36.955 -5.303 1.00 55.50 104 LYS C N 1
ATOM 5521 C CA . LYS C 1 104 ? 48.581 37.151 -6.480 1.00 55.17 104 LYS C CA 1
ATOM 5522 C C . LYS C 1 104 ? 47.690 38.365 -6.306 1.00 54.16 104 LYS C C 1
ATOM 5523 O O . LYS C 1 104 ? 47.707 39.272 -7.126 1.00 52.95 104 LYS C O 1
ATOM 5529 N N . ALA C 1 105 ? 46.940 38.387 -5.208 1.00 53.62 105 ALA C N 1
ATOM 5530 C CA . ALA C 1 105 ? 46.038 39.489 -4.921 1.00 53.99 105 ALA C CA 1
ATOM 5531 C C . ALA C 1 105 ? 46.757 40.827 -4.711 1.00 54.80 105 ALA C C 1
ATOM 5532 O O . ALA C 1 105 ? 46.392 41.853 -5.299 1.00 54.79 105 ALA C O 1
ATOM 5534 N N . LEU C 1 106 ? 47.774 40.814 -3.860 1.00 54.70 106 LEU C N 1
ATOM 5535 C CA . LEU C 1 106 ? 48.516 42.029 -3.557 1.00 54.29 106 LEU C CA 1
ATOM 5536 C C . LEU C 1 106 ? 49.194 42.590 -4.809 1.00 55.75 106 LEU C C 1
ATOM 5537 O O . LEU C 1 106 ? 49.226 43.800 -5.029 1.00 57.09 106 LEU C O 1
ATOM 5542 N N . GLU C 1 107 ? 49.733 41.709 -5.637 1.00 57.02 107 GLU C N 1
ATOM 5543 C CA . GLU C 1 107 ? 50.360 42.150 -6.875 1.00 58.18 107 GLU C CA 1
ATOM 5544 C C . GLU C 1 107 ? 49.243 42.699 -7.772 1.00 56.86 107 GLU C C 1
ATOM 5545 O O . GLU C 1 107 ? 49.365 43.781 -8.328 1.00 57.95 107 GLU C O 1
ATOM 5551 N N . GLY C 1 108 ? 48.150 41.951 -7.878 1.00 54.84 108 GLY C N 1
ATOM 5552 C CA . GLY C 1 108 ? 47.040 42.376 -8.701 1.00 53.66 108 GLY C CA 1
ATOM 5553 C C . GLY C 1 108 ? 46.451 43.717 -8.320 1.00 53.97 108 GLY C C 1
ATOM 5554 O O . GLY C 1 108 ? 45.820 44.376 -9.151 1.00 53.35 108 GLY C O 1
ATOM 5555 N N . ALA C 1 109 ? 46.643 44.133 -7.070 1.00 54.08 109 ALA C N 1
ATOM 5556 C CA . ALA C 1 109 ? 46.105 45.413 -6.601 1.00 53.04 109 ALA C CA 1
ATOM 5557 C C . ALA C 1 109 ? 47.167 46.506 -6.658 1.00 52.83 109 ALA C C 1
ATOM 5558 O O . ALA C 1 109 ? 46.892 47.685 -6.402 1.00 52.18 109 ALA C O 1
ATOM 5560 N N . GLY C 1 110 ? 48.387 46.108 -6.998 1.00 52.69 110 GLY C N 1
ATOM 5561 C CA . GLY C 1 110 ? 49.466 47.069 -7.112 1.00 53.26 110 GLY C CA 1
ATOM 5562 C C . GLY C 1 110 ? 49.980 47.540 -5.774 1.00 53.54 110 GLY C C 1
ATOM 5563 O O . GLY C 1 110 ? 50.617 48.587 -5.681 1.00 52.71 110 GLY C O 1
ATOM 5564 N N . ILE C 1 111 ? 49.703 46.757 -4.739 1.00 54.19 111 ILE C N 1
ATOM 5565 C CA . ILE C 1 111 ? 50.135 47.099 -3.389 1.00 54.50 111 ILE C CA 1
ATOM 5566 C C . ILE C 1 111 ? 51.585 46.671 -3.169 1.00 54.96 111 ILE C C 1
ATOM 5567 O O . ILE C 1 111 ? 51.979 45.545 -3.493 1.00 55.20 111 ILE C O 1
ATOM 5572 N N . PRO C 1 112 ? 52.414 47.582 -2.640 1.00 55.14 112 PRO C N 1
ATOM 5573 C CA . PRO C 1 112 ? 53.824 47.264 -2.392 1.00 55.52 112 PRO C CA 1
ATOM 5574 C C . PRO C 1 112 ? 53.927 46.168 -1.349 1.00 56.95 112 PRO C C 1
ATOM 5575 O O . PRO C 1 112 ? 53.276 46.253 -0.320 1.00 57.18 112 PRO C O 1
ATOM 5579 N N . ARG C 1 113 ? 54.728 45.140 -1.596 1.00 58.66 113 ARG C N 1
ATOM 5580 C CA . ARG C 1 113 ? 54.848 44.085 -0.600 1.00 61.58 113 ARG C CA 1
ATOM 5581 C C . ARG C 1 113 ? 56.295 43.935 -0.145 1.00 62.78 113 ARG C C 1
ATOM 5582 O O . ARG C 1 113 ? 57.216 44.385 -0.825 1.00 63.77 113 ARG C O 1
ATOM 5590 N N . VAL C 1 114 ? 56.508 43.340 1.023 1.00 64.16 114 VAL C N 1
ATOM 5591 C CA . VAL C 1 114 ? 57.873 43.153 1.493 1.00 65.06 114 VAL C CA 1
ATOM 5592 C C . VAL C 1 114 ? 58.541 42.213 0.509 1.00 66.05 114 VAL C C 1
ATOM 5593 O O . VAL C 1 114 ? 57.936 41.229 0.062 1.00 65.91 114 VAL C O 1
ATOM 5597 N N . GLU C 1 115 ? 59.789 42.520 0.171 1.00 67.30 115 GLU C N 1
ATOM 5598 C CA . GLU C 1 115 ? 60.534 41.709 -0.782 1.00 67.98 115 GLU C CA 1
ATOM 5599 C C . GLU C 1 115 ? 60.898 40.350 -0.188 1.00 67.31 115 GLU C C 1
ATOM 5600 O O . GLU C 1 115 ? 61.172 40.235 1.004 1.00 66.20 115 GLU C O 1
ATOM 5606 N N . VAL C 1 116 ? 60.891 39.330 -1.043 1.00 68.26 116 VAL C N 1
ATOM 5607 C CA . VAL C 1 116 ? 61.229 37.949 -0.662 1.00 68.91 116 VAL C CA 1
ATOM 5608 C C . VAL C 1 116 ? 62.734 37.768 -0.848 1.00 69.39 116 VAL C C 1
ATOM 5609 O O . VAL C 1 116 ? 63.345 38.367 -1.740 1.00 69.86 116 VAL C O 1
ATOM 5613 N N . VAL C 1 117 ? 63.335 36.938 -0.014 1.00 70.13 117 VAL C N 1
ATOM 5614 C CA . VAL C 1 117 ? 64.766 36.746 -0.099 1.00 71.10 117 VAL C CA 1
ATOM 5615 C C . VAL C 1 117 ? 65.150 35.291 -0.107 1.00 73.28 117 VAL C C 1
ATOM 5616 O O . VAL C 1 117 ? 64.823 34.543 0.810 1.00 73.75 117 VAL C O 1
ATOM 5620 N N . GLU C 1 118 ? 65.842 34.889 -1.163 1.00 76.23 118 GLU C N 1
ATOM 5621 C CA . GLU C 1 118 ? 66.318 33.526 -1.271 1.00 78.94 118 GLU C CA 1
ATOM 5622 C C . GLU C 1 118 ? 67.802 33.636 -0.917 1.00 80.01 118 GLU C C 1
ATOM 5623 O O . GLU C 1 118 ? 68.491 34.518 -1.419 1.00 80.38 118 GLU C O 1
ATOM 5629 N N . PRO C 1 119 ? 68.300 32.760 -0.030 1.00 81.14 119 PRO C N 1
ATOM 5630 C CA . PRO C 1 119 ? 69.701 32.719 0.417 1.00 82.67 119 PRO C CA 1
ATOM 5631 C C . PRO C 1 119 ? 70.712 33.480 -0.476 1.00 84.35 119 PRO C C 1
ATOM 5632 O O . PRO C 1 119 ? 71.394 32.895 -1.336 1.00 84.41 119 PRO C O 1
ATOM 5636 N N . GLU C 1 120 ? 70.783 34.789 -0.251 1.00 86.19 120 GLU C N 1
ATOM 5637 C CA . GLU C 1 120 ? 71.669 35.706 -0.960 1.00 87.81 120 GLU C CA 1
ATOM 5638 C C . GLU C 1 120 ? 71.739 36.915 -0.038 1.00 89.00 120 GLU C C 1
ATOM 5639 O O . GLU C 1 120 ? 71.594 38.057 -0.476 1.00 88.70 120 GLU C O 1
ATOM 5645 N N . ASP C 1 121 ? 71.950 36.617 1.244 1.00 90.58 121 ASP C N 1
ATOM 5646 C CA . ASP C 1 121 ? 72.026 37.566 2.354 1.00 92.25 121 ASP C CA 1
ATOM 5647 C C . ASP C 1 121 ? 73.032 38.722 2.259 1.00 93.31 121 ASP C C 1
ATOM 5648 O O . ASP C 1 121 ? 73.245 39.356 1.207 1.00 93.81 121 ASP C O 1
ATOM 5653 N N . ALA C 1 122 ? 73.639 38.993 3.410 1.00 93.74 122 ALA C N 1
ATOM 5654 C CA . ALA C 1 122 ? 74.643 40.033 3.562 1.00 94.61 122 ALA C CA 1
ATOM 5655 C C . ALA C 1 122 ? 75.290 39.770 4.928 1.00 95.19 122 ALA C C 1
ATOM 5656 O O . ALA C 1 122 ? 75.705 40.696 5.652 1.00 95.45 122 ALA C O 1
ATOM 5658 N N . LYS C 1 123 ? 75.334 38.478 5.262 1.00 95.18 123 LYS C N 1
ATOM 5659 C CA . LYS C 1 123 ? 75.918 37.967 6.507 1.00 95.43 123 LYS C CA 1
ATOM 5660 C C . LYS C 1 123 ? 77.099 38.815 7.002 1.00 95.67 123 LYS C C 1
ATOM 5661 O O . LYS C 1 123 ? 78.083 39.022 6.274 1.00 96.26 123 LYS C O 1
ATOM 5667 N N . PRO C 1 124 ? 77.032 39.298 8.255 1.00 95.38 124 PRO C N 1
ATOM 5668 C CA . PRO C 1 124 ? 75.951 39.117 9.224 1.00 94.48 124 PRO C CA 1
ATOM 5669 C C . PRO C 1 124 ? 75.263 40.461 9.429 1.00 94.05 124 PRO C C 1
ATOM 5670 O O . PRO C 1 124 ? 75.182 41.282 8.495 1.00 93.84 124 PRO C O 1
ATOM 5674 N N . ASP C 1 125 ? 74.802 40.695 10.660 1.00 93.22 125 ASP C N 1
ATOM 5675 C CA . ASP C 1 125 ? 74.127 41.947 11.003 1.00 92.21 125 ASP C CA 1
ATOM 5676 C C . ASP C 1 125 ? 73.022 42.250 9.985 1.00 90.39 125 AS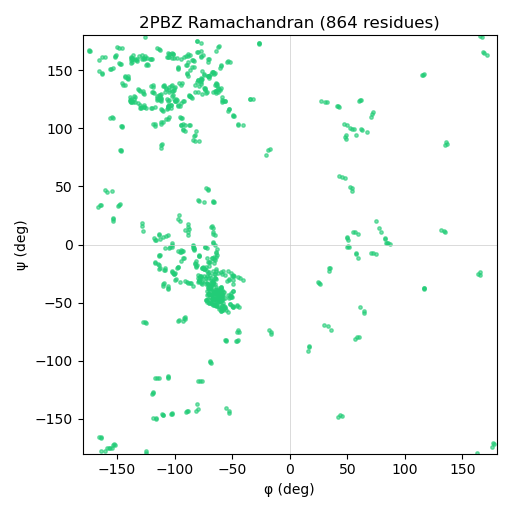P C C 1
ATOM 5677 O O . ASP C 1 125 ? 72.378 43.312 10.044 1.00 91.06 125 ASP C O 1
ATOM 5682 N N . GLU C 1 126 ? 72.821 41.320 9.052 1.00 87.55 126 GLU C N 1
ATOM 5683 C CA . GLU C 1 126 ? 71.769 41.430 8.054 1.00 84.25 126 GLU C CA 1
ATOM 5684 C C . GLU C 1 126 ? 70.795 40.317 8.453 1.00 81.60 126 GLU C C 1
ATOM 5685 O O . GLU C 1 126 ? 70.896 39.182 7.984 1.00 81.32 126 GLU C O 1
ATOM 5691 N N . LEU C 1 127 ? 69.882 40.640 9.360 1.00 78.51 127 LEU C N 1
ATOM 5692 C CA . LEU C 1 127 ? 68.897 39.669 9.820 1.00 74.67 127 LEU C CA 1
ATOM 5693 C C . LEU C 1 127 ? 67.708 39.638 8.885 1.00 72.17 127 LEU C C 1
ATOM 5694 O O . LEU C 1 127 ? 67.454 40.592 8.139 1.00 71.50 127 LEU C O 1
ATOM 5699 N N . TYR C 1 128 ? 66.979 38.534 8.923 1.00 69.92 128 TYR C N 1
ATOM 5700 C CA . TYR C 1 128 ? 65.813 38.379 8.078 1.00 67.75 128 TYR C CA 1
ATOM 5701 C C . TYR C 1 128 ? 64.657 37.771 8.874 1.00 66.29 128 TYR C C 1
ATOM 5702 O O . TYR C 1 128 ? 64.859 37.197 9.951 1.00 65.73 128 TYR C O 1
ATOM 5711 N N . PHE C 1 129 ? 63.451 37.903 8.336 1.00 64.53 129 PHE C N 1
ATOM 5712 C CA . PHE C 1 129 ? 62.267 37.346 8.962 1.00 62.29 129 PHE C CA 1
ATOM 5713 C C . PHE C 1 129 ? 61.877 36.096 8.162 1.00 61.35 129 PHE C C 1
ATOM 5714 O O . PHE C 1 129 ? 61.889 36.123 6.934 1.00 60.64 129 PHE C O 1
ATOM 5722 N N . VAL C 1 130 ? 61.541 35.013 8.865 1.00 60.26 130 VAL C N 1
ATOM 5723 C CA . VAL C 1 130 ? 61.113 33.766 8.242 1.00 59.00 130 VAL C CA 1
ATOM 5724 C C . VAL C 1 130 ? 59.625 33.605 8.550 1.00 59.55 130 VAL C C 1
ATOM 5725 O O . VAL C 1 130 ? 59.257 33.448 9.714 1.00 59.32 130 VAL C O 1
ATOM 5729 N N . ARG C 1 131 ? 58.776 33.641 7.519 1.00 59.62 131 ARG C N 1
ATOM 5730 C CA . ARG C 1 131 ? 57.327 33.505 7.701 1.00 59.92 131 ARG C CA 1
ATOM 5731 C C . ARG C 1 131 ? 56.813 32.057 7.633 1.00 59.53 131 ARG C C 1
ATOM 5732 O O . ARG C 1 131 ? 57.493 31.171 7.119 1.00 58.85 131 ARG C O 1
ATOM 5740 N N . ILE C 1 132 ? 55.603 31.841 8.155 1.00 60.09 132 ILE C N 1
ATOM 5741 C CA . ILE C 1 132 ? 54.955 30.527 8.193 1.00 60.95 132 ILE C CA 1
ATOM 5742 C C . ILE C 1 132 ? 55.901 29.404 8.596 1.00 61.61 132 ILE C C 1
ATOM 5743 O O . ILE C 1 132 ? 56.421 29.388 9.714 1.00 61.56 132 ILE C O 1
ATOM 5748 N N . GLU C 1 145 ? 57.015 31.915 13.454 1.00 58.21 145 GLU C N 1
ATOM 5749 C CA . GLU C 1 145 ? 57.798 32.834 12.633 1.00 59.55 145 GLU C CA 1
ATOM 5750 C C . GLU C 1 145 ? 59.223 32.730 13.146 1.00 60.55 145 GLU C C 1
ATOM 5751 O O . GLU C 1 145 ? 59.735 31.613 13.276 1.00 61.44 145 GLU C O 1
ATOM 5757 N N . GLY C 1 146 ? 59.856 33.863 13.460 1.00 60.50 146 GLY C N 1
ATOM 5758 C CA . GLY C 1 146 ? 61.238 33.835 13.929 1.00 60.67 146 GLY C CA 1
ATOM 5759 C C . GLY C 1 146 ? 62.190 34.554 12.976 1.00 61.61 146 GLY C C 1
ATOM 5760 O O . GLY C 1 146 ? 61.983 34.550 11.761 1.00 61.00 146 GLY C O 1
ATOM 5761 N N . SER C 1 147 ? 63.234 35.177 13.516 1.00 62.73 147 SER C N 1
ATOM 5762 C CA . SER C 1 147 ? 64.196 35.900 12.688 1.00 64.36 147 SER C CA 1
ATOM 5763 C C . SER C 1 147 ? 65.629 35.464 12.962 1.00 65.98 147 SER C C 1
ATOM 5764 O O . SER C 1 147 ? 66.030 35.366 14.110 1.00 65.39 147 SER C O 1
ATOM 5767 N N . GLU C 1 148 ? 66.394 35.191 11.898 1.00 69.64 148 GLU C N 1
ATOM 5768 C CA . GLU C 1 148 ? 67.792 34.745 12.021 1.00 72.92 148 GLU C CA 1
ATOM 5769 C C . GLU C 1 148 ? 68.764 35.766 11.433 1.00 75.10 148 GLU C C 1
ATOM 5770 O O . GLU C 1 148 ? 68.358 36.715 10.762 1.00 74.35 148 GLU C O 1
ATOM 5776 N N . LEU C 1 149 ? 70.053 35.560 11.696 1.00 78.57 149 LEU C N 1
ATOM 5777 C CA . LEU C 1 149 ? 71.116 36.463 11.220 1.00 81.78 149 LEU C CA 1
ATOM 5778 C C . LEU C 1 149 ? 71.870 35.884 10.005 1.00 82.85 149 LEU C C 1
ATOM 5779 O O . LEU C 1 149 ? 71.288 35.184 9.165 1.00 81.99 149 LEU C O 1
ATOM 5784 N N . GLU C 1 150 ? 73.172 36.182 9.937 1.00 85.07 150 GLU C N 1
ATOM 5785 C CA . GLU C 1 150 ? 74.036 35.705 8.852 1.00 85.93 150 GLU C CA 1
ATOM 5786 C C . GLU C 1 150 ? 73.803 34.214 8.532 1.00 85.80 150 GLU C C 1
ATOM 5787 O O . GLU C 1 150 ? 73.182 33.902 7.521 1.00 85.05 150 GLU C O 1
ATOM 5793 N N . GLU C 1 151 ? 74.272 33.313 9.402 1.00 86.06 151 GLU C N 1
ATOM 5794 C CA . GLU C 1 151 ? 74.134 31.865 9.198 1.00 87.64 151 GLU C CA 1
ATOM 5795 C C . GLU C 1 151 ? 73.062 31.454 8.187 1.00 88.48 151 GLU C C 1
ATOM 5796 O O . GLU C 1 151 ? 73.402 31.029 7.068 1.00 88.56 151 GLU C O 1
ATOM 5802 N N . ARG C 1 152 ? 71.781 31.564 8.564 1.00 88.64 152 ARG C N 1
ATOM 5803 C CA . ARG C 1 152 ? 70.703 31.203 7.636 1.00 88.80 152 ARG C CA 1
ATOM 5804 C C . ARG C 1 152 ? 70.619 29.678 7.405 1.00 88.07 152 ARG C C 1
ATOM 5805 O O . ARG C 1 152 ? 69.694 29.203 6.758 1.00 88.13 152 ARG C O 1
ATOM 5813 N N . LEU C 1 153 ? 71.591 28.924 7.927 1.00 87.13 153 LEU C N 1
ATOM 5814 C CA . LEU C 1 153 ? 71.633 27.455 7.787 1.00 85.61 153 LEU C CA 1
ATOM 5815 C C . LEU C 1 153 ? 70.311 26.742 8.067 1.00 84.83 153 LEU C C 1
ATOM 5816 O O . LEU C 1 153 ? 69.567 26.409 7.142 1.00 84.51 153 LEU C O 1
ATOM 5821 N N . SER C 1 154 ? 70.053 26.499 9.354 1.00 84.79 154 SER C N 1
ATOM 5822 C CA . SER C 1 154 ? 68.832 25.840 9.853 1.00 84.35 154 SER C CA 1
ATOM 5823 C C . SER C 1 154 ? 67.636 26.036 8.925 1.00 84.95 154 SER C C 1
ATOM 5824 O O . SER C 1 154 ? 66.729 26.825 9.241 1.00 84.04 154 SER C O 1
ATOM 5827 N N . PRO C 1 159 ? 57.186 2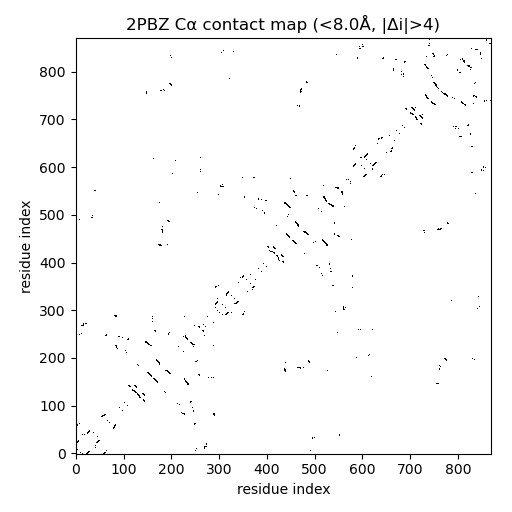4.597 5.052 1.00 58.37 159 PRO C N 1
ATOM 5828 C CA . PRO C 1 159 ? 56.646 25.576 4.101 1.00 58.90 159 PRO C CA 1
ATOM 5829 C C . PRO C 1 159 ? 56.872 26.994 4.650 1.00 59.46 159 PRO C C 1
ATOM 5830 O O . PRO C 1 159 ? 56.244 27.392 5.634 1.00 60.53 159 PRO C O 1
ATOM 5834 N N . TYR C 1 160 ? 57.765 27.751 4.014 1.00 58.49 160 TYR C N 1
ATOM 5835 C CA . TYR C 1 160 ? 58.090 29.090 4.494 1.00 57.39 160 TYR C CA 1
ATOM 5836 C C . TYR C 1 160 ? 58.601 30.008 3.399 1.00 57.34 160 TYR C C 1
ATOM 5837 O O . TYR C 1 160 ? 58.679 29.635 2.231 1.00 57.99 160 TYR C O 1
ATOM 5846 N N . ARG C 1 161 ? 58.995 31.201 3.814 1.00 57.51 161 ARG C N 1
ATOM 5847 C CA . ARG C 1 161 ? 59.523 32.224 2.929 1.00 58.23 161 ARG C CA 1
ATOM 5848 C C . ARG C 1 161 ? 60.428 33.094 3.797 1.00 58.11 161 ARG C C 1
ATOM 5849 O O . ARG C 1 161 ? 60.206 33.202 5.003 1.00 58.04 161 ARG C O 1
ATOM 5857 N N . VAL C 1 162 ? 61.444 33.709 3.195 1.00 57.89 162 VAL C N 1
ATOM 5858 C CA . VAL C 1 162 ? 62.369 34.570 3.935 1.00 56.48 162 VAL C CA 1
ATOM 5859 C C . VAL C 1 162 ? 62.193 35.996 3.453 1.00 55.89 162 VAL C C 1
ATOM 5860 O O . VAL C 1 162 ? 62.235 36.256 2.253 1.00 55.94 162 VAL C O 1
ATOM 5864 N N . GLU C 1 163 ? 62.002 36.920 4.388 1.00 55.91 163 GLU C N 1
ATOM 5865 C CA . GLU C 1 163 ? 61.785 38.303 4.024 1.00 55.26 163 GLU C CA 1
ATOM 5866 C C . GLU C 1 163 ? 62.796 39.238 4.678 1.00 56.06 163 GLU C C 1
ATOM 5867 O O . GLU C 1 163 ? 63.380 38.930 5.729 1.00 54.84 163 GLU C O 1
ATOM 5873 N N . ARG C 1 164 ? 63.005 40.376 4.020 1.00 57.36 164 ARG C N 1
ATOM 5874 C CA . ARG C 1 164 ? 63.904 41.411 4.503 1.00 58.13 164 ARG C CA 1
ATOM 5875 C C . ARG C 1 164 ? 63.374 41.842 5.876 1.00 57.65 164 ARG C C 1
ATOM 5876 O O . ARG C 1 164 ? 62.172 42.031 6.056 1.00 57.83 164 ARG C O 1
ATOM 5884 N N . PHE C 1 165 ? 64.263 41.978 6.851 1.00 56.62 165 PHE C N 1
ATOM 5885 C CA . PHE C 1 165 ? 63.833 42.404 8.165 1.00 55.76 165 PHE C CA 1
ATOM 5886 C C . PHE C 1 165 ? 63.499 43.886 8.115 1.00 55.76 165 PHE C C 1
ATOM 5887 O O . PHE C 1 165 ? 64.276 44.685 7.603 1.00 55.58 165 PHE C O 1
ATOM 5895 N N . ILE C 1 166 ? 62.353 44.258 8.667 1.00 55.74 166 ILE C N 1
ATOM 5896 C CA . ILE C 1 166 ? 61.948 45.653 8.679 1.00 57.03 166 ILE C CA 1
ATOM 5897 C C . ILE C 1 166 ? 61.528 46.090 10.080 1.00 58.15 166 ILE C C 1
ATOM 5898 O O . ILE C 1 166 ? 60.574 45.560 10.652 1.00 59.16 166 ILE C O 1
ATOM 5903 N N . PRO C 1 167 ? 62.248 47.056 10.662 1.00 58.80 167 PRO C N 1
ATOM 5904 C CA . PRO C 1 167 ? 61.860 47.489 12.001 1.00 59.09 167 PRO C CA 1
ATOM 5905 C C . PRO C 1 167 ? 60.980 48.732 11.851 1.00 58.93 167 PRO C C 1
ATOM 5906 O O . PRO C 1 167 ? 61.253 49.588 10.995 1.00 59.24 167 PRO C O 1
ATOM 5910 N N . GLY C 1 168 ? 59.909 48.843 12.626 1.00 57.56 168 GLY C N 1
ATOM 5911 C CA . GLY C 1 168 ? 59.113 50.048 12.485 1.00 57.06 168 GLY C CA 1
ATOM 5912 C C . GLY C 1 168 ? 57.621 49.902 12.418 1.00 57.00 168 GLY C C 1
ATOM 5913 O O . GLY C 1 168 ? 57.048 49.855 11.348 1.00 58.21 168 GLY C O 1
ATOM 5914 N N . VAL C 1 169 ? 56.997 49.850 13.581 1.00 56.09 169 VAL C N 1
ATOM 5915 C CA . VAL C 1 169 ? 55.554 49.731 13.702 1.00 54.18 169 VAL C CA 1
ATOM 5916 C C . VAL C 1 169 ? 54.807 48.939 12.621 1.00 52.21 169 VAL C C 1
ATOM 5917 O O . VAL C 1 169 ? 54.867 49.222 11.424 1.00 50.87 169 VAL C O 1
ATOM 5921 N N . TYR C 1 170 ? 54.092 47.929 13.090 1.00 50.66 170 TYR C N 1
ATOM 5922 C CA . TYR C 1 170 ? 53.287 47.083 12.238 1.00 48.29 170 TYR C CA 1
ATOM 5923 C C . TYR C 1 170 ? 51.830 47.449 12.452 1.00 47.64 170 TYR C C 1
ATOM 5924 O O . TYR C 1 170 ? 51.286 47.364 13.558 1.00 47.24 170 TYR C O 1
ATOM 5933 N N . LEU C 1 171 ? 51.222 47.877 11.356 1.00 46.40 171 LEU C N 1
ATOM 5934 C CA . LEU C 1 171 ? 49.850 48.335 11.340 1.00 45.54 171 LEU C CA 1
ATOM 5935 C C . LEU C 1 171 ? 48.908 47.389 10.623 1.00 45.04 171 LEU C C 1
ATOM 5936 O O . LEU C 1 171 ? 49.207 46.866 9.555 1.00 43.82 171 LEU C O 1
ATOM 5941 N N . TYR C 1 172 ? 47.754 47.184 11.230 1.00 45.04 172 TYR C N 1
ATOM 5942 C CA . TYR C 1 172 ? 46.761 46.297 10.681 1.00 44.84 172 TYR C CA 1
ATOM 5943 C C . TYR C 1 172 ? 45.516 47.115 10.413 1.00 45.71 172 TYR C C 1
ATOM 5944 O O . TYR C 1 172 ? 44.774 47.473 11.334 1.00 46.22 172 TYR C O 1
ATOM 5953 N N . VAL C 1 173 ? 45.310 47.422 9.136 1.00 44.82 173 VAL C N 1
ATOM 5954 C CA . VAL C 1 173 ? 44.174 48.220 8.712 1.00 44.77 173 VAL C CA 1
ATOM 5955 C C . VAL C 1 173 ? 42.941 47.377 8.460 1.00 43.00 173 VAL C C 1
ATOM 5956 O O . VAL C 1 173 ? 42.978 46.407 7.717 1.00 42.95 173 VAL C O 1
ATOM 5960 N N . HIS C 1 174 ? 41.840 47.773 9.081 1.00 41.65 174 HIS C N 1
ATOM 5961 C CA . HIS C 1 174 ? 40.578 47.061 8.958 1.00 40.70 174 HIS C CA 1
ATOM 5962 C C . HIS C 1 174 ? 39.620 47.742 7.983 1.00 40.71 174 HIS C C 1
ATOM 5963 O O . HIS C 1 174 ? 39.372 48.937 8.087 1.00 42.27 174 HIS C O 1
ATOM 5970 N N . PHE C 1 175 ? 39.091 46.981 7.029 1.00 41.05 175 PHE C N 1
ATOM 5971 C CA . PHE C 1 175 ? 38.138 47.517 6.038 1.00 42.21 175 PHE C CA 1
ATOM 5972 C C . PHE C 1 175 ? 36.831 46.740 6.022 1.00 43.85 175 PHE C C 1
ATOM 5973 O O . PHE C 1 175 ? 36.755 45.597 6.477 1.00 45.19 175 PHE C O 1
ATOM 5981 N N . PHE C 1 176 ? 35.800 47.361 5.475 1.00 44.97 176 PHE C N 1
ATOM 5982 C CA . PHE C 1 176 ? 34.517 46.702 5.353 1.00 45.63 176 PHE C CA 1
ATOM 5983 C C . PHE C 1 176 ? 33.890 47.192 4.072 1.00 46.50 176 PHE C C 1
ATOM 5984 O O . PHE C 1 176 ? 33.380 48.301 4.026 1.00 46.88 176 PHE C O 1
ATOM 5992 N N . TYR C 1 177 ? 33.952 46.396 3.016 1.00 48.23 177 TYR C N 1
ATOM 5993 C CA . TYR C 1 177 ? 33.313 46.830 1.788 1.00 50.84 177 TYR C CA 1
ATOM 5994 C C . TYR C 1 177 ? 31.868 46.400 1.891 1.00 51.49 177 TYR C C 1
ATOM 5995 O O . TYR C 1 177 ? 31.598 45.236 2.134 1.00 52.39 177 TYR C O 1
ATOM 6004 N N . SER C 1 178 ? 30.929 47.315 1.696 1.00 52.14 178 SER C N 1
ATOM 6005 C CA . SER C 1 178 ? 29.527 46.928 1.809 1.00 53.45 178 SER C CA 1
ATOM 6006 C C . SER C 1 178 ? 28.762 46.979 0.496 1.00 54.06 178 SER C C 1
ATOM 6007 O O . SER C 1 178 ? 28.761 47.996 -0.188 1.00 54.40 178 SER C O 1
ATOM 6010 N N . PRO C 1 179 ? 28.144 45.858 0.103 1.00 54.69 179 PRO C N 1
ATOM 6011 C CA . PRO C 1 179 ? 27.376 45.857 -1.144 1.00 55.94 179 PRO C CA 1
ATOM 6012 C C . PRO C 1 179 ? 26.111 46.691 -0.933 1.00 57.83 179 PRO C C 1
ATOM 6013 O O . PRO C 1 179 ? 25.772 47.559 -1.732 1.00 58.09 179 PRO C O 1
ATOM 6017 N N . ILE C 1 180 ? 25.429 46.447 0.176 1.00 59.80 180 ILE C N 1
ATOM 6018 C CA . ILE C 1 180 ? 24.215 47.186 0.474 1.00 61.61 180 ILE C CA 1
ATOM 6019 C C . ILE C 1 180 ? 24.399 48.690 0.338 1.00 62.84 180 ILE C C 1
ATOM 6020 O O . ILE C 1 180 ? 23.446 49.402 0.017 1.00 63.94 180 ILE C O 1
ATOM 6025 N N . LEU C 1 181 ? 25.611 49.181 0.596 1.00 63.46 181 LEU C N 1
ATOM 6026 C CA . LEU C 1 181 ? 25.877 50.617 0.506 1.00 63.72 181 LEU C CA 1
ATOM 6027 C C . LEU C 1 181 ? 26.840 50.927 -0.637 1.00 63.11 181 LEU C C 1
ATOM 6028 O O . LEU C 1 181 ? 27.069 52.089 -0.973 1.00 63.25 181 LEU C O 1
ATOM 6033 N N . GLU C 1 182 ? 27.408 49.877 -1.222 1.00 62.49 182 GLU C N 1
ATOM 6034 C CA . GLU C 1 182 ? 28.353 50.020 -2.325 1.00 61.93 182 GLU C CA 1
ATOM 6035 C C . GLU C 1 182 ? 29.484 50.979 -2.005 1.00 60.15 182 GLU C C 1
ATOM 6036 O O . GLU C 1 182 ? 29.778 51.877 -2.799 1.00 59.68 182 GLU C O 1
ATOM 6042 N N . ARG C 1 183 ? 30.116 50.798 -0.844 1.00 57.86 183 ARG C N 1
ATOM 6043 C CA . ARG C 1 183 ? 31.222 51.659 -0.447 1.00 54.46 183 ARG C CA 1
ATOM 6044 C C . ARG C 1 183 ? 32.225 50.904 0.404 1.00 53.11 183 ARG C C 1
ATOM 6045 O O . ARG C 1 183 ? 31.905 49.895 1.025 1.00 53.04 183 ARG C O 1
ATOM 6053 N N . LEU C 1 184 ? 33.453 51.409 0.401 1.00 51.84 184 LEU C N 1
ATOM 6054 C CA . LEU C 1 184 ? 34.545 50.842 1.174 1.00 49.59 184 LEU C CA 1
ATOM 6055 C C . LEU C 1 184 ? 34.710 51.684 2.435 1.00 48.17 184 LEU C C 1
ATOM 6056 O O . LEU C 1 184 ? 34.879 52.909 2.364 1.00 46.92 184 LEU C O 1
ATOM 6061 N N . GLU C 1 185 ? 34.669 51.024 3.586 1.00 47.13 185 GLU C N 1
ATOM 6062 C CA . GLU C 1 185 ? 34.812 51.715 4.864 1.00 47.29 185 GLU C CA 1
ATOM 6063 C C . GLU C 1 185 ? 36.122 51.350 5.570 1.00 45.59 185 GLU C C 1
ATOM 6064 O O . GLU C 1 185 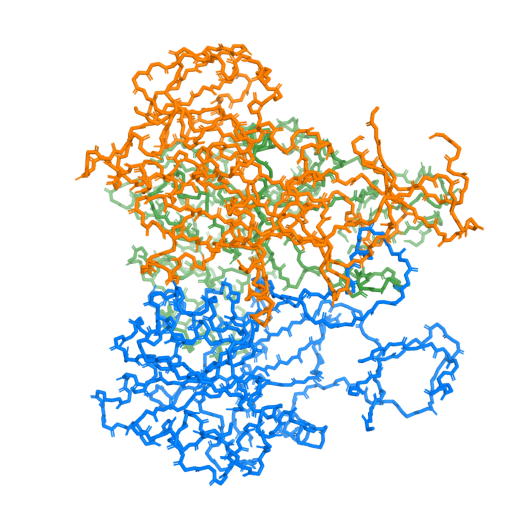? 36.398 50.178 5.799 1.00 45.20 185 GLU C O 1
ATOM 6070 N N . LEU C 1 186 ? 36.925 52.363 5.890 1.00 44.47 186 LEU C N 1
ATOM 6071 C CA . LEU C 1 186 ? 38.194 52.191 6.601 1.00 44.20 186 LEU C CA 1
ATOM 6072 C C . LEU C 1 186 ? 37.748 52.384 8.052 1.00 44.05 186 LEU C C 1
ATOM 6073 O O . LEU C 1 186 ? 37.506 53.517 8.490 1.00 45.17 186 LEU C O 1
ATOM 6078 N N . LEU C 1 187 ? 37.633 51.281 8.793 1.00 42.04 187 LEU C N 1
ATOM 6079 C CA . LEU C 1 187 ? 37.117 51.343 10.151 1.00 42.13 187 LEU C CA 1
ATOM 6080 C C . LEU C 1 187 ? 38.064 51.271 11.335 1.00 42.93 187 LEU C C 1
ATOM 6081 O O . LEU C 1 187 ? 37.639 51.383 12.486 1.00 43.40 187 LEU C O 1
ATOM 6086 N N . GLY C 1 188 ? 39.351 51.102 11.081 1.00 43.28 188 GLY C N 1
ATOM 6087 C CA . GLY C 1 188 ? 40.251 51.055 12.212 1.00 42.75 188 GLY C CA 1
ATOM 6088 C C . GLY C 1 188 ? 41.658 50.652 11.881 1.00 42.77 188 GLY C C 1
ATOM 6089 O O . GLY C 1 188 ? 41.934 50.143 10.803 1.00 44.32 188 GLY C O 1
ATOM 6090 N N . VAL C 1 189 ? 42.555 50.930 12.812 1.00 42.45 189 VAL C N 1
ATOM 6091 C CA . VAL C 1 189 ? 43.944 50.557 12.664 1.00 43.19 189 VAL C CA 1
ATOM 6092 C C . VAL C 1 189 ? 44.367 49.957 13.992 1.00 44.03 189 VAL C C 1
ATOM 6093 O O . VAL C 1 189 ? 44.280 50.569 15.046 1.00 42.20 189 VAL C O 1
ATOM 6097 N N . ASP C 1 190 ? 44.832 48.728 13.901 1.00 45.31 190 ASP C N 1
ATOM 6098 C CA . ASP C 1 190 ? 45.249 47.957 15.032 1.00 45.63 190 ASP C CA 1
ATOM 6099 C C . ASP C 1 190 ? 46.769 47.837 15.098 1.00 46.80 190 ASP C C 1
ATOM 6100 O O . ASP C 1 190 ? 47.488 48.057 14.125 1.00 44.90 190 ASP C O 1
ATOM 6105 N N . GLU C 1 191 ? 47.244 47.494 16.283 1.00 49.23 191 GLU C N 1
ATOM 6106 C CA . GLU C 1 191 ? 48.658 47.281 16.547 1.00 49.96 191 GLU C CA 1
ATOM 6107 C C . GLU C 1 191 ? 48.671 46.041 17.447 1.00 48.87 191 GLU C C 1
ATOM 6108 O O . GLU C 1 191 ? 47.970 46.002 18.451 1.00 47.93 191 GLU C O 1
ATOM 6114 N N . ARG C 1 192 ? 49.435 45.024 17.074 1.00 48.61 192 ARG C N 1
ATOM 6115 C CA . ARG C 1 192 ? 49.483 43.785 17.853 1.00 49.06 192 ARG C CA 1
ATOM 6116 C C . ARG C 1 192 ? 50.312 43.894 19.130 1.00 49.17 192 ARG C C 1
ATOM 6117 O O . ARG C 1 192 ? 51.277 44.670 19.214 1.00 48.88 192 ARG C O 1
ATOM 6125 N N . VAL C 1 193 ? 49.899 43.122 20.132 1.00 50.25 193 VAL C N 1
ATOM 6126 C CA . VAL C 1 193 ? 50.637 43.039 21.389 1.00 51.61 193 VAL C CA 1
ATOM 6127 C C . VAL C 1 193 ? 51.256 41.645 21.298 1.00 52.27 193 VAL C C 1
ATOM 6128 O O . VAL C 1 193 ? 50.553 40.634 21.373 1.00 51.47 193 VAL C O 1
ATOM 6132 N N . LEU C 1 194 ? 52.570 41.613 21.079 1.00 53.82 194 LEU C N 1
ATOM 6133 C CA . LEU C 1 194 ? 53.316 40.370 20.942 1.00 54.39 194 LEU C CA 1
ATOM 6134 C C . LEU C 1 194 ? 54.058 40.040 22.212 1.00 54.52 194 LEU C C 1
ATOM 6135 O O . LEU C 1 194 ? 54.230 40.920 23.061 1.00 55.39 194 LEU C O 1
ATOM 6140 N N . ILE C 1 195 ? 54.505 38.791 22.339 1.00 55.43 195 ILE C N 1
ATOM 6141 C CA . ILE C 1 195 ? 55.222 38.401 23.530 1.00 57.98 195 ILE C CA 1
ATOM 6142 C C . ILE C 1 195 ? 56.619 38.924 23.334 1.00 58.59 195 ILE C C 1
ATOM 6143 O O . ILE C 1 195 ? 57.433 38.947 24.258 1.00 58.44 195 ILE C O 1
ATOM 6148 N N . ALA C 1 196 ? 56.880 39.378 22.115 1.00 60.33 196 ALA C N 1
ATOM 6149 C CA . ALA C 1 196 ? 58.190 39.929 21.807 1.00 62.78 196 ALA C CA 1
ATOM 6150 C C . ALA C 1 196 ? 58.455 41.242 22.545 1.00 64.73 196 ALA C C 1
ATOM 6151 O O . ALA C 1 196 ? 59.349 41.976 22.176 1.00 64.15 196 ALA C O 1
ATOM 6153 N N . ASP C 1 197 ? 57.656 41.535 23.584 1.00 68.37 197 ASP C N 1
ATOM 6154 C CA . ASP C 1 197 ? 57.836 42.707 24.451 1.00 70.37 197 ASP C CA 1
ATOM 6155 C C . ASP C 1 197 ? 58.742 42.327 25.607 1.00 70.49 197 ASP C C 1
ATOM 6156 O O . ASP C 1 197 ? 59.679 41.550 25.418 1.00 71.63 197 ASP C O 1
ATOM 6161 N N . GLY C 1 198 ? 58.513 42.846 26.802 1.00 70.58 198 GLY C N 1
ATOM 6162 C CA . GLY C 1 198 ? 59.443 42.493 27.870 1.00 69.46 198 GLY C CA 1
ATOM 6163 C C . GLY C 1 198 ? 60.853 42.737 27.339 1.00 69.22 198 GLY C C 1
ATOM 6164 O O . GLY C 1 198 ? 61.824 42.508 28.069 1.00 69.89 198 GLY C O 1
ATOM 6165 N N . ASN C 1 199 ? 60.979 43.162 26.063 1.00 66.77 199 ASN C N 1
ATOM 6166 C CA . ASN C 1 199 ? 62.273 43.506 25.473 1.00 63.64 199 ASN C CA 1
ATOM 6167 C C . ASN C 1 199 ? 62.179 44.989 25.363 1.00 61.32 199 ASN C C 1
ATOM 6168 O O . ASN C 1 199 ? 63.184 45.676 25.286 1.00 61.03 199 ASN C O 1
ATOM 6173 N N . ALA C 1 200 ? 60.952 45.480 25.346 1.00 59.75 200 ALA C N 1
ATOM 6174 C CA . ALA C 1 200 ? 60.739 46.910 25.269 1.00 59.11 200 ALA C CA 1
ATOM 6175 C C . ALA C 1 200 ? 61.320 47.559 26.523 1.00 59.23 200 ALA C C 1
ATOM 6176 O O . ALA C 1 200 ? 61.977 48.599 26.443 1.00 59.03 200 ALA C O 1
ATOM 6178 N N . ARG C 1 201 ? 61.067 46.924 27.669 1.00 59.85 201 ARG C N 1
ATOM 6179 C CA . ARG C 1 201 ? 61.545 47.400 28.970 1.00 60.67 201 ARG C CA 1
ATOM 6180 C C . ARG C 1 201 ? 63.046 47.171 29.043 1.00 61.47 201 ARG C C 1
ATOM 6181 O O . ARG C 1 201 ? 63.805 48.057 29.407 1.00 61.49 201 ARG C O 1
ATOM 6189 N N . TRP C 1 202 ? 63.455 45.953 28.707 1.00 62.68 202 TRP C N 1
ATOM 6190 C CA . TRP C 1 202 ? 64.854 45.570 28.716 1.00 62.53 202 TRP C CA 1
ATOM 6191 C C . TRP C 1 202 ? 65.055 44.411 27.763 1.00 62.33 202 TRP C C 1
ATOM 6192 O O . TRP C 1 202 ? 64.630 43.286 28.039 1.00 61.43 202 TRP C O 1
ATOM 6203 N N . PRO C 1 203 ? 65.713 44.677 26.622 1.00 62.13 203 PRO C N 1
ATOM 6204 C CA . PRO C 1 203 ? 65.988 43.658 25.602 1.00 61.91 203 PRO C CA 1
ATOM 6205 C C . PRO C 1 203 ? 66.886 42.543 26.137 1.00 62.18 203 PRO C C 1
ATOM 6206 O O . PRO C 1 203 ? 67.872 42.810 26.821 1.00 61.83 203 PRO C O 1
ATOM 6210 N N . VAL C 1 204 ? 66.523 41.299 25.839 1.00 63.18 204 VAL C N 1
ATOM 6211 C CA . VAL C 1 204 ? 67.280 40.130 26.286 1.00 64.84 204 VAL C CA 1
ATOM 6212 C C . VAL C 1 204 ? 67.695 39.230 25.114 1.00 65.23 204 VAL C C 1
ATOM 6213 O O . VAL C 1 204 ? 68.882 39.099 24.809 1.00 65.86 204 VAL C O 1
ATOM 6217 N N . LYS C 1 205 ? 66.715 38.601 24.472 1.00 64.62 205 LYS C N 1
ATOM 6218 C CA . LYS C 1 205 ? 66.973 37.715 23.339 1.00 63.98 205 LYS C CA 1
ATOM 6219 C C . LYS C 1 205 ? 65.773 37.713 22.402 1.00 63.13 205 LYS C C 1
ATOM 6220 O O . LYS C 1 205 ? 64.668 38.126 22.777 1.00 63.83 205 LYS C O 1
ATOM 6226 N N . PRO C 1 206 ? 65.970 37.249 21.162 1.00 61.76 206 PRO C N 1
ATOM 6227 C CA . PRO C 1 206 ? 64.838 37.223 20.236 1.00 59.89 206 PRO C CA 1
ATOM 6228 C C . PRO C 1 206 ? 63.667 36.383 20.802 1.00 58.01 206 PRO C C 1
ATOM 6229 O O . PRO C 1 206 ? 63.833 35.196 21.148 1.00 56.76 206 PRO C O 1
ATOM 6233 N N . LEU C 1 207 ? 62.495 37.020 20.898 1.00 55.82 207 LEU C N 1
ATOM 6234 C CA . LEU C 1 207 ? 61.273 36.379 21.407 1.00 54.71 207 LEU C CA 1
ATOM 6235 C C . LEU C 1 207 ? 60.296 36.011 20.288 1.00 53.89 207 LEU C C 1
ATOM 6236 O O . LEU C 1 207 ? 60.418 36.484 19.155 1.00 54.22 207 LEU C O 1
ATOM 6241 N N . PRO C 1 208 ? 59.320 35.143 20.601 1.00 52.91 208 PRO C N 1
ATOM 6242 C CA . PRO C 1 208 ? 58.296 34.699 19.641 1.00 52.31 208 PRO C CA 1
ATOM 6243 C C . PRO C 1 208 ? 57.374 35.867 19.259 1.00 50.88 208 PRO C C 1
ATOM 6244 O O . PRO C 1 208 ? 57.116 36.753 20.077 1.00 49.70 208 PRO C O 1
ATOM 6248 N N . TYR C 1 209 ? 56.870 35.865 18.030 1.00 50.18 209 TYR C N 1
ATOM 6249 C CA . TYR C 1 209 ? 55.971 36.932 17.611 1.00 49.96 209 TYR C CA 1
ATOM 6250 C C . TYR C 1 209 ? 54.482 36.629 17.742 1.00 49.35 209 TYR C C 1
ATOM 6251 O O . TYR C 1 209 ? 53.657 37.272 17.102 1.00 49.35 209 TYR C O 1
ATOM 6260 N N . THR C 1 210 ? 54.153 35.655 18.580 1.00 48.79 210 THR C N 1
ATOM 6261 C CA . THR C 1 210 ? 52.770 35.249 18.829 1.00 48.89 210 THR C CA 1
ATOM 6262 C C . THR C 1 210 ? 51.967 36.408 19.453 1.00 48.83 210 THR C C 1
ATOM 6263 O O . THR C 1 210 ? 52.410 37.029 20.437 1.00 47.63 210 THR C O 1
ATOM 6267 N N . ILE C 1 211 ? 50.787 36.696 18.901 1.00 47.68 211 ILE C N 1
ATOM 6268 C CA . ILE C 1 211 ? 49.990 37.784 19.447 1.00 47.20 211 ILE C CA 1
ATOM 6269 C C . ILE C 1 211 ? 49.286 37.381 20.734 1.00 46.17 211 ILE C C 1
ATOM 6270 O O . ILE C 1 211 ? 48.797 36.243 20.878 1.00 46.07 211 ILE C O 1
ATOM 6275 N N . VAL C 1 212 ? 49.236 38.327 21.667 1.00 43.99 212 VAL C N 1
ATOM 6276 C CA . VAL C 1 212 ? 48.586 38.105 22.934 1.00 43.54 212 VAL C CA 1
ATOM 6277 C C . VAL C 1 212 ? 47.312 38.942 22.936 1.00 42.29 212 VAL C C 1
ATOM 6278 O O . VAL C 1 212 ? 46.289 38.561 23.522 1.00 41.56 212 VAL C O 1
ATOM 6282 N N . GLY C 1 213 ? 47.382 40.088 22.263 1.00 41.29 213 GLY C N 1
ATOM 6283 C CA . GLY C 1 213 ? 46.247 40.995 22.195 1.00 40.09 213 GLY C CA 1
ATOM 6284 C C . GLY C 1 213 ? 46.382 42.057 21.121 1.00 39.67 213 GLY C C 1
ATOM 6285 O O . GLY C 1 213 ? 47.236 41.973 20.257 1.00 38.34 213 GLY C O 1
ATOM 6286 N N . ASN C 1 214 ? 45.538 43.077 21.197 1.00 41.42 214 ASN C N 1
ATOM 6287 C CA . ASN C 1 214 ? 45.540 44.139 20.205 1.00 43.59 214 ASN C CA 1
ATOM 6288 C C . ASN C 1 214 ? 45.318 45.510 20.840 1.00 45.71 214 ASN C C 1
ATOM 6289 O O . ASN C 1 214 ? 44.539 45.637 21.784 1.00 47.39 214 ASN C O 1
ATOM 6294 N N . ARG C 1 215 ? 45.997 46.529 20.305 1.00 47.70 215 ARG C N 1
ATOM 6295 C CA . ARG C 1 215 ? 45.875 47.917 20.783 1.00 50.16 215 ARG C CA 1
ATOM 6296 C C . ARG C 1 215 ? 45.274 48.803 19.688 1.00 50.17 215 ARG C C 1
ATOM 6297 O O . ARG C 1 215 ? 45.785 48.851 18.569 1.00 50.64 215 ARG C O 1
ATOM 6305 N N . ALA C 1 216 ? 44.205 49.522 19.999 1.00 49.52 216 ALA C N 1
ATOM 6306 C CA . ALA C 1 216 ? 43.622 50.408 19.000 1.00 49.43 216 ALA C CA 1
ATOM 6307 C C . ALA C 1 216 ? 44.565 51.602 18.882 1.00 49.48 216 ALA C C 1
ATOM 6308 O O . ALA C 1 216 ? 45.009 52.137 19.892 1.00 49.00 216 ALA C O 1
ATOM 6310 N N . ILE C 1 217 ? 44.871 52.008 17.652 1.00 49.55 217 ILE C N 1
ATOM 6311 C CA . ILE C 1 217 ? 45.762 53.127 17.418 1.00 49.93 217 ILE C CA 1
ATOM 6312 C C . ILE C 1 217 ? 45.188 54.150 16.432 1.00 50.27 217 ILE C C 1
ATOM 6313 O O . ILE C 1 217 ? 44.677 53.789 15.376 1.00 52.18 217 ILE C O 1
ATOM 6318 N N . ALA C 1 218 ? 45.255 55.427 16.796 1.00 49.54 218 ALA C N 1
ATOM 6319 C CA . ALA C 1 218 ? 44.784 56.491 15.920 1.00 49.00 218 ALA C CA 1
ATOM 6320 C C . ALA C 1 218 ? 45.949 56.862 15.005 1.00 50.00 218 ALA C C 1
ATOM 6321 O O . ALA C 1 218 ? 46.897 57.530 15.413 1.00 48.77 218 ALA C O 1
ATOM 6323 N N . LEU C 1 219 ? 45.872 56.390 13.767 1.00 51.73 219 LEU C N 1
ATOM 6324 C CA . LEU C 1 219 ? 46.903 56.627 12.772 1.00 52.43 219 LEU C CA 1
ATOM 6325 C C . LEU C 1 219 ? 46.997 58.102 12.388 1.00 53.01 219 LEU C C 1
ATOM 6326 O O . LEU C 1 219 ? 45.996 58.810 12.413 1.00 53.23 219 LEU C O 1
ATOM 6331 N N . ARG C 1 220 ? 48.203 58.561 12.051 1.00 54.06 220 ARG C N 1
ATOM 6332 C CA . ARG C 1 220 ? 48.399 59.943 11.617 1.00 54.95 220 ARG C CA 1
ATOM 6333 C C . ARG C 1 220 ? 47.486 60.064 10.391 1.00 55.45 220 ARG C C 1
ATOM 6334 O O . ARG C 1 220 ? 47.553 59.229 9.472 1.00 54.88 220 ARG C O 1
ATOM 6342 N N . GLU C 1 221 ? 46.623 61.079 10.405 1.00 56.43 221 GLU C N 1
ATOM 6343 C CA . GLU C 1 221 ? 45.651 61.324 9.342 1.00 57.81 221 GLU C CA 1
ATOM 6344 C C . GLU C 1 221 ? 46.188 61.476 7.911 1.00 57.77 221 GLU C C 1
ATOM 6345 O O . GLU C 1 221 ? 45.470 61.189 6.945 1.00 58.41 221 GLU C O 1
ATOM 6351 N N . SER C 1 222 ? 47.438 61.903 7.767 1.00 56.26 222 SER C N 1
ATOM 6352 C CA . SER C 1 222 ? 48.007 62.077 6.435 1.00 55.73 222 SER C CA 1
ATOM 6353 C C . SER C 1 222 ? 48.298 60.762 5.706 1.00 54.97 222 SER C C 1
ATOM 6354 O O . SER C 1 222 ? 48.575 60.783 4.510 1.00 56.16 222 SER C O 1
ATOM 6357 N N . LEU C 1 223 ? 48.229 59.636 6.425 1.00 53.89 223 LEU C N 1
ATOM 6358 C CA . LEU C 1 223 ? 48.502 58.302 5.881 1.00 52.83 223 LEU C CA 1
ATOM 6359 C C . LEU C 1 223 ? 47.266 57.507 5.450 1.00 52.08 223 LEU C C 1
ATOM 6360 O O . LEU C 1 223 ? 47.367 56.538 4.685 1.00 49.18 223 LEU C O 1
ATOM 6365 N N . LEU C 1 224 ? 46.107 57.908 5.960 1.00 51.32 224 LEU C N 1
ATOM 6366 C CA . LEU C 1 224 ? 44.865 57.209 5.661 1.00 50.76 224 LEU C CA 1
ATOM 6367 C C . LEU C 1 224 ? 44.479 57.174 4.192 1.00 50.98 224 LEU C C 1
ATOM 6368 O O . LEU C 1 224 ? 44.104 56.119 3.680 1.00 51.98 224 LEU C O 1
ATOM 6373 N N . PRO C 1 225 ? 44.547 58.323 3.493 1.00 50.21 225 PRO C N 1
ATOM 6374 C CA . PRO C 1 225 ? 44.190 58.351 2.070 1.00 49.23 225 PRO C CA 1
ATOM 6375 C C . PRO C 1 225 ? 44.901 57.254 1.264 1.00 49.48 225 PRO C C 1
ATOM 6376 O O . PRO C 1 225 ? 44.300 56.568 0.444 1.00 50.05 225 PRO C O 1
ATOM 6380 N N . GLN C 1 226 ? 46.191 57.102 1.519 1.00 50.53 226 GLN C N 1
ATOM 6381 C CA . GLN C 1 226 ? 47.013 56.121 0.832 1.00 51.12 226 GLN C CA 1
ATOM 6382 C C . GLN C 1 226 ? 46.505 54.704 1.064 1.00 50.62 226 GLN C C 1
ATOM 6383 O O . GLN C 1 226 ? 46.491 53.876 0.153 1.00 51.63 226 GLN C O 1
ATOM 6389 N N . LEU C 1 227 ? 46.094 54.422 2.296 1.00 49.78 227 LEU C N 1
ATOM 6390 C CA . LEU C 1 227 ? 45.601 53.102 2.631 1.00 49.16 227 LEU C CA 1
ATOM 6391 C C . LEU C 1 227 ? 44.257 52.864 1.968 1.00 50.57 227 LEU C C 1
ATOM 6392 O O . LEU C 1 227 ? 43.964 51.764 1.506 1.00 51.03 227 LEU C O 1
ATOM 6397 N N . TYR C 1 228 ? 43.442 53.907 1.908 1.00 51.65 228 TYR C N 1
ATOM 6398 C CA . TYR C 1 228 ? 42.132 53.811 1.281 1.00 53.99 228 TYR C CA 1
ATOM 6399 C C . TYR C 1 228 ? 42.297 53.435 -0.177 1.00 54.34 228 TYR C C 1
ATOM 6400 O O . TYR C 1 228 ? 41.547 52.614 -0.703 1.00 54.14 228 TYR C O 1
ATOM 6409 N N . ASP C 1 229 ? 43.281 54.061 -0.828 1.00 53.93 229 ASP C N 1
ATOM 6410 C CA . ASP C 1 229 ? 43.574 53.803 -2.228 1.00 52.19 229 ASP C CA 1
ATOM 6411 C C . ASP C 1 229 ? 43.951 52.357 -2.419 1.00 51.99 229 ASP C C 1
ATOM 6412 O O . ASP C 1 229 ? 43.455 51.699 -3.330 1.00 52.42 229 ASP C O 1
ATOM 6417 N N . TYR C 1 230 ? 44.826 51.856 -1.553 1.00 51.28 230 TYR C N 1
ATOM 6418 C CA . TYR C 1 230 ? 45.237 50.462 -1.630 1.00 51.14 230 TYR C CA 1
ATOM 6419 C C . TYR C 1 230 ? 44.035 49.571 -1.430 1.00 50.20 230 TYR C C 1
ATOM 6420 O O . TYR C 1 230 ? 43.905 48.562 -2.097 1.00 50.29 230 TYR C O 1
ATOM 6429 N N . GLY C 1 231 ? 43.164 49.958 -0.498 1.00 50.27 231 GLY C N 1
ATOM 6430 C CA . GLY C 1 231 ? 41.967 49.183 -0.212 1.00 50.06 231 GLY C CA 1
ATOM 6431 C C . GLY C 1 231 ? 41.035 49.105 -1.403 1.00 49.00 231 GLY C C 1
ATOM 6432 O O . GLY C 1 231 ? 40.588 48.027 -1.787 1.00 47.71 231 GLY C O 1
ATOM 6433 N N . LEU C 1 232 ? 40.733 50.256 -1.985 1.00 50.10 232 LEU C N 1
ATOM 6434 C CA . LEU C 1 232 ? 39.865 50.325 -3.155 1.00 50.82 232 LEU C CA 1
ATOM 6435 C C . LEU C 1 232 ? 40.387 49.390 -4.230 1.00 50.71 232 LEU C C 1
ATOM 6436 O O . LEU C 1 232 ? 39.626 48.644 -4.832 1.00 51.91 232 LEU C O 1
ATOM 6441 N N . ALA C 1 233 ? 41.696 49.449 -4.459 1.00 49.98 233 ALA C N 1
ATOM 6442 C CA . ALA C 1 233 ? 42.337 48.627 -5.466 1.00 48.79 233 ALA C CA 1
ATOM 6443 C C . ALA C 1 233 ? 42.177 47.162 -5.121 1.00 48.35 233 ALA C C 1
ATOM 6444 O O . ALA C 1 233 ? 41.924 46.331 -5.985 1.00 49.42 233 ALA C O 1
ATOM 6446 N N . PHE C 1 234 ? 42.305 46.839 -3.844 1.00 48.28 234 PHE C N 1
ATOM 6447 C CA . PHE C 1 234 ? 42.174 45.450 -3.421 1.00 48.26 234 PHE C CA 1
ATOM 6448 C C . PHE C 1 234 ? 40.782 44.918 -3.742 1.00 48.45 234 PHE C C 1
ATOM 6449 O O . PHE C 1 234 ? 40.633 43.791 -4.190 1.00 48.28 234 PHE C O 1
ATOM 6457 N N . VAL C 1 235 ? 39.766 45.730 -3.482 1.00 48.78 235 VAL C N 1
ATOM 6458 C CA . VAL C 1 235 ? 38.398 45.344 -3.757 1.00 51.33 235 VAL C CA 1
ATOM 6459 C C . VAL C 1 235 ? 38.213 45.069 -5.251 1.00 52.84 235 VAL C C 1
ATOM 6460 O O . VAL C 1 235 ? 37.656 44.043 -5.637 1.00 52.95 235 VAL C O 1
ATOM 6464 N N . ARG C 1 236 ? 38.700 45.986 -6.080 1.00 54.08 236 ARG C N 1
ATOM 6465 C CA . ARG C 1 236 ? 38.594 45.855 -7.521 1.00 56.47 236 ARG C CA 1
ATOM 6466 C C . ARG C 1 236 ? 39.146 44.525 -8.025 1.00 56.91 236 ARG C C 1
ATOM 6467 O O . ARG C 1 236 ? 38.416 43.759 -8.648 1.00 57.71 236 ARG C O 1
ATOM 6475 N N . THR C 1 237 ? 40.417 44.235 -7.749 1.00 56.66 237 THR C N 1
ATOM 6476 C CA . THR C 1 237 ? 40.993 42.996 -8.248 1.00 58.38 237 THR C CA 1
ATOM 6477 C C . THR C 1 237 ? 40.394 41.740 -7.645 1.00 60.20 237 THR C C 1
ATOM 6478 O O . THR C 1 237 ? 40.379 40.681 -8.291 1.00 61.35 237 THR C O 1
ATOM 6490 N N . ARG C 1 239 ? 37.334 41.457 -6.970 1.00 64.26 239 ARG C N 1
ATOM 6491 C CA . ARG C 1 239 ? 36.046 41.354 -7.6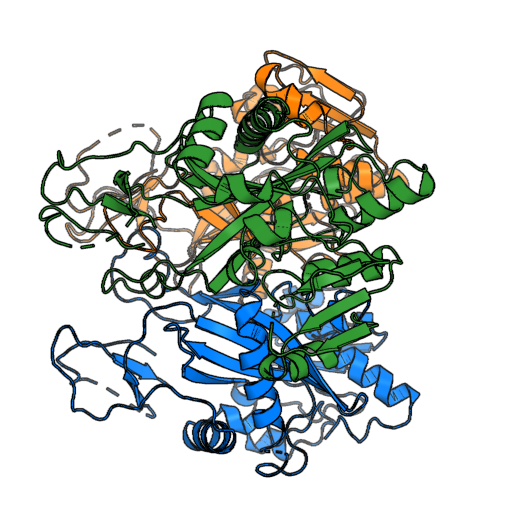44 1.00 64.68 239 ARG C CA 1
ATOM 6492 C C . ARG C 1 239 ? 36.245 40.546 -8.937 1.00 66.19 239 ARG C C 1
ATOM 6493 O O . ARG C 1 239 ? 35.294 40.007 -9.498 1.00 67.20 239 ARG C O 1
ATOM 6501 N N . GLU C 1 240 ? 37.498 40.479 -9.390 1.00 67.44 240 GLU C N 1
ATOM 6502 C CA . GLU C 1 240 ? 37.894 39.749 -10.596 1.00 68.17 240 GLU C CA 1
ATOM 6503 C C . GLU C 1 240 ? 38.417 38.374 -10.218 1.00 67.76 240 GLU C C 1
ATOM 6504 O O . GLU C 1 240 ? 37.824 37.342 -10.545 1.00 66.99 240 GLU C O 1
ATOM 6510 N N . LEU C 1 241 ? 39.548 38.384 -9.522 1.00 67.74 241 LEU C N 1
ATOM 6511 C CA . LEU C 1 241 ? 40.222 37.176 -9.066 1.00 67.60 241 LEU C CA 1
ATOM 6512 C C . LEU C 1 241 ? 39.337 36.146 -8.365 1.00 67.45 241 LEU C C 1
ATOM 6513 O O . LEU C 1 241 ? 39.641 34.956 -8.364 1.00 67.42 241 LEU C O 1
ATOM 6518 N N . GLU C 1 242 ? 38.253 36.598 -7.752 1.00 67.35 242 GLU C N 1
ATOM 6519 C CA . GLU C 1 242 ? 37.349 35.685 -7.071 1.00 67.67 242 GLU C CA 1
ATOM 6520 C C . GLU C 1 242 ? 35.931 36.240 -7.199 1.00 69.08 242 GLU C C 1
ATOM 6521 O O . GLU C 1 242 ? 35.395 36.840 -6.265 1.00 69.51 242 GLU C O 1
ATOM 6527 N N . PRO C 1 243 ? 35.295 35.995 -8.359 1.00 69.94 243 PRO C N 1
ATOM 6528 C CA . PRO C 1 243 ? 33.955 36.418 -8.745 1.00 69.76 243 PRO C CA 1
ATOM 6529 C C . PRO C 1 243 ? 33.289 37.538 -7.943 1.00 69.34 243 PRO C C 1
ATOM 6530 O O . PRO C 1 243 ? 33.402 38.692 -8.337 1.00 70.79 243 PRO C O 1
ATOM 6534 N N . PRO C 1 244 ? 32.584 37.242 -6.828 1.00 67.91 244 PRO C N 1
ATOM 6535 C CA . PRO C 1 244 ? 32.013 38.436 -6.186 1.00 66.08 244 PRO C CA 1
ATOM 6536 C C . PRO C 1 244 ? 33.080 39.298 -5.467 1.00 65.70 244 PRO C C 1
ATOM 6537 O O . PRO C 1 244 ? 32.985 40.529 -5.439 1.00 65.31 244 PRO C O 1
ATOM 6541 N N . GLY C 1 245 ? 34.089 38.633 -4.902 1.00 65.04 245 GLY C N 1
ATOM 6542 C CA . GLY C 1 245 ? 35.208 39.295 -4.241 1.00 63.86 245 GLY C CA 1
ATOM 6543 C C . GLY C 1 245 ? 35.088 40.298 -3.097 1.00 63.09 245 GLY C C 1
ATOM 6544 O O . GLY C 1 245 ? 34.856 41.488 -3.314 1.00 64.29 245 GLY C O 1
ATOM 6545 N N . VAL C 1 246 ? 35.295 39.819 -1.875 1.00 61.46 246 VAL C N 1
ATOM 6546 C CA . VAL C 1 246 ? 35.254 40.658 -0.679 1.00 59.58 246 VAL C CA 1
ATOM 6547 C C . VAL C 1 246 ? 33.920 41.304 -0.415 1.00 58.94 246 VAL C C 1
ATOM 6548 O O . VAL C 1 246 ? 33.614 42.355 -0.989 1.00 58.41 246 VAL C O 1
ATOM 6552 N N . ILE C 1 247 ? 33.143 40.706 0.484 1.00 57.32 247 ILE C N 1
ATOM 6553 C CA . ILE C 1 247 ? 31.849 41.268 0.806 1.00 56.52 247 ILE C CA 1
ATOM 6554 C C . ILE C 1 247 ? 31.794 41.962 2.160 1.00 55.18 247 ILE C C 1
ATOM 6555 O O . ILE C 1 247 ? 31.161 42.995 2.303 1.00 55.74 247 ILE C O 1
ATOM 6560 N N . GLY C 1 248 ? 32.466 41.423 3.163 1.00 53.49 248 GLY C N 1
ATOM 6561 C CA . GLY C 1 248 ? 32.387 42.079 4.456 1.00 51.52 248 GLY C CA 1
ATOM 6562 C C . GLY C 1 248 ? 33.679 42.690 4.938 1.00 49.62 248 GLY C C 1
ATOM 6563 O O . GLY C 1 248 ? 34.191 43.651 4.350 1.00 50.28 248 GLY C O 1
ATOM 6564 N N . PRO C 1 249 ? 34.224 42.159 6.037 1.00 47.85 249 PRO C N 1
ATOM 6565 C CA . PRO C 1 249 ? 35.475 42.671 6.587 1.00 46.08 249 PRO C CA 1
ATOM 6566 C C . PRO C 1 249 ? 36.697 42.023 5.956 1.00 45.06 249 PRO C C 1
ATOM 6567 O O . PRO C 1 249 ? 36.645 40.888 5.490 1.00 45.86 249 PRO C O 1
ATOM 6571 N N . PHE C 1 250 ? 37.785 42.774 5.903 1.00 44.27 250 PHE C N 1
ATOM 6572 C CA . PHE C 1 250 ? 39.046 42.255 5.404 1.00 43.22 250 PHE C CA 1
ATOM 6573 C C . PHE C 1 250 ? 40.100 43.197 5.951 1.00 42.86 250 PHE C C 1
ATOM 6574 O O . PHE C 1 250 ? 39.777 44.301 6.396 1.00 43.40 250 PHE C O 1
ATOM 6582 N N . ALA C 1 251 ? 41.347 42.751 5.970 1.00 41.76 251 ALA C N 1
ATOM 6583 C CA . ALA C 1 251 ? 42.408 43.587 6.488 1.00 41.20 251 ALA C CA 1
ATOM 6584 C C . ALA C 1 251 ? 43.706 43.445 5.723 1.00 42.19 251 ALA C C 1
ATOM 6585 O O . ALA C 1 251 ? 44.062 42.356 5.252 1.00 42.78 251 ALA C O 1
ATOM 6587 N N . LEU C 1 252 ? 44.404 44.569 5.599 1.00 41.69 252 LEU C N 1
ATOM 6588 C CA . LEU C 1 252 ? 45.692 44.605 4.937 1.00 40.78 252 LEU C CA 1
ATOM 6589 C C . LEU C 1 252 ? 46.719 44.806 6.057 1.00 41.15 252 LEU C C 1
ATOM 6590 O O . LEU C 1 252 ? 46.551 45.664 6.925 1.00 40.99 252 LEU C O 1
ATOM 6595 N N . HIS C 1 253 ? 47.764 43.987 6.052 1.00 41.05 253 HIS C N 1
ATOM 6596 C CA . HIS C 1 253 ? 48.816 44.070 7.055 1.00 39.57 253 HIS C CA 1
ATOM 6597 C C . HIS C 1 253 ? 50.054 44.754 6.495 1.00 39.49 253 HIS C C 1
ATOM 6598 O O . HIS C 1 253 ? 50.560 44.380 5.448 1.00 39.15 253 HIS C O 1
ATOM 6605 N N . PHE C 1 254 ? 50.534 45.768 7.202 1.00 39.38 254 PHE C N 1
ATOM 6606 C CA . PHE C 1 254 ? 51.692 46.516 6.736 1.00 40.42 254 PHE C CA 1
ATOM 6607 C C . PHE C 1 254 ? 52.829 46.681 7.721 1.00 42.45 254 PHE C C 1
ATOM 6608 O O . PHE C 1 254 ? 52.673 46.537 8.927 1.00 42.84 254 PHE C O 1
ATOM 6616 N N . ALA C 1 255 ? 53.975 47.036 7.164 1.00 43.49 255 ALA C N 1
ATOM 6617 C CA . ALA C 1 255 ? 55.172 47.303 7.927 1.00 44.65 255 ALA C CA 1
ATOM 6618 C C . ALA C 1 255 ? 55.447 48.735 7.532 1.00 46.38 255 ALA C C 1
ATOM 6619 O O . ALA C 1 255 ? 55.660 49.013 6.354 1.00 47.72 255 ALA C O 1
ATOM 6621 N N . TYR C 1 256 ? 55.411 49.662 8.480 1.00 47.38 256 TYR C N 1
ATOM 6622 C CA . TYR C 1 256 ? 55.682 51.039 8.114 1.00 47.77 256 TYR C CA 1
ATOM 6623 C C . TYR C 1 256 ? 57.155 51.387 8.313 1.00 49.44 256 TYR C C 1
ATOM 6624 O O . TYR C 1 256 ? 57.652 51.487 9.431 1.00 49.01 256 TYR C O 1
ATOM 6633 N N . ASP C 1 257 ? 57.838 51.538 7.183 1.00 52.07 257 ASP C N 1
ATOM 6634 C CA . ASP C 1 257 ? 59.267 51.860 7.091 1.00 54.00 257 ASP C CA 1
ATOM 6635 C C . ASP C 1 257 ? 59.299 53.376 7.105 1.00 54.56 257 ASP C C 1
ATOM 6636 O O . ASP C 1 257 ? 60.225 54.020 7.600 1.00 56.30 257 ASP C O 1
ATOM 6641 N N . GLY C 1 258 ? 58.240 53.906 6.517 1.00 53.39 258 GLY C N 1
ATOM 6642 C CA . GLY C 1 258 ? 58.066 55.316 6.337 1.00 51.60 258 GLY C CA 1
ATOM 6643 C C . GLY C 1 258 ? 57.607 55.279 4.900 1.00 52.23 258 GLY C C 1
ATOM 6644 O O . GLY C 1 258 ? 57.513 56.308 4.248 1.00 52.22 258 GLY C O 1
ATOM 6645 N N . SER C 1 259 ? 57.313 54.073 4.412 1.00 53.56 259 SER C N 1
ATOM 6646 C CA . SER C 1 259 ? 56.886 53.895 3.027 1.00 55.59 259 SER C CA 1
ATOM 6647 C C . SER C 1 259 ? 56.002 52.683 2.714 1.00 57.04 259 SER C C 1
ATOM 6648 O O . SER C 1 259 ? 55.981 52.232 1.557 1.00 58.67 259 SER C O 1
ATOM 6651 N N . PHE C 1 260 ? 55.303 52.137 3.715 1.00 56.73 260 PHE C N 1
ATOM 6652 C CA . PHE C 1 260 ? 54.387 50.993 3.514 1.00 56.23 260 PHE C CA 1
ATOM 6653 C C . PHE C 1 260 ? 54.780 49.822 2.602 1.00 54.78 260 PHE C C 1
ATOM 6654 O O . PHE C 1 260 ? 54.979 49.986 1.399 1.00 54.48 260 PHE C O 1
ATOM 6662 N N . LYS C 1 261 ? 54.852 48.636 3.200 1.00 53.36 261 LYS C N 1
ATOM 6663 C CA . LYS C 1 261 ? 55.177 47.396 2.504 1.00 52.46 261 LYS C CA 1
ATOM 6664 C C . LYS C 1 261 ? 54.150 46.408 3.055 1.00 51.89 261 LYS C C 1
ATOM 6665 O O . LYS C 1 261 ? 54.046 46.246 4.271 1.00 52.86 261 LYS C O 1
ATOM 6671 N N . ALA C 1 262 ? 53.392 45.749 2.191 1.00 50.05 262 ALA C N 1
ATOM 6672 C CA . ALA C 1 262 ? 52.393 44.793 2.666 1.00 47.23 262 ALA C CA 1
ATOM 6673 C C . ALA C 1 262 ? 53.076 43.503 3.081 1.00 46.01 262 ALA C C 1
ATOM 6674 O O . ALA C 1 262 ? 54.011 43.049 2.424 1.00 46.34 262 ALA C O 1
ATOM 6676 N N . ILE C 1 263 ? 52.622 42.918 4.186 1.00 44.45 263 ILE C N 1
ATOM 6677 C CA . ILE C 1 263 ? 53.186 41.660 4.667 1.00 42.65 263 ILE C CA 1
ATOM 6678 C C . ILE C 1 263 ? 52.108 40.572 4.655 1.00 42.92 263 ILE C C 1
ATOM 6679 O O . ILE C 1 263 ? 52.398 39.384 4.757 1.00 41.41 263 ILE C O 1
ATOM 6684 N N . GLY C 1 264 ? 50.853 40.984 4.530 1.00 43.12 264 GLY C N 1
ATOM 6685 C CA . GLY C 1 264 ? 49.769 40.020 4.509 1.00 42.72 264 GLY C CA 1
ATOM 6686 C C . GLY C 1 264 ? 48.377 40.617 4.460 1.00 42.36 264 GLY C C 1
ATOM 6687 O O . GLY C 1 264 ? 48.204 41.824 4.316 1.00 40.10 264 GLY C O 1
ATOM 6688 N N . ILE C 1 265 ? 47.377 39.748 4.570 1.00 42.92 265 ILE C N 1
ATOM 6689 C CA . ILE C 1 265 ? 45.980 40.171 4.546 1.00 42.72 265 ILE C CA 1
ATOM 6690 C C . ILE C 1 265 ? 45.109 39.312 5.455 1.00 43.48 265 ILE C C 1
ATOM 6691 O O . ILE C 1 265 ? 45.538 38.273 5.964 1.00 43.07 265 ILE C O 1
ATOM 6696 N N . ALA C 1 266 ? 43.882 39.774 5.658 1.00 44.12 266 ALA C N 1
ATOM 6697 C CA . ALA C 1 266 ? 42.911 39.047 6.447 1.00 44.75 266 ALA C CA 1
ATOM 6698 C C . ALA C 1 266 ? 41.731 38.901 5.510 1.00 45.69 266 ALA C C 1
ATOM 6699 O O . ALA C 1 266 ? 41.160 39.893 5.079 1.00 45.68 266 ALA C O 1
ATOM 6701 N N . SER C 1 267 ? 41.372 37.670 5.173 1.00 46.52 267 SER C N 1
ATOM 6702 C CA . SER C 1 267 ? 40.254 37.490 4.260 1.00 48.03 267 SER C CA 1
ATOM 6703 C C . SER C 1 267 ? 38.942 37.432 5.012 1.00 49.01 267 SER C C 1
ATOM 6704 O O . SER C 1 267 ? 37.921 37.052 4.454 1.00 51.43 267 SER C O 1
ATOM 6707 N N . ARG C 1 268 ? 38.975 37.827 6.278 1.00 49.07 268 ARG C N 1
ATOM 6708 C CA . ARG C 1 268 ? 37.795 37.859 7.136 1.00 49.23 268 ARG C CA 1
ATOM 6709 C C . ARG C 1 268 ? 38.059 38.826 8.304 1.00 49.32 268 ARG C C 1
ATOM 6710 O O . ARG C 1 268 ? 39.092 39.503 8.324 1.00 48.94 268 ARG C O 1
ATOM 6718 N N . ILE C 1 269 ? 37.131 38.911 9.255 1.00 48.03 269 ILE C N 1
ATOM 6719 C CA . ILE C 1 269 ? 37.309 39.782 10.400 1.00 46.94 269 ILE C CA 1
ATOM 6720 C C . ILE C 1 269 ? 38.647 39.441 11.058 1.00 47.15 269 ILE C C 1
ATOM 6721 O O . ILE C 1 269 ? 38.864 38.360 11.582 1.00 45.98 269 ILE C O 1
ATOM 6726 N N . ASP C 1 270 ? 39.542 40.414 11.013 1.00 48.77 270 ASP C N 1
ATOM 6727 C CA . ASP C 1 270 ? 40.908 40.301 11.493 1.00 49.86 270 ASP C CA 1
ATOM 6728 C C . ASP C 1 270 ? 41.249 39.942 12.938 1.00 49.26 270 ASP C C 1
ATOM 6729 O O . ASP C 1 270 ? 42.162 39.138 13.175 1.00 49.00 270 ASP C O 1
ATOM 6734 N N . GLY C 1 271 ? 40.554 40.522 13.907 1.00 48.12 271 GLY C N 1
ATOM 6735 C CA . GLY C 1 271 ? 40.874 40.199 15.291 1.00 50.10 271 GLY C CA 1
ATOM 6736 C C . GLY C 1 271 ? 41.375 41.435 16.011 1.00 50.89 271 GLY C C 1
ATOM 6737 O O . GLY C 1 271 ? 41.094 41.648 17.192 1.00 52.04 271 GLY C O 1
ATOM 6738 N N . GLY C 1 272 ? 42.139 42.247 15.290 1.00 50.12 272 GLY C N 1
ATOM 6739 C CA . GLY C 1 272 ? 42.627 43.489 15.848 1.00 47.44 272 GLY C CA 1
ATOM 6740 C C . GLY C 1 272 ? 41.425 44.416 15.879 1.00 46.45 272 GLY C C 1
ATOM 6741 O O . GLY C 1 272 ? 41.520 45.568 16.316 1.00 43.29 272 GLY C O 1
ATOM 6742 N N . SER C 1 273 ? 40.295 43.906 15.381 1.00 45.77 273 SER C N 1
ATOM 6743 C CA . SER C 1 273 ? 39.050 44.655 15.381 1.00 46.31 273 SER C CA 1
ATOM 6744 C C . SER C 1 273 ? 38.340 44.526 16.729 1.00 45.68 273 SER C C 1
ATOM 6745 O O . SER C 1 273 ? 37.295 45.134 16.931 1.00 45.64 273 SER C O 1
ATOM 6748 N N . ASN C 1 274 ? 38.908 43.728 17.638 1.00 45.41 274 ASN C N 1
ATOM 6749 C CA . ASN C 1 274 ? 38.351 43.580 18.987 1.00 46.15 274 ASN C CA 1
ATOM 6750 C C . ASN C 1 274 ? 38.726 44.838 19.784 1.00 45.78 274 ASN C C 1
ATOM 6751 O O . ASN C 1 274 ? 38.105 45.135 20.806 1.00 46.40 274 ASN C O 1
ATOM 6756 N N . ALA C 1 275 ? 39.749 45.559 19.320 1.00 44.84 275 ALA C N 1
ATOM 6757 C CA . ALA C 1 275 ? 40.182 46.790 19.981 1.00 43.36 275 ALA C CA 1
ATOM 6758 C C . ALA C 1 275 ? 39.116 47.858 19.757 1.00 43.45 275 ALA C C 1
ATOM 6759 O O . ALA C 1 275 ? 38.306 47.751 18.833 1.00 43.76 275 ALA C O 1
ATOM 6761 N N . ASP C 1 276 ? 39.123 48.883 20.600 1.00 44.93 276 ASP C N 1
ATOM 6762 C CA . ASP C 1 276 ? 38.136 49.959 20.535 1.00 47.19 276 ASP C CA 1
ATOM 6763 C C . ASP C 1 276 ? 38.475 51.053 19.521 1.00 47.41 276 ASP C C 1
ATOM 6764 O O . ASP C 1 276 ? 39.140 52.030 19.851 1.00 46.99 276 ASP C O 1
ATOM 6769 N N . HIS C 1 277 ? 38.012 50.871 18.283 1.00 48.01 277 HIS C N 1
ATOM 6770 C CA . HIS C 1 277 ? 38.239 51.838 17.197 1.00 48.85 277 HIS C CA 1
ATOM 6771 C C . HIS C 1 277 ? 37.027 52.751 17.037 1.00 48.98 277 HIS C C 1
ATOM 6772 O O . HIS C 1 277 ? 35.902 52.358 17.355 1.00 48.77 277 HIS C O 1
ATOM 6779 N N . TRP C 1 278 ? 37.256 53.974 16.559 1.00 50.48 278 TRP C N 1
ATOM 6780 C CA . TRP C 1 278 ? 36.142 54.876 16.278 1.00 50.97 278 TRP C CA 1
ATOM 6781 C C . TRP C 1 278 ? 36.092 54.848 14.738 1.00 50.96 278 TRP C C 1
ATOM 6782 O O . TRP C 1 278 ? 35.824 53.783 14.174 1.00 53.84 278 TRP C O 1
ATOM 6793 N N . TYR C 1 279 ? 36.368 55.935 14.033 1.00 49.68 279 TYR C N 1
ATOM 6794 C CA . TYR C 1 279 ? 36.330 55.867 12.567 1.00 48.59 279 TYR C CA 1
ATOM 6795 C C . TYR C 1 279 ? 34.941 55.568 12.006 1.00 48.29 279 TYR C C 1
ATOM 6796 O O . TYR C 1 279 ? 34.424 56.336 11.220 1.00 48.80 279 TYR C O 1
ATOM 6805 N N . SER C 1 280 ? 34.352 54.439 12.383 1.00 48.20 280 SER C N 1
ATOM 6806 C CA . SER C 1 280 ? 33.016 54.110 11.924 1.00 48.22 280 SER C CA 1
ATOM 6807 C C . SER C 1 280 ? 32.080 55.308 12.131 1.00 49.50 280 SER C C 1
ATOM 6808 O O . SER C 1 280 ? 31.071 55.461 11.428 1.00 50.49 280 SER C O 1
ATOM 6811 N N . GLU C 1 281 ? 32.426 56.147 13.104 1.00 49.16 281 GLU C N 1
ATOM 6812 C CA . GLU C 1 281 ? 31.649 57.336 13.415 1.00 50.14 281 GLU C CA 1
ATOM 6813 C C . GLU C 1 281 ? 31.688 58.321 12.236 1.00 49.67 281 GLU C C 1
ATOM 6814 O O . GLU C 1 281 ? 30.918 59.278 12.189 1.00 50.62 281 GLU C O 1
ATOM 6820 N N . LEU C 1 282 ? 32.595 58.081 11.293 1.00 49.12 282 LEU C N 1
ATOM 6821 C CA . LEU C 1 282 ? 32.726 58.923 10.111 1.00 48.85 282 LEU C CA 1
ATOM 6822 C C . LEU C 1 282 ? 31.627 58.558 9.107 1.00 50.16 282 LEU C C 1
ATOM 6823 O O . LEU C 1 282 ? 31.162 59.397 8.340 1.00 50.53 282 LEU C O 1
ATOM 6828 N N . TYR C 1 283 ? 31.208 57.297 9.117 1.00 51.80 283 TYR C N 1
ATOM 6829 C CA . TYR C 1 283 ? 30.147 56.855 8.226 1.00 53.09 283 TYR C CA 1
ATOM 6830 C C . TYR C 1 283 ? 28.838 56.813 8.985 1.00 54.30 283 TYR C C 1
ATOM 6831 O O . TYR C 1 283 ? 27.769 56.907 8.377 1.00 55.34 283 TYR C O 1
ATOM 6840 N N . TRP C 1 284 ? 28.929 56.666 10.306 1.00 54.74 284 TRP C N 1
ATOM 6841 C CA . TRP C 1 284 ? 27.757 56.610 11.168 1.00 56.28 284 TRP C CA 1
ATOM 6842 C C . TRP C 1 284 ? 27.816 57.612 12.297 1.00 57.35 284 TRP C C 1
ATOM 6843 O O . TRP C 1 284 ? 28.874 58.109 12.651 1.00 58.09 284 TRP C O 1
ATOM 6854 N N . GLY C 1 285 ? 26.676 57.931 12.870 1.00 58.25 285 GLY C N 1
ATOM 6855 C CA . GLY C 1 285 ? 26.711 58.892 13.952 1.00 59.78 285 GLY C CA 1
ATOM 6856 C C . GLY C 1 285 ? 27.272 58.224 15.190 1.00 59.67 285 GLY C C 1
ATOM 6857 O O . GLY C 1 285 ? 27.865 58.873 16.055 1.00 61.10 285 GLY C O 1
ATOM 6858 N N . GLU C 1 286 ? 27.094 56.910 15.253 1.00 58.61 286 GLU C N 1
ATOM 6859 C CA . GLU C 1 286 ? 27.534 56.120 16.389 1.00 57.62 286 GLU C CA 1
ATOM 6860 C C . GLU C 1 286 ? 28.827 55.352 16.138 1.00 55.52 286 GLU C C 1
ATOM 6861 O O . GLU C 1 286 ? 29.212 55.118 14.987 1.00 54.15 286 GLU C O 1
ATOM 6867 N N . ARG C 1 287 ? 29.480 54.957 17.234 1.00 53.84 287 ARG C N 1
ATOM 6868 C CA . ARG C 1 287 ? 30.745 54.228 17.182 1.00 51.73 287 ARG C CA 1
ATOM 6869 C C . ARG C 1 287 ? 30.615 52.977 16.349 1.00 52.46 287 ARG C C 1
ATOM 6870 O O . ARG C 1 287 ? 31.013 52.977 15.187 1.00 54.57 287 ARG C O 1
ATOM 6878 N N . LEU C 1 288 ? 30.111 51.900 16.951 1.00 51.02 288 LEU C N 1
ATOM 6879 C CA . LEU C 1 288 ? 29.902 50.669 16.205 1.00 50.56 288 LEU C CA 1
ATOM 6880 C C . LEU C 1 288 ? 31.183 49.884 15.827 1.00 50.46 288 LEU C C 1
ATOM 6881 O O . LEU C 1 288 ? 31.995 50.344 15.034 1.00 50.77 288 LEU C O 1
ATOM 6886 N N . SER C 1 289 ? 31.344 48.686 16.395 1.00 50.69 289 SER C N 1
ATOM 6887 C CA . SER C 1 289 ? 32.508 47.841 16.106 1.00 51.28 289 SER C CA 1
ATOM 6888 C C . SER C 1 289 ? 32.364 47.111 14.797 1.00 51.70 289 SER C C 1
ATOM 6889 O O . SER C 1 289 ? 31.338 47.220 14.133 1.00 53.05 289 SER C O 1
ATOM 6900 N N . GLY C 1 291 ? 32.247 43.851 14.414 1.00 50.82 291 GLY C N 1
ATOM 6901 C CA . GLY C 1 291 ? 31.297 42.771 14.588 1.00 51.24 291 GLY C CA 1
ATOM 6902 C C . GLY C 1 291 ? 29.886 43.319 14.459 1.00 51.71 291 GLY C C 1
ATOM 6903 O O . GLY C 1 291 ? 28.980 42.642 13.959 1.00 52.13 291 GLY C O 1
ATOM 6904 N N . ARG C 1 292 ? 29.688 44.556 14.906 1.00 51.47 292 ARG C N 1
ATOM 6905 C CA . ARG C 1 292 ? 28.376 45.168 14.819 1.00 50.65 292 ARG C CA 1
ATOM 6906 C C . ARG C 1 292 ? 28.150 45.625 13.387 1.00 51.44 292 ARG C C 1
ATOM 6907 O O . ARG 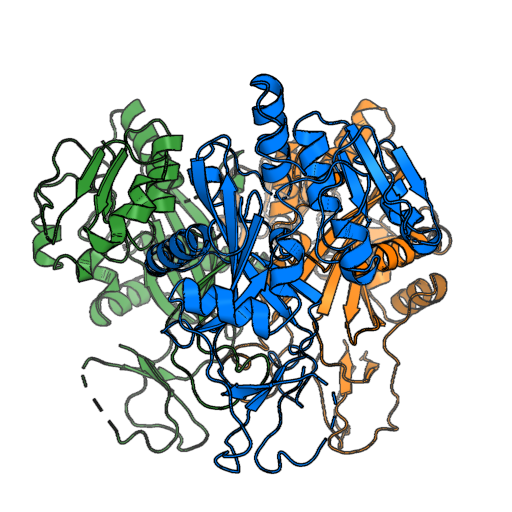C 1 292 ? 27.011 45.650 12.905 1.00 52.08 292 ARG C O 1
ATOM 6915 N N . ARG C 1 293 ? 29.238 45.963 12.696 1.00 51.25 293 ARG C N 1
ATOM 6916 C CA . ARG C 1 293 ? 29.135 46.411 11.308 1.00 51.31 293 ARG C CA 1
ATOM 6917 C C . ARG C 1 293 ? 28.631 45.278 10.424 1.00 51.37 293 ARG C C 1
ATOM 6918 O O . ARG C 1 293 ? 27.800 45.476 9.547 1.00 51.46 293 ARG C O 1
ATOM 6926 N N . ILE C 1 294 ? 29.157 44.090 10.661 1.00 51.30 294 ILE C N 1
ATOM 6927 C CA . ILE C 1 294 ? 28.746 42.921 9.926 1.00 52.14 294 ILE C CA 1
ATOM 6928 C C . ILE C 1 294 ? 27.261 42.665 10.172 1.00 53.57 294 ILE C C 1
ATOM 6929 O O . ILE C 1 294 ? 26.518 42.306 9.253 1.00 53.65 294 ILE C O 1
ATOM 6934 N N . ALA C 1 295 ? 26.831 42.858 11.415 1.00 55.19 295 ALA C N 1
ATOM 6935 C CA . ALA C 1 295 ? 25.440 42.618 11.767 1.00 56.84 295 ALA C CA 1
ATOM 6936 C C . ALA C 1 295 ? 24.537 43.669 11.178 1.00 58.11 295 ALA C C 1
ATOM 6937 O O . ALA C 1 295 ? 23.427 43.362 10.751 1.00 59.86 295 ALA C O 1
ATOM 6939 N N . ARG C 1 296 ? 24.993 44.915 11.147 1.00 58.16 296 ARG C N 1
ATOM 6940 C CA . ARG C 1 296 ? 24.152 45.960 10.579 1.00 59.10 296 ARG C CA 1
ATOM 6941 C C . ARG C 1 296 ? 24.000 45.746 9.076 1.00 59.80 296 ARG C C 1
ATOM 6942 O O . ARG C 1 296 ? 22.982 46.091 8.484 1.00 59.96 296 ARG C O 1
ATOM 6950 N N . GLU C 1 297 ? 25.029 45.173 8.466 1.00 61.16 297 GLU C N 1
ATOM 6951 C CA . GLU C 1 297 ? 25.010 44.902 7.039 1.00 62.95 297 GLU C CA 1
ATOM 6952 C C . GLU C 1 297 ? 23.906 43.883 6.807 1.00 64.82 297 GLU C C 1
ATOM 6953 O O . GLU C 1 297 ? 23.144 43.965 5.849 1.00 64.93 297 GLU C O 1
ATOM 6959 N N . LEU C 1 298 ? 23.831 42.920 7.712 1.00 66.02 298 LEU C N 1
ATOM 6960 C CA . LEU C 1 298 ? 22.836 41.872 7.633 1.00 67.56 298 LEU C CA 1
ATOM 6961 C C . LEU C 1 298 ? 21.437 42.488 7.754 1.00 69.31 298 LEU C C 1
ATOM 6962 O O . LEU C 1 298 ? 20.577 42.287 6.894 1.00 69.63 298 LEU C O 1
ATOM 6967 N N . ARG C 1 299 ? 21.226 43.265 8.809 1.00 70.84 299 ARG C N 1
ATOM 6968 C CA . ARG C 1 299 ? 19.926 43.879 9.040 1.00 73.25 299 ARG C CA 1
ATOM 6969 C C . ARG C 1 299 ? 19.504 44.783 7.882 1.00 74.18 299 ARG C C 1
ATOM 6970 O O . ARG C 1 299 ? 18.315 44.866 7.530 1.00 74.66 299 ARG C O 1
ATOM 6978 N N . LEU C 1 300 ? 20.466 45.473 7.286 1.00 74.88 300 LEU C N 1
ATOM 6979 C CA . LEU C 1 300 ? 20.131 46.352 6.181 1.00 75.70 300 LEU C CA 1
ATOM 6980 C C . LEU C 1 300 ? 19.640 45.516 5.029 1.00 77.14 300 LEU C C 1
ATOM 6981 O O . LEU C 1 300 ? 18.679 45.872 4.349 1.00 78.61 300 LEU C O 1
ATOM 6986 N N . ALA C 1 301 ? 20.306 44.395 4.808 1.00 78.75 301 ALA C N 1
ATOM 6987 C CA . ALA C 1 301 ? 19.937 43.509 3.723 1.00 80.01 301 ALA C CA 1
ATOM 6988 C C . ALA C 1 301 ? 18.527 42.952 3.953 1.00 81.00 301 ALA C C 1
ATOM 6989 O O . ALA C 1 301 ? 17.712 42.881 3.030 1.00 81.42 301 ALA C O 1
ATOM 6991 N N . GLU C 1 302 ? 18.243 42.573 5.195 1.00 82.30 302 GLU C N 1
ATOM 6992 C CA . GLU C 1 302 ? 16.937 42.023 5.549 1.00 83.19 302 GLU C CA 1
ATOM 6993 C C . GLU C 1 302 ? 15.834 42.990 5.172 1.00 83.27 302 GLU C C 1
ATOM 6994 O O . GLU C 1 302 ? 14.893 42.650 4.455 1.00 83.92 302 GLU C O 1
ATOM 7000 N N . GLU C 1 303 ? 15.970 44.211 5.659 1.00 82.90 303 GLU C N 1
ATOM 7001 C CA . GLU C 1 303 ? 14.973 45.225 5.425 1.00 83.25 303 GLU C CA 1
ATOM 7002 C C . GLU C 1 303 ? 14.810 45.603 3.960 1.00 83.10 303 GLU C C 1
ATOM 7003 O O . GLU C 1 303 ? 13.893 46.354 3.613 1.00 83.47 303 GLU C O 1
ATOM 7009 N N . GLU C 1 304 ? 15.676 45.089 3.092 1.00 82.34 304 GLU C N 1
ATOM 7010 C CA . GLU C 1 304 ? 15.591 45.434 1.671 1.00 82.12 304 GLU C CA 1
ATOM 7011 C C . GLU C 1 304 ? 15.572 44.209 0.754 1.00 81.60 304 GLU C C 1
ATOM 7012 O O . GLU C 1 304 ? 15.831 44.297 -0.449 1.00 80.68 304 GLU C O 1
ATOM 7018 N N . ASP C 1 305 ? 15.250 43.062 1.338 1.00 81.52 305 ASP C N 1
ATOM 7019 C CA . ASP C 1 305 ? 15.162 41.828 0.584 1.00 81.69 305 ASP C CA 1
ATOM 7020 C C . ASP C 1 305 ? 16.452 41.538 -0.178 1.00 81.39 305 ASP C C 1
ATOM 7021 O O . ASP C 1 305 ? 16.469 40.670 -1.046 1.00 81.74 305 ASP C O 1
ATOM 7026 N N . ARG C 1 306 ? 17.519 42.285 0.104 1.00 80.71 306 ARG C N 1
ATOM 7027 C CA . ARG C 1 306 ? 18.799 42.031 -0.562 1.00 79.30 306 ARG C CA 1
ATOM 7028 C C . ARG C 1 306 ? 19.174 40.697 0.062 1.00 79.77 306 ARG C C 1
ATOM 7029 O O . ARG C 1 306 ? 18.637 39.653 -0.330 1.00 81.01 306 ARG C O 1
ATOM 7037 N N . LEU C 1 307 ? 20.066 40.725 1.048 1.00 79.23 307 LEU C N 1
ATOM 7038 C CA . LEU C 1 307 ? 20.463 39.517 1.775 1.00 79.00 307 LEU C CA 1
ATOM 7039 C C . LEU C 1 307 ? 21.037 38.383 0.921 1.00 79.76 307 LEU C C 1
ATOM 7040 O O . LEU C 1 307 ? 21.514 37.365 1.458 1.00 79.80 307 LEU C O 1
ATOM 7045 N N . GLU C 1 308 ? 20.988 38.524 -0.399 1.00 80.13 308 GLU C N 1
ATOM 7046 C CA . GLU C 1 308 ? 21.551 37.474 -1.247 1.00 80.83 308 GLU C CA 1
ATOM 7047 C C . GLU C 1 308 ? 22.917 38.003 -1.632 1.00 80.03 308 GLU C C 1
ATOM 7048 O O . GLU C 1 308 ? 23.867 37.244 -1.823 1.00 79.91 308 GLU C O 1
ATOM 7054 N N . GLU C 1 309 ? 22.991 39.329 -1.717 1.00 78.78 309 GLU C N 1
ATOM 7055 C CA . GLU C 1 309 ? 24.211 40.032 -2.075 1.00 77.53 309 GLU C CA 1
ATOM 7056 C C . GLU C 1 309 ? 25.292 39.970 -0.994 1.00 75.87 309 GLU C C 1
ATOM 7057 O O . GLU C 1 309 ? 26.447 40.296 -1.286 1.00 75.67 309 GLU C O 1
ATOM 7063 N N . VAL C 1 310 ? 24.927 39.580 0.239 1.00 73.48 310 VAL C N 1
ATOM 7064 C CA . VAL C 1 310 ? 25.901 39.504 1.342 1.00 71.05 310 VAL C CA 1
ATOM 7065 C C . VAL C 1 310 ? 26.127 38.125 1.955 1.00 69.24 310 VAL C C 1
ATOM 7066 O O . VAL C 1 310 ? 26.842 38.005 2.948 1.00 68.35 310 VAL C O 1
ATOM 7070 N N . VAL C 1 311 ? 25.525 37.084 1.392 1.00 68.23 311 VAL C N 1
ATOM 7071 C CA . VAL C 1 311 ? 25.738 35.748 1.956 1.00 67.22 311 VAL C CA 1
ATOM 7072 C C . VAL C 1 311 ? 26.233 34.745 0.932 1.00 65.65 311 VAL C C 1
ATOM 7073 O O . VAL C 1 311 ? 26.387 35.065 -0.253 1.00 65.94 311 VAL C O 1
ATOM 7077 N N . THR C 1 312 ? 26.467 33.527 1.403 1.00 63.90 312 THR C N 1
ATOM 7078 C CA . THR C 1 312 ? 26.954 32.459 0.551 1.00 62.45 312 THR C CA 1
ATOM 7079 C C . THR C 1 312 ? 26.466 31.074 0.988 1.00 62.49 312 THR C C 1
ATOM 7080 O O . THR C 1 312 ? 27.064 30.505 1.933 1.00 61.67 312 THR C O 1
#

Sequence (870 aa):
IVSTIASHSSLQILLGAKKEGFKTRLYVSPKRRPFYSSLPIVDDLVVAEETSILNDDGIVVPHGSFVAYLGIEAIEKAKARFFGNRRFLKWETTFELQDKALEGAGIPRVEVVEPEDAKPDELYFVRIEGSELEERLSPYRVERFIPGVYLYVHFFYSPILERLELLGVDERVLIADGNARWPVKPLPYTIVGNRAIALRESLLPQLYDYGLAFVRTRELEPPGVIGPFALHFAYDGSFKAIGIASRIDGGSNADHWYSELYWGERLSGRRIARELRLAEEEDRLEEVVTIVSTIASHSSLQILLGAKKEGFKTRLYVSPKRRPFYSSLPIVDDLVVAEETSILNDDGIVVPHGSFVAYLGIEAIEKAKARFFGNRRFLKWETTFELQDKALEGAGIPRVEVVEPEDAKPDELYFVRIEGSELEERLSPYRVERFIPGVYLYVHFFYSPILERLELLGVDERVLIADGNARWPVKPLPYTIVGNRAIALRESLLPQLYDYGLAFVRTRELEPPGVIGPFALHFAYDGSFKAIGIASRIDGGSNADHWYSELYWGERLSGRRIARELRLAEEEDRLEEVVTIVSTIASHSSLQILLGAKKEGFKTRLYVSPKRRPFYSSLPIVDDLVVAEETSILNDDGIVVPHGSFVAYLGIEAIEKAKARFFGNRRFLKWETTFELQDKALEGAGIPRVEVVEPEDAKPDELYFVRIEGSELEERLSPYRVERFIPGVYLYVHFFYSPILERLELLGVDERVLIADGNARWPVKPLPYTIVGNRAIALRESLLPQLYDYGLAFVRTRELEPPGVIGPFALHFAYDGSFKAIGIASRIDGGSNADHWYSELYWGERLSGRRIARELRLAEEEDRLEEVVT

Solvent-accessible surface area: 32711 Å² total

CATH classification: 3.40.50.20 (+2 more: 3.30.470.20, 3.30.1490.20)

Secondary structure (DSSP, 8-state):
-EEEESSTTHHHHHHHHHHTT--EEEEE-TTTHHHHHT-TT-SEEEE-----TT--SSB---BTTHHHHS-HHHHHT--S--BS-SSGGGGGS-HHHHHHHHHHHT--BPPB--S----SS--EEEE---EE-S------EEEE---S-EEEEEEEEETTTTEEEEEEEEEEEETT-SSSSS--S-----EEEEEE-EE-GGGHHHHHHHHHHHHH---SSTT---SEEEEEEE-SSS-EEEEEESSB-SGGGS----HHHHSSS----HHHHHHHHHHHTTT--STTB-/-EEEESSTTHHHHHHHHHHTT--EEEEE-TTTHHHHHT-TT-SEEEE-----TT--SSB---BTTHHHHS-HHHHHT--S--BS-SSGGGGGT-HHHHHHHHHHTT--BPPB--S----SS--EEEE---EE-S------EEEE---S-EEEEEEEEETTTTEEEEEEEEEEEETT-SSSSS--S-----EEEEEE-EE-GGGHHHHHHHHHHHHH---SSTT---SEEEEEEE-SSS-EEEEEESSB-SGGGS----HHHHSSS----HHHHHHHHHHHTTT--STTB-/-EEEESSTTHHHHHHHHHHTT--EEEEE-TTTHHHHHT-TT-SEEEE-----TT--SSB---BTTHHHHS-HHHHHT--S--BS-SSGGGGGS-HHHHHHHHHHTT--BPPB--S----SS--EEEE---EE-S------EEEE---S-EEEEEEEEETTTTEEEEEEEEEEEETT-SSSSS--SPPP--EEEEEE-EE-GGGHHHHHHHHHHHHH---SSTT---SEEEEEEE-SSS-EEEEEESSB-SGGGS---SHHHHSSS----HHHHHHHHHHHTTT--STTB-

InterPro domains:
  IPR009720 IMP biosynthesis enzyme PurP, C-terminal [PF06973] (158-310)
  IPR010672 IMP biosynthesis enzyme PurP, N-terminal [PF06849] (3-113)
  IPR013815 ATP-grasp fold, subdomain 1 [G3DSA:3.30.1490.20] (112-165)
  IPR016185 Pre-ATP-grasp domain superfamily [SSF52440] (3-95)
  IPR023656 IMP biosynthesis enzyme PurP [PIRSF004602] (1-310)
  IPR023656 IMP biosynthesis enzyme PurP [PTHR38147] (1-310)

Foldseek 3Di:
DEEEEPDLCVVLLLVLQVVLVHAAEYEYEPVPVVVVVPDPSHDHYHYDNALPLLDEPDAYADDDCCCVRPPLVCQVVGNYKYWFDSPLQCQQVDPVSFCVLCVQLVAAAFDWDDPPFDPAPFKWAKPCGDIDGRCPPDVITITGDADAFKKKWKWFQAPLVRHIAGWFIKGFDAPQPVVVVPNDDGDDRDGPAIETDDDDVVCVVVVVSSVVSSQVVCVVRVNGGHTMKIWIWGPNVNTHTHGMGSHPHSSLSYQTASVCVVPVDRATSNRSSVSCVSCVVVVNNVSTID/DEEEEPDLCVVLLLVLQVVLVHAAEYEYEPVPVVVVVVDPSHDHYHYDNALPLLDEPDAYADDDCCCVRPPLVCQVVGNYKYWFDSPLQCQQVDPVSFCVLCVQLVAAAFDWDDPPFDPAPFKWAKPCGDIDGRCPPDVITITGDADAFKKKWKWFQAPLVRGIAGFFIKGFDAPQPVVVVPNDDGDDRDGPAIETDDDDVVCVVVVVSSVVSSQVVCVVRVNGGHTMKIWIWGPNVDTHTHGMGSHPHSSLSYQTASVCVVPVDRATSNRSSVSCVSCVVVVNNVSTID/DEEEEPDLCVVLLLVLQVVLVHAAEYEYEPVPVVVVVPDPSHDHYHYDNALPLLDEPDAYADFVCCCVRPPLVCQVVGNYKYWADSPLQCQQVDPVSFVVLCVQLVAAAFDWDDPPFDPAPFKWAKPCGDIDGRCPPDVITITGDADAFKKKWKWFQAPLVRGIAGWFIKGFDAPQPVVVVPNDDGDDRDGPAIETDDDDVVCVVVVVSSVVSSQVVCVVRVNGGHTMKIWIWGPNVNTHTHGMGSHPHSSLSYQTASVCVVPVDRAGSNRSSVSCVSCVVVVNNVSTID